Protein AF-0000000079818369 (afdb_homodimer)

Nearest PDB structures (foldseek):
  2dcm-assembly1_A  TM=8.187E-01  e=8.484E-44  Porphyromonas gingivalis W83
  7ayq-assembly1_A  TM=8.055E-01  e=1.486E-42  Homo sapiens
  4q1v-assembly1_B  TM=7.933E-01  e=8.514E-40  Bacteroides ovatus ATCC 8483
  4wjl-assembly1_B  TM=8.319E-01  e=1.911E-37  Homo sapiens
  7c72-assembly1_A  TM=7.152E-01  e=6.222E-27  Mycobacterium tuberculosis

InterPro domains:
  IPR001375 Peptidase S9, prolyl oligopeptidase, catalytic domain [PF00326] (504-702)
  IPR002469 Dipeptidylpeptidase IV, N-terminal domain [PF00930] (115-348)
  IPR029058 Alpha/Beta hydrolase fold [G3DSA:3.40.50.1820] (451-703)
  IPR029058 Alpha/Beta hydrolase fold [SSF53474] (459-702)
  IPR050278 Serine protease S9B/DPPIV [PTHR11731] (86-679)

Structure (mmCIF, N/CA/C/O backbone):
data_AF-0000000079818369-model_v1
#
loop_
_entity.id
_entity.type
_entity.pdbx_description
1 polymer Peptidase
#
loop_
_atom_site.group_PDB
_atom_site.id
_atom_site.type_symbol
_atom_site.label_atom_id
_atom_site.label_alt_id
_atom_site.label_comp_id
_atom_site.label_asym_id
_atom_site.label_entity_id
_atom_site.label_seq_id
_atom_site.pdbx_PDB_ins_code
_atom_site.Cartn_x
_atom_site.Cartn_y
_atom_site.Cartn_z
_atom_site.occupancy
_atom_site.B_iso_or_equiv
_atom_site.auth_seq_id
_atom_site.auth_comp_id
_atom_site.auth_asym_id
_atom_site.auth_atom_id
_atom_site.pdbx_PDB_model_num
ATOM 1 N N . MET A 1 1 ? 35.969 -2.293 -0.268 1 27.97 1 MET A N 1
ATOM 2 C CA . MET A 1 1 ? 34.562 -1.896 -0.339 1 27.97 1 MET A CA 1
ATOM 3 C C . MET A 1 1 ? 33.719 -2.693 0.649 1 27.97 1 MET A C 1
ATOM 5 O O . MET A 1 1 ? 33.656 -3.922 0.575 1 27.97 1 MET A O 1
ATOM 9 N N . SER A 1 2 ? 33.469 -2.221 1.806 1 34.5 2 SER A N 1
ATOM 10 C CA . SER A 1 2 ? 33 -2.852 3.041 1 34.5 2 SER A CA 1
ATOM 11 C C . SER A 1 2 ? 31.578 -3.359 2.908 1 34.5 2 SER A C 1
ATOM 13 O O . SER A 1 2 ? 30.766 -2.764 2.197 1 34.5 2 SER A O 1
ATOM 15 N N . ARG A 1 3 ? 31.438 -4.688 3.205 1 44.16 3 ARG A N 1
ATOM 16 C CA . ARG A 1 3 ? 30.188 -5.422 3.27 1 44.16 3 ARG A CA 1
ATOM 17 C C . ARG A 1 3 ? 29.141 -4.648 4.062 1 44.16 3 ARG A C 1
ATOM 19 O O . ARG A 1 3 ? 29.406 -4.203 5.184 1 44.16 3 ARG A O 1
ATOM 26 N N . GLU A 1 4 ? 28.031 -4.121 3.373 1 43.72 4 GLU A N 1
ATOM 27 C CA . GLU A 1 4 ? 26.969 -3.416 4.09 1 43.72 4 GLU A CA 1
ATOM 28 C C . GLU A 1 4 ? 26.328 -4.305 5.16 1 43.72 4 GLU A C 1
ATOM 30 O O . GLU A 1 4 ? 25.922 -5.43 4.875 1 43.72 4 GLU A O 1
ATOM 35 N N . GLU A 1 5 ? 26.859 -4.383 6.395 1 44.59 5 GLU A N 1
ATOM 36 C CA . GLU A 1 5 ? 26.141 -5.031 7.484 1 44.59 5 GLU A CA 1
ATOM 37 C C . GLU A 1 5 ? 25.016 -4.137 8.016 1 44.59 5 GLU A C 1
ATOM 39 O O . GLU A 1 5 ? 25.203 -2.926 8.172 1 44.59 5 GLU A O 1
ATOM 44 N N . VAL A 1 6 ? 23.844 -4.648 7.871 1 45.59 6 VAL A N 1
ATOM 45 C CA . VAL A 1 6 ? 22.75 -3.91 8.477 1 45.59 6 VAL A CA 1
ATOM 46 C C . VAL A 1 6 ? 22.891 -3.93 10 1 45.59 6 VAL A C 1
ATOM 48 O O . VAL A 1 6 ? 22.812 -4.988 10.625 1 45.59 6 VAL A O 1
ATOM 51 N N . ARG A 1 7 ? 23.656 -3.117 10.539 1 46.31 7 ARG A N 1
ATOM 52 C CA . ARG A 1 7 ? 23.719 -3.023 11.992 1 46.31 7 ARG A CA 1
ATOM 53 C C . ARG A 1 7 ? 22.406 -2.508 12.57 1 46.31 7 ARG A C 1
ATOM 55 O O . ARG A 1 7 ? 21.797 -1.578 12.023 1 46.31 7 ARG A O 1
ATOM 62 N N . PRO A 1 8 ? 21.891 -3.396 13.492 1 45.06 8 PRO A N 1
ATOM 63 C CA . PRO A 1 8 ? 20.75 -2.811 14.188 1 45.06 8 PRO A CA 1
ATOM 64 C C . PRO A 1 8 ? 21.016 -1.378 14.648 1 45.06 8 PRO A C 1
ATOM 66 O O . PRO A 1 8 ? 22.156 -1.007 14.906 1 45.06 8 PRO A O 1
ATOM 69 N N . VAL A 1 9 ? 20.109 -0.58 14.406 1 43.16 9 VAL A N 1
ATOM 70 C CA . VAL A 1 9 ? 20.234 0.724 15.047 1 43.16 9 VAL A CA 1
ATOM 71 C C . VAL A 1 9 ? 20.625 0.541 16.516 1 43.16 9 VAL A C 1
ATOM 73 O O . VAL A 1 9 ? 19.906 -0.108 17.281 1 43.16 9 VAL A O 1
ATOM 76 N N . ASP A 1 10 ? 22.031 0.397 16.734 1 40.59 10 ASP A N 1
ATOM 77 C CA . ASP A 1 10 ? 22.422 0.45 18.141 1 40.59 10 ASP A CA 1
ATOM 78 C C . ASP A 1 10 ? 21.922 1.73 18.797 1 40.59 10 ASP A C 1
ATOM 80 O O . ASP A 1 10 ? 22.453 2.816 18.547 1 40.59 10 ASP A O 1
ATOM 84 N N . LEU A 1 11 ? 20.828 1.702 19.25 1 42.53 11 LEU A N 1
ATOM 85 C CA . LEU A 1 11 ? 20.406 2.83 20.078 1 42.53 11 LEU A CA 1
ATOM 86 C C . LEU A 1 11 ? 21.25 2.914 21.344 1 42.53 11 LEU A C 1
ATOM 88 O O . LEU A 1 11 ? 20.75 2.668 22.438 1 42.53 11 LEU A O 1
ATOM 92 N N . THR A 1 12 ? 22.625 2.678 21.234 1 35.53 12 THR A N 1
ATOM 93 C CA . THR A 1 12 ? 23.422 2.764 22.453 1 35.53 12 THR A CA 1
ATOM 94 C C . THR A 1 12 ? 23.344 4.168 23.047 1 35.53 12 THR A C 1
ATOM 96 O O . THR A 1 12 ? 23.594 4.355 24.25 1 35.53 12 THR A O 1
ATOM 99 N N . ALA A 1 13 ? 24.078 5.219 22.25 1 40.47 13 ALA A N 1
ATOM 100 C CA . ALA A 1 13 ? 24.031 6.469 23.016 1 40.47 13 ALA A CA 1
ATOM 101 C C . ALA A 1 13 ? 22.641 6.691 23.625 1 40.47 13 ALA A C 1
ATOM 103 O O . ALA A 1 13 ? 21.656 6.16 23.125 1 40.47 13 ALA A O 1
ATOM 104 N N . PRO A 1 14 ? 22.469 7.598 24.625 1 49.5 14 PRO A N 1
ATOM 105 C CA . PRO A 1 14 ? 21.219 7.887 25.344 1 49.5 14 PRO A CA 1
ATOM 106 C C . PRO A 1 14 ? 20.016 8 24.406 1 49.5 14 PRO A C 1
ATOM 108 O O . PRO A 1 14 ? 20.156 8.43 23.25 1 49.5 14 PRO A O 1
ATOM 111 N N . ASP A 1 15 ? 18.828 7.176 24.453 1 77.94 15 ASP A N 1
ATOM 112 C CA . ASP A 1 15 ? 17.469 6.797 24.062 1 77.94 15 ASP A CA 1
ATOM 113 C C . ASP A 1 15 ? 16.641 8.023 23.688 1 77.94 15 ASP A C 1
ATOM 115 O O . ASP A 1 15 ? 15.508 8.172 24.141 1 77.94 15 ASP A O 1
ATOM 119 N N . PHE A 1 16 ? 17.484 8.914 22.922 1 90.75 16 PHE A N 1
ATOM 120 C CA . PHE A 1 16 ? 16.766 10.156 22.688 1 90.75 16 PHE A CA 1
ATOM 121 C C . PHE A 1 16 ? 15.539 9.914 21.812 1 90.75 16 PHE A C 1
ATOM 123 O O . PHE A 1 16 ? 14.43 10.344 22.141 1 90.75 16 PHE A O 1
ATOM 130 N N . PRO A 1 17 ? 15.797 9.141 20.609 1 92.19 17 PRO A N 1
ATOM 131 C CA . PRO A 1 17 ? 14.602 8.961 19.797 1 92.19 17 PRO A CA 1
ATOM 132 C C . PRO A 1 17 ? 13.445 8.328 20.562 1 92.19 17 PRO A C 1
ATOM 134 O O . PRO A 1 17 ? 12.289 8.703 20.375 1 92.19 17 PRO A O 1
ATOM 137 N N . ARG A 1 18 ? 13.789 7.457 21.406 1 92.38 18 ARG A N 1
ATOM 138 C CA . ARG A 1 18 ? 12.742 6.793 22.172 1 92.38 18 ARG A CA 1
ATOM 139 C C . ARG A 1 18 ? 12.125 7.746 23.188 1 92.38 18 ARG A C 1
ATOM 141 O O . ARG A 1 18 ? 10.906 7.75 23.375 1 92.38 18 ARG A O 1
ATOM 148 N N . LEU A 1 19 ? 13.016 8.484 23.859 1 93.5 19 LEU A N 1
ATOM 149 C CA . LEU A 1 19 ? 12.523 9.453 24.828 1 93.5 19 LEU A CA 1
ATOM 150 C C . LEU A 1 19 ? 11.68 10.523 24.141 1 93.5 19 LEU A C 1
ATOM 152 O O . LEU A 1 19 ? 10.648 10.938 24.656 1 93.5 19 LEU A O 1
ATOM 156 N N . HIS A 1 20 ? 12.234 10.961 23.047 1 94.25 20 HIS A N 1
ATOM 157 C CA . HIS A 1 20 ? 11.531 11.969 22.266 1 94.25 20 HIS A CA 1
ATOM 158 C C . HIS A 1 20 ? 10.148 11.484 21.859 1 94.25 20 HIS A C 1
ATOM 160 O O . HIS A 1 20 ? 9.164 12.219 21.969 1 94.25 20 HIS A O 1
ATOM 166 N N . ALA A 1 21 ? 10.102 10.258 21.422 1 92.31 21 ALA A N 1
ATOM 167 C CA . ALA A 1 21 ? 8.828 9.68 21 1 92.31 21 ALA A CA 1
ATOM 168 C C . ALA A 1 21 ? 7.891 9.492 22.203 1 92.31 21 ALA A C 1
ATOM 170 O O . ALA A 1 21 ? 6.719 9.875 22.141 1 92.31 21 ALA A O 1
ATOM 171 N N . ARG A 1 22 ? 8.367 8.992 23.25 1 92 22 ARG A N 1
ATOM 172 C CA . ARG A 1 22 ? 7.582 8.695 24.453 1 92 22 ARG A CA 1
ATOM 173 C C . ARG A 1 22 ? 6.961 9.961 25.031 1 92 22 ARG A C 1
ATOM 175 O O . ARG A 1 22 ? 5.836 9.93 25.531 1 92 22 ARG A O 1
ATOM 182 N N . THR A 1 23 ? 7.719 11.016 24.969 1 94.06 23 THR A N 1
ATOM 183 C CA . THR A 1 23 ? 7.301 12.258 25.609 1 94.06 23 THR A CA 1
ATOM 184 C C . THR A 1 23 ? 6.641 13.188 24.594 1 94.06 23 THR A C 1
ATOM 186 O O . THR A 1 23 ? 6.301 14.328 24.922 1 94.06 23 THR A O 1
ATOM 189 N N . GLN A 1 24 ? 6.52 12.742 23.375 1 91.19 24 GLN A N 1
ATOM 190 C CA . GLN A 1 24 ? 6.016 13.57 22.281 1 91.19 24 GLN A CA 1
ATOM 191 C C . GLN A 1 24 ? 6.785 14.883 22.188 1 91.19 24 GLN A C 1
ATOM 193 O O . GLN A 1 24 ? 6.188 15.961 22.219 1 91.19 24 GLN A O 1
ATOM 198 N N . GLY A 1 25 ? 8.109 14.75 22.156 1 92.94 25 GLY A N 1
ATOM 199 C CA . GLY A 1 25 ? 8.977 15.914 22.047 1 92.94 25 GLY A CA 1
ATOM 200 C C . GLY A 1 25 ? 9.094 16.688 23.344 1 92.94 25 GLY A C 1
ATOM 201 O O . GLY A 1 25 ? 9.211 17.906 23.328 1 92.94 25 GLY A O 1
ATOM 202 N N . PHE A 1 26 ? 8.859 16 24.453 1 94.5 26 PHE A N 1
ATOM 203 C CA . PHE A 1 26 ? 8.961 16.562 25.797 1 94.5 26 PHE A CA 1
ATOM 204 C C . PHE A 1 26 ? 7.871 17.594 26.031 1 94.5 26 PHE A C 1
ATOM 206 O O . PHE A 1 26 ? 8.07 18.547 26.781 1 94.5 26 PHE A O 1
ATOM 213 N N . SER A 1 27 ? 6.793 17.438 25.281 1 93.31 27 SER A N 1
ATOM 214 C CA . SER A 1 27 ? 5.672 18.359 25.422 1 93.31 27 SER A CA 1
ATOM 215 C C . SER A 1 27 ? 4.641 17.828 26.406 1 93.31 27 SER A C 1
ATOM 217 O O . SER A 1 27 ? 3.826 18.578 26.938 1 93.31 27 SER A O 1
ATOM 219 N N . LEU A 1 28 ? 4.672 16.453 26.672 1 94.25 28 LEU A N 1
ATOM 220 C CA . LEU A 1 28 ? 3.729 15.891 27.625 1 94.25 28 LEU A CA 1
ATOM 221 C C . LEU A 1 28 ? 3.982 16.438 29.031 1 94.25 28 LEU A C 1
ATOM 223 O O . LEU A 1 28 ? 5.133 16.641 29.422 1 94.25 28 LEU A O 1
ATOM 227 N N . GLY A 1 29 ? 2.918 16.688 29.672 1 96.25 29 GLY A N 1
ATOM 228 C CA . GLY A 1 29 ? 3.039 17.172 31.031 1 96.25 29 GLY A CA 1
ATOM 229 C C . GLY A 1 29 ? 2.969 18.672 31.141 1 96.25 29 GLY A C 1
ATOM 230 O O . GLY A 1 29 ? 2.775 19.219 32.219 1 96.25 29 GLY A O 1
ATOM 231 N N . VAL A 1 30 ? 3.176 19.406 30.062 1 97.06 30 VAL A N 1
ATOM 232 C CA . VAL A 1 30 ? 3.002 20.859 30.047 1 97.06 30 VAL A CA 1
ATOM 233 C C . VAL A 1 30 ? 1.515 21.188 30.109 1 97.06 30 VAL A C 1
ATOM 235 O O . VAL A 1 30 ? 0.71 20.625 29.375 1 97.06 30 VAL A O 1
ATOM 238 N N . PRO A 1 31 ? 1.138 22.141 31.016 1 97.81 31 PRO A N 1
ATOM 239 C CA . PRO A 1 31 ? -0.265 22.562 30.984 1 97.81 31 PRO A CA 1
ATOM 240 C C . PRO A 1 31 ? -0.696 23.078 29.625 1 97.81 31 PRO A C 1
ATOM 242 O O . PRO A 1 31 ? 0.024 23.859 29 1 97.81 31 PRO A O 1
ATOM 245 N N . ARG A 1 32 ? -1.832 22.656 29.219 1 96 32 ARG A N 1
ATOM 246 C CA . ARG A 1 32 ? -2.299 23.031 27.891 1 96 32 ARG A CA 1
ATOM 247 C C . ARG A 1 32 ? -3.816 23.188 27.875 1 96 32 ARG A C 1
ATOM 249 O O . ARG A 1 32 ? -4.492 22.891 28.859 1 96 32 ARG A O 1
ATOM 256 N N . SER A 1 33 ? -4.348 23.641 26.75 1 96.12 33 SER A N 1
ATOM 257 C CA . SER A 1 33 ? -5.781 23.844 26.547 1 96.12 33 SER A CA 1
ATOM 258 C C . SER A 1 33 ? -6.383 24.688 27.672 1 96.12 33 SER A C 1
ATOM 260 O O . SER A 1 33 ? -7.363 24.281 28.297 1 96.12 33 SER A O 1
ATOM 262 N N . LEU A 1 34 ? -5.883 25.828 27.859 1 97.81 34 LEU A N 1
ATOM 263 C CA . LEU A 1 34 ? -6.262 26.672 28.969 1 97.81 34 LEU A CA 1
ATOM 264 C C . LEU A 1 34 ? -7.562 27.406 28.688 1 97.81 34 LEU A C 1
ATOM 266 O O . LEU A 1 34 ? -7.773 27.875 27.562 1 97.81 34 LEU A O 1
ATOM 270 N N . THR A 1 35 ? -8.422 27.469 29.641 1 97.75 35 THR A N 1
ATOM 271 C CA . THR A 1 35 ? -9.594 28.328 29.688 1 97.75 35 THR A CA 1
ATOM 272 C C . THR A 1 35 ? -9.5 29.297 30.875 1 97.75 35 THR A C 1
ATOM 274 O O . THR A 1 35 ? -9.523 28.859 32.031 1 97.75 35 THR A O 1
ATOM 277 N N . VAL A 1 36 ? -9.453 30.609 30.594 1 97.69 36 VAL A N 1
ATOM 278 C CA . VAL A 1 36 ? -9.305 31.609 31.641 1 97.69 36 VAL A CA 1
ATOM 279 C C . VAL A 1 36 ? -10.641 32.312 31.875 1 97.69 36 VAL A C 1
ATOM 281 O O . VAL A 1 36 ? -11.102 33.094 31.047 1 97.69 36 VAL A O 1
ATOM 284 N N . ALA A 1 37 ? -11.266 32.062 33 1 96.69 37 ALA A N 1
ATOM 285 C CA . ALA A 1 37 ? -12.484 32.75 33.438 1 96.69 37 ALA A CA 1
ATOM 286 C C . ALA A 1 37 ? -12.188 33.812 34.469 1 96.69 37 ALA A C 1
ATOM 288 O O . ALA A 1 37 ? -11.023 34.094 34.781 1 96.69 37 ALA A O 1
ATOM 289 N N . ALA A 1 38 ? -13.227 34.406 34.938 1 94 38 ALA A N 1
ATOM 290 C CA . ALA A 1 38 ? -13.062 35.562 35.812 1 94 38 ALA A CA 1
ATOM 291 C C . ALA A 1 38 ? -12.398 35.125 37.125 1 94 38 ALA A C 1
ATOM 293 O O . ALA A 1 38 ? -11.547 35.844 37.656 1 94 38 ALA A O 1
ATOM 294 N N . GLU A 1 39 ? -12.742 33.969 37.625 1 94.19 39 GLU A N 1
ATOM 295 C CA . GLU A 1 39 ? -12.297 33.594 38.969 1 94.19 39 GLU A CA 1
ATOM 296 C C . GLU A 1 39 ? -11.438 32.344 38.938 1 94.19 39 GLU A C 1
ATOM 298 O O . GLU A 1 39 ? -10.844 31.969 39.969 1 94.19 39 GLU A O 1
ATOM 303 N N . ARG A 1 40 ? -11.359 31.766 37.875 1 96.12 40 ARG A N 1
ATOM 304 C CA . ARG A 1 40 ? -10.617 30.5 37.812 1 96.12 40 ARG A CA 1
ATOM 305 C C . ARG A 1 40 ? -10.078 30.234 36.406 1 96.12 40 ARG A C 1
ATOM 307 O O . ARG A 1 40 ? -10.539 30.828 35.438 1 96.12 40 ARG A O 1
ATOM 314 N N . THR A 1 41 ? -9.086 29.406 36.344 1 97.88 41 THR A N 1
ATOM 315 C CA . THR A 1 41 ? -8.492 28.938 35.094 1 97.88 41 THR A CA 1
ATOM 316 C C . THR A 1 41 ? -8.484 27.422 35.062 1 97.88 41 THR A C 1
ATOM 318 O O . THR A 1 41 ? -8.016 26.766 36 1 97.88 41 THR A O 1
ATOM 321 N N . LEU A 1 42 ? -9.039 26.828 33.969 1 98.44 42 LEU A N 1
ATOM 322 C CA . LEU A 1 42 ? -8.977 25.391 33.75 1 98.44 42 LEU A CA 1
ATOM 323 C C . LEU A 1 42 ? -7.914 25.031 32.719 1 98.44 42 LEU A C 1
ATOM 325 O O . LEU A 1 42 ? -7.621 25.844 31.828 1 98.44 42 LEU A O 1
ATOM 329 N N . PHE A 1 43 ? -7.328 23.875 32.875 1 98.25 43 PHE A N 1
ATOM 330 C CA . PHE A 1 43 ? -6.309 23.422 31.938 1 98.25 43 PHE A CA 1
ATOM 331 C C . PHE A 1 43 ? -6.156 21.906 32 1 98.25 43 PHE A C 1
ATOM 333 O O . PHE A 1 43 ? -6.668 21.25 32.906 1 98.25 43 PHE A O 1
ATOM 340 N N . LEU A 1 44 ? -5.57 21.312 30.984 1 97.38 44 LEU A N 1
ATOM 341 C CA . LEU A 1 44 ? -5.238 19.891 30.938 1 97.38 44 LEU A CA 1
ATOM 342 C C . LEU A 1 44 ? -3.77 19.672 31.266 1 97.38 44 LEU A C 1
ATOM 344 O O . LEU A 1 44 ? -2.908 20.453 30.875 1 97.38 44 LEU A O 1
ATOM 348 N N . ARG A 1 45 ? -3.486 18.703 32 1 97.25 45 ARG A N 1
ATOM 349 C CA . ARG A 1 45 ? -2.125 18.312 32.344 1 97.25 45 ARG A CA 1
ATOM 350 C C . ARG A 1 45 ? -2.061 16.844 32.75 1 97.25 45 ARG A C 1
ATOM 352 O O . ARG A 1 45 ? -2.842 16.375 33.562 1 97.25 45 ARG A O 1
ATOM 359 N N . GLY A 1 46 ? -1.288 16.141 32.062 1 95 46 GLY A N 1
ATOM 360 C CA . GLY A 1 46 ? -0.996 14.766 32.406 1 95 46 GLY A CA 1
ATOM 361 C C . GLY A 1 46 ? 0.434 14.547 32.844 1 95 46 GLY A C 1
ATOM 362 O O . GLY A 1 46 ? 1.093 15.492 33.312 1 95 46 GLY A O 1
ATOM 363 N N . GLU A 1 47 ? 0.839 13.242 32.812 1 94.56 47 GLU A N 1
ATOM 364 C CA . GLU A 1 47 ? 2.227 12.906 33.094 1 94.56 47 GLU A CA 1
ATOM 365 C C . GLU A 1 47 ? 3.141 13.211 31.922 1 94.56 47 GLU A C 1
ATOM 367 O O . GLU A 1 47 ? 2.666 13.414 30.812 1 94.56 47 GLU A O 1
ATOM 372 N N . GLY A 1 48 ? 4.398 13.242 32.219 1 95.31 48 GLY A N 1
ATOM 373 C CA . GLY A 1 48 ? 5.363 13.648 31.203 1 95.31 48 GLY A CA 1
ATOM 374 C C . GLY A 1 48 ? 5.738 12.531 30.25 1 95.31 48 GLY A C 1
ATOM 375 O O . GLY A 1 48 ? 6.414 12.758 29.25 1 95.31 48 GLY A O 1
ATOM 376 N N . ASP A 1 49 ? 5.238 11.328 30.5 1 92.5 49 ASP A N 1
ATOM 377 C CA . ASP A 1 49 ? 5.688 10.211 29.672 1 92.5 49 ASP A CA 1
ATOM 378 C C . ASP A 1 49 ? 4.512 9.359 29.219 1 92.5 49 ASP A C 1
ATOM 380 O O . ASP A 1 49 ? 4.695 8.227 28.766 1 92.5 49 ASP A O 1
ATOM 384 N N . ARG A 1 50 ? 3.359 9.836 29.359 1 90.06 50 ARG A N 1
ATOM 385 C CA . ARG A 1 50 ? 2.172 9.156 28.844 1 90.06 50 ARG A CA 1
ATOM 386 C C . ARG A 1 50 ? 1.165 10.148 28.297 1 90.06 50 ARG A C 1
ATOM 388 O O . ARG A 1 50 ? 1.04 11.266 28.797 1 90.06 50 ARG A O 1
ATOM 395 N N . PRO A 1 51 ? 0.415 9.812 27.344 1 89.31 51 PRO A N 1
ATOM 396 C CA . PRO A 1 51 ? -0.423 10.766 26.609 1 89.31 51 PRO A CA 1
ATOM 397 C C . PRO A 1 51 ? -1.725 11.086 27.328 1 89.31 51 PRO A C 1
ATOM 399 O O . PRO A 1 51 ? -2.432 12.023 26.953 1 89.31 51 PRO A O 1
ATOM 402 N N . GLU A 1 52 ? -2.072 10.43 28.406 1 89.5 52 GLU A N 1
ATOM 403 C CA . GLU A 1 52 ? -3.33 10.633 29.109 1 89.5 52 GLU A CA 1
ATOM 404 C C . GLU A 1 52 ? -3.354 11.977 29.828 1 89.5 52 GLU A C 1
ATOM 406 O O . GLU A 1 52 ? -2.449 12.289 30.609 1 89.5 52 GLU A O 1
ATOM 411 N N . GLN A 1 53 ? -4.398 12.75 29.547 1 92.19 53 GLN A N 1
ATOM 412 C CA . GLN A 1 53 ? -4.551 14.07 30.141 1 92.19 53 GLN A CA 1
ATOM 413 C C . GLN A 1 53 ? -5.641 14.07 31.219 1 92.19 53 GLN A C 1
ATOM 415 O O . GLN A 1 53 ? -6.516 13.203 31.203 1 92.19 53 GLN A O 1
ATOM 420 N N . ALA A 1 54 ? -5.496 14.945 32.094 1 95.25 54 ALA A N 1
ATOM 421 C CA . ALA A 1 54 ? -6.473 15.195 33.156 1 95.25 54 ALA A CA 1
ATOM 422 C C . ALA A 1 54 ? -6.871 16.672 33.188 1 95.25 54 ALA A C 1
ATOM 424 O O . ALA A 1 54 ? -6.113 17.531 32.75 1 95.25 54 ALA A O 1
ATOM 425 N N . LEU A 1 55 ? -8.047 16.906 33.688 1 98.06 55 LEU A N 1
ATOM 426 C CA . LEU A 1 55 ? -8.562 18.266 33.812 1 98.06 55 LEU A CA 1
ATOM 427 C C . LEU A 1 55 ? -8.234 18.859 35.156 1 98.06 55 LEU A C 1
ATOM 429 O O . LEU A 1 55 ? -8.5 18.25 36.219 1 98.06 55 LEU A O 1
ATOM 433 N N . TRP A 1 56 ? -7.648 20.031 35.188 1 98 56 TRP A N 1
ATOM 434 C CA . TRP A 1 56 ? -7.23 20.734 36.375 1 98 56 TRP A CA 1
ATOM 435 C C . TRP A 1 56 ? -7.879 22.109 36.469 1 98 56 TRP A C 1
ATOM 437 O O . TRP A 1 56 ? -8.375 22.641 35.469 1 98 56 TRP A O 1
ATOM 447 N N . CYS A 1 57 ? -7.887 22.703 37.656 1 97.69 57 CYS A N 1
ATOM 448 C CA . CYS A 1 57 ? -8.375 24.047 37.906 1 97.69 57 CYS A CA 1
ATOM 449 C C . CYS A 1 57 ? -7.406 24.828 38.781 1 97.69 57 CYS A C 1
ATOM 451 O O . CYS A 1 57 ? -6.84 24.281 39.75 1 97.69 57 CYS A O 1
ATOM 453 N N . LEU A 1 58 ? -7.09 26.016 38.438 1 97.44 58 LEU A N 1
ATOM 454 C CA . LEU A 1 58 ? -6.402 26.984 39.312 1 97.44 58 LEU A CA 1
ATOM 455 C C . LEU A 1 58 ? -7.371 28.062 39.781 1 97.44 58 LEU A C 1
ATOM 457 O O . LEU A 1 58 ? -8.023 28.734 38.969 1 97.44 58 LEU A O 1
ATOM 461 N N . ASP A 1 59 ? -7.469 28.219 41.031 1 93.5 59 ASP A N 1
ATOM 462 C CA . ASP A 1 59 ? -8.242 29.297 41.625 1 93.5 59 ASP A CA 1
ATOM 463 C C . ASP A 1 59 ? -7.586 29.797 42.906 1 93.5 59 ASP A C 1
ATOM 465 O O . ASP A 1 59 ? -6.379 29.641 43.125 1 93.5 59 ASP A O 1
ATOM 469 N N . GLY A 1 60 ? -8.289 30.625 43.719 1 87.88 60 GLY A N 1
ATOM 470 C CA . GLY A 1 60 ? -7.727 31.219 44.906 1 87.88 60 GLY A CA 1
ATOM 471 C C . GLY A 1 60 ? -7.117 30.188 45.844 1 87.88 60 GLY A C 1
ATOM 472 O O . GLY A 1 60 ? -6.262 30.531 46.688 1 87.88 60 GLY A O 1
ATOM 473 N N . ASP A 1 61 ? -7.453 28.938 45.719 1 87.94 61 ASP A N 1
ATOM 474 C CA . ASP A 1 61 ? -6.992 27.875 46.594 1 87.94 61 ASP A CA 1
ATOM 475 C C . ASP A 1 61 ? -5.82 27.125 45.969 1 87.94 61 ASP A C 1
ATOM 477 O O . ASP A 1 61 ? -5.293 26.172 46.562 1 87.94 61 ASP A O 1
ATOM 481 N N . GLY A 1 62 ? -5.492 27.578 44.844 1 93.56 62 GLY A N 1
ATOM 482 C CA . GLY A 1 62 ? -4.395 26.906 44.188 1 93.56 62 GLY A CA 1
ATOM 483 C C . GLY A 1 62 ? -4.859 25.938 43.094 1 93.56 62 GLY A C 1
ATOM 484 O O . GLY A 1 62 ? -5.977 26.047 42.594 1 93.56 62 GLY A O 1
ATOM 485 N N . GLU A 1 63 ? -3.932 25.031 42.656 1 96.62 63 GLU A N 1
ATOM 486 C CA . GLU A 1 63 ? -4.246 24.047 41.625 1 96.62 63 GLU A CA 1
ATOM 487 C C . GLU A 1 63 ? -4.961 22.844 42.219 1 96.62 63 GLU A C 1
ATOM 489 O O . GLU A 1 63 ? -4.547 22.312 43.25 1 96.62 63 GLU A O 1
ATOM 494 N N . ARG A 1 64 ? -5.992 22.422 41.594 1 96.12 64 ARG A N 1
ATOM 495 C CA . ARG A 1 64 ? -6.742 21.234 42.031 1 96.12 64 ARG A CA 1
ATOM 496 C C . ARG A 1 64 ? -7.113 20.359 40.844 1 96.12 64 ARG A C 1
ATOM 498 O O . ARG A 1 64 ? -7.488 20.859 39.781 1 96.12 64 ARG A O 1
ATOM 505 N N . LEU A 1 65 ? -6.988 19.031 41.062 1 96.44 65 LEU A N 1
ATOM 506 C CA . LEU A 1 65 ? -7.422 18.062 40.062 1 96.44 65 LEU A CA 1
ATOM 507 C C . LEU A 1 65 ? -8.938 17.953 40.031 1 96.44 65 LEU A C 1
ATOM 509 O O . LEU A 1 65 ? -9.578 17.766 41.094 1 96.44 65 LEU A O 1
ATOM 513 N N . LEU A 1 66 ? -9.492 18.109 38.844 1 96.94 66 LEU A N 1
ATOM 514 C CA . LEU A 1 66 ? -10.938 18.031 38.719 1 96.94 66 LEU A CA 1
ATOM 515 C C . LEU A 1 66 ? -11.367 16.656 38.219 1 96.94 66 LEU A C 1
ATOM 517 O O . LEU A 1 66 ? -12.297 16.062 38.75 1 96.94 66 LEU A O 1
ATOM 521 N N . ALA A 1 67 ? -10.766 16.188 37.156 1 95.81 67 ALA A N 1
ATOM 522 C CA . ALA A 1 67 ? -11.156 14.938 36.531 1 95.81 67 ALA A CA 1
ATOM 523 C C . ALA A 1 67 ? -9.953 14.227 35.906 1 95.81 67 ALA A C 1
ATOM 525 O O . ALA A 1 67 ? -9.133 14.852 35.25 1 95.81 67 ALA A O 1
ATOM 526 N N . ASP A 1 68 ? -9.875 13.008 36.188 1 92.12 68 ASP A N 1
ATOM 527 C CA . ASP A 1 68 ? -8.836 12.133 35.656 1 92.12 68 ASP A CA 1
ATOM 528 C C . ASP A 1 68 ? -9.445 10.984 34.844 1 92.12 68 ASP A C 1
ATOM 530 O O . ASP A 1 68 ? -10.219 10.188 35.375 1 92.12 68 ASP A O 1
ATOM 534 N N . ALA A 1 69 ? -9.023 10.93 33.594 1 87.25 69 ALA A N 1
ATOM 535 C CA . ALA A 1 69 ? -9.602 9.938 32.688 1 87.25 69 ALA A CA 1
ATOM 536 C C . ALA A 1 69 ? -9.445 8.531 33.25 1 87.25 69 ALA A C 1
ATOM 538 O O . ALA A 1 69 ? -10.328 7.688 33.094 1 87.25 69 ALA A O 1
ATOM 539 N N . SER A 1 70 ? -8.352 8.195 33.844 1 82.56 70 SER A N 1
ATOM 540 C CA . SER A 1 70 ? -8.07 6.855 34.344 1 82.56 70 SER A CA 1
ATOM 541 C C . SER A 1 70 ? -9.023 6.477 35.469 1 82.56 70 SER A C 1
ATOM 543 O O . SER A 1 70 ? -9.297 5.297 35.688 1 82.56 70 SER A O 1
ATOM 545 N N . THR A 1 71 ? -9.484 7.445 36.094 1 84.31 71 THR A N 1
ATOM 546 C CA . THR A 1 71 ? -10.406 7.199 37.188 1 84.31 71 THR A CA 1
ATOM 547 C C . THR A 1 71 ? -11.844 7.113 36.688 1 84.31 71 THR A C 1
ATOM 549 O O . THR A 1 71 ? -12.664 6.406 37.281 1 84.31 71 THR A O 1
ATOM 552 N N . LEU A 1 72 ? -12.086 7.828 35.719 1 86.56 72 LEU A N 1
ATOM 553 C CA . LEU A 1 72 ? -13.453 7.918 35.219 1 86.56 72 LEU A CA 1
ATOM 554 C C . LEU A 1 72 ? -13.789 6.703 34.344 1 86.56 72 LEU A C 1
ATOM 556 O O . LEU A 1 72 ? -14.961 6.344 34.219 1 86.56 72 LEU A O 1
ATOM 560 N N . MET A 1 73 ? -12.82 6.215 33.594 1 76.19 73 MET A N 1
ATOM 561 C CA . MET A 1 73 ? -13.086 5.094 32.688 1 76.19 73 MET A CA 1
ATOM 562 C C . MET A 1 73 ? -12.391 3.828 33.188 1 76.19 73 MET A C 1
ATOM 564 O O . MET A 1 73 ? -11.195 3.848 33.5 1 76.19 73 MET A O 1
ATOM 568 N N . PRO A 1 74 ? -13.242 2.805 33.469 1 59.88 74 PRO A N 1
ATOM 569 C CA . PRO A 1 74 ? -12.602 1.548 33.844 1 59.88 74 PRO A CA 1
ATOM 570 C C . PRO A 1 74 ? -11.555 1.086 32.844 1 59.88 74 PRO A C 1
ATOM 572 O O . PRO A 1 74 ? -11.703 1.334 31.641 1 59.88 74 PRO A O 1
ATOM 575 N N . ALA A 1 75 ? -10.297 0.738 33.312 1 53.47 75 ALA A N 1
ATOM 576 C CA . ALA A 1 75 ? -9.07 0.385 32.594 1 53.47 75 ALA A CA 1
ATOM 577 C C . ALA A 1 75 ? -9.375 -0.484 31.375 1 53.47 75 ALA A C 1
ATOM 579 O O . ALA A 1 75 ? -8.695 -0.378 30.344 1 53.47 75 ALA A O 1
ATOM 580 N N . ASP A 1 76 ? -10.266 -1.418 31.484 1 50.34 76 ASP A N 1
ATOM 581 C CA . ASP A 1 76 ? -10.414 -2.49 30.5 1 50.34 76 ASP A CA 1
ATOM 582 C C . ASP A 1 76 ? -11.273 -2.039 29.312 1 50.34 76 ASP A C 1
ATOM 584 O O . ASP A 1 76 ? -11.484 -2.797 28.359 1 50.34 76 ASP A O 1
ATOM 588 N N . LEU A 1 77 ? -11.758 -0.932 29.375 1 50.56 77 LEU A N 1
ATOM 589 C CA . LEU A 1 77 ? -12.734 -0.694 28.312 1 50.56 77 LEU A CA 1
ATOM 590 C C . LEU A 1 77 ? -12.07 -0.112 27.078 1 50.56 77 LEU A C 1
ATOM 592 O O . LEU A 1 77 ? -11.289 0.84 27.172 1 50.56 77 LEU A O 1
ATOM 596 N N . ALA A 1 78 ? -12.18 -0.904 26.141 1 52.59 78 ALA A N 1
ATOM 597 C CA . ALA A 1 78 ? -11.781 -0.534 24.781 1 52.59 78 ALA A CA 1
ATOM 598 C C . ALA A 1 78 ? -12.367 0.816 24.391 1 52.59 78 ALA A C 1
ATOM 600 O O . ALA A 1 78 ? -13.555 1.069 24.594 1 52.59 78 ALA A O 1
ATOM 601 N N . GLU A 1 79 ? -11.469 1.94 24.078 1 62.5 79 GLU A N 1
ATOM 602 C CA . GLU A 1 79 ? -11.938 3.252 23.641 1 62.5 79 GLU A CA 1
ATOM 603 C C . GLU A 1 79 ? -12.844 3.137 22.406 1 62.5 79 GLU A C 1
ATOM 605 O O . GLU A 1 79 ? -12.531 2.402 21.469 1 62.5 79 GLU A O 1
ATOM 610 N N . ASP A 1 80 ? -14.148 3.373 22.469 1 69.25 80 ASP A N 1
ATOM 611 C CA . ASP A 1 80 ? -15.078 3.508 21.359 1 69.25 80 ASP A CA 1
ATOM 612 C C . ASP A 1 80 ? -15.141 4.949 20.859 1 69.25 80 ASP A C 1
ATOM 614 O O . ASP A 1 80 ? -16.125 5.656 21.109 1 69.25 80 ASP A O 1
ATOM 618 N N . ILE A 1 81 ? -14.125 5.438 20.266 1 78.94 81 ILE A N 1
ATOM 619 C CA . ILE A 1 81 ? -14.109 6.793 19.734 1 78.94 81 ILE A CA 1
ATOM 620 C C . ILE A 1 81 ? -14.742 6.797 18.344 1 78.94 81 ILE A C 1
ATOM 622 O O . ILE A 1 81 ? -14.273 6.102 17.438 1 78.94 81 ILE A O 1
ATOM 626 N N . PRO A 1 82 ? -15.844 7.492 18.266 1 81.62 82 PRO A N 1
ATOM 627 C CA . PRO A 1 82 ? -16.469 7.523 16.938 1 81.62 82 PRO A CA 1
ATOM 628 C C . PRO A 1 82 ? -15.531 8.07 15.859 1 81.62 82 PRO A C 1
ATOM 630 O O . PRO A 1 82 ? -14.602 8.812 16.172 1 81.62 82 PRO A O 1
ATOM 633 N N . ALA A 1 83 ? -15.828 7.707 14.609 1 79.88 83 ALA A N 1
ATOM 634 C CA . ALA A 1 83 ? -15.008 8.094 13.461 1 79.88 83 ALA A CA 1
ATOM 635 C C . ALA A 1 83 ? -14.945 9.609 13.32 1 79.88 83 ALA A C 1
ATOM 637 O O . ALA A 1 83 ? -13.898 10.164 12.977 1 79.88 83 ALA A O 1
ATOM 638 N N . GLU A 1 84 ? -16.047 10.289 13.664 1 83.12 84 GLU A N 1
ATOM 639 C CA . GLU A 1 84 ? -16.094 11.742 13.555 1 83.12 84 GLU A CA 1
ATOM 640 C C . GLU A 1 84 ? -15.148 12.414 14.539 1 83.12 84 GLU A C 1
ATOM 642 O O . GLU A 1 84 ? -14.484 13.398 14.203 1 83.12 84 GLU A O 1
ATOM 647 N N . GLU A 1 85 ? -15.109 11.82 15.641 1 84.25 85 GLU A N 1
ATOM 648 C CA . GLU A 1 85 ? -14.234 12.375 16.656 1 84.25 85 GLU A CA 1
ATOM 649 C C . GLU A 1 85 ? -12.766 12.117 16.328 1 84.25 85 GLU A C 1
ATOM 651 O O . GLU A 1 85 ? -11.914 12.984 16.547 1 84.25 85 GLU A O 1
ATOM 656 N N . LEU A 1 86 ? -12.492 10.984 15.82 1 80.44 86 LEU A N 1
ATOM 657 C CA . LEU A 1 86 ? -11.133 10.68 15.391 1 80.44 86 LEU A CA 1
ATOM 658 C C . LEU A 1 86 ? -10.68 11.648 14.297 1 80.44 86 LEU A C 1
ATOM 660 O O . LEU A 1 86 ? -9.555 12.148 14.328 1 80.44 86 LEU A O 1
ATOM 664 N N . ALA A 1 87 ? -11.547 11.891 13.422 1 78.75 87 ALA A N 1
ATOM 665 C CA . ALA A 1 87 ? -11.25 12.836 12.352 1 78.75 87 ALA A CA 1
ATOM 666 C C . ALA A 1 87 ? -11 14.242 12.906 1 78.75 87 ALA A C 1
ATOM 668 O O . ALA A 1 87 ? -10.07 14.922 12.484 1 78.75 87 ALA A O 1
ATOM 669 N N . ARG A 1 88 ? -11.844 14.625 13.781 1 83.12 88 ARG A N 1
ATOM 670 C CA . ARG A 1 88 ? -11.703 15.938 14.414 1 83.12 88 ARG A CA 1
ATOM 671 C C . ARG A 1 88 ? -10.359 16.062 15.125 1 83.12 88 ARG A C 1
ATOM 673 O O . ARG A 1 88 ? -9.664 17.062 14.984 1 83.12 88 ARG A O 1
ATOM 680 N N . ARG A 1 89 ? -9.961 14.992 15.828 1 79.12 89 ARG A N 1
ATOM 681 C CA . ARG A 1 89 ? -8.688 14.969 16.547 1 79.12 89 ARG A CA 1
ATOM 682 C C . ARG A 1 89 ? -7.512 15.062 15.578 1 79.12 89 ARG A C 1
ATOM 684 O O . ARG A 1 89 ? -6.539 15.773 15.844 1 79.12 89 ARG A O 1
ATOM 691 N N . GLU A 1 90 ? -7.672 14.406 14.531 1 78.19 90 GLU A N 1
ATOM 692 C CA . GLU A 1 90 ? -6.613 14.414 13.523 1 78.19 90 GLU A CA 1
ATOM 693 C C . GLU A 1 90 ? -6.43 15.812 12.938 1 78.19 90 GLU A C 1
ATOM 695 O O . GLU A 1 90 ? -5.301 16.297 12.797 1 78.19 90 GLU A O 1
ATOM 700 N N . ARG A 1 91 ? -7.543 16.469 12.672 1 78.44 91 ARG A N 1
ATOM 701 C CA . ARG A 1 91 ? -7.488 17.812 12.109 1 78.44 91 ARG A CA 1
ATOM 702 C C . ARG A 1 91 ? -6.949 18.812 13.125 1 78.44 91 ARG A C 1
ATOM 704 O O . ARG A 1 91 ? -6.285 19.781 12.758 1 78.44 91 ARG A O 1
ATOM 711 N N . ALA A 1 92 ? -7.199 18.422 14.336 1 79.31 92 ALA A N 1
ATOM 712 C CA . ALA A 1 92 ? -6.742 19.297 15.414 1 79.31 92 ALA A CA 1
ATOM 713 C C . ALA A 1 92 ? -5.316 18.938 15.836 1 79.31 92 ALA A C 1
ATOM 715 O O . ALA A 1 92 ? -4.77 19.547 16.766 1 79.31 92 ALA A O 1
ATOM 716 N N . ARG A 1 93 ? -4.703 17.922 15.195 1 75.25 93 ARG A N 1
ATOM 717 C CA . ARG A 1 93 ? -3.365 17.438 15.516 1 75.25 93 ARG A CA 1
ATOM 718 C C . ARG A 1 93 ? -3.27 17.031 16.984 1 75.25 93 ARG A C 1
ATOM 720 O O . ARG A 1 93 ? -2.287 17.328 17.656 1 75.25 93 ARG A O 1
ATOM 727 N N . GLU A 1 94 ? -4.379 16.438 17.438 1 77.62 94 GLU A N 1
ATOM 728 C CA . GLU A 1 94 ? -4.438 15.93 18.812 1 77.62 94 GLU A CA 1
ATOM 729 C C . GLU A 1 94 ? -3.904 14.5 18.891 1 77.62 94 GLU A C 1
ATOM 731 O O . GLU A 1 94 ? -4.461 13.586 18.281 1 77.62 94 GLU A O 1
ATOM 736 N N . ARG A 1 95 ? -2.824 14.344 19.734 1 76.31 95 ARG A N 1
ATOM 737 C CA . ARG A 1 95 ? -2.191 13.039 19.828 1 76.31 95 ARG A CA 1
ATOM 738 C C . ARG A 1 95 ? -2.348 12.461 21.234 1 76.31 95 ARG A C 1
ATOM 740 O O . ARG A 1 95 ? -1.918 11.336 21.5 1 76.31 95 ARG A O 1
ATOM 747 N N . GLY A 1 96 ? -3.006 13.219 22.062 1 79.81 96 GLY A N 1
ATOM 748 C CA . GLY A 1 96 ? -3.191 12.766 23.438 1 79.81 96 GLY A CA 1
ATOM 749 C C . GLY A 1 96 ? -4.312 11.758 23.578 1 79.81 96 GLY A C 1
ATOM 750 O O . GLY A 1 96 ? -4.957 11.391 22.594 1 79.81 96 GLY A O 1
ATOM 751 N N . SER A 1 97 ? -4.383 11.227 24.859 1 85.44 97 SER A N 1
ATOM 752 C CA . SER A 1 97 ? -5.465 10.32 25.219 1 85.44 97 SER A CA 1
ATOM 753 C C . SER A 1 97 ? -6.137 10.766 26.516 1 85.44 97 SER A C 1
ATOM 755 O O . SER A 1 97 ? -5.68 11.711 27.172 1 85.44 97 SER A O 1
ATOM 757 N N . GLY A 1 98 ? -7.273 10.211 26.766 1 89.25 98 GLY A N 1
ATOM 758 C CA . GLY A 1 98 ? -8.07 10.664 27.891 1 89.25 98 GLY A CA 1
ATOM 759 C C . GLY A 1 98 ? -8.898 11.898 27.578 1 89.25 98 GLY A C 1
ATOM 760 O O . GLY A 1 98 ? -9.648 11.914 26.594 1 89.25 98 GLY A O 1
ATOM 761 N N . ILE A 1 99 ? -8.742 12.883 28.5 1 93.38 99 ILE A N 1
ATOM 762 C CA . ILE A 1 99 ? -9.445 14.141 28.266 1 93.38 99 ILE A CA 1
ATOM 763 C C . ILE A 1 99 ? -8.602 15.039 27.359 1 93.38 99 ILE A C 1
ATOM 765 O O . ILE A 1 99 ? -7.668 15.695 27.828 1 93.38 99 ILE A O 1
ATOM 769 N N . VAL A 1 100 ? -8.992 15.062 26.172 1 91.5 100 VAL A N 1
ATOM 770 C CA . VAL A 1 100 ? -8.102 15.742 25.234 1 91.5 100 VAL A CA 1
ATOM 771 C C . VAL A 1 100 ? -8.703 17.094 24.828 1 91.5 100 VAL A C 1
ATOM 773 O O . VAL A 1 100 ? -8.039 17.906 24.188 1 91.5 100 VAL A O 1
ATOM 776 N N . ALA A 1 101 ? -9.906 17.312 25.141 1 94.31 101 ALA A N 1
ATOM 777 C CA . ALA A 1 101 ? -10.602 18.578 24.922 1 94.31 101 ALA A CA 1
ATOM 778 C C . ALA A 1 101 ? -11.742 18.75 25.922 1 94.31 101 ALA A C 1
ATOM 780 O O . ALA A 1 101 ? -12.289 17.781 26.422 1 94.31 101 ALA A O 1
ATOM 781 N N . TYR A 1 102 ? -12.086 19.953 26.219 1 97.38 102 TYR A N 1
ATOM 782 C CA . TYR A 1 102 ? -13.211 20.312 27.062 1 97.38 102 TYR A CA 1
ATOM 783 C C . TYR A 1 102 ? -13.742 21.703 26.719 1 97.38 102 TYR A C 1
ATOM 785 O O . TYR A 1 102 ? -13.07 22.484 26.031 1 97.38 102 TYR A O 1
ATOM 793 N N . ALA A 1 103 ? -14.969 22 27.156 1 98.12 103 ALA A N 1
ATOM 794 C CA . ALA A 1 103 ? -15.586 23.312 27.031 1 98.12 103 ALA A CA 1
ATOM 795 C C . ALA A 1 103 ? -16.25 23.734 28.344 1 98.12 103 ALA A C 1
ATOM 797 O O . ALA A 1 103 ? -16.641 22.891 29.156 1 98.12 103 ALA A O 1
ATOM 798 N N . THR A 1 104 ? -16.344 25.031 28.547 1 98.38 104 THR A N 1
ATOM 799 C CA . THR A 1 104 ? -16.922 25.547 29.766 1 98.38 104 THR A CA 1
ATOM 800 C C . THR A 1 104 ? -18.016 26.562 29.453 1 98.38 104 THR A C 1
ATOM 802 O O . THR A 1 104 ? -18.109 27.047 28.328 1 98.38 104 THR A O 1
ATOM 805 N N . ASP A 1 105 ? -18.859 26.766 30.516 1 98.12 105 ASP A N 1
ATOM 806 C CA . ASP A 1 105 ? -19.703 27.953 30.469 1 98.12 105 ASP A CA 1
ATOM 807 C C . ASP A 1 105 ? -18.891 29.219 30.688 1 98.12 105 ASP A C 1
ATOM 809 O O . ASP A 1 105 ? -17.672 29.141 30.875 1 98.12 105 ASP A O 1
ATOM 813 N N . THR A 1 106 ? -19.547 30.359 30.625 1 96.25 106 THR A N 1
ATOM 814 C CA . THR A 1 106 ? -18.875 31.656 30.641 1 96.25 106 THR A CA 1
ATOM 815 C C . THR A 1 106 ? -17.984 31.797 31.875 1 96.25 106 THR A C 1
ATOM 817 O O . THR A 1 106 ? -16.859 32.281 31.781 1 96.25 106 THR A O 1
ATOM 820 N N . ASP A 1 107 ? -18.422 31.344 33 1 96.38 107 ASP A N 1
ATOM 821 C CA . ASP A 1 107 ? -17.719 31.547 34.281 1 96.38 107 ASP A CA 1
ATOM 822 C C . ASP A 1 107 ? -16.906 30.328 34.656 1 96.38 107 ASP A C 1
ATOM 824 O O . ASP A 1 107 ? -16.266 30.297 35.719 1 96.38 107 ASP A O 1
ATOM 828 N N . ALA A 1 108 ? -16.984 29.281 33.875 1 97.88 108 ALA A N 1
ATOM 829 C CA . ALA A 1 108 ? -16.312 28 34.125 1 97.88 108 ALA A CA 1
ATOM 830 C C . ALA A 1 108 ? -16.828 27.344 35.375 1 97.88 108 ALA A C 1
ATOM 832 O O . ALA A 1 108 ? -16.047 26.797 36.156 1 97.88 108 ALA A O 1
ATOM 833 N N . ASP A 1 109 ? -18.078 27.438 35.531 1 97.31 109 ASP A N 1
ATOM 834 C CA . ASP A 1 109 ? -18.703 26.719 36.625 1 97.31 109 ASP A CA 1
ATOM 835 C C . ASP A 1 109 ? -18.875 25.234 36.312 1 97.31 109 ASP A C 1
ATOM 837 O O . ASP A 1 109 ? -18.891 24.391 37.188 1 97.31 109 ASP A O 1
ATOM 841 N N . ILE A 1 110 ? -19.047 25 35.062 1 97.81 110 ILE A N 1
ATOM 842 C CA . ILE A 1 110 ? -19.141 23.625 34.562 1 97.81 110 ILE A CA 1
ATOM 843 C C . ILE A 1 110 ? -18.141 23.406 33.438 1 97.81 110 ILE A C 1
ATOM 845 O O . ILE A 1 110 ? -17.906 24.312 32.625 1 97.81 110 ILE A O 1
ATOM 849 N N . ALA A 1 111 ? -17.516 22.297 33.438 1 98.38 111 ALA A N 1
ATOM 850 C CA . ALA A 1 111 ? -16.688 21.828 32.312 1 98.38 111 ALA A CA 1
ATOM 851 C C . ALA A 1 111 ? -17.266 20.547 31.719 1 98.38 111 ALA A C 1
ATOM 853 O O . ALA A 1 111 ? -17.656 19.625 32.438 1 98.38 111 ALA A O 1
ATOM 854 N N . VAL A 1 112 ? -17.391 20.516 30.391 1 98.19 112 VAL A N 1
ATOM 855 C CA . VAL A 1 112 ? -17.953 19.359 29.703 1 98.19 112 VAL A CA 1
ATOM 856 C C . VAL A 1 112 ? -16.953 18.797 28.703 1 98.19 112 VAL A C 1
ATOM 858 O O . VAL A 1 112 ? -16.188 19.547 28.094 1 98.19 112 VAL A O 1
ATOM 861 N N . PHE A 1 113 ? -16.875 17.5 28.594 1 96.44 113 PHE A N 1
ATOM 862 C CA . PHE A 1 113 ? -15.969 16.859 27.656 1 96.44 113 PHE A CA 1
ATOM 863 C C . PHE A 1 113 ? -16.484 15.469 27.281 1 96.44 113 PHE A C 1
ATOM 865 O O . PHE A 1 113 ? -17.344 14.906 27.969 1 96.44 113 PHE A O 1
ATOM 872 N N . ALA A 1 114 ? -16.047 15.016 26.109 1 93.56 114 ALA A N 1
ATOM 873 C CA . ALA A 1 114 ? -16.281 13.641 25.672 1 93.56 114 ALA A CA 1
ATOM 874 C C . ALA A 1 114 ? -15.133 12.727 26.109 1 93.56 114 ALA A C 1
ATOM 876 O O . ALA A 1 114 ? -13.961 13.086 25.984 1 93.56 114 ALA A O 1
ATOM 877 N N . LEU A 1 115 ? -15.43 11.648 26.703 1 91.69 115 LEU A N 1
ATOM 878 C CA . LEU A 1 115 ? -14.461 10.617 27.078 1 91.69 115 LEU A CA 1
ATOM 879 C C . LEU A 1 115 ? -14.906 9.25 26.578 1 91.69 115 LEU A C 1
ATOM 881 O O . LEU A 1 115 ? -15.859 8.664 27.125 1 91.69 115 LEU A O 1
ATOM 885 N N . SER A 1 116 ? -14.195 8.742 25.547 1 87.06 116 SER A N 1
ATOM 886 C CA . SER A 1 116 ? -14.547 7.473 24.922 1 87.06 116 SER A CA 1
ATOM 887 C C . SER A 1 116 ? -16 7.473 24.453 1 87.06 116 SER A C 1
ATOM 889 O O . SER A 1 116 ? -16.734 6.516 24.703 1 87.06 116 SER A O 1
ATOM 891 N N . GLY A 1 117 ? -16.422 8.602 24.016 1 89.25 117 GLY A N 1
ATOM 892 C CA . GLY A 1 117 ? -17.75 8.727 23.438 1 89.25 117 GLY A CA 1
ATOM 893 C C . GLY A 1 117 ? -18.812 9.109 24.469 1 89.25 117 GLY A C 1
ATOM 894 O O . GLY A 1 117 ? -19.938 9.445 24.094 1 89.25 117 GLY A O 1
ATOM 895 N N . LYS A 1 118 ? -18.438 9.078 25.672 1 92.44 118 LYS A N 1
ATOM 896 C CA . LYS A 1 118 ? -19.391 9.422 26.734 1 92.44 118 LYS A CA 1
ATOM 897 C C . LYS A 1 118 ? -19.375 10.914 27.031 1 92.44 118 LYS A C 1
ATOM 899 O O . LYS A 1 118 ? -18.328 11.555 26.984 1 92.44 118 LYS A O 1
ATOM 904 N N . LEU A 1 119 ? -20.516 11.445 27.391 1 95.5 119 LEU A N 1
ATOM 905 C CA . LEU A 1 119 ? -20.641 12.852 27.75 1 95.5 119 LEU A CA 1
ATOM 906 C C . LEU A 1 119 ? -20.406 13.047 29.25 1 95.5 119 LEU A C 1
ATOM 908 O O . LEU A 1 119 ? -21.156 12.516 30.062 1 95.5 119 LEU A O 1
ATOM 912 N N . MET A 1 120 ? -19.406 13.75 29.547 1 96.12 120 MET A N 1
ATOM 913 C CA . MET A 1 120 ? -19.047 14.016 30.938 1 96.12 120 MET A CA 1
ATOM 914 C C . MET A 1 120 ? -19.266 15.484 31.297 1 96.12 120 MET A C 1
ATOM 916 O O . MET A 1 120 ? -18.969 16.359 30.484 1 96.12 120 MET A O 1
ATOM 920 N N . ALA A 1 121 ? -19.812 15.719 32.438 1 97.25 121 ALA A N 1
ATOM 921 C CA . ALA A 1 121 ? -19.969 17.062 33 1 97.25 121 ALA A CA 1
ATOM 922 C C . ALA A 1 121 ? -19.344 17.188 34.375 1 97.25 121 ALA A C 1
ATOM 924 O O . ALA A 1 121 ? -19.594 16.344 35.25 1 97.25 121 ALA A O 1
ATOM 925 N N . CYS A 1 122 ? -18.531 18.094 34.531 1 97.44 122 CYS A N 1
ATOM 926 C CA . CYS A 1 122 ? -17.828 18.328 35.781 1 97.44 122 CYS A CA 1
ATOM 927 C C . CYS A 1 122 ? -18.266 19.625 36.438 1 97.44 122 CYS A C 1
ATOM 929 O O . CYS A 1 122 ? -18.156 20.703 35.844 1 97.44 122 CYS A O 1
ATOM 931 N N . ASP A 1 123 ? -18.75 19.484 37.625 1 96.88 123 ASP A N 1
ATOM 932 C CA . ASP A 1 123 ? -18.969 20.672 38.438 1 96.88 123 ASP A CA 1
ATOM 933 C C . ASP A 1 123 ? -17.641 21.172 39.031 1 96.88 123 ASP A C 1
ATOM 935 O O . ASP A 1 123 ? -17.047 20.516 39.906 1 96.88 123 ASP A O 1
ATOM 939 N N . VAL A 1 124 ? -17.25 22.391 38.688 1 97.19 124 VAL A N 1
ATOM 940 C CA . VAL A 1 124 ? -15.891 22.844 38.969 1 97.19 124 VAL A CA 1
ATOM 941 C C . VAL A 1 124 ? -15.75 23.156 40.438 1 97.19 124 VAL A C 1
ATOM 943 O O . VAL A 1 124 ? -14.711 22.891 41.062 1 97.19 124 VAL A O 1
ATOM 946 N N . ALA A 1 125 ? -16.719 23.719 41.031 1 93.88 125 ALA A N 1
ATOM 947 C CA . ALA A 1 125 ? -16.656 24.078 42.438 1 93.88 125 ALA A CA 1
ATOM 948 C C . ALA A 1 125 ? -16.484 22.844 43.312 1 93.88 125 ALA A C 1
ATOM 950 O O . ALA A 1 125 ? -15.625 22.844 44.219 1 93.88 125 ALA A O 1
ATOM 951 N N . SER A 1 126 ? -17.234 21.797 43.062 1 93.38 126 SER A N 1
ATOM 952 C CA . SER A 1 126 ? -17.203 20.594 43.875 1 93.38 126 SER A CA 1
ATOM 953 C C . SER A 1 126 ? -16.172 19.594 43.375 1 93.38 126 SER A C 1
ATOM 955 O O . SER A 1 126 ? -15.695 18.75 44.125 1 93.38 126 SER A O 1
ATOM 957 N N . GLY A 1 127 ? -15.938 19.703 42.156 1 92.56 127 GLY A N 1
ATOM 958 C CA . GLY A 1 127 ? -15.047 18.734 41.531 1 92.56 127 GLY A CA 1
ATOM 959 C C . GLY A 1 127 ? -15.734 17.438 41.156 1 92.56 127 GLY A C 1
ATOM 960 O O . GLY A 1 127 ? -15.086 16.484 40.719 1 92.56 127 GLY A O 1
ATOM 961 N N . LEU A 1 128 ? -17 17.375 41.281 1 94.31 128 LEU A N 1
ATOM 962 C CA . LEU A 1 128 ? -17.766 16.172 40.938 1 94.31 128 LEU A CA 1
ATOM 963 C C . LEU A 1 128 ? -17.984 16.078 39.438 1 94.31 128 LEU A C 1
ATOM 965 O O . LEU A 1 128 ? -18.453 17.031 38.812 1 94.31 128 LEU A O 1
ATOM 969 N N . THR A 1 129 ? -17.516 15.016 38.875 1 95.62 129 THR A N 1
ATOM 970 C CA . THR A 1 129 ? -17.703 14.734 37.469 1 95.62 129 THR A CA 1
ATOM 971 C C . THR A 1 129 ? -18.719 13.602 37.25 1 95.62 129 THR A C 1
ATOM 973 O O . THR A 1 129 ? -18.562 12.523 37.844 1 95.62 129 THR A O 1
ATOM 976 N N . GLU A 1 130 ? -19.688 13.797 36.438 1 94.06 130 GLU A N 1
ATOM 977 C CA . GLU A 1 130 ? -20.734 12.805 36.188 1 94.06 130 GLU A CA 1
ATOM 978 C C . GLU A 1 130 ? -20.922 12.539 34.719 1 94.06 130 GLU A C 1
ATOM 980 O O . GLU A 1 130 ? -20.766 13.453 33.906 1 94.06 130 GLU A O 1
ATOM 985 N N . GLN A 1 131 ? -21.234 11.328 34.438 1 93.88 131 GLN A N 1
ATOM 986 C CA . GLN A 1 131 ? -21.641 10.977 33.062 1 93.88 131 GLN A CA 1
ATOM 987 C C . GLN A 1 131 ? -23.109 11.281 32.844 1 93.88 131 GLN A C 1
ATOM 989 O O . GLN A 1 131 ? -23.969 10.883 33.656 1 93.88 131 GLN A O 1
ATOM 994 N N . LEU A 1 132 ? -23.359 12.016 31.812 1 95.69 132 LEU A N 1
ATOM 995 C CA . LEU A 1 132 ? -24.75 12.297 31.469 1 95.69 132 LEU A CA 1
ATOM 996 C C . LEU A 1 132 ? -25.312 11.219 30.531 1 95.69 132 LEU A C 1
ATOM 998 O O . LEU A 1 132 ? -24.578 10.703 29.672 1 95.69 132 LEU A O 1
ATOM 1002 N N . ALA A 1 133 ? -26.578 10.945 30.656 1 93.31 133 ALA A N 1
ATOM 1003 C CA . ALA A 1 133 ? -27.219 9.898 29.859 1 93.31 133 ALA A CA 1
ATOM 1004 C C . ALA A 1 133 ? -27.562 10.414 28.469 1 93.31 133 ALA A C 1
ATOM 1006 O O . ALA A 1 133 ? -28.453 11.258 28.312 1 93.31 133 ALA A O 1
ATOM 1007 N N . VAL A 1 134 ? -26.828 9.945 27.562 1 92.81 134 VAL A N 1
ATOM 1008 C CA . VAL A 1 134 ? -27.125 10.211 26.156 1 92.81 134 VAL A CA 1
ATOM 1009 C C . VAL A 1 134 ? -27.172 8.898 25.375 1 92.81 134 VAL A C 1
ATOM 1011 O O . VAL A 1 134 ? -26.812 7.844 25.906 1 92.81 134 VAL A O 1
ATOM 1014 N N . ASP A 1 135 ? -27.641 8.844 24.109 1 88.75 135 ASP A N 1
ATOM 1015 C CA . ASP A 1 135 ? -27.969 7.617 23.375 1 88.75 135 ASP A CA 1
ATOM 1016 C C . ASP A 1 135 ? -26.75 7.07 22.641 1 88.75 135 ASP A C 1
ATOM 1018 O O . ASP A 1 135 ? -26.656 5.863 22.391 1 88.75 135 ASP A O 1
ATOM 1022 N N . GLY A 1 136 ? -25.891 7.891 22.25 1 87.62 136 GLY A N 1
ATOM 1023 C CA . GLY A 1 136 ? -24.75 7.453 21.469 1 87.62 136 GLY A CA 1
ATOM 1024 C C . GLY A 1 136 ? -23.484 8.242 21.766 1 87.62 136 GLY A C 1
ATOM 1025 O O . GLY A 1 136 ? -23.469 9.086 22.656 1 87.62 136 GLY A O 1
ATOM 1026 N N . PRO A 1 137 ? -22.406 7.863 21 1 91.75 137 PRO A N 1
ATOM 1027 C CA . PRO A 1 137 ? -21.141 8.57 21.219 1 91.75 137 PRO A CA 1
ATOM 1028 C C . PRO A 1 137 ? -21.219 10.047 20.812 1 91.75 137 PRO A C 1
ATOM 1030 O O . PRO A 1 137 ? -21.734 10.375 19.75 1 91.75 137 PRO A O 1
ATOM 1033 N N . VAL A 1 138 ? -20.641 10.898 21.641 1 94.19 138 VAL A N 1
ATOM 1034 C CA . VAL A 1 138 ? -20.812 12.344 21.469 1 94.19 138 VAL A CA 1
ATOM 1035 C C . VAL A 1 138 ? -19.562 12.945 20.844 1 94.19 138 VAL A C 1
ATOM 1037 O O . VAL A 1 138 ? -18.453 12.461 21.078 1 94.19 138 VAL A O 1
ATOM 1040 N N . VAL A 1 139 ? -19.797 13.992 20.109 1 94.69 139 VAL A N 1
ATOM 1041 C CA . VAL A 1 139 ? -18.734 14.773 19.484 1 94.69 139 VAL A CA 1
ATOM 1042 C C . VAL A 1 139 ? -18.875 16.25 19.859 1 94.69 139 VAL A C 1
ATOM 1044 O O . VAL A 1 139 ? -19.969 16.812 19.781 1 94.69 139 VAL A O 1
ATOM 1047 N N . ASP A 1 140 ? -17.844 16.875 20.312 1 95.56 140 ASP A N 1
ATOM 1048 C CA . ASP A 1 140 ? -17.656 18.297 20.562 1 95.56 140 ASP A CA 1
ATOM 1049 C C . ASP A 1 140 ? -18.75 18.844 21.469 1 95.56 140 ASP A C 1
ATOM 1051 O O . ASP A 1 140 ? -19.438 19.812 21.125 1 95.56 140 ASP A O 1
ATOM 1055 N N . PRO A 1 141 ? -18.953 18.328 22.641 1 97.56 141 PRO A N 1
ATOM 1056 C CA . PRO A 1 141 ? -19.922 18.891 23.562 1 97.56 141 PRO A CA 1
ATOM 1057 C C . PRO A 1 141 ? -19.531 20.297 24.047 1 97.56 141 PRO A C 1
ATOM 1059 O O . PRO A 1 141 ? -18.359 20.516 24.391 1 97.56 141 PRO A O 1
ATOM 1062 N N . ARG A 1 142 ? -20.531 21.219 24.141 1 98.12 142 ARG A N 1
ATOM 1063 C CA . ARG A 1 142 ? -20.297 22.594 24.594 1 98.12 142 ARG A CA 1
ATOM 1064 C C . ARG A 1 142 ? -21.469 23.109 25.422 1 98.12 142 ARG A C 1
ATOM 1066 O O . ARG A 1 142 ? -22.625 23.047 24.969 1 98.12 142 ARG A O 1
ATOM 1073 N N . PRO A 1 143 ? -21.219 23.609 26.578 1 98.44 143 PRO A N 1
ATOM 1074 C CA . PRO A 1 143 ? -22.312 24.172 27.391 1 98.44 143 PRO A CA 1
ATOM 1075 C C . PRO A 1 143 ? -22.75 25.547 26.875 1 98.44 143 PRO A C 1
ATOM 1077 O O . PRO A 1 143 ? -21.984 26.25 26.234 1 98.44 143 PRO A O 1
ATOM 1080 N N . SER A 1 144 ? -24.031 25.828 27.25 1 98.38 144 SER A N 1
ATOM 1081 C CA . SER A 1 144 ? -24.5 27.188 27.047 1 98.38 144 SER A CA 1
ATOM 1082 C C . SER A 1 144 ? -23.766 28.172 27.953 1 98.38 144 SER A C 1
ATOM 1084 O O . SER A 1 144 ? -23.156 27.766 28.938 1 98.38 144 SER A O 1
ATOM 1086 N N . PRO A 1 145 ? -23.812 29.438 27.562 1 97.75 145 PRO A N 1
ATOM 1087 C CA . PRO A 1 145 ? -23.078 30.438 28.344 1 97.75 145 PRO A CA 1
ATOM 1088 C C . PRO A 1 145 ? -23.438 30.422 29.828 1 97.75 145 PRO A C 1
ATOM 1090 O O . PRO A 1 145 ? -22.594 30.719 30.672 1 97.75 145 PRO A O 1
ATOM 1093 N N . ASP A 1 146 ? -24.672 30.062 30.172 1 96.88 146 ASP A N 1
ATOM 1094 C CA . ASP A 1 146 ? -25.125 30.047 31.562 1 96.88 146 ASP A CA 1
ATOM 1095 C C . ASP A 1 146 ? -24.906 28.672 32.188 1 96.88 146 ASP A C 1
ATOM 1097 O O . ASP A 1 146 ? -25.25 28.469 33.344 1 96.88 146 ASP A O 1
ATOM 1101 N N . GLY A 1 147 ? -24.5 27.703 31.422 1 97.25 147 GLY A N 1
ATOM 1102 C CA . GLY A 1 147 ? -24.125 26.391 31.938 1 97.25 147 GLY A CA 1
ATOM 1103 C C . GLY A 1 147 ? -25.312 25.469 32.156 1 97.25 147 GLY A C 1
ATOM 1104 O O . GLY A 1 147 ? -25.172 24.375 32.688 1 97.25 147 GLY A O 1
ATOM 1105 N N . ARG A 1 148 ? -26.438 25.859 31.625 1 96.56 148 ARG A N 1
ATOM 1106 C CA . ARG A 1 148 ? -27.641 25.094 31.938 1 96.56 148 ARG A CA 1
ATOM 1107 C C . ARG A 1 148 ? -27.891 24.016 30.891 1 96.56 148 ARG A C 1
ATOM 1109 O O . ARG A 1 148 ? -28.531 23.016 31.172 1 96.56 148 ARG A O 1
ATOM 1116 N N . MET A 1 149 ? -27.484 24.312 29.703 1 97.62 149 MET A N 1
ATOM 1117 C CA . MET A 1 149 ? -27.672 23.391 28.594 1 97.62 149 MET A CA 1
ATOM 1118 C C . MET A 1 149 ? -26.328 22.969 28 1 97.62 149 MET A C 1
ATOM 1120 O O . MET A 1 149 ? -25.359 23.719 28.062 1 97.62 149 MET A O 1
ATOM 1124 N N . ILE A 1 150 ? -26.281 21.75 27.422 1 98.31 150 ILE A N 1
ATOM 1125 C CA . ILE A 1 150 ? -25.125 21.25 26.703 1 98.31 150 ILE A CA 1
ATOM 1126 C C . ILE A 1 150 ? -25.531 20.812 25.297 1 98.31 150 ILE A C 1
ATOM 1128 O O . ILE A 1 150 ? -26.391 19.938 25.141 1 98.31 150 ILE A O 1
ATOM 1132 N N . ALA A 1 151 ? -24.938 21.422 24.297 1 98.56 151 ALA A N 1
ATOM 1133 C CA . ALA A 1 151 ? -25.125 20.969 22.922 1 98.56 151 ALA A CA 1
ATOM 1134 C C . ALA A 1 151 ? -24 20.031 22.484 1 98.56 151 ALA A C 1
ATOM 1136 O O . ALA A 1 151 ? -22.859 20.156 22.969 1 98.56 151 ALA A O 1
ATOM 1137 N N . TYR A 1 152 ? -24.281 19.078 21.672 1 97.94 152 TYR A N 1
ATOM 1138 C CA . TYR A 1 152 ? -23.312 18.125 21.156 1 97.94 152 TYR A CA 1
ATOM 1139 C C . TYR A 1 152 ? -23.812 17.484 19.875 1 97.94 152 TYR A C 1
ATOM 1141 O O . TYR A 1 152 ? -24.969 17.672 19.469 1 97.94 152 TYR A O 1
ATOM 1149 N N . VAL A 1 153 ? -22.922 16.812 19.172 1 97.44 153 VAL A N 1
ATOM 1150 C CA . VAL A 1 153 ? -23.281 16.109 17.953 1 97.44 153 VAL A CA 1
ATOM 1151 C C . VAL A 1 153 ? -23.234 14.594 18.188 1 97.44 153 VAL A C 1
ATOM 1153 O O . VAL A 1 153 ? -22.344 14.102 18.891 1 97.44 153 VAL A O 1
ATOM 1156 N N . GLU A 1 154 ? -24.172 13.93 17.719 1 95.44 154 GLU A N 1
ATOM 1157 C CA . GLU A 1 154 ? -24.281 12.477 17.75 1 95.44 154 GLU A CA 1
ATOM 1158 C C . GLU A 1 154 ? -24.844 11.938 16.438 1 95.44 154 GLU A C 1
ATOM 1160 O O . GLU A 1 154 ? -25.922 12.336 16 1 95.44 154 GLU A O 1
ATOM 1165 N N . HIS A 1 155 ? -24.078 11.062 15.75 1 93.06 155 HIS A N 1
ATOM 1166 C CA . HIS A 1 155 ? -24.5 10.477 14.477 1 93.06 155 HIS A CA 1
ATOM 1167 C C . HIS A 1 155 ? -24.906 11.555 13.484 1 93.06 155 HIS A C 1
ATOM 1169 O O . HIS A 1 155 ? -26 11.5 12.914 1 93.06 155 HIS A O 1
ATOM 1175 N N . GLU A 1 156 ? -24.156 12.578 13.422 1 94.56 156 GLU A N 1
ATOM 1176 C CA . GLU A 1 156 ? -24.266 13.633 12.422 1 94.56 156 GLU A CA 1
ATOM 1177 C C . GLU A 1 156 ? -25.469 14.523 12.688 1 94.56 156 GLU A C 1
ATOM 1179 O O . GLU A 1 156 ? -25.938 15.234 11.789 1 94.56 156 GLU A O 1
ATOM 1184 N N . ALA A 1 157 ? -25.969 14.461 13.906 1 97.62 157 ALA A N 1
ATOM 1185 C CA . ALA A 1 157 ? -27.109 15.289 14.305 1 97.62 157 ALA A CA 1
ATOM 1186 C C . ALA A 1 157 ? -26.75 16.141 15.516 1 97.62 157 ALA A C 1
ATOM 1188 O O . ALA A 1 157 ? -25.969 15.734 16.375 1 97.62 157 ALA A O 1
ATOM 1189 N N . LEU A 1 158 ? -27.391 17.281 15.555 1 98.44 158 LEU A N 1
ATOM 1190 C CA . LEU A 1 158 ? -27.172 18.219 16.656 1 98.44 158 LEU A CA 1
ATOM 1191 C C . LEU A 1 158 ? -28.203 18 17.766 1 98.44 158 LEU A C 1
ATOM 1193 O O . LEU A 1 158 ? -29.406 17.953 17.484 1 98.44 158 LEU A O 1
ATOM 1197 N N . TRP A 1 159 ? -27.719 17.828 18.969 1 98.25 159 TRP A N 1
ATOM 1198 C CA . TRP A 1 159 ? -28.562 17.547 20.125 1 98.25 159 TRP A CA 1
ATOM 1199 C C . TRP A 1 159 ? -28.297 18.562 21.234 1 98.25 159 TRP A C 1
ATOM 1201 O O . TRP A 1 159 ? -27.297 19.281 21.219 1 98.25 159 TRP A O 1
ATOM 1211 N N . VAL A 1 160 ? -29.25 18.609 22.203 1 98 160 VAL A N 1
ATOM 1212 C CA . VAL A 1 160 ? -29.062 19.406 23.406 1 98 160 VAL A CA 1
ATOM 1213 C C . VAL A 1 160 ? -29.609 18.641 24.609 1 98 160 VAL A C 1
ATOM 1215 O O . VAL A 1 160 ? -30.562 17.875 24.484 1 98 160 VAL A O 1
ATOM 1218 N N . VAL A 1 161 ? -28.938 18.844 25.734 1 97.56 161 VAL A N 1
ATOM 1219 C CA . VAL A 1 161 ? -29.391 18.234 26.984 1 97.56 161 VAL A CA 1
ATOM 1220 C C . VAL A 1 161 ? -29.141 19.203 28.141 1 97.56 161 VAL A C 1
ATOM 1222 O O . VAL A 1 161 ? -28.312 20.109 28.031 1 97.56 161 VAL A O 1
ATOM 1225 N N . ARG A 1 162 ? -29.906 18.984 29.188 1 96.5 162 ARG A N 1
ATOM 1226 C CA . ARG A 1 162 ? -29.672 19.781 30.375 1 96.5 162 ARG A CA 1
ATOM 1227 C C . ARG A 1 162 ? -28.406 19.328 31.094 1 96.5 162 ARG A C 1
ATOM 1229 O O . ARG A 1 162 ? -28.156 18.125 31.203 1 96.5 162 ARG A O 1
ATOM 1236 N N . ALA A 1 163 ? -27.719 20.281 31.641 1 95.25 163 ALA A N 1
ATOM 1237 C CA . ALA A 1 163 ? -26.438 20 32.281 1 95.25 163 ALA A CA 1
ATOM 1238 C C . ALA A 1 163 ? -26.641 19.203 33.562 1 95.25 163 ALA A C 1
ATOM 1240 O O . ALA A 1 163 ? -25.734 18.5 34.031 1 95.25 163 ALA A O 1
ATOM 1241 N N . ASP A 1 164 ? -27.812 19.266 34.125 1 91.12 164 ASP A N 1
ATOM 1242 C CA . ASP A 1 164 ? -28.062 18.562 35.406 1 91.12 164 ASP A CA 1
ATOM 1243 C C . ASP A 1 164 ? -28.578 17.156 35.125 1 91.12 164 ASP A C 1
ATOM 1245 O O . ASP A 1 164 ? -28.844 16.406 36.094 1 91.12 164 ASP A O 1
ATOM 1249 N N . GLY A 1 165 ? -28.797 16.797 33.875 1 87.06 165 GLY A N 1
ATOM 1250 C CA . GLY A 1 165 ? -29.156 15.445 33.5 1 87.06 165 GLY A CA 1
ATOM 1251 C C . GLY A 1 165 ? -30.609 15.117 33.75 1 87.06 165 GLY A C 1
ATOM 1252 O O . GLY A 1 165 ? -31 13.945 33.75 1 87.06 165 GLY A O 1
ATOM 1253 N N . THR A 1 166 ? -31.391 16.031 33.969 1 85.12 166 THR A N 1
ATOM 1254 C CA . THR A 1 166 ? -32.75 15.789 34.406 1 85.12 166 THR A CA 1
ATOM 1255 C C . THR A 1 166 ? -33.656 15.477 33.219 1 85.12 166 THR A C 1
ATOM 1257 O O . THR A 1 166 ? -34.719 14.875 33.406 1 85.12 166 THR A O 1
ATOM 1260 N N . ASN A 1 167 ? -33.312 15.891 32.094 1 83.81 167 ASN A N 1
ATOM 1261 C CA . ASN A 1 167 ? -34.156 15.648 30.922 1 83.81 167 ASN A CA 1
ATOM 1262 C C . ASN A 1 167 ? -33.438 14.789 29.891 1 83.81 167 ASN A C 1
ATOM 1264 O O . ASN A 1 167 ? -32.219 14.719 29.875 1 83.81 167 ASN A O 1
ATOM 1268 N N . ALA A 1 168 ? -34.375 14.195 29.109 1 88.38 168 ALA A N 1
ATOM 1269 C CA . ALA A 1 168 ? -33.844 13.469 27.953 1 88.38 168 ALA A CA 1
ATOM 1270 C C . ALA A 1 168 ? -33.281 14.43 26.922 1 88.38 168 ALA A C 1
ATOM 1272 O O . ALA A 1 168 ? -33.75 15.562 26.781 1 88.38 168 ALA A O 1
ATOM 1273 N N . PRO A 1 169 ? -32.219 13.961 26.25 1 95.81 169 PRO A N 1
ATOM 1274 C CA . PRO A 1 169 ? -31.688 14.781 25.156 1 95.81 169 PRO A CA 1
ATOM 1275 C C . PRO A 1 169 ? -32.719 15.133 24.109 1 95.81 169 PRO A C 1
ATOM 1277 O O . PRO A 1 169 ? -33.594 14.312 23.812 1 95.81 169 PRO A O 1
ATOM 1280 N N . ARG A 1 170 ? -32.594 16.25 23.578 1 96.38 170 ARG A N 1
ATOM 1281 C CA . ARG A 1 170 ? -33.5 16.719 22.531 1 96.38 170 ARG A CA 1
ATOM 1282 C C . ARG A 1 170 ? -32.781 16.891 21.203 1 96.38 170 ARG A C 1
ATOM 1284 O O . ARG A 1 170 ? -31.703 17.5 21.156 1 96.38 170 ARG A O 1
ATOM 1291 N N . LEU A 1 171 ? -33.406 16.391 20.125 1 97.31 171 LEU A N 1
ATOM 1292 C CA . LEU A 1 171 ? -32.875 16.562 18.781 1 97.31 171 LEU A CA 1
ATOM 1293 C C . LEU A 1 171 ? -33.125 17.984 18.281 1 97.31 171 LEU A C 1
ATOM 1295 O O . LEU A 1 171 ? -34.281 18.469 18.328 1 97.31 171 LEU A O 1
ATOM 1299 N N . LEU A 1 172 ? -32.094 18.641 17.859 1 98.25 172 LEU A N 1
ATOM 1300 C CA . LEU A 1 172 ? -32.25 20 17.344 1 98.25 172 LEU A CA 1
ATOM 1301 C C . LEU A 1 172 ? -32.281 20 15.82 1 98.25 172 LEU A C 1
ATOM 1303 O O . LEU A 1 172 ? -33.094 20.688 15.211 1 98.25 172 LEU A O 1
ATOM 1307 N N . ALA A 1 173 ? -31.406 19.25 15.164 1 98.06 173 ALA A N 1
ATOM 1308 C CA . ALA A 1 173 ? -31.328 19.234 13.711 1 98.06 173 ALA A CA 1
ATOM 1309 C C . ALA A 1 173 ? -30.734 17.938 13.203 1 98.06 173 ALA A C 1
ATOM 1311 O O . ALA A 1 173 ? -29.734 17.453 13.734 1 98.06 173 ALA A O 1
ATOM 1312 N N . ARG A 1 174 ? -31.328 17.391 12.18 1 97.12 174 ARG A N 1
ATOM 1313 C CA . ARG A 1 174 ? -30.891 16.172 11.5 1 97.12 174 ARG A CA 1
ATOM 1314 C C . ARG A 1 174 ? -31.312 16.188 10.031 1 97.12 174 ARG A C 1
ATOM 1316 O O . ARG A 1 174 ? -32.344 16.766 9.68 1 97.12 174 ARG A O 1
ATOM 1323 N N . ASP A 1 175 ? -30.469 15.688 9.18 1 96.31 175 ASP A N 1
ATOM 1324 C CA . ASP A 1 175 ? -30.812 15.484 7.781 1 96.31 175 ASP A CA 1
ATOM 1325 C C . ASP A 1 175 ? -31.078 14.008 7.484 1 96.31 175 ASP A C 1
ATOM 1327 O O . ASP A 1 175 ? -30.578 13.133 8.188 1 96.31 175 ASP A O 1
ATOM 1331 N N . ALA A 1 176 ? -31.859 13.711 6.414 1 94 176 ALA A N 1
ATOM 1332 C CA . ALA A 1 176 ? -32.125 12.336 6.004 1 94 176 ALA A CA 1
ATOM 1333 C C . ALA A 1 176 ? -30.938 11.734 5.262 1 94 176 ALA A C 1
ATOM 1335 O O . ALA A 1 176 ? -30.719 10.516 5.309 1 94 176 ALA A O 1
ATOM 1336 N N . SER A 1 177 ? -30.234 12.57 4.648 1 94.62 177 SER A N 1
ATOM 1337 C CA . SER A 1 177 ? -29.094 12.102 3.857 1 94.62 177 SER A CA 1
ATOM 1338 C C . SER A 1 177 ? -27.906 11.766 4.746 1 94.62 177 SER A C 1
ATOM 1340 O O . SER A 1 177 ? -27.547 12.547 5.625 1 94.62 177 SER A O 1
ATOM 1342 N N . PRO A 1 178 ? -27.297 10.625 4.469 1 92.31 178 PRO A N 1
ATOM 1343 C CA . PRO A 1 178 ? -26.094 10.266 5.234 1 92.31 178 PRO A CA 1
ATOM 1344 C C . PRO A 1 178 ? -24.891 11.125 4.867 1 92.31 178 PRO A C 1
ATOM 1346 O O . PRO A 1 178 ? -23.859 11.07 5.547 1 92.31 178 PRO A O 1
ATOM 1349 N N . ASP A 1 179 ? -24.969 11.961 3.891 1 95.44 179 ASP A N 1
ATOM 1350 C CA . ASP A 1 179 ? -23.859 12.812 3.457 1 95.44 179 ASP A CA 1
ATOM 1351 C C . ASP A 1 179 ? -23.953 14.188 4.105 1 95.44 179 ASP A C 1
ATOM 1353 O O . ASP A 1 179 ? -23.094 15.047 3.854 1 95.44 179 ASP A O 1
ATOM 1357 N N . VAL A 1 180 ? -24.969 14.344 4.957 1 97.88 180 VAL A N 1
ATOM 1358 C CA . VAL A 1 180 ? -25.172 15.664 5.547 1 97.88 180 VAL A CA 1
ATOM 1359 C C . VAL A 1 180 ? -25.016 15.586 7.062 1 97.88 180 VAL A C 1
ATOM 1361 O O . VAL A 1 180 ? -25.547 14.68 7.703 1 97.88 180 VAL A O 1
ATOM 1364 N N . SER A 1 181 ? -24.266 16.453 7.613 1 97.38 181 SER A N 1
ATOM 1365 C CA . SER A 1 181 ? -24.094 16.547 9.062 1 97.38 181 SER A CA 1
ATOM 1366 C C . SER A 1 181 ? -24.516 17.922 9.578 1 97.38 181 SER A C 1
ATOM 1368 O O . SER A 1 181 ? -24.5 18.891 8.828 1 97.38 181 SER A O 1
ATOM 1370 N N . TRP A 1 182 ? -24.953 17.953 10.797 1 98.25 182 TRP A N 1
ATOM 1371 C CA . TRP A 1 182 ? -25.234 19.203 11.508 1 98.25 182 TRP A CA 1
ATOM 1372 C C . TRP A 1 182 ? -24.266 19.375 12.68 1 98.25 182 TRP A C 1
ATOM 1374 O O . TRP A 1 182 ? -24.062 18.453 13.469 1 98.25 182 TRP A O 1
ATOM 1384 N N . GLY A 1 183 ? -23.688 20.547 12.75 1 97.94 183 GLY A N 1
ATOM 1385 C CA . GLY A 1 183 ? -22.891 20.891 13.922 1 97.94 183 GLY A CA 1
ATOM 1386 C C . GLY A 1 183 ? -21.438 20.453 13.812 1 97.94 183 GLY A C 1
ATOM 1387 O O . GLY A 1 183 ? -20.703 20.469 14.805 1 97.94 183 GLY A O 1
ATOM 1388 N N . LEU A 1 184 ? -21.062 20.031 12.68 1 96.75 184 LEU A N 1
ATOM 1389 C CA . LEU A 1 184 ? -19.672 19.641 12.453 1 96.75 184 LEU A CA 1
ATOM 1390 C C . LEU A 1 184 ? -19.031 20.484 11.359 1 96.75 184 LEU A C 1
ATOM 1392 O O . LEU A 1 184 ? -19.734 21.078 10.547 1 96.75 184 LEU A O 1
ATOM 1396 N N . ALA A 1 185 ? -17.672 20.562 11.43 1 97 185 ALA A N 1
ATOM 1397 C CA . ALA A 1 185 ? -16.922 21.25 10.383 1 97 185 ALA A CA 1
ATOM 1398 C C . ALA A 1 185 ? -16.594 20.312 9.227 1 97 185 ALA A C 1
ATOM 1400 O O . ALA A 1 185 ? -16.391 19.109 9.438 1 97 185 ALA A O 1
ATOM 1401 N N . GLU A 1 186 ? -16.594 20.797 7.996 1 96.62 186 GLU A N 1
ATOM 1402 C CA . GLU A 1 186 ? -16.125 20.016 6.852 1 96.62 186 GLU A CA 1
ATOM 1403 C C . GLU A 1 186 ? -14.602 19.938 6.816 1 96.62 186 GLU A C 1
ATOM 1405 O O . GLU A 1 186 ? -13.922 20.625 7.582 1 96.62 186 GLU A O 1
ATOM 1410 N N . PHE A 1 187 ? -14.07 19.219 5.914 1 95.25 187 PHE A N 1
ATOM 1411 C CA . PHE A 1 187 ? -12.656 18.844 5.867 1 95.25 187 PHE A CA 1
ATOM 1412 C C . PHE A 1 187 ? -11.781 20.094 5.789 1 95.25 187 PHE A C 1
ATOM 1414 O O . PHE A 1 187 ? -10.891 20.281 6.625 1 95.25 187 PHE A O 1
ATOM 1421 N N . VAL A 1 188 ? -11.977 20.984 4.883 1 96.88 188 VAL A N 1
ATOM 1422 C CA . VAL A 1 188 ? -11.055 22.094 4.668 1 96.88 188 VAL A CA 1
ATOM 1423 C C . VAL A 1 188 ? -11.195 23.109 5.797 1 96.88 188 VAL A C 1
ATOM 1425 O O . VAL A 1 188 ? -10.25 23.828 6.121 1 96.88 188 VAL A O 1
ATOM 1428 N N . ALA A 1 189 ? -12.414 23.188 6.418 1 97.5 189 ALA A N 1
ATOM 1429 C CA . ALA A 1 189 ? -12.57 24.078 7.562 1 97.5 189 ALA A CA 1
ATOM 1430 C C . ALA A 1 189 ? -11.656 23.656 8.711 1 97.5 189 ALA A C 1
ATOM 1432 O O . ALA A 1 189 ? -10.953 24.5 9.281 1 97.5 189 ALA A O 1
ATOM 1433 N N . GLY A 1 190 ? -11.68 22.391 8.922 1 94.44 190 GLY A N 1
ATOM 1434 C CA . GLY A 1 190 ? -10.852 21.859 10 1 94.44 190 GLY A CA 1
ATOM 1435 C C . GLY A 1 190 ? -9.383 21.797 9.648 1 94.44 190 GLY A C 1
ATOM 1436 O O . GLY A 1 190 ? -8.523 22.172 10.445 1 94.44 190 GLY A O 1
ATOM 1437 N N . GLU A 1 191 ? -9.086 21.438 8.453 1 92.5 191 GLU A N 1
ATOM 1438 C CA . GLU A 1 191 ? -7.715 21.156 8.031 1 92.5 191 GLU A CA 1
ATOM 1439 C C . GLU A 1 191 ? -6.961 22.438 7.707 1 92.5 191 GLU A C 1
ATOM 1441 O O . GLU A 1 191 ? -5.766 22.562 7.992 1 92.5 191 GLU A O 1
ATOM 1446 N N . GLU A 1 192 ? -7.73 23.422 7.191 1 95.44 192 GLU A N 1
ATOM 1447 C CA . GLU A 1 192 ? -6.996 24.531 6.59 1 95.44 192 GLU A CA 1
ATOM 1448 C C . GLU A 1 192 ? -7.406 25.875 7.207 1 95.44 192 GLU A C 1
ATOM 1450 O O . GLU A 1 192 ? -6.582 26.781 7.332 1 95.44 192 GLU A O 1
ATOM 1455 N N . MET A 1 193 ? -8.656 26.047 7.605 1 96.69 193 MET A N 1
ATOM 1456 C CA . MET A 1 193 ? -9.164 27.359 8 1 96.69 193 MET A CA 1
ATOM 1457 C C . MET A 1 193 ? -9 27.578 9.5 1 96.69 193 MET A C 1
ATOM 1459 O O . MET A 1 193 ? -9.234 28.672 10 1 96.69 193 MET A O 1
ATOM 1463 N N . GLY A 1 194 ? -8.688 26.531 10.156 1 93.56 194 GLY A N 1
ATOM 1464 C CA . GLY A 1 194 ? -8.586 26.625 11.602 1 93.56 194 GLY A CA 1
ATOM 1465 C C . GLY A 1 194 ? -9.93 26.547 12.305 1 93.56 194 GLY A C 1
ATOM 1466 O O . GLY A 1 194 ? -10.023 26.812 13.5 1 93.56 194 GLY A O 1
ATOM 1467 N N . ARG A 1 195 ? -10.938 26.219 11.602 1 95.88 195 ARG A N 1
ATOM 1468 C CA . ARG A 1 195 ? -12.266 26.094 12.195 1 95.88 195 ARG A CA 1
ATOM 1469 C C . ARG A 1 195 ? -12.641 24.641 12.406 1 95.88 195 ARG A C 1
ATOM 1471 O O . ARG A 1 195 ? -13.133 23.969 11.492 1 95.88 195 ARG A O 1
ATOM 1478 N N . THR A 1 196 ? -12.586 24.172 13.594 1 93.88 196 THR A N 1
ATOM 1479 C CA . THR A 1 196 ? -12.898 22.781 13.891 1 93.88 196 THR A CA 1
ATOM 1480 C C . THR A 1 196 ? -14.312 22.656 14.438 1 93.88 196 THR A C 1
ATOM 1482 O O . THR A 1 196 ? -14.805 21.531 14.648 1 93.88 196 THR A O 1
ATOM 1485 N N . ARG A 1 197 ? -14.992 23.797 14.609 1 94.19 197 ARG A N 1
ATOM 1486 C CA . ARG A 1 197 ? -16.344 23.766 15.172 1 94.19 197 ARG A CA 1
ATOM 1487 C C . ARG A 1 197 ? -17.391 23.906 14.078 1 94.19 197 ARG A C 1
ATOM 1489 O O . ARG A 1 197 ? -17.094 24.422 12.992 1 94.19 197 ARG A O 1
ATOM 1496 N N . GLY A 1 198 ? -18.641 23.469 14.516 1 97.56 198 GLY A N 1
ATOM 1497 C CA . GLY A 1 198 ? -19.734 23.562 13.562 1 97.56 198 GLY A CA 1
ATOM 1498 C C . GLY A 1 198 ? -21 24.156 14.164 1 97.56 198 GLY A C 1
ATOM 1499 O O . GLY A 1 198 ? -22.047 24.188 13.516 1 97.56 198 GLY A O 1
ATOM 1500 N N . PHE A 1 199 ? -20.938 24.609 15.445 1 98.56 199 PHE A N 1
ATOM 1501 C CA . PHE A 1 199 ? -22.062 25.328 16.031 1 98.56 199 PHE A CA 1
ATOM 1502 C C . PHE A 1 199 ? -21.578 26.297 17.094 1 98.56 199 PHE A C 1
ATOM 1504 O O . PHE A 1 199 ? -20.484 26.141 17.641 1 98.56 199 PHE A O 1
ATOM 1511 N N . TRP A 1 200 ? -22.375 27.375 17.391 1 98.56 200 TRP A N 1
ATOM 1512 C CA . TRP A 1 200 ? -22.047 28.484 18.281 1 98.56 200 TRP A CA 1
ATOM 1513 C C . TRP A 1 200 ? -23.266 28.906 19.094 1 98.56 200 TRP A C 1
ATOM 1515 O O . TRP A 1 200 ? -24.297 29.281 18.531 1 98.56 200 TRP A O 1
ATOM 1525 N N . TRP A 1 201 ? -23.125 28.922 20.406 1 98.56 201 TRP A N 1
ATOM 1526 C CA . TRP A 1 201 ? -24.203 29.328 21.297 1 98.56 201 TRP A CA 1
ATOM 1527 C C . TRP A 1 201 ? -24.469 30.828 21.188 1 98.56 201 TRP A C 1
ATOM 1529 O O . TRP A 1 201 ? -23.516 31.625 21.109 1 98.56 201 TRP A O 1
ATOM 1539 N N . ALA A 1 202 ? -25.719 31.156 21.219 1 98.31 202 ALA A N 1
ATOM 1540 C CA . ALA A 1 202 ? -26.078 32.562 21.469 1 98.31 202 ALA A CA 1
ATOM 1541 C C . ALA A 1 202 ? -25.688 32.969 22.875 1 98.31 202 ALA A C 1
ATOM 1543 O O . ALA A 1 202 ? -25.734 32.156 23.812 1 98.31 202 ALA A O 1
ATOM 1544 N N . PRO A 1 203 ? -25.359 34.25 23.062 1 97 203 PRO A N 1
ATOM 1545 C CA . PRO A 1 203 ? -24.969 34.719 24.391 1 97 203 PRO A CA 1
ATOM 1546 C C . PRO A 1 203 ? -26.062 34.5 25.438 1 97 203 PRO A C 1
ATOM 1548 O O . PRO A 1 203 ? -25.75 34.344 26.625 1 97 203 PRO A O 1
ATOM 1551 N N . ASP A 1 204 ? -27.344 34.438 25.031 1 96.44 204 ASP A N 1
ATOM 1552 C CA . ASP A 1 204 ? -28.438 34.25 26 1 96.44 204 ASP A CA 1
ATOM 1553 C C . ASP A 1 204 ? -28.734 32.781 26.234 1 96.44 204 ASP A C 1
ATOM 1555 O O . ASP A 1 204 ? -29.578 32.438 27.062 1 96.44 204 ASP A O 1
ATOM 1559 N N . GLY A 1 205 ? -28.109 31.922 25.5 1 97.31 205 GLY A N 1
ATOM 1560 C CA . GLY A 1 205 ? -28.203 30.484 25.719 1 97.31 205 GLY A CA 1
ATOM 1561 C C . GLY A 1 205 ? -29.5 29.891 25.188 1 97.31 205 GLY A C 1
ATOM 1562 O O . GLY A 1 205 ? -29.828 28.734 25.469 1 97.31 205 GLY A O 1
ATOM 1563 N N . ARG A 1 206 ? -30.188 30.578 24.312 1 96.5 206 ARG A N 1
ATOM 1564 C CA . ARG A 1 206 ? -31.516 30.125 23.906 1 96.5 206 ARG A CA 1
ATOM 1565 C C . ARG A 1 206 ? -31.5 29.594 22.484 1 96.5 206 ARG A C 1
ATOM 1567 O O . ARG A 1 206 ? -32.469 28.984 22.031 1 96.5 206 ARG A O 1
ATOM 1574 N N . SER A 1 207 ? -30.453 29.844 21.797 1 97.94 207 SER A N 1
ATOM 1575 C CA . SER A 1 207 ? -30.328 29.359 20.438 1 97.94 207 SER A CA 1
ATOM 1576 C C . SER A 1 207 ? -28.859 29.125 20.062 1 97.94 207 SER A C 1
ATOM 1578 O O . SER A 1 207 ? -27.969 29.453 20.844 1 97.94 207 SER A O 1
ATOM 1580 N N . LEU A 1 208 ? -28.688 28.5 18.938 1 98.62 208 LEU A N 1
ATOM 1581 C CA . LEU A 1 208 ? -27.375 28.234 18.344 1 98.62 208 LEU A CA 1
ATOM 1582 C C . LEU A 1 208 ? -27.375 28.609 16.859 1 98.62 208 LEU A C 1
ATOM 1584 O O . LEU A 1 208 ? -28.406 28.547 16.203 1 98.62 208 LEU A O 1
ATOM 1588 N N . ILE A 1 209 ? -26.266 29.078 16.375 1 98.88 209 ILE A N 1
ATOM 1589 C CA . ILE A 1 209 ? -26 29 14.938 1 98.88 209 ILE A CA 1
ATOM 1590 C C . ILE A 1 209 ? -25.297 27.672 14.625 1 98.88 209 ILE A C 1
ATOM 1592 O O . ILE A 1 209 ? -24.312 27.312 15.273 1 98.88 209 ILE A O 1
ATOM 1596 N N . ALA A 1 210 ? -25.828 26.906 13.711 1 98.88 210 ALA A N 1
ATOM 1597 C CA . ALA A 1 210 ? -25.281 25.594 13.398 1 98.88 210 ALA A CA 1
ATOM 1598 C C . ALA A 1 210 ? -25.031 25.453 11.898 1 98.88 210 ALA A C 1
ATOM 1600 O O . ALA A 1 210 ? -25.812 25.922 11.078 1 98.88 210 ALA A O 1
ATOM 1601 N N . ALA A 1 211 ? -23.953 24.828 11.586 1 98.75 211 ALA A N 1
ATOM 1602 C CA . ALA A 1 211 ? -23.609 24.531 10.195 1 98.75 211 ALA A CA 1
ATOM 1603 C C . ALA A 1 211 ? -24.266 23.25 9.719 1 98.75 211 ALA A C 1
ATOM 1605 O O . ALA A 1 211 ? -24.266 22.25 10.438 1 98.75 211 ALA A O 1
ATOM 1606 N N . ARG A 1 212 ? -24.859 23.328 8.625 1 98.75 212 ARG A N 1
ATOM 1607 C CA . ARG A 1 212 ? -25.266 22.188 7.82 1 98.75 212 ARG A CA 1
ATOM 1608 C C . ARG A 1 212 ? -24.234 21.891 6.723 1 98.75 212 ARG A C 1
ATOM 1610 O O . ARG A 1 212 ? -24.062 22.703 5.809 1 98.75 212 ARG A O 1
ATOM 1617 N N . VAL A 1 213 ? -23.594 20.75 6.82 1 98.5 213 VAL A N 1
ATOM 1618 C CA . VAL A 1 213 ? -22.531 20.422 5.883 1 98.5 213 VAL A CA 1
ATOM 1619 C C . VAL A 1 213 ? -22.953 19.281 4.977 1 98.5 213 VAL A C 1
ATOM 1621 O O . VAL A 1 213 ? -23.156 18.156 5.438 1 98.5 213 VAL A O 1
ATOM 1624 N N . ASP A 1 214 ? -23.125 19.547 3.742 1 98.56 214 ASP A N 1
ATOM 1625 C CA . ASP A 1 214 ? -23.453 18.547 2.725 1 98.56 214 ASP A CA 1
ATOM 1626 C C . ASP A 1 214 ? -22.203 18.141 1.929 1 98.56 214 ASP A C 1
ATOM 1628 O O . ASP A 1 214 ? -21.719 18.922 1.104 1 98.56 214 ASP A O 1
ATOM 1632 N N . THR A 1 215 ? -21.766 16.922 2.096 1 97.75 215 THR A N 1
ATOM 1633 C CA . THR A 1 215 ? -20.531 16.484 1.442 1 97.75 215 THR A CA 1
ATOM 1634 C C . THR A 1 215 ? -20.859 15.711 0.16 1 97.75 215 THR A C 1
ATOM 1636 O O . THR A 1 215 ? -19.953 15.195 -0.504 1 97.75 215 THR A O 1
ATOM 1639 N N . ALA A 1 216 ? -22.031 15.625 -0.267 1 97.44 216 ALA A N 1
ATOM 1640 C CA . ALA A 1 216 ? -22.453 14.867 -1.449 1 97.44 216 ALA A CA 1
ATOM 1641 C C . ALA A 1 216 ? -21.688 15.344 -2.689 1 97.44 216 ALA A C 1
ATOM 1643 O O . ALA A 1 216 ? -21.328 14.531 -3.543 1 97.44 216 ALA A O 1
ATOM 1644 N N . PRO A 1 217 ? -21.406 16.672 -2.805 1 97.69 217 PRO A N 1
ATOM 1645 C CA . PRO A 1 217 ? -20.703 17.109 -4.004 1 97.69 217 PRO A CA 1
ATOM 1646 C C . PRO A 1 217 ? -19.219 16.703 -4 1 97.69 217 PRO A C 1
ATOM 1648 O O . PRO A 1 217 ? -18.578 16.719 -5.047 1 97.69 217 PRO A O 1
ATOM 1651 N N . VAL A 1 218 ? -18.688 16.469 -2.875 1 98.12 218 VAL A N 1
ATOM 1652 C CA . VAL A 1 218 ? -17.266 16.156 -2.748 1 98.12 218 VAL A CA 1
ATOM 1653 C C . VAL A 1 218 ? -17 14.742 -3.277 1 98.12 218 VAL A C 1
ATOM 1655 O O . VAL A 1 218 ? -17.766 13.82 -3.016 1 98.12 218 VAL A O 1
ATOM 1658 N N . GLN A 1 219 ? -15.945 14.562 -4.039 1 96.88 219 GLN A N 1
ATOM 1659 C CA . GLN A 1 219 ? -15.617 13.25 -4.59 1 96.88 219 GLN A CA 1
ATOM 1660 C C . GLN A 1 219 ? -15.266 12.258 -3.486 1 96.88 219 GLN A C 1
ATOM 1662 O O . GLN A 1 219 ? -14.891 12.656 -2.383 1 96.88 219 GLN A O 1
ATOM 1667 N N . GLN A 1 220 ? -15.422 11.016 -3.867 1 95.94 220 GLN A N 1
ATOM 1668 C CA . GLN A 1 220 ? -15.188 9.93 -2.924 1 95.94 220 GLN A CA 1
ATOM 1669 C C . GLN A 1 220 ? -13.867 9.219 -3.215 1 95.94 220 GLN A C 1
ATOM 1671 O O . GLN A 1 220 ? -13.523 9 -4.375 1 95.94 220 GLN A O 1
ATOM 1676 N N . TRP A 1 221 ? -13.078 9.008 -2.221 1 96.69 221 TRP A N 1
ATOM 1677 C CA . TRP A 1 221 ? -11.867 8.195 -2.258 1 96.69 221 TRP A CA 1
ATOM 1678 C C . TRP A 1 221 ? -11.961 7.043 -1.265 1 96.69 221 TRP A C 1
ATOM 1680 O O . TRP A 1 221 ? -12.859 7.008 -0.42 1 96.69 221 TRP A O 1
ATOM 1690 N N . TRP A 1 222 ? -11.086 6.051 -1.369 1 95.19 222 TRP A N 1
ATOM 1691 C CA . TRP A 1 222 ? -11.031 4.895 -0.478 1 95.19 222 TRP A CA 1
ATOM 1692 C C . TRP A 1 222 ? -9.641 4.734 0.121 1 95.19 222 TRP A C 1
ATOM 1694 O O . TRP A 1 222 ? -8.633 4.891 -0.576 1 95.19 222 TRP A O 1
ATOM 1704 N N . ILE A 1 223 ? -9.594 4.48 1.38 1 93 223 ILE A N 1
ATOM 1705 C CA . ILE A 1 223 ? -8.367 4.121 2.086 1 93 223 ILE A CA 1
ATOM 1706 C C . ILE A 1 223 ? -8.477 2.695 2.617 1 93 223 ILE A C 1
ATOM 1708 O O . ILE A 1 223 ? -9.367 2.391 3.414 1 93 223 ILE A O 1
ATOM 1712 N N . ALA A 1 224 ? -7.629 1.878 2.029 1 88.31 224 ALA A N 1
ATOM 1713 C CA . ALA A 1 224 ? -7.547 0.505 2.521 1 88.31 224 ALA A CA 1
ATOM 1714 C C . ALA A 1 224 ? -6.23 0.26 3.25 1 88.31 224 ALA A C 1
ATOM 1716 O O . ALA A 1 224 ? -5.27 1.018 3.082 1 88.31 224 ALA A O 1
ATOM 1717 N N . GLY A 1 225 ? -6.238 -0.65 4.215 1 87.75 225 GLY A N 1
ATOM 1718 C CA . GLY A 1 225 ? -5.016 -1.156 4.828 1 87.75 225 GLY A CA 1
ATOM 1719 C C . GLY A 1 225 ? -4.609 -2.518 4.301 1 87.75 225 GLY A C 1
ATOM 1720 O O . GLY A 1 225 ? -5.016 -3.547 4.84 1 87.75 225 GLY A O 1
ATOM 1721 N N . PRO A 1 226 ? -3.807 -2.504 3.24 1 91.44 226 PRO A N 1
ATOM 1722 C CA . PRO A 1 226 ? -3.465 -3.793 2.637 1 91.44 226 PRO A CA 1
ATOM 1723 C C . PRO A 1 226 ? -2.799 -4.75 3.625 1 91.44 226 PRO A C 1
ATOM 1725 O O . PRO A 1 226 ? -2.727 -5.953 3.369 1 91.44 226 PRO A O 1
ATOM 1728 N N . VAL A 1 227 ? -2.35 -4.234 4.723 1 93.94 227 VAL A N 1
ATOM 1729 C CA . VAL A 1 227 ? -1.727 -5.062 5.746 1 93.94 227 VAL A CA 1
ATOM 1730 C C . VAL A 1 227 ? -2.777 -5.957 6.398 1 93.94 227 VAL A C 1
ATOM 1732 O O . VAL A 1 227 ? -2.461 -7.047 6.883 1 93.94 227 VAL A O 1
ATOM 1735 N N . ASP A 1 228 ? -4.004 -5.473 6.395 1 94.25 228 ASP A N 1
ATOM 1736 C CA . ASP A 1 228 ? -5.164 -6.207 6.898 1 94.25 228 ASP A CA 1
ATOM 1737 C C . ASP A 1 228 ? -6.211 -6.395 5.805 1 94.25 228 ASP A C 1
ATOM 1739 O O . ASP A 1 228 ? -7.223 -5.688 5.777 1 94.25 228 ASP A O 1
ATOM 1743 N N . PRO A 1 229 ? -6.047 -7.398 5.008 1 94 229 PRO A N 1
ATOM 1744 C CA . PRO A 1 229 ? -6.918 -7.523 3.836 1 94 229 PRO A CA 1
ATOM 1745 C C . PRO A 1 229 ? -8.367 -7.82 4.203 1 94 229 PRO A C 1
ATOM 1747 O O . PRO A 1 229 ? -9.258 -7.688 3.365 1 94 229 PRO A O 1
ATOM 1750 N N . ASP A 1 230 ? -8.656 -8.258 5.434 1 94.81 230 ASP A N 1
ATOM 1751 C CA . ASP A 1 230 ? -10.016 -8.562 5.859 1 94.81 230 ASP A CA 1
ATOM 1752 C C . ASP A 1 230 ? -10.727 -7.309 6.371 1 94.81 230 ASP A C 1
ATOM 1754 O O . ASP A 1 230 ? -11.945 -7.316 6.57 1 94.81 230 ASP A O 1
ATOM 1758 N N . ALA A 1 231 ? -9.977 -6.215 6.52 1 93.19 231 ALA A N 1
ATOM 1759 C CA . ALA A 1 231 ? -10.578 -4.969 6.969 1 93.19 231 ALA A CA 1
ATOM 1760 C C . ALA A 1 231 ? -11.25 -4.234 5.812 1 93.19 231 ALA A C 1
ATOM 1762 O O . ALA A 1 231 ? -10.633 -4.02 4.766 1 93.19 231 ALA A O 1
ATOM 1763 N N . ARG A 1 232 ? -12.469 -3.865 6.023 1 92.44 232 ARG A N 1
ATOM 1764 C CA . ARG A 1 232 ? -13.188 -3.115 5 1 92.44 232 ARG A CA 1
ATOM 1765 C C . ARG A 1 232 ? -12.547 -1.752 4.766 1 92.44 232 ARG A C 1
ATOM 1767 O O . ARG A 1 232 ? -12.234 -1.037 5.719 1 92.44 232 ARG A O 1
ATOM 1774 N N . PRO A 1 233 ? -12.352 -1.386 3.482 1 93.69 233 PRO A N 1
ATOM 1775 C CA . PRO A 1 233 ? -11.812 -0.056 3.195 1 93.69 233 PRO A CA 1
ATOM 1776 C C . PRO A 1 233 ? -12.727 1.07 3.676 1 93.69 233 PRO A C 1
ATOM 1778 O O . PRO A 1 233 ? -13.945 0.916 3.688 1 93.69 233 PRO A O 1
ATOM 1781 N N . VAL A 1 234 ? -12.102 2.174 4.027 1 91.44 234 VAL A N 1
ATOM 1782 C CA . VAL A 1 234 ? -12.836 3.332 4.52 1 91.44 234 VAL A CA 1
ATOM 1783 C C . VAL A 1 234 ? -13.086 4.312 3.375 1 91.44 234 VAL A C 1
ATOM 1785 O O . VAL A 1 234 ? -12.156 4.699 2.67 1 91.44 234 VAL A O 1
ATOM 1788 N N . ARG A 1 235 ? -14.352 4.629 3.195 1 92.62 235 ARG A N 1
ATOM 1789 C CA . ARG A 1 235 ? -14.719 5.66 2.229 1 92.62 235 ARG A CA 1
ATOM 1790 C C . ARG A 1 235 ? -14.555 7.055 2.824 1 92.62 235 ARG A C 1
ATOM 1792 O O . ARG A 1 235 ? -15.039 7.328 3.924 1 92.62 235 ARG A O 1
ATOM 1799 N N . ILE A 1 236 ? -13.898 7.938 2.104 1 92.5 236 ILE A N 1
ATOM 1800 C CA . ILE A 1 236 ? -13.734 9.297 2.596 1 92.5 236 ILE A CA 1
ATOM 1801 C C . ILE A 1 236 ? -14.141 10.297 1.512 1 92.5 236 ILE A C 1
ATOM 1803 O O . ILE A 1 236 ? -14.094 9.977 0.322 1 92.5 236 ILE A O 1
ATOM 1807 N N . ARG A 1 237 ? -14.656 11.438 1.969 1 95.44 237 ARG A N 1
ATOM 1808 C CA . ARG A 1 237 ? -14.875 12.578 1.089 1 95.44 237 ARG A CA 1
ATOM 1809 C C . ARG A 1 237 ? -13.672 13.516 1.101 1 95.44 237 ARG A C 1
ATOM 1811 O O . ARG A 1 237 ? -13.305 14.055 2.148 1 95.44 237 ARG A O 1
ATOM 1818 N N . TYR A 1 238 ? -13.039 13.664 -0.025 1 97 238 TYR A N 1
ATOM 1819 C CA . TYR A 1 238 ? -11.82 14.469 -0.073 1 97 238 TYR A CA 1
ATOM 1820 C C . TYR A 1 238 ? -11.922 15.547 -1.142 1 97 238 TYR A C 1
ATOM 1822 O O . TYR A 1 238 ? -12.047 15.25 -2.33 1 97 238 TYR A O 1
ATOM 1830 N N . PRO A 1 239 ? -11.875 16.797 -0.746 1 98.12 239 PRO A N 1
ATOM 1831 C CA . PRO A 1 239 ? -11.953 17.922 -1.694 1 98.12 239 PRO A CA 1
ATOM 1832 C C . PRO A 1 239 ? -10.609 18.234 -2.336 1 98.12 239 PRO A C 1
ATOM 1834 O O . PRO A 1 239 ? -9.977 19.234 -1.981 1 98.12 239 PRO A O 1
ATOM 1837 N N . ALA A 1 240 ? -10.227 17.484 -3.357 1 98.06 240 ALA A N 1
ATOM 1838 C CA . ALA A 1 240 ? -8.969 17.719 -4.066 1 98.06 240 ALA A CA 1
ATOM 1839 C C . ALA A 1 240 ? -9.047 19 -4.906 1 98.06 240 ALA A C 1
ATOM 1841 O O . ALA A 1 240 ? -10.133 19.406 -5.328 1 98.06 240 ALA A O 1
ATOM 1842 N N . ALA A 1 241 ? -7.879 19.609 -5.137 1 98.31 241 ALA A N 1
ATOM 1843 C CA . ALA A 1 241 ? -7.82 20.859 -5.891 1 98.31 241 ALA A CA 1
ATOM 1844 C C . ALA A 1 241 ? -8.57 20.734 -7.211 1 98.31 241 ALA A C 1
ATOM 1846 O O . ALA A 1 241 ? -8.461 19.719 -7.906 1 98.31 241 ALA A O 1
ATOM 1847 N N . GLY A 1 242 ? -9.312 21.703 -7.52 1 97.75 242 GLY A N 1
ATOM 1848 C CA . GLY A 1 242 ? -10.039 21.734 -8.773 1 97.75 242 GLY A CA 1
ATOM 1849 C C . GLY A 1 242 ? -11.375 21.031 -8.711 1 97.75 242 GLY A C 1
ATOM 1850 O O . GLY A 1 242 ? -12.164 21.094 -9.656 1 97.75 242 GLY A O 1
ATOM 1851 N N . THR A 1 243 ? -11.719 20.328 -7.625 1 97.94 243 THR A N 1
ATOM 1852 C CA . THR A 1 243 ? -12.969 19.578 -7.477 1 97.94 243 THR A CA 1
ATOM 1853 C C . THR A 1 243 ? -13.906 20.297 -6.516 1 97.94 243 THR A C 1
ATOM 1855 O O . THR A 1 243 ? -13.516 21.266 -5.863 1 97.94 243 THR A O 1
ATOM 1858 N N . PRO A 1 244 ? -15.18 19.891 -6.395 1 97.81 244 PRO A N 1
ATOM 1859 C CA . PRO A 1 244 ? -16.156 20.578 -5.539 1 97.81 244 PRO A CA 1
ATOM 1860 C C . PRO A 1 244 ? -15.844 20.422 -4.055 1 97.81 244 PRO A C 1
ATOM 1862 O O . PRO A 1 244 ? -15.336 19.375 -3.633 1 97.81 244 PRO A O 1
ATOM 1865 N N . ASN A 1 245 ? -16.156 21.484 -3.305 1 98.12 245 ASN A N 1
ATOM 1866 C CA . ASN A 1 245 ? -16.156 21.453 -1.847 1 98.12 245 ASN A CA 1
ATOM 1867 C C . ASN A 1 245 ? -17.516 21.031 -1.292 1 98.12 245 ASN A C 1
ATOM 1869 O O . ASN A 1 245 ? -18.484 20.906 -2.041 1 98.12 245 ASN A O 1
ATOM 1873 N N . ALA A 1 246 ? -17.531 20.781 -0.019 1 98.25 246 ALA A N 1
ATOM 1874 C CA . ALA A 1 246 ? -18.812 20.609 0.666 1 98.25 246 ALA A CA 1
ATOM 1875 C C . ALA A 1 246 ? -19.672 21.859 0.559 1 98.25 246 ALA A C 1
ATOM 1877 O O . ALA A 1 246 ? -19.141 22.984 0.52 1 98.25 246 ALA A O 1
ATOM 1878 N N . ASP A 1 247 ? -20.969 21.641 0.476 1 98.38 247 ASP A N 1
ATOM 1879 C CA . ASP A 1 247 ? -21.906 22.75 0.557 1 98.38 247 ASP A CA 1
ATOM 1880 C C . ASP A 1 247 ? -22.281 23.062 2.008 1 98.38 247 ASP A C 1
ATOM 1882 O O . ASP A 1 247 ? -22.953 22.266 2.664 1 98.38 247 ASP A O 1
ATOM 1886 N N . VAL A 1 248 ? -21.828 24.25 2.518 1 98.69 248 VAL A N 1
ATOM 1887 C CA . VAL A 1 248 ? -22.031 24.609 3.918 1 98.69 248 VAL A CA 1
ATOM 1888 C C . VAL A 1 248 ? -23.078 25.719 4.023 1 98.69 248 VAL A C 1
ATOM 1890 O O . VAL A 1 248 ? -22.953 26.766 3.395 1 98.69 248 VAL A O 1
ATOM 1893 N N . THR A 1 249 ? -24.109 25.438 4.738 1 98.69 249 THR A N 1
ATOM 1894 C CA . THR A 1 249 ? -25.094 26.438 5.102 1 98.69 249 THR A CA 1
ATOM 1895 C C . THR A 1 249 ? -25.172 26.609 6.617 1 98.69 249 THR A C 1
ATOM 1897 O O . THR A 1 249 ? -24.672 25.766 7.363 1 98.69 249 THR A O 1
ATOM 1900 N N . LEU A 1 250 ? -25.688 27.734 7.035 1 98.81 250 LEU A N 1
ATOM 1901 C CA . LEU A 1 250 ? -25.859 28.031 8.453 1 98.81 250 LEU A CA 1
ATOM 1902 C C . LEU A 1 250 ? -27.312 28.344 8.781 1 98.81 250 LEU A C 1
ATOM 1904 O O . LEU A 1 250 ? -28.016 28.953 7.969 1 98.81 250 LEU A O 1
ATOM 1908 N N . SER A 1 251 ? -27.734 27.953 9.969 1 98.88 251 SER A N 1
ATOM 1909 C CA . SER A 1 251 ? -29.062 28.281 10.477 1 98.88 251 SER A CA 1
ATOM 1910 C C . SER A 1 251 ? -29.016 28.641 11.953 1 98.88 251 SER A C 1
ATOM 1912 O O . SER A 1 251 ? -28.203 28.094 12.711 1 98.88 251 SER A O 1
ATOM 1914 N N . VAL A 1 252 ? -29.844 29.562 12.289 1 98.75 252 VAL A N 1
ATOM 1915 C CA . VAL A 1 252 ? -30.141 29.75 13.703 1 98.75 252 VAL A CA 1
ATOM 1916 C C . VAL A 1 252 ? -31.156 28.703 14.156 1 98.75 252 VAL A C 1
ATOM 1918 O O . VAL A 1 252 ? -32.219 28.547 13.555 1 98.75 252 VAL A O 1
ATOM 1921 N N . VAL A 1 253 ? -30.781 27.969 15.18 1 98.69 253 VAL A N 1
ATOM 1922 C CA . VAL A 1 253 ? -31.625 26.906 15.703 1 98.69 253 VAL A CA 1
ATOM 1923 C C . VAL A 1 253 ? -31.953 27.172 17.172 1 98.69 253 VAL A C 1
ATOM 1925 O O . VAL A 1 253 ? -31.047 27.312 18 1 98.69 253 VAL A O 1
ATOM 1928 N N . ASP A 1 254 ? -33.188 27.203 17.484 1 98 254 ASP A N 1
ATOM 1929 C CA . ASP A 1 254 ? -33.531 27.391 18.891 1 98 254 ASP A CA 1
ATOM 1930 C C . ASP A 1 254 ? -33.625 26.047 19.625 1 98 254 ASP A C 1
ATOM 1932 O O . ASP A 1 254 ? -33.438 25 19.016 1 98 254 ASP A O 1
ATOM 1936 N N . LEU A 1 255 ? -33.875 26.062 20.891 1 97.5 255 LEU A N 1
ATOM 1937 C CA . LEU A 1 255 ? -33.781 24.859 21.703 1 97.5 255 LEU A CA 1
ATOM 1938 C C . LEU A 1 255 ? -35 23.969 21.469 1 97.5 255 LEU A C 1
ATOM 1940 O O . LEU A 1 255 ? -35.031 22.812 21.906 1 97.5 255 LEU A O 1
ATOM 1944 N N . GLY A 1 256 ? -35.938 24.422 20.656 1 95.75 256 GLY A N 1
ATOM 1945 C CA . GLY A 1 256 ? -37.062 23.609 20.25 1 95.75 256 GLY A CA 1
ATOM 1946 C C . GLY A 1 256 ? -36.844 22.953 18.891 1 95.75 256 GLY A C 1
ATOM 1947 O O . GLY A 1 256 ? -37.656 22.125 18.469 1 95.75 256 GLY A O 1
ATOM 1948 N N . GLY A 1 257 ? -35.875 23.359 18.25 1 96.31 257 GLY A N 1
ATOM 1949 C CA . GLY A 1 257 ? -35.562 22.766 16.953 1 96.31 257 GLY A CA 1
ATOM 1950 C C . GLY A 1 257 ? -36.031 23.609 15.789 1 96.31 257 GLY A C 1
ATOM 1951 O O . GLY A 1 257 ? -35.906 23.203 14.633 1 96.31 257 GLY A O 1
ATOM 1952 N N . ASN A 1 258 ? -36.594 24.719 16.109 1 97.31 258 ASN A N 1
ATOM 1953 C CA . ASN A 1 258 ? -37 25.625 15.031 1 97.31 258 ASN A CA 1
ATOM 1954 C C . ASN A 1 258 ? -35.781 26.281 14.375 1 97.31 258 ASN A C 1
ATOM 1956 O O . ASN A 1 258 ? -34.844 26.672 15.07 1 97.31 258 ASN A O 1
ATOM 1960 N N . ARG A 1 259 ? -35.906 26.391 13.047 1 97.31 259 ARG A N 1
ATOM 1961 C CA . ARG A 1 259 ? -34.719 26.828 12.305 1 97.31 259 ARG A CA 1
ATOM 1962 C C . ARG A 1 259 ? -35 28.078 11.484 1 97.31 259 ARG A C 1
ATOM 1964 O O . ARG A 1 259 ? -36.094 28.219 10.93 1 97.31 259 ARG A O 1
ATOM 1971 N N . THR A 1 260 ? -34.062 28.969 11.438 1 98.38 260 THR A N 1
ATOM 1972 C CA . THR A 1 260 ? -34 30.125 10.539 1 98.38 260 THR A CA 1
ATOM 1973 C C . THR A 1 260 ? -32.688 30.125 9.734 1 98.38 260 THR A C 1
ATOM 1975 O O . THR A 1 260 ? -31.625 30.344 10.289 1 98.38 260 THR A O 1
ATOM 1978 N N . ASP A 1 261 ? -32.875 29.969 8.398 1 98.5 261 ASP A N 1
ATOM 1979 C CA . ASP A 1 261 ? -31.688 29.875 7.539 1 98.5 261 ASP A CA 1
ATOM 1980 C C . ASP A 1 261 ? -31 31.234 7.379 1 98.5 261 ASP A C 1
ATOM 1982 O O . ASP A 1 261 ? -31.688 32.25 7.242 1 98.5 261 ASP A O 1
ATOM 1986 N N . ILE A 1 262 ? -29.703 31.266 7.461 1 98.81 262 ILE A N 1
ATOM 1987 C CA . ILE A 1 262 ? -28.938 32.5 7.25 1 98.81 262 ILE A CA 1
ATOM 1988 C C . ILE A 1 262 ? -28.609 32.656 5.766 1 98.81 262 ILE A C 1
ATOM 1990 O O . ILE A 1 262 ? -28.094 31.719 5.137 1 98.81 262 ILE A O 1
ATOM 1994 N N . ASP A 1 263 ? -28.906 33.812 5.254 1 98.12 263 ASP A N 1
ATOM 1995 C CA . ASP A 1 263 ? -28.734 34.062 3.824 1 98.12 263 ASP A CA 1
ATOM 1996 C C . ASP A 1 263 ? -27.469 34.844 3.547 1 98.12 263 ASP A C 1
ATOM 1998 O O . ASP A 1 263 ? -27.219 35.875 4.195 1 98.12 263 ASP A O 1
ATOM 2002 N N . TRP A 1 264 ? -26.578 34.438 2.674 1 98.38 264 TRP A N 1
ATOM 2003 C CA . TRP A 1 264 ? -25.453 35.156 2.115 1 98.38 264 TRP A CA 1
ATOM 2004 C C . TRP A 1 264 ? -25.094 34.625 0.731 1 98.38 264 TRP A C 1
ATOM 2006 O O . TRP A 1 264 ? -25.672 33.656 0.26 1 98.38 264 TRP A O 1
ATOM 2016 N N . ASP A 1 265 ? -24.281 35.312 -0.058 1 97.94 265 ASP A N 1
ATOM 2017 C CA . ASP A 1 265 ? -23.859 34.906 -1.395 1 97.94 265 ASP A CA 1
ATOM 2018 C C . ASP A 1 265 ? -22.859 33.75 -1.328 1 97.94 265 ASP A C 1
ATOM 2020 O O . ASP A 1 265 ? -21.656 33.969 -1.436 1 97.94 265 ASP A O 1
ATOM 2024 N N . ARG A 1 266 ? -23.375 32.531 -1.281 1 97.88 266 ARG A N 1
ATOM 2025 C CA . ARG A 1 266 ? -22.547 31.359 -1.1 1 97.88 266 ARG A CA 1
ATOM 2026 C C . ARG A 1 266 ? -21.797 31.031 -2.381 1 97.88 266 ARG A C 1
ATOM 2028 O O . ARG A 1 266 ? -20.828 30.25 -2.357 1 97.88 266 ARG A O 1
ATOM 2035 N N . GLU A 1 267 ? -22.188 31.484 -3.498 1 97.12 267 GLU A N 1
ATOM 2036 C CA . GLU A 1 267 ? -21.453 31.281 -4.742 1 97.12 267 GLU A CA 1
ATOM 2037 C C . GLU A 1 267 ? -20.156 32.094 -4.754 1 97.12 267 GLU A C 1
ATOM 2039 O O . GLU A 1 267 ? -19.094 31.562 -5.098 1 97.12 267 GLU A O 1
ATOM 2044 N N . ALA A 1 268 ? -20.297 33.344 -4.348 1 97.81 268 ALA A N 1
ATOM 2045 C CA . ALA A 1 268 ? -19.125 34.219 -4.336 1 97.81 268 ALA A CA 1
ATOM 2046 C C . ALA A 1 268 ? -18.234 33.938 -3.135 1 97.81 268 ALA A C 1
ATOM 2048 O O . ALA A 1 268 ? -17.016 34.094 -3.209 1 97.81 268 ALA A O 1
ATOM 2049 N N . LEU A 1 269 ? -18.891 33.594 -2.029 1 98.62 269 LEU A N 1
ATOM 2050 C CA . LEU A 1 269 ? -18.172 33.375 -0.775 1 98.62 269 LEU A CA 1
ATOM 2051 C C . LEU A 1 269 ? -18.516 32.031 -0.163 1 98.62 269 LEU A C 1
ATOM 2053 O O . LEU A 1 269 ? -19.125 31.969 0.905 1 98.62 269 LEU A O 1
ATOM 2057 N N . PRO A 1 270 ? -17.969 31 -0.75 1 98.31 270 PRO A N 1
ATOM 2058 C CA . PRO A 1 270 ? -18.406 29.656 -0.358 1 98.31 270 PRO A CA 1
ATOM 2059 C C . PRO A 1 270 ? -17.781 29.188 0.956 1 98.31 270 PRO A C 1
ATOM 2061 O O . PRO A 1 270 ? -18.281 28.266 1.593 1 98.31 270 PRO A O 1
ATOM 2064 N N . TYR A 1 271 ? -16.656 29.734 1.39 1 98.75 271 TYR A N 1
ATOM 2065 C CA . TYR A 1 271 ? -15.977 29.266 2.596 1 98.75 271 TYR A CA 1
ATOM 2066 C C . TYR A 1 271 ? -16.516 29.984 3.832 1 98.75 271 TYR A C 1
ATOM 2068 O O . TYR A 1 271 ? -16.5 31.203 3.916 1 98.75 271 TYR A O 1
ATOM 2076 N N . VAL A 1 272 ? -17 29.188 4.797 1 98.81 272 VAL A N 1
ATOM 2077 C CA . VAL A 1 272 ? -17.344 29.719 6.117 1 98.81 272 VAL A CA 1
ATOM 2078 C C . VAL A 1 272 ? -16.141 29.609 7.047 1 98.81 272 VAL A C 1
ATOM 2080 O O . VAL A 1 272 ? -15.812 28.531 7.531 1 98.81 272 VAL A O 1
ATOM 2083 N N . ALA A 1 273 ? -15.57 30.75 7.332 1 98.31 273 ALA A N 1
ATOM 2084 C CA . ALA A 1 273 ? -14.336 30.766 8.102 1 98.31 273 ALA A CA 1
ATOM 2085 C C . ALA A 1 273 ? -14.617 30.75 9.602 1 98.31 273 ALA A C 1
ATOM 2087 O O . ALA A 1 273 ? -13.883 30.125 10.375 1 98.31 273 ALA A O 1
ATOM 2088 N N . ASP A 1 274 ? -15.656 31.516 10 1 97.88 274 ASP A N 1
ATOM 2089 C CA . ASP A 1 274 ? -15.945 31.578 11.43 1 97.88 274 ASP A CA 1
ATOM 2090 C C . ASP A 1 274 ? -17.297 32.25 11.688 1 97.88 274 ASP A C 1
ATOM 2092 O O . ASP A 1 274 ? -17.891 32.812 10.773 1 97.88 274 ASP A O 1
ATOM 2096 N N . VAL A 1 275 ? -17.812 32.031 12.867 1 98.44 275 VAL A N 1
ATOM 2097 C CA . VAL A 1 275 ? -18.953 32.719 13.438 1 98.44 275 VAL A CA 1
ATOM 2098 C C . VAL A 1 275 ? -18.594 33.312 14.797 1 98.44 275 VAL A C 1
ATOM 2100 O O . VAL A 1 275 ? -18 32.594 15.633 1 98.44 275 VAL A O 1
ATOM 2103 N N . VAL A 1 276 ? -18.859 34.594 14.945 1 97.5 276 VAL A N 1
ATOM 2104 C CA . VAL A 1 276 ? -18.578 35.25 16.219 1 97.5 276 VAL A CA 1
ATOM 2105 C C . VAL A 1 276 ? -19.891 35.781 16.812 1 97.5 276 VAL A C 1
ATOM 2107 O O . VAL A 1 276 ? -20.547 36.625 16.219 1 97.5 276 VAL A O 1
ATOM 2110 N N . TRP A 1 277 ? -20.281 35.25 17.922 1 97.19 277 TRP A N 1
ATOM 2111 C CA . TRP A 1 277 ? -21.5 35.656 18.594 1 97.19 277 TRP A CA 1
ATOM 2112 C C . TRP A 1 277 ? -21.219 36.031 20.047 1 97.19 277 TRP A C 1
ATOM 2114 O O . TRP A 1 277 ?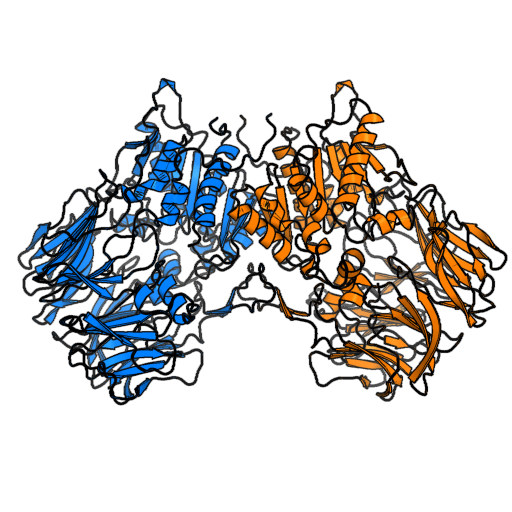 -21.078 35.156 20.906 1 97.19 277 TRP A O 1
ATOM 2124 N N . THR A 1 278 ? -21.125 37.344 20.344 1 93.75 278 THR A N 1
ATOM 2125 C CA . THR A 1 278 ? -20.844 37.844 21.672 1 93.75 278 THR A CA 1
ATOM 2126 C C . THR A 1 278 ? -22 38.75 22.156 1 93.75 278 THR A C 1
ATOM 2128 O O . THR A 1 278 ? -22.844 39.156 21.375 1 93.75 278 THR A O 1
ATOM 2131 N N . PRO A 1 279 ? -22 39.031 23.453 1 94 279 PRO A N 1
ATOM 2132 C CA . PRO A 1 279 ? -23.047 39.906 23.984 1 94 279 PRO A CA 1
ATOM 2133 C C . PRO A 1 279 ? -22.953 41.344 23.438 1 94 279 PRO A C 1
ATOM 2135 O O . PRO A 1 279 ? -23.875 42.125 23.594 1 94 279 PRO A O 1
ATOM 2138 N N . ALA A 1 280 ? -21.938 41.625 22.781 1 94 280 ALA A N 1
ATOM 2139 C CA . ALA A 1 280 ? -21.672 43 22.344 1 94 280 ALA A CA 1
ATOM 2140 C C . ALA A 1 280 ? -22.484 43.344 21.109 1 94 280 ALA A C 1
ATOM 2142 O O . ALA A 1 280 ? -22.578 44.531 20.719 1 94 280 ALA A O 1
ATOM 2143 N N . GLY A 1 281 ? -23.109 42.406 20.469 1 93.81 281 GLY A N 1
ATOM 2144 C CA . GLY A 1 281 ? -23.891 42.688 19.281 1 93.81 281 GLY A CA 1
ATOM 2145 C C . GLY A 1 281 ? -24.406 41.438 18.578 1 93.81 281 GLY A C 1
ATOM 2146 O O . GLY A 1 281 ? -24.266 40.344 19.094 1 93.81 281 GLY A O 1
ATOM 2147 N N . PRO A 1 282 ? -25.047 41.688 17.422 1 96.38 282 PRO A N 1
ATOM 2148 C CA . PRO A 1 282 ? -25.484 40.562 16.609 1 96.38 282 PRO A CA 1
ATOM 2149 C C . PRO A 1 282 ? -24.344 39.688 16.141 1 96.38 282 PRO A C 1
ATOM 2151 O O . PRO A 1 282 ? -23.188 40.125 16.078 1 96.38 282 PRO A O 1
ATOM 2154 N N . PRO A 1 283 ? -24.672 38.438 15.844 1 97.94 283 PRO A N 1
ATOM 2155 C CA . PRO A 1 283 ? -23.594 37.562 15.383 1 97.94 283 PRO A CA 1
ATOM 2156 C C . PRO A 1 283 ? -22.953 38.031 14.086 1 97.94 283 PRO A C 1
ATOM 2158 O O . PRO A 1 283 ? -23.625 38.625 13.234 1 97.94 283 PRO A O 1
ATOM 2161 N N . LEU A 1 284 ? -21.672 37.781 13.984 1 98.5 284 LEU A N 1
ATOM 2162 C CA . LEU A 1 284 ? -20.891 38.031 12.773 1 98.5 284 LEU A CA 1
ATOM 2163 C C . LEU A 1 284 ? -20.609 36.719 12.031 1 98.5 284 LEU A C 1
ATOM 2165 O O . LEU A 1 284 ? -20.312 35.688 12.656 1 98.5 284 LEU A O 1
ATOM 2169 N N . LEU A 1 285 ? -20.781 36.75 10.773 1 98.69 285 LEU A N 1
ATOM 2170 C CA . LEU A 1 285 ? -20.391 35.656 9.875 1 98.69 285 LEU A CA 1
ATOM 2171 C C . LEU A 1 285 ? -19.188 36.062 9.031 1 98.69 285 LEU A C 1
ATOM 2173 O O . LEU A 1 285 ? -19.203 37.094 8.359 1 98.69 285 LEU A O 1
ATOM 2177 N N . VAL A 1 286 ? -18.109 35.281 9.102 1 98.69 286 VAL A N 1
ATOM 2178 C CA . VAL A 1 286 ? -16.906 35.531 8.32 1 98.69 286 VAL A CA 1
ATOM 2179 C C . VAL A 1 286 ? -16.844 34.531 7.152 1 98.69 286 VAL A C 1
ATOM 2181 O O . VAL A 1 286 ? -16.781 33.312 7.363 1 98.69 286 VAL A O 1
ATOM 2184 N N . VAL A 1 287 ? -16.891 35.031 5.938 1 98.81 287 VAL A N 1
ATOM 2185 C CA . VAL A 1 287 ? -16.906 34.156 4.754 1 98.81 287 VAL A CA 1
ATOM 2186 C C . VAL A 1 287 ? -15.797 34.594 3.797 1 98.81 287 VAL A C 1
ATOM 2188 O O . VAL A 1 287 ? -15.312 35.719 3.855 1 98.81 287 VAL A O 1
ATOM 2191 N N . GLN A 1 288 ? -15.344 33.656 3.002 1 98.75 288 GLN A N 1
ATOM 2192 C CA . GLN A 1 288 ? -14.195 33.875 2.121 1 98.75 288 GLN A CA 1
ATOM 2193 C C . GLN A 1 288 ? -14.453 33.312 0.735 1 98.75 288 GLN A C 1
ATOM 2195 O O . GLN A 1 288 ? -15.133 32.281 0.6 1 98.75 288 GLN A O 1
ATOM 2200 N N . SER A 1 289 ? -13.914 34 -0.242 1 98.62 289 SER A N 1
ATOM 2201 C CA . SER A 1 289 ? -14 33.5 -1.609 1 98.62 289 SER A CA 1
ATOM 2202 C C . SER A 1 289 ? -13.125 32.25 -1.808 1 98.62 289 SER A C 1
ATOM 2204 O O . SER A 1 289 ? -12.195 32.031 -1.037 1 98.62 289 SER A O 1
ATOM 2206 N N . ARG A 1 290 ? -13.391 31.531 -2.783 1 98.06 290 ARG A N 1
ATOM 2207 C CA . ARG A 1 290 ? -12.664 30.281 -3.02 1 98.06 290 ARG A CA 1
ATOM 2208 C C . ARG A 1 290 ? -11.188 30.547 -3.283 1 98.06 290 ARG A C 1
ATOM 2210 O O . ARG A 1 290 ? -10.328 29.797 -2.828 1 98.06 290 ARG A O 1
ATOM 2217 N N . ASP A 1 291 ? -10.875 31.641 -4.066 1 97.38 291 ASP A N 1
ATOM 2218 C CA . ASP A 1 291 ? -9.492 31.969 -4.387 1 97.38 291 ASP A CA 1
ATOM 2219 C C . ASP A 1 291 ? -8.805 32.656 -3.209 1 97.38 291 ASP A C 1
ATOM 2221 O O . ASP A 1 291 ? -7.621 33 -3.279 1 97.38 291 ASP A O 1
ATOM 2225 N N . GLN A 1 292 ? -9.57 33 -2.096 1 98.06 292 GLN A N 1
ATOM 2226 C CA . GLN A 1 292 ? -9.102 33.531 -0.816 1 98.06 292 GLN A CA 1
ATOM 2227 C C . GLN A 1 292 ? -8.602 34.969 -0.961 1 98.06 292 GLN A C 1
ATOM 2229 O O . GLN A 1 292 ? -7.766 35.406 -0.177 1 98.06 292 GLN A O 1
ATOM 2234 N N . ARG A 1 293 ? -9.086 35.688 -1.998 1 97.75 293 ARG A N 1
ATOM 2235 C CA . ARG A 1 293 ? -8.688 37.094 -2.213 1 97.75 293 ARG A CA 1
ATOM 2236 C C . ARG A 1 293 ? -9.695 38.031 -1.602 1 97.75 293 ARG A C 1
ATOM 2238 O O . ARG A 1 293 ? -9.477 39.25 -1.577 1 97.75 293 ARG A O 1
ATOM 2245 N N . ARG A 1 294 ? -10.773 37.469 -1.163 1 98.19 294 ARG A N 1
ATOM 2246 C CA . ARG A 1 294 ? -11.859 38.25 -0.595 1 98.19 294 ARG A CA 1
ATOM 2247 C C . ARG A 1 294 ? -12.359 37.625 0.707 1 98.19 294 ARG A C 1
ATOM 2249 O O . ARG A 1 294 ? -12.594 36.438 0.779 1 98.19 294 ARG A O 1
ATOM 2256 N N . VAL A 1 295 ? -12.422 38.438 1.769 1 98.44 295 VAL A N 1
ATOM 2257 C CA . VAL A 1 295 ? -13.031 38.062 3.037 1 98.44 295 VAL A CA 1
ATOM 2258 C C . VAL A 1 295 ? -14.078 39.094 3.455 1 98.44 295 VAL A C 1
ATOM 2260 O O . VAL A 1 295 ? -13.789 40.281 3.498 1 98.44 295 VAL A O 1
ATOM 2263 N N . ALA A 1 296 ? -15.273 38.594 3.709 1 98.62 296 ALA A N 1
ATOM 2264 C CA . ALA A 1 296 ? -16.344 39.5 4.156 1 98.62 296 ALA A CA 1
ATOM 2265 C C . ALA A 1 296 ? -16.766 39.156 5.582 1 98.62 296 ALA A C 1
ATOM 2267 O O . ALA A 1 296 ? -16.828 38 5.965 1 98.62 296 ALA A O 1
ATOM 2268 N N . VAL A 1 297 ? -17 40.25 6.352 1 98.56 297 VAL A N 1
ATOM 2269 C CA . VAL A 1 297 ? -17.641 40.125 7.66 1 98.56 297 VAL A CA 1
ATOM 2270 C C . VAL A 1 297 ? -19.078 40.594 7.566 1 98.56 297 VAL A C 1
ATOM 2272 O O . VAL A 1 297 ? -19.344 41.781 7.277 1 98.56 297 VAL A O 1
ATOM 2275 N N . LEU A 1 298 ? -19.984 39.688 7.836 1 98.75 298 LEU A N 1
ATOM 2276 C CA . LEU A 1 298 ? -21.406 39.969 7.727 1 98.75 298 LEU A CA 1
ATOM 2277 C C . LEU A 1 298 ? -22.062 40.031 9.102 1 98.75 298 LEU A C 1
ATOM 2279 O O . LEU A 1 298 ? -21.719 39.25 9.992 1 98.75 298 LEU A O 1
ATOM 2283 N N . ARG A 1 299 ? -22.891 40.969 9.25 1 98.31 299 ARG A N 1
ATOM 2284 C CA . ARG A 1 299 ? -23.781 40.969 10.414 1 98.31 299 ARG A CA 1
ATOM 2285 C C . ARG A 1 299 ? -25.031 40.156 10.156 1 98.31 299 ARG A C 1
ATOM 2287 O O . ARG A 1 299 ? -25.688 40.312 9.125 1 98.31 299 ARG A O 1
ATOM 2294 N N . VAL A 1 300 ? -25.391 39.344 11.07 1 98.69 300 VAL A N 1
ATOM 2295 C CA . VAL A 1 300 ? -26.531 38.438 10.906 1 98.69 300 VAL A CA 1
ATOM 2296 C C . VAL A 1 300 ? -27.688 38.906 11.789 1 98.69 300 VAL A C 1
ATOM 2298 O O . VAL A 1 300 ? -27.484 39.188 12.977 1 98.69 300 VAL A O 1
ATOM 2301 N N . ASP A 1 301 ? -28.859 39 11.234 1 98.31 301 ASP A N 1
ATOM 2302 C CA . ASP A 1 301 ? -30.078 39.094 12.023 1 98.31 301 ASP A CA 1
ATOM 2303 C C . ASP A 1 301 ? -30.609 37.719 12.438 1 98.31 301 ASP A C 1
ATOM 2305 O O . ASP A 1 301 ? -31.156 37 11.609 1 98.31 301 ASP A O 1
ATOM 2309 N N . PRO A 1 302 ? -30.484 37.375 13.672 1 97.44 302 PRO A N 1
ATOM 2310 C CA . PRO A 1 302 ? -30.828 36.031 14.07 1 97.44 302 PRO A CA 1
ATOM 2311 C C . PRO A 1 302 ? -32.312 35.719 13.938 1 97.44 302 PRO A C 1
ATOM 2313 O O . PRO A 1 302 ? -32.719 34.562 13.898 1 97.44 302 PRO A O 1
ATOM 2316 N N . ALA A 1 303 ? -33.156 36.719 13.867 1 96.69 303 ALA A N 1
ATOM 2317 C CA . ALA A 1 303 ? -34.594 36.531 13.781 1 96.69 303 ALA A CA 1
ATOM 2318 C C . ALA A 1 303 ? -35 36.188 12.352 1 96.69 303 ALA A C 1
ATOM 2320 O O . ALA A 1 303 ? -35.906 35.375 12.133 1 96.69 303 ALA A O 1
ATOM 2321 N N . THR A 1 304 ? -34.312 36.781 11.406 1 98 304 THR A N 1
ATOM 2322 C CA . THR A 1 304 ? -34.75 36.625 10.031 1 98 304 THR A CA 1
ATOM 2323 C C . THR A 1 304 ? -33.75 35.812 9.211 1 98 304 THR A C 1
ATOM 2325 O O . THR A 1 304 ? -34.094 35.312 8.141 1 98 304 THR A O 1
ATOM 2328 N N . GLY A 1 305 ? -32.562 35.844 9.664 1 98.25 305 GLY A N 1
ATOM 2329 C CA . GLY A 1 305 ? -31.516 35.188 8.914 1 98.25 305 GLY A CA 1
ATOM 2330 C C . GLY A 1 305 ? -30.859 36.094 7.887 1 98.25 305 GLY A C 1
ATOM 2331 O O . GLY A 1 305 ? -29.875 35.719 7.254 1 98.25 305 GLY A O 1
ATOM 2332 N N . ALA A 1 306 ? -31.344 37.312 7.766 1 98.5 306 ALA A N 1
ATOM 2333 C CA . ALA A 1 306 ? -30.766 38.25 6.809 1 98.5 306 ALA A CA 1
ATOM 2334 C C . ALA A 1 306 ? -29.375 38.719 7.246 1 98.5 306 ALA A C 1
ATOM 2336 O O . ALA A 1 306 ? -29.078 38.75 8.438 1 98.5 306 ALA A O 1
ATOM 2337 N N . THR A 1 307 ? -28.547 39.031 6.238 1 98.62 307 THR A N 1
ATOM 2338 C CA . THR A 1 307 ? -27.188 39.5 6.539 1 98.62 307 THR A CA 1
ATOM 2339 C C . THR A 1 307 ? -26.922 40.844 5.855 1 98.62 307 THR A C 1
ATOM 2341 O O . THR A 1 307 ? -27.516 41.156 4.828 1 98.62 307 THR A O 1
ATOM 2344 N N . ASP A 1 308 ? -26.125 41.625 6.438 1 97 308 ASP A N 1
ATOM 2345 C CA . ASP A 1 308 ? -25.594 42.844 5.816 1 97 308 ASP A CA 1
ATOM 2346 C C . ASP A 1 308 ? -24.062 42.906 5.941 1 97 308 ASP A C 1
ATOM 2348 O O . ASP A 1 308 ? -23.5 42.469 6.945 1 97 308 ASP A O 1
ATOM 2352 N N . VAL A 1 309 ? -23.406 43.5 4.941 1 97.56 309 VAL A N 1
ATOM 2353 C CA . VAL A 1 309 ? -21.953 43.531 4.875 1 97.56 309 VAL A CA 1
ATOM 2354 C C . VAL A 1 309 ? -21.422 44.625 5.793 1 97.56 309 VAL A C 1
ATOM 2356 O O . VAL A 1 309 ? -21.734 45.812 5.617 1 97.56 309 VAL A O 1
ATOM 2359 N N . LEU A 1 310 ? -20.672 44.25 6.762 1 96.88 310 LEU A N 1
ATOM 2360 C CA . LEU A 1 310 ? -19.969 45.219 7.594 1 96.88 310 LEU A CA 1
ATOM 2361 C C . LEU A 1 310 ? -18.641 45.625 6.965 1 96.88 310 LEU A C 1
ATOM 2363 O O . LEU A 1 310 ? -18.281 46.812 6.973 1 96.88 310 LEU A O 1
ATOM 2367 N N . VAL A 1 311 ? -17.891 44.688 6.59 1 96.88 311 VAL A N 1
ATOM 2368 C CA . VAL A 1 311 ? -16.594 44.875 5.926 1 96.88 311 VAL A CA 1
ATOM 2369 C C . VAL A 1 311 ? -16.484 43.906 4.754 1 96.88 311 VAL A C 1
ATOM 2371 O O . VAL A 1 311 ? -17.016 42.781 4.801 1 96.88 311 VAL A O 1
ATOM 2374 N N . ASP A 1 312 ? -15.844 44.25 3.705 1 97 312 ASP A N 1
ATOM 2375 C CA . ASP A 1 312 ? -15.539 43.5 2.504 1 97 312 ASP A CA 1
ATOM 2376 C C . ASP A 1 312 ? -14.109 43.719 2.043 1 97 312 ASP A C 1
ATOM 2378 O O . ASP A 1 312 ? -13.859 44.562 1.175 1 97 312 ASP A O 1
ATOM 2382 N N . ASP A 1 313 ? -13.18 42.906 2.602 1 96.44 313 ASP A N 1
ATOM 2383 C CA . ASP A 1 313 ? -11.758 43.094 2.338 1 96.44 313 ASP A CA 1
ATOM 2384 C C . ASP A 1 313 ? -11.336 42.312 1.083 1 96.44 313 ASP A C 1
ATOM 2386 O O . ASP A 1 313 ? -11.797 41.219 0.841 1 96.44 313 ASP A O 1
ATOM 2390 N N . VAL A 1 314 ? -10.516 42.906 0.296 1 96.44 314 VAL A N 1
ATOM 2391 C CA . VAL A 1 314 ? -9.922 42.281 -0.885 1 96.44 314 VAL A CA 1
ATOM 2392 C C . VAL A 1 314 ? -8.406 42.469 -0.85 1 96.44 314 VAL A C 1
ATOM 2394 O O . VAL A 1 314 ? -7.902 43.531 -0.441 1 96.44 314 VAL A O 1
ATOM 2397 N N . ALA A 1 315 ? -7.738 41.438 -1.177 1 94.75 315 ALA A N 1
ATOM 2398 C CA . ALA A 1 315 ? -6.281 41.5 -1.244 1 94.75 315 ALA A CA 1
ATOM 2399 C C . ALA A 1 315 ? -5.738 40.594 -2.35 1 94.75 315 ALA A C 1
ATOM 2401 O O . ALA A 1 315 ? -6.402 39.656 -2.766 1 94.75 315 ALA A O 1
ATOM 2402 N N . ASP A 1 316 ? -4.586 41 -2.834 1 92.69 316 ASP A N 1
ATOM 2403 C CA . ASP A 1 316 ? -3.775 40.219 -3.746 1 92.69 316 ASP A CA 1
ATOM 2404 C C . ASP A 1 316 ? -2.416 39.875 -3.129 1 92.69 316 ASP A C 1
ATOM 2406 O O . ASP A 1 316 ? -1.725 40.781 -2.629 1 92.69 316 ASP A O 1
ATOM 2410 N N . PRO A 1 317 ? -1.936 38.656 -3.018 1 95.06 317 PRO A N 1
ATOM 2411 C CA . PRO A 1 317 ? -2.514 37.531 -3.736 1 95.06 317 PRO A CA 1
ATOM 2412 C C . PRO A 1 317 ? -3.594 36.812 -2.93 1 95.06 317 PRO A C 1
ATOM 2414 O O . PRO A 1 317 ? -4.398 36.062 -3.494 1 95.06 317 PRO A O 1
ATOM 2417 N N . TRP A 1 318 ? -3.617 36.938 -1.6 1 96.69 318 TRP A N 1
ATOM 2418 C CA . TRP A 1 318 ? -4.656 36.312 -0.787 1 96.69 318 TRP A CA 1
ATOM 2419 C C . TRP A 1 318 ? -4.797 37 0.557 1 96.69 318 TRP A C 1
ATOM 2421 O O . TRP A 1 318 ? -4.016 37.906 0.876 1 96.69 318 TRP A O 1
ATOM 2431 N N . ILE A 1 319 ? -5.844 36.688 1.27 1 96.69 319 ILE A N 1
ATOM 2432 C CA . ILE A 1 319 ? -6.047 37.156 2.639 1 96.69 319 ILE A CA 1
ATOM 2433 C C . ILE A 1 319 ? -5.91 35.969 3.605 1 96.69 319 ILE A C 1
ATOM 2435 O O . ILE A 1 319 ? -6.602 34.969 3.463 1 96.69 319 ILE A O 1
ATOM 2439 N N . GLU A 1 320 ? -4.996 36.125 4.516 1 94.88 320 GLU A N 1
ATOM 2440 C CA . GLU A 1 320 ? -4.805 35.125 5.559 1 94.88 320 GLU A CA 1
ATOM 2441 C C . GLU A 1 320 ? -5.918 35.188 6.602 1 94.88 320 GLU A C 1
ATOM 2443 O O . GLU A 1 320 ? -6.297 36.281 7.043 1 94.88 320 GLU A O 1
ATOM 2448 N N . LEU A 1 321 ? -6.504 34.031 6.949 1 97.25 321 LEU A N 1
ATOM 2449 C CA . LEU A 1 321 ? -7.406 33.969 8.094 1 97.25 321 LEU A CA 1
ATOM 2450 C C . LEU A 1 321 ? -6.621 33.938 9.406 1 97.25 321 LEU A C 1
ATOM 2452 O O . LEU A 1 321 ? -5.844 33 9.648 1 97.25 321 LEU A O 1
ATOM 2456 N N . VAL A 1 322 ? -6.793 34.938 10.18 1 97.06 322 VAL A N 1
ATOM 2457 C CA . VAL A 1 322 ? -6.031 35.094 11.414 1 97.06 322 VAL A CA 1
ATOM 2458 C C . VAL A 1 322 ? -6.887 34.656 12.602 1 97.06 322 VAL A C 1
ATOM 2460 O O . VAL A 1 322 ? -7.992 35.156 12.805 1 97.06 322 VAL A O 1
ATOM 2463 N N . PRO A 1 323 ? -6.375 33.719 13.43 1 96.5 323 PRO A N 1
ATOM 2464 C CA . PRO A 1 323 ? -7.141 33.281 14.602 1 96.5 323 PRO A CA 1
ATOM 2465 C C . PRO A 1 323 ? -7.574 34.438 15.492 1 96.5 323 PRO A C 1
ATOM 2467 O O . PRO A 1 323 ? -6.777 35.344 15.773 1 96.5 323 PRO A O 1
ATOM 2470 N N . GLY A 1 324 ? -8.789 34.438 15.891 1 97.25 324 GLY A N 1
ATOM 2471 C CA . GLY A 1 324 ? -9.328 35.438 16.766 1 97.25 324 GLY A CA 1
ATOM 2472 C C . GLY A 1 324 ? -9.891 36.656 16.016 1 97.25 324 GLY A C 1
ATOM 2473 O O . GLY A 1 324 ? -10.539 37.5 16.609 1 97.25 324 GLY A O 1
ATOM 2474 N N . SER A 1 325 ? -9.539 36.812 14.844 1 97.5 325 SER A N 1
ATOM 2475 C CA . SER A 1 325 ? -10.055 37.906 14.008 1 97.5 325 SER A CA 1
ATOM 2476 C C . SER A 1 325 ? -11.25 37.438 13.18 1 97.5 325 SER A C 1
ATOM 2478 O O . SER A 1 325 ? -11.188 36.375 12.531 1 97.5 325 SER A O 1
ATOM 2480 N N . PRO A 1 326 ? -12.375 38.156 13.07 1 97.69 326 PRO A N 1
ATOM 2481 C CA . PRO A 1 326 ? -12.664 39.375 13.812 1 97.69 326 PRO A CA 1
ATOM 2482 C C . PRO A 1 326 ? -13.211 39.125 15.211 1 97.69 326 PRO A C 1
ATOM 2484 O O . PRO A 1 326 ? -13.531 37.969 15.539 1 97.69 326 PRO A O 1
ATOM 2487 N N . THR A 1 327 ? -13.227 40.062 16 1 97.31 327 THR A N 1
ATOM 2488 C CA . THR A 1 327 ? -13.922 40.094 17.281 1 97.31 327 THR A CA 1
ATOM 2489 C C . THR A 1 327 ? -14.523 41.469 17.562 1 97.31 327 THR A C 1
ATOM 2491 O O . THR A 1 327 ? -14.539 42.312 16.688 1 97.31 327 THR A O 1
ATOM 2494 N N . ARG A 1 328 ? -15.188 41.625 18.719 1 96.75 328 ARG A N 1
ATOM 2495 C CA . ARG A 1 328 ? -15.773 42.906 19.125 1 96.75 328 ARG A CA 1
ATOM 2496 C C . ARG A 1 328 ? -15.234 43.344 20.469 1 96.75 328 ARG A C 1
ATOM 2498 O O . ARG A 1 328 ? -15 42.531 21.359 1 96.75 328 ARG A O 1
ATOM 2505 N N . THR A 1 329 ? -15.086 44.656 20.516 1 96.5 329 THR A N 1
ATOM 2506 C CA . THR A 1 329 ? -14.914 45.25 21.844 1 96.5 329 THR A CA 1
ATOM 2507 C C . THR A 1 329 ? -16.219 45.188 22.625 1 96.5 329 THR A C 1
ATOM 2509 O O . THR A 1 329 ? -17.297 44.969 22.047 1 96.5 329 THR A O 1
ATOM 2512 N N . PRO A 1 330 ? -16.094 45.312 23.969 1 95.06 330 PRO A N 1
ATOM 2513 C CA . PRO A 1 330 ? -17.328 45.281 24.781 1 95.06 330 PRO A CA 1
ATOM 2514 C C . PRO A 1 330 ? -18.312 46.375 24.359 1 95.06 330 PRO A C 1
ATOM 2516 O O . PRO A 1 330 ? -19.531 46.188 24.453 1 95.06 330 PRO A O 1
ATOM 2519 N N . ASP A 1 331 ? -17.875 47.469 23.844 1 94.88 331 ASP A N 1
ATOM 2520 C CA . ASP A 1 331 ? -18.75 48.531 23.438 1 94.88 331 ASP A CA 1
ATOM 2521 C C . ASP A 1 331 ? -19.234 48.344 22 1 94.88 331 ASP A C 1
ATOM 2523 O O . ASP A 1 331 ? -19.938 49.219 21.453 1 94.88 331 ASP A O 1
ATOM 2527 N N . GLY A 1 332 ? -18.812 47.25 21.328 1 94.81 332 GLY A N 1
ATOM 2528 C CA . GLY A 1 332 ? -19.453 46.844 20.094 1 94.81 332 GLY A CA 1
ATOM 2529 C C . GLY A 1 332 ? -18.625 47.125 18.859 1 94.81 332 GLY A C 1
ATOM 2530 O O . GLY A 1 332 ? -19 46.75 17.75 1 94.81 332 GLY A O 1
ATOM 2531 N N . ARG A 1 333 ? -17.469 47.781 18.938 1 96.31 333 ARG A N 1
ATOM 2532 C CA . ARG A 1 333 ? -16.625 48.094 17.781 1 96.31 333 ARG A CA 1
ATOM 2533 C C . ARG A 1 333 ? -15.992 46.844 17.219 1 96.31 333 ARG A C 1
ATOM 2535 O O . ARG A 1 333 ? -15.562 45.969 17.969 1 96.31 333 ARG A O 1
ATOM 2542 N N . LEU A 1 334 ? -15.953 46.812 15.914 1 97.44 334 LEU A N 1
ATOM 2543 C CA . LEU A 1 334 ? -15.344 45.656 15.219 1 97.44 334 LEU A CA 1
ATOM 2544 C C . LEU A 1 334 ? -13.82 45.719 15.312 1 97.44 334 LEU A C 1
ATOM 2546 O O . LEU A 1 334 ? -13.227 46.781 15.102 1 97.44 334 LEU A O 1
ATOM 2550 N N . VAL A 1 335 ? -13.172 44.688 15.727 1 97.94 335 VAL A N 1
ATOM 2551 C CA . VAL A 1 335 ? -11.719 44.531 15.703 1 97.94 335 VAL A CA 1
ATOM 2552 C C . VAL A 1 335 ? -11.344 43.438 14.695 1 97.94 335 VAL A C 1
ATOM 2554 O O . VAL A 1 335 ? -11.852 42.312 14.766 1 97.94 335 VAL A O 1
ATOM 2557 N N . ARG A 1 336 ? -10.539 43.75 13.758 1 97.62 336 ARG A N 1
ATOM 2558 C CA . ARG A 1 336 ? -10.078 42.75 12.82 1 97.62 336 ARG A CA 1
ATOM 2559 C C . ARG A 1 336 ? -8.625 42.969 12.422 1 97.62 336 ARG A C 1
ATOM 2561 O O . ARG A 1 336 ? -8.07 44.062 12.688 1 97.62 336 ARG A O 1
ATOM 2568 N N . VAL A 1 337 ? -7.988 41.969 11.914 1 97.25 337 VAL A N 1
ATOM 2569 C CA . VAL A 1 337 ? -6.633 42.062 11.391 1 97.25 337 VAL A CA 1
ATOM 2570 C C . VAL A 1 337 ? -6.68 42.375 9.891 1 97.25 337 VAL A C 1
ATOM 2572 O O . VAL A 1 337 ? -7.457 41.781 9.148 1 97.25 337 VAL A O 1
ATOM 2575 N N . VAL A 1 338 ? -5.895 43.312 9.461 1 95.94 338 VAL A N 1
ATOM 2576 C CA . VAL A 1 338 ? -5.863 43.719 8.062 1 95.94 338 VAL A CA 1
ATOM 2577 C C . VAL A 1 338 ? -4.426 43.656 7.543 1 95.94 338 VAL A C 1
ATOM 2579 O O . VAL A 1 338 ? -3.479 43.812 8.32 1 95.94 338 VAL A O 1
ATOM 2582 N N . GLN A 1 339 ? -4.301 43.406 6.297 1 95.06 339 GLN A N 1
ATOM 2583 C CA . GLN A 1 339 ? -3.012 43.406 5.609 1 95.06 339 GLN A CA 1
ATOM 2584 C C . GLN A 1 339 ? -2.721 44.781 5.016 1 95.06 339 GLN A C 1
ATOM 2586 O O . GLN A 1 339 ? -3.389 45.219 4.074 1 95.06 339 GLN A O 1
ATOM 2591 N N . VAL A 1 340 ? -1.731 45.438 5.594 1 92.75 340 VAL A N 1
ATOM 2592 C CA . VAL A 1 340 ? -1.376 46.781 5.168 1 92.75 340 VAL A CA 1
ATOM 2593 C C . VAL A 1 340 ? 0.108 47.031 5.43 1 92.75 340 VAL A C 1
ATOM 2595 O O . VAL A 1 340 ? 0.665 46.531 6.406 1 92.75 340 VAL A O 1
ATOM 2598 N N . ASP A 1 341 ? 0.842 47.719 4.551 1 89.75 341 ASP A N 1
ATOM 2599 C CA . ASP A 1 341 ? 2.244 48.094 4.711 1 89.75 341 ASP A CA 1
ATOM 2600 C C . ASP A 1 341 ? 3.131 46.875 4.863 1 89.75 341 ASP A C 1
ATOM 2602 O O . ASP A 1 341 ? 3.998 46.812 5.738 1 89.75 341 ASP A O 1
ATOM 2606 N N . ASP A 1 342 ? 2.822 45.844 4.184 1 93.25 342 ASP A N 1
ATOM 2607 C CA . ASP A 1 342 ? 3.588 44.594 4.125 1 93.25 342 ASP A CA 1
ATOM 2608 C C . ASP A 1 342 ? 3.592 43.906 5.48 1 93.25 342 ASP A C 1
ATOM 2610 O O . ASP A 1 342 ? 4.57 43.25 5.84 1 93.25 342 ASP A O 1
ATOM 2614 N N . THR A 1 343 ? 2.598 44.188 6.301 1 93.5 343 THR A N 1
ATOM 2615 C CA . THR A 1 343 ? 2.418 43.5 7.574 1 93.5 343 THR A CA 1
ATOM 2616 C C . THR A 1 343 ? 0.935 43.344 7.902 1 93.5 343 THR A C 1
ATOM 2618 O O . THR A 1 343 ? 0.076 43.719 7.113 1 93.5 343 THR A O 1
ATOM 2621 N N . ARG A 1 344 ? 0.647 42.719 9.016 1 95.75 344 ARG A N 1
ATOM 2622 C CA . ARG A 1 344 ? -0.712 42.594 9.531 1 95.75 344 ARG A CA 1
ATOM 2623 C C . ARG A 1 344 ? -0.916 43.5 10.758 1 95.75 344 ARG A C 1
ATOM 2625 O O . ARG A 1 344 ? -0.155 43.406 11.719 1 95.75 344 ARG A O 1
ATOM 2632 N N . ARG A 1 345 ? -1.897 44.312 10.688 1 95.75 345 ARG A N 1
ATOM 2633 C CA . ARG A 1 345 ? -2.201 45.25 11.758 1 95.75 345 ARG A CA 1
ATOM 2634 C C . ARG A 1 345 ? -3.654 45.125 12.203 1 95.75 345 ARG A C 1
ATOM 2636 O O . ARG A 1 345 ? -4.418 44.344 11.633 1 95.75 345 ARG A O 1
ATOM 2643 N N . ILE A 1 346 ? -3.986 45.875 13.227 1 97.38 346 ILE A N 1
ATOM 2644 C CA . ILE A 1 346 ? -5.34 45.844 13.773 1 97.38 346 ILE A CA 1
ATOM 2645 C C . ILE A 1 346 ? -6.164 46.969 13.188 1 97.38 346 ILE A C 1
ATOM 2647 O O . ILE A 1 346 ? -5.711 48.125 13.156 1 97.38 346 ILE A O 1
ATOM 2651 N N . ALA A 1 347 ? -7.273 46.719 12.68 1 97.25 347 ALA A N 1
ATOM 2652 C CA . ALA A 1 347 ? -8.289 47.688 12.328 1 97.25 347 ALA A CA 1
ATOM 2653 C C . ALA A 1 347 ? -9.398 47.719 13.375 1 97.25 347 ALA A C 1
ATOM 2655 O O . ALA A 1 347 ? -10.008 46.688 13.688 1 97.25 347 ALA A O 1
ATOM 2656 N N . LEU A 1 348 ? -9.625 48.844 13.93 1 97.38 348 LEU A N 1
ATOM 2657 C CA . LEU A 1 348 ? -10.68 49.062 14.914 1 97.38 348 LEU A CA 1
ATOM 2658 C C . LEU A 1 348 ? -11.797 49.938 14.336 1 97.38 348 LEU A C 1
ATOM 2660 O O . LEU A 1 348 ? -11.555 51.031 13.852 1 97.38 348 LEU A O 1
ATOM 2664 N N . GLY A 1 349 ? -13 49.312 14.359 1 95.5 349 GLY A N 1
ATOM 2665 C CA . GLY A 1 349 ? -14.141 50.031 13.797 1 95.5 349 GLY A CA 1
ATOM 2666 C C . GLY A 1 349 ? -14.414 49.656 12.352 1 95.5 349 GLY A C 1
ATOM 2667 O O . GLY A 1 349 ? -13.844 48.688 11.836 1 95.5 349 GLY A O 1
ATOM 2668 N N . THR A 1 350 ? -15.414 50.375 11.734 1 94.06 350 THR A N 1
ATOM 2669 C CA . THR A 1 350 ? -15.781 50.156 10.344 1 94.06 350 THR A CA 1
ATOM 2670 C C . THR A 1 350 ? -15.984 51.469 9.609 1 94.06 350 THR A C 1
ATOM 2672 O O . THR A 1 350 ? -16.141 52.531 10.242 1 94.06 350 THR A O 1
ATOM 2675 N N . GLY A 1 351 ? -15.883 51.406 8.32 1 91.5 351 GLY A N 1
ATOM 2676 C CA . GLY A 1 351 ? -16.188 52.562 7.488 1 91.5 351 GLY A CA 1
ATOM 2677 C C . GLY A 1 351 ? -15.344 53.781 7.816 1 91.5 351 GLY A C 1
ATOM 2678 O O . GLY A 1 351 ? -14.117 53.688 7.891 1 91.5 351 GLY A O 1
ATOM 2679 N N . ALA A 1 352 ? -16.047 54.906 8.039 1 90.19 352 ALA A N 1
ATOM 2680 C CA . ALA A 1 352 ? -15.383 56.188 8.266 1 90.19 352 ALA A CA 1
ATOM 2681 C C . ALA A 1 352 ? -14.734 56.219 9.648 1 90.19 352 ALA A C 1
ATOM 2683 O O . ALA A 1 352 ? -13.789 57 9.867 1 90.19 352 ALA A O 1
ATOM 2684 N N . ASP A 1 353 ? -15.109 55.375 10.492 1 91.75 353 ASP A N 1
ATOM 2685 C CA . ASP A 1 353 ? -14.617 55.406 11.867 1 91.75 353 ASP A CA 1
ATOM 2686 C C . ASP A 1 353 ? -13.484 54.406 12.047 1 91.75 353 ASP A C 1
ATOM 2688 O O . ASP A 1 353 ? -12.977 54.219 13.164 1 91.75 353 ASP A O 1
ATOM 2692 N N . GLU A 1 354 ? -13.125 53.75 11.016 1 94.94 354 GLU A N 1
ATOM 2693 C CA . GLU A 1 354 ? -12.086 52.75 11.133 1 94.94 354 GLU A CA 1
ATOM 2694 C C . GLU A 1 354 ? -10.719 53.375 11.398 1 94.94 354 GLU A C 1
ATOM 2696 O O . GLU A 1 354 ? -10.344 54.344 10.742 1 94.94 354 GLU A O 1
ATOM 2701 N N . ARG A 1 355 ? -9.969 52.812 12.352 1 95.12 355 ARG A N 1
ATOM 2702 C CA . ARG A 1 355 ? -8.617 53.25 12.711 1 95.12 355 ARG A CA 1
ATOM 2703 C C . ARG A 1 355 ? -7.648 52.062 12.695 1 95.12 355 ARG A C 1
ATOM 2705 O O . ARG A 1 355 ? -7.977 51 13.188 1 95.12 355 ARG A O 1
ATOM 2712 N N . LEU A 1 356 ? -6.52 52.375 12.172 1 94.75 356 LEU A N 1
ATOM 2713 C CA . LEU A 1 356 ? -5.469 51.375 12.18 1 94.75 356 LEU A CA 1
ATOM 2714 C C . LEU A 1 356 ? -4.613 51.469 13.43 1 94.75 356 LEU A C 1
ATOM 2716 O O . LEU A 1 356 ? -4.18 52.562 13.797 1 94.75 356 LEU A O 1
ATOM 2720 N N . LEU A 1 357 ? -4.449 50.312 14.078 1 94.5 357 LEU A N 1
ATOM 2721 C CA . LEU A 1 357 ? -3.637 50.25 15.289 1 94.5 357 LEU A CA 1
ATOM 2722 C C . LEU A 1 357 ? -2.432 49.344 15.086 1 94.5 357 LEU A C 1
ATOM 2724 O O . LEU A 1 357 ? -2.436 48.5 14.188 1 94.5 357 LEU A O 1
ATOM 2728 N N . GLY A 1 358 ? -1.445 49.562 15.953 1 84.62 358 GLY A N 1
ATOM 2729 C CA . GLY A 1 358 ? -0.329 48.625 16 1 84.62 358 GLY A CA 1
ATOM 2730 C C . GLY A 1 358 ? 0.945 49.188 15.406 1 84.62 358 GLY A C 1
ATOM 2731 O O . GLY A 1 358 ? 0.912 50.219 14.703 1 84.62 358 GLY A O 1
ATOM 2732 N N . ASP A 1 359 ? 1.994 48.562 15.703 1 84.94 359 ASP A N 1
ATOM 2733 C CA . ASP A 1 359 ? 3.35 48.906 15.289 1 84.94 359 ASP A CA 1
ATOM 2734 C C . ASP A 1 359 ? 3.734 48.156 14 1 84.94 359 ASP A C 1
ATOM 2736 O O . ASP A 1 359 ? 3.41 47 13.828 1 84.94 359 ASP A O 1
ATOM 2740 N N . ARG A 1 360 ? 4.418 48.844 13.141 1 87 360 ARG A N 1
ATOM 2741 C CA . ARG A 1 360 ? 4.836 48.281 11.867 1 87 360 ARG A CA 1
ATOM 2742 C C . ARG A 1 360 ? 5.906 47.188 12.07 1 87 360 ARG A C 1
ATOM 2744 O O . ARG A 1 360 ? 6.152 46.375 11.188 1 87 360 ARG A O 1
ATOM 2751 N N . GLY A 1 361 ? 6.461 47.188 13.203 1 89.56 361 GLY A N 1
ATOM 2752 C CA . GLY A 1 361 ? 7.488 46.219 13.5 1 89.56 361 GLY A CA 1
ATOM 2753 C C . GLY A 1 361 ? 6.922 44.875 13.961 1 89.56 361 GLY A C 1
ATOM 2754 O O . GLY A 1 361 ? 7.66 43.906 14.117 1 89.56 361 GLY A O 1
ATOM 2755 N N . LEU A 1 362 ? 5.625 44.812 14.148 1 93.81 362 LEU A N 1
ATOM 2756 C CA . LEU A 1 362 ? 4.938 43.594 14.57 1 93.81 362 LEU A CA 1
ATOM 2757 C C . LEU A 1 362 ? 3.949 43.125 13.5 1 93.81 362 LEU A C 1
ATOM 2759 O O . LEU A 1 362 ? 3.293 43.969 12.859 1 93.81 362 LEU A O 1
ATOM 2763 N N . THR A 1 363 ? 3.996 41.906 13.227 1 95.38 363 THR A N 1
ATOM 2764 C CA . THR A 1 363 ? 2.992 41.281 12.375 1 95.38 363 THR A CA 1
ATOM 2765 C C . THR A 1 363 ? 2.014 40.469 13.203 1 95.38 363 THR A C 1
ATOM 2767 O O . THR A 1 363 ? 2.359 39.375 13.688 1 95.38 363 THR A O 1
ATOM 2770 N N . VAL A 1 364 ? 0.766 40.875 13.32 1 96.94 364 VAL A N 1
ATOM 2771 C CA . VAL A 1 364 ? -0.224 40.25 14.18 1 96.94 364 VAL A CA 1
ATOM 2772 C C . VAL A 1 364 ? -0.47 38.812 13.695 1 96.94 364 VAL A C 1
ATOM 2774 O O . VAL A 1 364 ? -0.709 38.594 12.508 1 96.94 364 VAL A O 1
ATOM 2777 N N . ALA A 1 365 ? -0.342 37.906 14.641 1 96.56 365 ALA A N 1
ATOM 2778 C CA . ALA A 1 365 ? -0.517 36.5 14.336 1 96.56 365 ALA A CA 1
ATOM 2779 C C . ALA A 1 365 ? -1.857 36 14.852 1 96.56 365 ALA A C 1
ATOM 2781 O O . ALA A 1 365 ? -2.402 35.031 14.328 1 96.56 365 ALA A O 1
ATOM 2782 N N . SER A 1 366 ? -2.4 36.594 15.906 1 97.81 366 SER A N 1
ATOM 2783 C CA . SER A 1 366 ? -3.717 36.25 16.438 1 97.81 366 SER A CA 1
ATOM 2784 C C . SER A 1 366 ? -4.242 37.375 17.328 1 97.81 366 SER A C 1
ATOM 2786 O O . SER A 1 366 ? -3.469 38.219 17.812 1 97.81 366 SER A O 1
ATOM 2788 N N . ILE A 1 367 ? -5.504 37.469 17.469 1 98.19 367 ILE A N 1
ATOM 2789 C CA . ILE A 1 367 ? -6.129 38.281 18.5 1 98.19 367 ILE A CA 1
ATOM 2790 C C . ILE A 1 367 ? -6.504 37.406 19.703 1 98.19 367 ILE A C 1
ATOM 2792 O O . ILE A 1 367 ? -7.285 36.469 19.578 1 98.19 367 ILE A O 1
ATOM 2796 N N . VAL A 1 368 ? -5.977 37.781 20.828 1 98.38 368 VAL A N 1
ATOM 2797 C CA . VAL A 1 368 ? -6.207 37.031 22.047 1 98.38 368 VAL A CA 1
ATOM 2798 C C . VAL A 1 368 ? -7.5 37.5 22.719 1 98.38 368 VAL A C 1
ATOM 2800 O O . VAL A 1 368 ? -8.344 36.688 23.094 1 98.38 368 VAL A O 1
ATOM 2803 N N . CYS A 1 369 ? -7.664 38.75 22.922 1 97.38 369 CYS A N 1
ATOM 2804 C CA . CYS A 1 369 ? -8.852 39.375 23.5 1 97.38 369 CYS A CA 1
ATOM 2805 C C . CYS A 1 369 ? -8.883 40.875 23.219 1 97.38 369 CYS A C 1
ATOM 2807 O O . CYS A 1 369 ? -7.887 41.438 22.766 1 97.38 369 CYS A O 1
ATOM 2809 N N . ALA A 1 370 ? -10.055 41.469 23.453 1 97.56 370 ALA A N 1
ATOM 2810 C CA . ALA A 1 370 ? -10.227 42.906 23.234 1 97.56 370 ALA A CA 1
ATOM 2811 C C . ALA A 1 370 ? -11.008 43.562 24.375 1 97.56 370 ALA A C 1
ATOM 2813 O O . ALA A 1 370 ? -11.969 42.969 24.875 1 97.56 370 ALA A O 1
ATOM 2814 N N . SER A 1 371 ? -10.523 44.719 24.812 1 97.12 371 SER A N 1
ATOM 2815 C CA . SER A 1 371 ? -11.242 45.625 25.703 1 97.12 371 SER A CA 1
ATOM 2816 C C . SER A 1 371 ? -11.617 46.906 24.984 1 97.12 371 SER A C 1
ATOM 2818 O O . SER A 1 371 ? -11.352 47.062 23.781 1 97.12 371 SER A O 1
ATOM 2820 N N . ASP A 1 372 ? -12.289 47.781 25.734 1 95.69 372 ASP A N 1
ATOM 2821 C CA . ASP A 1 372 ? -12.656 49.062 25.125 1 95.69 372 ASP A CA 1
ATOM 2822 C C . ASP A 1 372 ? -11.422 49.906 24.828 1 95.69 372 ASP A C 1
ATOM 2824 O O . ASP A 1 372 ? -11.438 50.75 23.922 1 95.69 372 ASP A O 1
ATOM 2828 N N . ASP A 1 373 ? -10.305 49.594 25.484 1 95.81 373 ASP A N 1
ATOM 2829 C CA . ASP A 1 373 ? -9.18 50.5 25.406 1 95.81 373 ASP A CA 1
ATOM 2830 C C . ASP A 1 373 ? -7.965 49.844 24.75 1 95.81 373 ASP A C 1
ATOM 2832 O O . ASP A 1 373 ? -7.004 50.531 24.391 1 95.81 373 ASP A O 1
ATOM 2836 N N . ALA A 1 374 ? -8.078 48.531 24.594 1 97.06 374 ALA A N 1
ATOM 2837 C CA . ALA A 1 374 ? -6.891 47.875 24.047 1 97.06 374 ALA A CA 1
ATOM 2838 C C . ALA A 1 374 ? -7.25 46.531 23.438 1 97.06 374 ALA A C 1
ATOM 2840 O O . ALA A 1 374 ? -8.289 45.938 23.75 1 97.06 374 ALA A O 1
ATOM 2841 N N . VAL A 1 375 ? -6.387 46.062 22.531 1 98 375 VAL A N 1
ATOM 2842 C CA . VAL A 1 375 ? -6.453 44.719 21.938 1 98 375 VAL A CA 1
ATOM 2843 C C . VAL A 1 375 ? -5.184 43.938 22.281 1 98 375 VAL A C 1
ATOM 2845 O O . VAL A 1 375 ? -4.07 44.438 22.078 1 98 375 VAL A O 1
ATOM 2848 N N . THR A 1 376 ? -5.301 42.781 22.891 1 98.19 376 THR A N 1
ATOM 2849 C CA . THR A 1 376 ? -4.176 41.875 23.141 1 98.19 376 THR A CA 1
ATOM 2850 C C . THR A 1 376 ? -3.965 40.906 21.984 1 98.19 376 THR A C 1
ATOM 2852 O O . THR A 1 376 ? -4.902 40.25 21.547 1 98.19 376 THR A O 1
ATOM 2855 N N . VAL A 1 377 ? -2.736 40.875 21.484 1 98.25 377 VAL A N 1
ATOM 2856 C CA . VAL A 1 377 ? -2.443 40.062 20.297 1 98.25 377 VAL A CA 1
ATOM 2857 C C . VAL A 1 377 ? -1.181 39.25 20.516 1 98.25 377 VAL A C 1
ATOM 2859 O O . VAL A 1 377 ? -0.4 39.531 21.438 1 98.25 377 VAL A O 1
ATOM 2862 N N . THR A 1 378 ? -1.038 38.156 19.812 1 98 378 THR A N 1
ATOM 2863 C CA . THR A 1 378 ? 0.281 37.594 19.531 1 98 378 THR A CA 1
ATOM 2864 C C . THR A 1 378 ? 0.811 38.156 18.203 1 98 378 THR A C 1
ATOM 2866 O O . THR A 1 378 ? 0.036 38.406 17.281 1 98 378 THR A O 1
ATOM 2869 N N . ALA A 1 379 ? 2.104 38.312 18.109 1 97.38 379 ALA A N 1
ATOM 2870 C CA . ALA A 1 379 ? 2.674 38.938 16.906 1 97.38 379 ALA A CA 1
ATOM 2871 C C . ALA A 1 379 ? 4.102 38.438 16.672 1 97.38 379 ALA A C 1
ATOM 2873 O O . ALA A 1 379 ? 4.859 38.25 17.625 1 97.38 379 ALA A O 1
ATOM 2874 N N . HIS A 1 380 ? 4.379 38.281 15.43 1 95.31 380 HIS A N 1
ATOM 2875 C CA . HIS A 1 380 ? 5.766 38.031 15.039 1 95.31 380 HIS A CA 1
ATOM 2876 C C . HIS A 1 380 ? 6.57 39.344 15.047 1 95.31 380 HIS A C 1
ATOM 2878 O O . HIS A 1 380 ? 6.059 40.375 14.672 1 95.31 380 HIS A O 1
ATOM 2884 N N . VAL A 1 381 ? 7.762 39.219 15.492 1 93.69 381 VAL A N 1
ATOM 2885 C CA . VAL A 1 381 ? 8.664 40.375 15.477 1 93.69 381 VAL A CA 1
ATOM 2886 C C . VAL A 1 381 ? 9.398 40.438 14.141 1 93.69 381 VAL A C 1
ATOM 2888 O O . VAL A 1 381 ? 10.141 39.5 13.789 1 93.69 381 VAL A O 1
ATOM 2891 N N . ARG A 1 382 ? 9.25 41.469 13.367 1 91.31 382 ARG A N 1
ATOM 2892 C CA . ARG A 1 382 ? 9.789 41.562 12.016 1 91.31 382 ARG A CA 1
ATOM 2893 C C . ARG A 1 382 ? 11.312 41.531 12.031 1 91.31 382 ARG A C 1
ATOM 2895 O O . ARG A 1 382 ? 11.938 40.938 11.156 1 91.31 382 ARG A O 1
ATOM 2902 N N . ALA A 1 383 ? 11.914 42.188 13.031 1 91.5 383 ALA A N 1
ATOM 2903 C CA . ALA A 1 383 ? 13.367 42.281 13.109 1 91.5 383 ALA A CA 1
ATOM 2904 C C . ALA A 1 383 ? 13.977 40.938 13.508 1 91.5 383 ALA A C 1
ATOM 2906 O O . ALA A 1 383 ? 15.109 40.656 13.125 1 91.5 383 ALA A O 1
ATOM 2907 N N . THR A 1 384 ? 13.258 40.156 14.266 1 94.81 384 THR A N 1
ATOM 2908 C CA . THR A 1 384 ? 13.641 38.812 14.703 1 94.81 384 THR A CA 1
ATOM 2909 C C . THR A 1 384 ? 12.523 37.812 14.422 1 94.81 384 THR A C 1
ATOM 2911 O O . THR A 1 384 ? 11.875 37.344 15.344 1 94.81 384 THR A O 1
ATOM 2914 N N . PRO A 1 385 ? 12.398 37.469 13.18 1 93.75 385 PRO A N 1
ATOM 2915 C CA . PRO A 1 385 ? 11.227 36.719 12.766 1 93.75 385 PRO A CA 1
ATOM 2916 C C . PRO A 1 385 ? 11.117 35.375 13.484 1 93.75 385 PRO A C 1
ATOM 2918 O O . PRO A 1 385 ? 10.086 34.688 13.406 1 93.75 385 PRO A O 1
ATOM 2921 N N . TRP A 1 386 ? 12.141 34.906 14.227 1 96.44 386 TRP A N 1
ATOM 2922 C CA . TRP A 1 386 ? 12.102 33.656 14.992 1 96.44 386 TRP A CA 1
ATOM 2923 C C . TRP A 1 386 ? 11.477 33.875 16.359 1 96.44 386 TRP A C 1
ATOM 2925 O O . TRP A 1 386 ? 11.328 32.938 17.141 1 96.44 386 TRP A O 1
ATOM 2935 N N . CYS A 1 387 ? 11.031 35.125 16.672 1 96.81 387 CYS A N 1
ATOM 2936 C CA . CYS A 1 387 ? 10.383 35.469 17.938 1 96.81 387 CYS A CA 1
ATOM 2937 C C . CYS A 1 387 ? 8.898 35.75 17.734 1 96.81 387 CYS A C 1
ATOM 2939 O O . CYS A 1 387 ? 8.492 36.188 16.656 1 96.81 387 CYS A O 1
ATOM 2941 N N . THR A 1 388 ? 8.109 35.438 18.688 1 97.69 388 THR A N 1
ATOM 2942 C CA . THR A 1 388 ? 6.699 35.781 18.797 1 97.69 388 THR A CA 1
ATOM 2943 C C . THR A 1 388 ? 6.395 36.375 20.172 1 97.69 388 THR A C 1
ATOM 2945 O O . THR A 1 388 ? 6.75 35.781 21.203 1 97.69 388 THR A O 1
ATOM 2948 N N . VAL A 1 389 ? 5.68 37.469 20.172 1 98 389 VAL A N 1
ATOM 2949 C CA . VAL A 1 389 ? 5.426 38.125 21.453 1 98 389 VAL A CA 1
ATOM 2950 C C . VAL A 1 389 ? 3.922 38.219 21.703 1 98 389 VAL A C 1
ATOM 2952 O O . VAL A 1 389 ? 3.121 38.031 20.781 1 98 389 VAL A O 1
ATOM 2955 N N . VAL A 1 390 ? 3.566 38.375 22.984 1 98.38 390 VAL A N 1
ATOM 2956 C CA . VAL A 1 390 ? 2.242 38.812 23.406 1 98.38 390 VAL A CA 1
ATOM 2957 C C . VAL A 1 390 ? 2.27 40.312 23.719 1 98.38 390 VAL A C 1
ATOM 2959 O O . VAL A 1 390 ? 3.123 40.781 24.469 1 98.38 390 VAL A O 1
ATOM 2962 N N . ALA A 1 391 ? 1.357 41.031 23.078 1 97.81 391 ALA A N 1
ATOM 2963 C CA . ALA A 1 391 ? 1.352 42.469 23.266 1 97.81 391 ALA A CA 1
ATOM 2964 C C . ALA A 1 391 ? -0.073 43 23.406 1 97.81 391 ALA A C 1
ATOM 2966 O O . ALA A 1 391 ? -1.023 42.406 22.922 1 97.81 391 ALA A O 1
ATOM 2967 N N . THR A 1 392 ? -0.169 44.125 24.109 1 97.06 392 THR A N 1
ATOM 2968 C CA . THR A 1 392 ? -1.394 44.906 24.094 1 97.06 392 THR A CA 1
ATOM 2969 C C . THR A 1 392 ? -1.219 46.156 23.234 1 97.06 392 THR A C 1
ATOM 2971 O O . THR A 1 392 ? -0.203 46.844 23.328 1 97.06 392 THR A O 1
ATOM 2974 N N . VAL A 1 393 ? -2.172 46.344 22.422 1 97.62 393 VAL A N 1
ATOM 2975 C CA . VAL A 1 393 ? -2.213 47.531 21.578 1 97.62 393 VAL A CA 1
ATOM 2976 C C . VAL A 1 393 ? -3.363 48.438 22 1 97.62 393 VAL A C 1
ATOM 2978 O O . VAL A 1 393 ? -4.535 48.125 21.812 1 97.62 393 VAL A O 1
ATOM 2981 N N . GLY A 1 394 ? -2.982 49.594 22.453 1 96.19 394 GLY A N 1
ATOM 2982 C CA . GLY A 1 394 ? -3.982 50.531 22.938 1 96.19 394 GLY A CA 1
ATOM 2983 C C . GLY A 1 394 ? -4.641 51.312 21.828 1 96.19 394 GLY A C 1
ATOM 2984 O O . GLY A 1 394 ? -4.031 51.562 20.781 1 96.19 394 GLY A O 1
ATOM 2985 N N . THR A 1 395 ? -5.879 51.75 22.094 1 94.56 395 THR A N 1
ATOM 2986 C CA . THR A 1 395 ? -6.578 52.594 21.141 1 94.56 395 THR A CA 1
ATOM 2987 C C . THR A 1 395 ? -5.895 53.969 21.047 1 94.56 395 THR A C 1
ATOM 2989 O O . THR A 1 395 ? -6.125 54.719 20.109 1 94.56 395 THR A O 1
ATOM 2992 N N . ASP A 1 396 ? -5.051 54.25 21.938 1 92 396 ASP A N 1
ATOM 2993 C CA . ASP A 1 396 ? -4.293 55.5 21.922 1 92 396 ASP A CA 1
ATOM 2994 C C . ASP A 1 396 ? -3.014 55.375 21.109 1 92 396 ASP A C 1
ATOM 2996 O O . ASP A 1 396 ? -2.244 56.312 20.969 1 92 396 ASP A O 1
ATOM 3000 N N . GLY A 1 397 ? -2.811 54.156 20.641 1 87.94 397 GLY A N 1
ATOM 3001 C CA . GLY A 1 397 ? -1.663 53.938 19.781 1 87.94 397 GLY A CA 1
ATOM 3002 C C . GLY A 1 397 ? -0.484 53.312 20.5 1 87.94 397 GLY A C 1
ATOM 3003 O O . GLY A 1 397 ? 0.498 52.906 19.859 1 87.94 397 GLY A O 1
ATOM 3004 N N . THR A 1 398 ? -0.594 53.156 21.781 1 93.12 398 THR A N 1
ATOM 3005 C CA . THR A 1 398 ? 0.504 52.562 22.562 1 93.12 398 THR A CA 1
ATOM 3006 C C . THR A 1 398 ? 0.548 51.062 22.406 1 93.12 398 THR A C 1
ATOM 3008 O O . THR A 1 398 ? -0.494 50.406 22.391 1 93.12 398 THR A O 1
ATOM 3011 N N . THR A 1 399 ? 1.701 50.531 22.219 1 95.69 399 THR A N 1
ATOM 3012 C CA . THR A 1 399 ? 1.914 49.094 22.203 1 95.69 399 THR A CA 1
ATOM 3013 C C . THR A 1 399 ? 2.779 48.656 23.375 1 95.69 399 THR A C 1
ATOM 3015 O O . THR A 1 399 ? 3.873 49.188 23.578 1 95.69 399 THR A O 1
ATOM 3018 N N . THR A 1 400 ? 2.355 47.719 24.188 1 96.06 400 THR A N 1
ATOM 3019 C CA . THR A 1 400 ? 3.094 47.188 25.328 1 96.06 400 THR A CA 1
ATOM 3020 C C . THR A 1 400 ? 3.33 45.688 25.172 1 96.06 400 THR A C 1
ATOM 3022 O O . THR A 1 400 ? 2.381 44.938 25.031 1 96.06 400 THR A O 1
ATOM 3025 N N . ILE A 1 401 ? 4.566 45.312 25.188 1 97.06 401 ILE A N 1
ATOM 3026 C CA . ILE A 1 401 ? 4.914 43.875 25.125 1 97.06 401 ILE A CA 1
ATOM 3027 C C . ILE A 1 401 ? 4.77 43.25 26.516 1 97.06 401 ILE A C 1
ATOM 3029 O O . ILE A 1 401 ? 5.355 43.75 27.484 1 97.06 401 ILE A O 1
ATOM 3033 N N . LEU A 1 402 ? 4.027 42.188 26.594 1 97 402 LEU A N 1
ATOM 3034 C CA . LEU A 1 402 ? 3.713 41.531 27.875 1 97 402 LEU A CA 1
ATOM 3035 C C . LEU A 1 402 ? 4.598 40.312 28.109 1 97 402 LEU A C 1
ATOM 3037 O O . LEU A 1 402 ? 4.754 39.875 29.234 1 97 402 LEU A O 1
ATOM 3041 N N . SER A 1 403 ? 5.105 39.75 27.047 1 97.31 403 SER A N 1
ATOM 3042 C CA . SER A 1 403 ? 5.953 38.594 27.141 1 97.31 403 SER A CA 1
ATOM 3043 C C . SER A 1 403 ? 7.426 38.938 26.984 1 97.31 403 SER A C 1
ATOM 3045 O O . SER A 1 403 ? 7.766 40.094 26.781 1 97.31 403 SER A O 1
ATOM 3047 N N . ASP A 1 404 ? 8.312 37.875 27.156 1 95.25 404 ASP A N 1
ATOM 3048 C CA . ASP A 1 404 ? 9.727 38.094 26.844 1 95.25 404 ASP A CA 1
ATOM 3049 C C . ASP A 1 404 ? 9.93 38.281 25.344 1 95.25 404 ASP A C 1
ATOM 3051 O O . ASP A 1 404 ? 9.586 37.406 24.562 1 95.25 404 ASP A O 1
ATOM 3055 N N . PRO A 1 405 ? 10.469 39.375 24.969 1 94.69 405 PRO A N 1
ATOM 3056 C CA . PRO A 1 405 ? 10.578 39.656 23.531 1 94.69 405 PRO A CA 1
ATOM 3057 C C . PRO A 1 405 ? 11.594 38.781 22.828 1 94.69 405 PRO A C 1
ATOM 3059 O O . PRO A 1 405 ? 11.625 38.719 21.594 1 94.69 405 PRO A O 1
ATOM 3062 N N . ASP A 1 406 ? 12.438 38.094 23.578 1 94.81 406 ASP A N 1
ATOM 3063 C CA . ASP A 1 406 ? 13.5 37.281 22.969 1 94.81 406 ASP A CA 1
ATOM 3064 C C . ASP A 1 406 ? 13.102 35.812 22.875 1 94.81 406 ASP A C 1
ATOM 3066 O O . ASP A 1 406 ? 13.945 34.969 22.594 1 94.81 406 ASP A O 1
ATOM 3070 N N . GLY A 1 407 ? 11.859 35.5 22.984 1 97.44 407 GLY A N 1
ATOM 3071 C CA . GLY A 1 407 ? 11.375 34.125 22.938 1 97.44 407 GLY A CA 1
ATOM 3072 C C . GLY A 1 407 ? 10.164 33.969 22.062 1 97.44 407 GLY A C 1
ATOM 3073 O O . GLY A 1 407 ? 9.914 34.781 21.156 1 97.44 407 GLY A O 1
ATOM 3074 N N . VAL A 1 408 ? 9.586 32.844 22.172 1 98 408 VAL A N 1
ATOM 3075 C CA . VAL A 1 408 ? 8.336 32.531 21.5 1 98 408 VAL A CA 1
ATOM 3076 C C . VAL A 1 408 ? 7.207 32.406 22.516 1 98 408 VAL A C 1
ATOM 3078 O O . VAL A 1 408 ? 7.27 31.594 23.438 1 98 408 VAL A O 1
ATOM 3081 N N . ALA A 1 409 ? 6.23 33.25 22.328 1 98.25 409 ALA A N 1
ATOM 3082 C CA . ALA A 1 409 ? 5.152 33.281 23.312 1 98.25 409 ALA A CA 1
ATOM 3083 C C . ALA A 1 409 ? 3.797 33.031 22.656 1 98.25 409 ALA A C 1
ATOM 3085 O O . ALA A 1 409 ? 3.643 33.25 21.453 1 98.25 409 ALA A O 1
ATOM 3086 N N . GLY A 1 410 ? 2.871 32.5 23.375 1 97.69 410 GLY A N 1
ATOM 3087 C CA . GLY A 1 410 ? 1.444 32.406 23.109 1 97.69 410 GLY A CA 1
ATOM 3088 C C . GLY A 1 410 ? 0.586 32.844 24.281 1 97.69 410 GLY A C 1
ATOM 3089 O O . GLY A 1 410 ? 1.089 33 25.391 1 97.69 410 GLY A O 1
ATOM 3090 N N . ALA A 1 411 ? -0.667 33.062 23.984 1 98.19 411 ALA A N 1
ATOM 3091 C CA . ALA A 1 411 ? -1.518 33.5 25.078 1 98.19 411 ALA A CA 1
ATOM 3092 C C . ALA A 1 411 ? -2.98 33.156 24.812 1 98.19 411 ALA A C 1
ATOM 3094 O O . ALA A 1 411 ? -3.379 32.969 23.672 1 98.19 411 ALA A O 1
ATOM 3095 N N . THR A 1 412 ? -3.699 33.031 25.875 1 97.81 412 THR A N 1
ATOM 3096 C CA . THR A 1 412 ? -5.156 32.969 25.891 1 97.81 412 THR A CA 1
ATOM 3097 C C . THR A 1 412 ? -5.711 33.656 27.141 1 97.81 412 THR A C 1
ATOM 3099 O O . THR A 1 412 ? -4.984 33.875 28.109 1 97.81 412 THR A O 1
ATOM 3102 N N . GLY A 1 413 ? -6.953 34.219 26.969 1 97 413 GLY A N 1
ATOM 3103 C CA . GLY A 1 413 ? -7.578 34.75 28.172 1 97 413 GLY A CA 1
ATOM 3104 C C . GLY A 1 413 ? -8.477 35.938 27.859 1 97 413 GLY A C 1
ATOM 3105 O O . GLY A 1 413 ? -9.062 36.031 26.781 1 97 413 GLY A O 1
ATOM 3106 N N . ARG A 1 414 ? -8.672 36.75 28.906 1 95.38 414 ARG A N 1
ATOM 3107 C CA . ARG A 1 414 ? -9.508 37.938 28.875 1 95.38 414 ARG A CA 1
ATOM 3108 C C . ARG A 1 414 ? -8.688 39.188 29.188 1 95.38 414 ARG A C 1
ATOM 3110 O O . ARG A 1 414 ? -7.559 39.094 29.656 1 95.38 414 ARG A O 1
ATOM 3117 N N . PRO A 1 415 ? -9.281 40.312 28.922 1 93.5 415 PRO A N 1
ATOM 3118 C CA . PRO A 1 415 ? -8.523 41.531 29.078 1 93.5 415 PRO A CA 1
ATOM 3119 C C . PRO A 1 415 ? -7.949 41.719 30.484 1 93.5 415 PRO A C 1
ATOM 3121 O O . PRO A 1 415 ? -6.891 42.312 30.656 1 93.5 415 PRO A O 1
ATOM 3124 N N . ASP A 1 416 ? -8.578 41.188 31.453 1 93.81 416 ASP A N 1
ATOM 3125 C CA . ASP A 1 416 ? -8.148 41.406 32.844 1 93.81 416 ASP A CA 1
ATOM 3126 C C . ASP A 1 416 ? -7.34 40.219 33.344 1 93.81 416 ASP A C 1
ATOM 3128 O O . ASP A 1 416 ? -6.77 40.312 34.438 1 93.81 416 ASP A O 1
ATOM 3132 N N . ARG A 1 417 ? -7.289 39.156 32.656 1 95.94 417 ARG A N 1
ATOM 3133 C CA . ARG A 1 417 ? -6.582 37.938 33.062 1 95.94 417 ARG A CA 1
ATOM 3134 C C . ARG A 1 417 ? -6.027 37.188 31.859 1 95.94 417 ARG A C 1
ATOM 3136 O O . ARG A 1 417 ? -6.781 36.812 30.953 1 95.94 417 ARG A O 1
ATOM 3143 N N . LEU A 1 418 ? -4.719 36.969 31.891 1 97.12 418 LEU A N 1
ATOM 3144 C CA . LEU A 1 418 ? -4.082 36.312 30.734 1 97.12 418 LEU A CA 1
ATOM 3145 C C . LEU A 1 418 ? -3.262 35.094 31.172 1 97.12 418 LEU A C 1
ATOM 3147 O O . LEU A 1 418 ? -2.605 35.125 32.219 1 97.12 418 LEU A O 1
ATOM 3151 N N . ALA A 1 419 ? -3.346 34.062 30.438 1 98.25 419 ALA A N 1
ATOM 3152 C CA . ALA A 1 419 ? -2.373 33 30.484 1 98.25 419 ALA A CA 1
ATOM 3153 C C . ALA A 1 419 ? -1.353 33.125 29.359 1 98.25 419 ALA A C 1
ATOM 3155 O O . ALA A 1 419 ? -1.72 33.344 28.203 1 98.25 419 ALA A O 1
ATOM 3156 N N . ILE A 1 420 ? -0.099 33.031 29.656 1 98.25 420 ILE A N 1
ATOM 3157 C CA . ILE A 1 420 ? 0.971 33.188 28.672 1 98.25 420 ILE A CA 1
ATOM 3158 C C . ILE A 1 420 ? 1.856 31.953 28.688 1 98.25 420 ILE A C 1
ATOM 3160 O O . ILE A 1 420 ? 2.25 31.469 29.75 1 98.25 420 ILE A O 1
ATOM 3164 N N . VAL A 1 421 ? 2.059 31.406 27.547 1 97.88 421 VAL A N 1
ATOM 3165 C CA . VAL A 1 421 ? 3.027 30.328 27.328 1 97.88 421 VAL A CA 1
ATOM 3166 C C . VAL A 1 421 ? 4.32 30.922 26.766 1 97.88 421 VAL A C 1
ATOM 3168 O O . VAL A 1 421 ? 4.285 31.719 25.828 1 97.88 421 VAL A O 1
ATOM 3171 N N . GLN A 1 422 ? 5.426 30.547 27.344 1 96.69 422 GLN A N 1
ATOM 3172 C CA . GLN A 1 422 ? 6.703 31.141 26.969 1 96.69 422 GLN A CA 1
ATOM 3173 C C . GLN A 1 422 ? 7.773 30.078 26.75 1 96.69 422 GLN A C 1
ATOM 3175 O O . GLN A 1 422 ? 7.867 29.125 27.531 1 96.69 422 GLN A O 1
ATOM 3180 N N . ARG A 1 423 ? 8.539 30.25 25.688 1 97.62 423 ARG A N 1
ATOM 3181 C CA . ARG A 1 423 ? 9.695 29.406 25.375 1 97.62 423 ARG A CA 1
ATOM 3182 C C . ARG A 1 423 ? 10.906 30.266 25.016 1 97.62 423 ARG A C 1
ATOM 3184 O O . ARG A 1 423 ? 10.758 31.406 24.594 1 97.62 423 ARG A O 1
ATOM 3191 N N . HIS A 1 424 ? 12.07 29.703 25.234 1 96.94 424 HIS A N 1
ATOM 3192 C CA . HIS A 1 424 ? 13.312 30.391 24.922 1 96.94 424 HIS A CA 1
ATOM 3193 C C . HIS A 1 424 ? 14.305 29.469 24.234 1 96.94 424 HIS A C 1
ATOM 3195 O O . HIS A 1 424 ? 14.227 28.25 24.375 1 96.94 424 HIS A O 1
ATOM 3201 N N . LEU A 1 425 ? 15.148 30.078 23.484 1 96.25 425 LEU A N 1
ATOM 3202 C CA . LEU A 1 425 ? 16.156 29.312 22.766 1 96.25 425 LEU A CA 1
ATOM 3203 C C . LEU A 1 425 ? 17.156 28.672 23.734 1 96.25 425 LEU A C 1
ATOM 3205 O O . LEU A 1 425 ? 17.688 27.594 23.453 1 96.25 425 LEU A O 1
ATOM 3209 N N . SER A 1 426 ? 17.344 29.281 24.875 1 91.94 426 SER A N 1
ATOM 3210 C CA . SER A 1 426 ? 18.391 28.891 25.812 1 91.94 426 SER A CA 1
ATOM 3211 C C . SER A 1 426 ? 17.984 27.625 26.594 1 91.94 426 SER A C 1
ATOM 3213 O O . SER A 1 426 ? 18.828 27 27.219 1 91.94 426 SER A O 1
ATOM 3215 N N . ASP A 1 427 ? 16.75 27.281 26.5 1 89.69 427 ASP A N 1
ATOM 3216 C CA . ASP A 1 427 ? 16.344 26.047 27.172 1 89.69 427 ASP A CA 1
ATOM 3217 C C . ASP A 1 427 ? 15.227 25.344 26.406 1 89.69 427 ASP A C 1
ATOM 3219 O O . ASP A 1 427 ? 14.773 25.828 25.375 1 89.69 427 ASP A O 1
ATOM 3223 N N . THR A 1 428 ? 14.961 24.109 26.922 1 92.44 428 THR A N 1
ATOM 3224 C CA . THR A 1 428 ? 14.008 23.266 26.188 1 92.44 428 THR A CA 1
ATOM 3225 C C . THR A 1 428 ? 12.672 23.203 26.922 1 92.44 428 THR A C 1
ATOM 3227 O O . THR A 1 428 ? 11.773 22.453 26.531 1 92.44 428 THR A O 1
ATOM 3230 N N . THR A 1 429 ? 12.461 23.984 27.922 1 92.56 429 THR A N 1
ATOM 3231 C CA . THR A 1 429 ? 11.258 23.922 28.75 1 92.56 429 THR A CA 1
ATOM 3232 C C . THR A 1 429 ? 10.219 24.922 28.266 1 92.56 429 THR A C 1
ATOM 3234 O O . THR A 1 429 ? 10.562 25.938 27.641 1 92.56 429 THR A O 1
ATOM 3237 N N . THR A 1 430 ? 9.008 24.641 28.5 1 96.44 430 THR A N 1
ATOM 3238 C CA . THR A 1 430 ? 7.879 25.531 28.281 1 96.44 430 THR A CA 1
ATOM 3239 C C . THR A 1 430 ? 7.277 25.984 29.609 1 96.44 430 THR A C 1
ATOM 3241 O O . THR A 1 430 ? 6.941 25.156 30.453 1 96.44 430 THR A O 1
ATOM 3244 N N . THR A 1 431 ? 7.18 27.25 29.781 1 96.62 431 THR A N 1
ATOM 3245 C CA . THR A 1 431 ? 6.566 27.781 31 1 96.62 431 THR A CA 1
ATOM 3246 C C . THR A 1 431 ? 5.18 28.344 30.703 1 96.62 431 THR A C 1
ATOM 3248 O O . THR A 1 431 ? 4.973 29 29.672 1 96.62 431 THR A O 1
ATOM 3251 N N . VAL A 1 432 ? 4.277 28.078 31.578 1 98.19 432 VAL A N 1
ATOM 3252 C CA . VAL A 1 432 ? 2.922 28.609 31.5 1 98.19 432 VAL A CA 1
ATOM 3253 C C . VAL A 1 432 ? 2.6 29.422 32.75 1 98.19 432 VAL A C 1
ATOM 3255 O O . VAL A 1 432 ? 2.746 28.922 33.875 1 98.19 432 VAL A O 1
ATOM 3258 N N . THR A 1 433 ? 2.205 30.625 32.562 1 97.5 433 THR A N 1
ATOM 3259 C CA . THR A 1 433 ? 1.825 31.469 33.688 1 97.5 433 THR A CA 1
ATOM 3260 C C . THR A 1 433 ? 0.401 32 33.531 1 97.5 433 THR A C 1
ATOM 3262 O O . THR A 1 433 ? -0.057 32.219 32.406 1 97.5 433 THR A O 1
ATOM 3265 N N . VAL A 1 434 ? -0.315 32.156 34.594 1 97.38 434 VAL A N 1
ATOM 3266 C CA . VAL A 1 434 ? -1.607 32.844 34.656 1 97.38 434 VAL A CA 1
ATOM 3267 C C . VAL A 1 434 ? -1.508 34.062 35.531 1 97.38 434 VAL A C 1
ATOM 3269 O O . VAL A 1 434 ? -1.289 33.969 36.75 1 97.38 434 VAL A O 1
ATOM 3272 N N . ASP A 1 435 ? -1.604 35.156 34.938 1 94 435 ASP A N 1
ATOM 3273 C CA . ASP A 1 435 ? -1.43 36.438 35.625 1 94 435 ASP A CA 1
ATOM 3274 C C . ASP A 1 435 ? -0.102 36.469 36.375 1 94 435 ASP A C 1
ATOM 3276 O O . ASP A 1 435 ? -0.059 36.844 37.562 1 94 435 ASP A O 1
ATOM 3280 N N . GLY A 1 436 ? 0.838 35.938 35.719 1 91.25 436 GLY A N 1
ATOM 3281 C CA . GLY A 1 436 ? 2.18 35.969 36.281 1 91.25 436 GLY A CA 1
ATOM 3282 C C . GLY A 1 436 ? 2.482 34.781 37.188 1 91.25 436 GLY A C 1
ATOM 3283 O O . GLY A 1 436 ? 3.639 34.531 37.531 1 91.25 436 GLY A O 1
ATOM 3284 N N . THR A 1 437 ? 1.521 34.031 37.594 1 93.12 437 THR A N 1
ATOM 3285 C CA . THR A 1 437 ? 1.717 32.844 38.438 1 93.12 437 THR A CA 1
ATOM 3286 C C . THR A 1 437 ? 2.031 31.609 37.594 1 93.12 437 THR A C 1
ATOM 3288 O O . THR A 1 437 ? 1.22 31.203 36.75 1 93.12 437 THR A O 1
ATOM 3291 N N . PRO A 1 438 ? 3.088 31.031 37.844 1 95.69 438 PRO A N 1
ATOM 3292 C CA . PRO A 1 438 ? 3.432 29.859 37.062 1 95.69 438 PRO A CA 1
ATOM 3293 C C . PRO A 1 438 ? 2.574 28.641 37.406 1 95.69 438 PRO A C 1
ATOM 3295 O O . PRO A 1 438 ? 2.275 28.406 38.562 1 95.69 438 PRO A O 1
ATOM 3298 N N . LEU A 1 439 ? 2.131 27.906 36.406 1 97.75 439 LEU A N 1
ATOM 3299 C CA . LEU A 1 439 ? 1.499 26.594 36.594 1 97.75 439 LEU A CA 1
ATOM 3300 C C . LEU A 1 439 ? 2.547 25.5 36.719 1 97.75 439 LEU A C 1
ATOM 3302 O O . LEU A 1 439 ? 3.596 25.562 36.062 1 97.75 439 LEU A O 1
ATOM 3306 N N . ALA A 1 440 ? 2.24 24.516 37.531 1 97.06 440 ALA A N 1
ATOM 3307 C CA . ALA A 1 440 ? 3.135 23.359 37.625 1 97.06 440 ALA A CA 1
ATOM 3308 C C . ALA A 1 440 ? 3.184 22.578 36.312 1 97.06 440 ALA A C 1
ATOM 3310 O O . ALA A 1 440 ? 2.162 22.406 35.656 1 97.06 440 ALA A O 1
ATOM 3311 N N . SER A 1 441 ? 4.375 22.125 35.969 1 97.44 441 SER A N 1
ATOM 3312 C CA . SER A 1 441 ? 4.578 21.266 34.781 1 97.44 441 SER A CA 1
ATOM 3313 C C . SER A 1 441 ? 5.141 19.906 35.188 1 97.44 441 SER A C 1
ATOM 3315 O O . SER A 1 441 ? 5.992 19.812 36.094 1 97.44 441 SER A O 1
ATOM 3317 N N . ASN A 1 442 ? 4.621 18.828 34.531 1 97.12 442 ASN A N 1
ATOM 3318 C CA . ASN A 1 442 ? 5.156 17.484 34.75 1 97.12 442 ASN A CA 1
ATOM 3319 C C . ASN A 1 442 ? 6.059 17.062 33.594 1 97.12 442 ASN A C 1
ATOM 3321 O O . ASN A 1 442 ? 6.422 15.883 33.469 1 97.12 442 ASN A O 1
ATOM 3325 N N . ALA A 1 443 ? 6.328 18 32.719 1 96.75 443 ALA A N 1
ATOM 3326 C CA . ALA A 1 443 ? 7.105 17.672 31.531 1 96.75 443 ALA A CA 1
ATOM 3327 C C . ALA A 1 443 ? 8.5 17.172 31.891 1 96.75 443 ALA A C 1
ATOM 3329 O O . ALA A 1 443 ? 9.125 17.688 32.812 1 96.75 443 ALA A O 1
ATOM 3330 N N . GLN A 1 444 ? 8.938 16.172 31.203 1 94.69 444 GLN A N 1
ATOM 3331 C CA . GLN A 1 444 ? 10.312 15.695 31.359 1 94.69 444 GLN A CA 1
ATOM 3332 C C . GLN A 1 444 ? 11.297 16.656 30.688 1 94.69 444 GLN A C 1
ATOM 3334 O O . GLN A 1 444 ? 10.969 17.297 29.688 1 94.69 444 GLN A O 1
ATOM 3339 N N . VAL A 1 445 ? 12.398 16.688 31.266 1 91.81 445 VAL A N 1
ATOM 3340 C CA . VAL A 1 445 ? 13.445 17.547 30.719 1 91.81 445 VAL A CA 1
ATOM 3341 C C . VAL A 1 445 ? 14.258 16.781 29.672 1 91.81 445 VAL A C 1
ATOM 3343 O O . VAL A 1 445 ? 14.664 15.633 29.922 1 91.81 445 VAL A O 1
ATOM 3346 N N . ALA A 1 446 ? 14.391 17.422 28.578 1 93.44 446 ALA A N 1
ATOM 3347 C CA . ALA A 1 446 ? 15.188 16.781 27.531 1 93.44 446 ALA A CA 1
ATOM 3348 C C . ALA A 1 446 ? 16.641 16.625 27.969 1 93.44 446 ALA A C 1
ATOM 3350 O O . ALA A 1 446 ? 17.188 17.484 28.656 1 93.44 446 ALA A O 1
ATOM 3351 N N . PRO A 1 447 ? 17.281 15.523 27.562 1 91.69 447 PRO A N 1
ATOM 3352 C CA . PRO A 1 447 ? 18.703 15.391 27.844 1 91.69 447 PRO A CA 1
ATOM 3353 C C . PRO A 1 447 ? 19.562 16.406 27.094 1 91.69 447 PRO A C 1
ATOM 3355 O O . PRO A 1 447 ? 19.188 16.844 26 1 91.69 447 PRO A O 1
ATOM 3358 N N . GLU A 1 448 ? 20.672 16.734 27.734 1 90.56 448 GLU A N 1
ATOM 3359 C CA . GLU A 1 448 ? 21.609 17.625 27.047 1 90.56 448 GLU A CA 1
ATOM 3360 C C . GLU A 1 448 ? 22.328 16.891 25.922 1 90.56 448 GLU A C 1
ATOM 3362 O O . GLU A 1 448 ? 22.875 15.797 26.141 1 90.56 448 GLU A O 1
ATOM 3367 N N . LEU A 1 449 ? 22.203 17.484 24.766 1 92.75 449 LEU A N 1
ATOM 3368 C CA . LEU A 1 449 ? 22.938 16.938 23.625 1 92.75 449 LEU A CA 1
ATOM 3369 C C . LEU A 1 449 ? 24.203 17.734 23.359 1 92.75 449 LEU A C 1
ATOM 3371 O O . LEU A 1 449 ? 24.234 18.953 23.578 1 92.75 449 LEU A O 1
ATOM 3375 N N . PRO A 1 450 ? 25.297 17.094 23 1 94.62 450 PRO A N 1
ATOM 3376 C CA . PRO A 1 450 ? 26.578 17.766 22.766 1 94.62 450 PRO A CA 1
ATOM 3377 C C . PRO A 1 450 ? 26.594 18.547 21.453 1 94.62 450 PRO A C 1
ATOM 3379 O O . PRO A 1 450 ? 27.281 18.172 20.516 1 94.62 450 PRO A O 1
ATOM 3382 N N . VAL A 1 451 ? 25.859 19.703 21.453 1 96.12 451 VAL A N 1
ATOM 3383 C CA . VAL A 1 451 ? 25.656 20.453 20.219 1 96.12 451 VAL A CA 1
ATOM 3384 C C . VAL A 1 451 ? 25.875 21.938 20.484 1 96.12 451 VAL A C 1
ATOM 3386 O O . VAL A 1 451 ? 25.594 22.438 21.578 1 96.12 451 VAL A O 1
ATOM 3389 N N . THR A 1 452 ? 26.469 22.547 19.547 1 95.88 452 THR A N 1
ATOM 3390 C CA . THR A 1 452 ? 26.547 24 19.484 1 95.88 452 THR A CA 1
ATOM 3391 C C . THR A 1 452 ? 25.484 24.562 18.547 1 95.88 452 THR A C 1
ATOM 3393 O O . THR A 1 452 ? 25.359 24.109 17.406 1 95.88 452 THR A O 1
ATOM 3396 N N . VAL A 1 453 ? 24.703 25.5 19.016 1 95.5 453 VAL A N 1
ATOM 3397 C CA . VAL A 1 453 ? 23.672 26.172 18.219 1 95.5 453 VAL A CA 1
ATOM 3398 C C . VAL A 1 453 ? 24.156 27.562 17.812 1 95.5 453 VAL A C 1
ATOM 3400 O O . VAL A 1 453 ? 24.5 28.391 18.672 1 95.5 453 VAL A O 1
ATOM 3403 N N . VAL A 1 454 ? 24.219 27.797 16.547 1 95.88 454 VAL A N 1
ATOM 3404 C CA . VAL A 1 454 ? 24.672 29.094 16.016 1 95.88 454 VAL A CA 1
ATOM 3405 C C . VAL A 1 454 ? 23.484 29.828 15.391 1 95.88 454 VAL A C 1
ATOM 3407 O O . VAL A 1 454 ? 22.844 29.312 14.477 1 95.88 454 VAL A O 1
ATOM 3410 N N . GLY A 1 455 ? 23.266 31.094 15.789 1 92.31 455 GLY A N 1
ATOM 3411 C CA . GLY A 1 455 ? 22.125 31.875 15.336 1 92.31 455 GLY A CA 1
ATOM 3412 C C . GLY A 1 455 ? 20.984 31.906 16.328 1 92.31 455 GLY A C 1
ATOM 3413 O O . GLY A 1 455 ? 21.172 31.641 17.516 1 92.31 455 GLY A O 1
ATOM 3414 N N . PRO A 1 456 ? 19.828 32.312 15.719 1 92.88 456 PRO A N 1
ATOM 3415 C CA . PRO A 1 456 ? 19.422 32.5 14.328 1 92.88 456 PRO A CA 1
ATOM 3416 C C . PRO A 1 456 ? 20.016 33.75 13.688 1 92.88 456 PRO A C 1
ATOM 3418 O O . PRO A 1 456 ? 20.391 34.688 14.391 1 92.88 456 PRO A O 1
ATOM 3421 N N . VAL A 1 457 ? 20.203 33.562 12.367 1 92.31 457 VAL A N 1
ATOM 3422 C CA . VAL A 1 457 ? 20.672 34.688 11.562 1 92.31 457 VAL A CA 1
ATOM 3423 C C . VAL A 1 457 ? 19.734 34.938 10.383 1 92.31 457 VAL A C 1
ATOM 3425 O O . VAL A 1 457 ? 18.891 34.094 10.086 1 92.31 457 VAL A O 1
ATOM 3428 N N . GLY A 1 458 ? 19.891 36.125 9.828 1 91.31 458 GLY A N 1
ATOM 3429 C CA . GLY A 1 458 ? 19.062 36.469 8.688 1 91.31 458 GLY A CA 1
ATOM 3430 C C . GLY A 1 458 ? 17.891 37.344 9.055 1 91.31 458 GLY A C 1
ATOM 3431 O O . GLY A 1 458 ? 17.969 38.156 9.984 1 91.31 458 GLY A O 1
ATOM 3432 N N . GLY A 1 459 ? 16.797 37.281 8.125 1 84.5 459 GLY A N 1
ATOM 3433 C CA . GLY A 1 459 ? 15.656 38.188 8.266 1 84.5 459 GLY A CA 1
ATOM 3434 C C . GLY A 1 459 ? 15.562 39.219 7.156 1 84.5 459 GLY A C 1
ATOM 3435 O O . GLY A 1 459 ? 16.516 39.375 6.383 1 84.5 459 GLY A O 1
ATOM 3436 N N . GLY A 1 460 ? 14.398 39.781 7.078 1 86.69 460 GLY A N 1
ATOM 3437 C CA . GLY A 1 460 ? 14.172 40.656 5.957 1 86.69 460 GLY A CA 1
ATOM 3438 C C . GLY A 1 460 ? 14.094 39.938 4.621 1 86.69 460 GLY A C 1
ATOM 3439 O O . GLY A 1 460 ? 13.234 39.094 4.43 1 86.69 460 GLY A O 1
ATOM 3440 N N . ASP A 1 461 ? 15.141 40.125 3.834 1 87.62 461 ASP A N 1
ATOM 3441 C CA . ASP A 1 461 ? 15.102 39.562 2.496 1 87.62 461 ASP A CA 1
ATOM 3442 C C . ASP A 1 461 ? 16 38.312 2.41 1 87.62 461 ASP A C 1
ATOM 3444 O O . ASP A 1 461 ? 16.266 37.812 1.317 1 87.62 461 ASP A O 1
ATOM 3448 N N . THR A 1 462 ? 16.406 37.906 3.584 1 92.75 462 THR A N 1
ATOM 3449 C CA . THR A 1 462 ? 17.219 36.688 3.65 1 92.75 462 THR A CA 1
ATOM 3450 C C . THR A 1 462 ? 16.547 35.625 4.523 1 92.75 462 THR A C 1
ATOM 3452 O O . THR A 1 462 ? 15.922 35.969 5.535 1 92.75 462 THR A O 1
ATOM 3455 N N . PRO A 1 463 ? 16.719 34.406 4.141 1 94.44 463 PRO A N 1
ATOM 3456 C CA . PRO A 1 463 ? 16.078 33.375 4.945 1 94.44 463 PRO A CA 1
ATOM 3457 C C . PRO A 1 463 ? 16.594 33.312 6.379 1 94.44 463 PRO A C 1
ATOM 3459 O O . PRO A 1 463 ? 17.812 33.344 6.598 1 94.44 463 PRO A O 1
ATOM 3462 N N . ALA A 1 464 ? 15.664 33.312 7.328 1 95.5 464 ALA A N 1
ATOM 3463 C CA . ALA A 1 464 ? 16.062 33 8.703 1 95.5 464 ALA A CA 1
ATOM 3464 C C . ALA A 1 464 ? 16.609 31.594 8.82 1 95.5 464 ALA A C 1
ATOM 3466 O O . ALA A 1 464 ? 16.031 30.641 8.281 1 95.5 464 ALA A O 1
ATOM 3467 N N . SER A 1 465 ? 17.797 31.453 9.484 1 96.75 465 SER A N 1
ATOM 3468 C CA . SER A 1 465 ? 18.438 30.141 9.555 1 96.75 465 SER A CA 1
ATOM 3469 C C . SER A 1 465 ? 19.078 29.922 10.914 1 96.75 465 SER A C 1
ATOM 3471 O O . SER A 1 465 ? 19.453 30.875 11.602 1 96.75 465 SER A O 1
ATOM 3473 N N . LEU A 1 466 ? 19.125 28.734 11.258 1 97.12 466 LEU A N 1
ATOM 3474 C CA . LEU A 1 466 ? 19.828 28.234 12.445 1 97.12 466 LEU A CA 1
ATOM 3475 C C . LEU A 1 466 ? 20.734 27.062 12.086 1 97.12 466 LEU A C 1
ATOM 3477 O O . LEU A 1 466 ? 20.359 26.188 11.32 1 97.12 466 LEU A O 1
ATOM 3481 N N . LEU A 1 467 ? 22.047 27.125 12.516 1 98.25 467 LEU A N 1
ATOM 3482 C CA . LEU A 1 467 ? 23.031 26.094 12.234 1 98.25 467 LEU A CA 1
ATOM 3483 C C . LEU A 1 467 ? 23.422 25.359 13.508 1 98.25 467 LEU A C 1
ATOM 3485 O O . LEU A 1 467 ? 23.734 25.984 14.523 1 98.25 467 LEU A O 1
ATOM 3489 N N . LEU A 1 468 ? 23.344 24.047 13.508 1 98.19 468 LEU A N 1
ATOM 3490 C CA . LEU A 1 468 ? 23.734 23.203 14.633 1 98.19 468 LEU A CA 1
ATOM 3491 C C . LEU A 1 468 ? 24.875 22.266 14.227 1 98.19 468 LEU A C 1
ATOM 3493 O O . LEU A 1 468 ? 24.875 21.734 13.117 1 98.19 468 LEU A O 1
ATOM 3497 N N . HIS A 1 469 ? 25.859 22.078 15.086 1 98 469 HIS A N 1
ATOM 3498 C CA . HIS A 1 469 ? 26.938 21.141 14.844 1 98 469 HIS A CA 1
ATOM 3499 C C . HIS A 1 469 ? 27.469 20.562 16.156 1 98 469 HIS A C 1
ATOM 3501 O O . HIS A 1 469 ? 27.203 21.094 17.234 1 98 469 HIS A O 1
ATOM 3507 N N . PRO A 1 470 ? 28.219 19.469 16.078 1 96.88 470 PRO A N 1
ATOM 3508 C CA . PRO A 1 470 ? 28.766 18.891 17.312 1 96.88 470 PRO A CA 1
ATOM 3509 C C . PRO A 1 470 ? 29.625 19.891 18.094 1 96.88 470 PRO A C 1
ATOM 3511 O O . PRO A 1 470 ? 30.453 20.594 17.516 1 96.88 470 PRO A O 1
ATOM 3514 N N . SER A 1 471 ? 29.438 19.938 19.391 1 95.25 471 SER A N 1
ATOM 3515 C CA . SER A 1 471 ? 30.125 20.906 20.234 1 95.25 471 SER A CA 1
ATOM 3516 C C . SER A 1 471 ? 31.625 20.672 20.234 1 95.25 471 SER A C 1
ATOM 3518 O O . SER A 1 471 ? 32.406 21.609 20.453 1 95.25 471 SER A O 1
ATOM 3520 N N . GLY A 1 472 ? 32.062 19.547 19.953 1 93.38 472 GLY A N 1
ATOM 3521 C CA . GLY A 1 472 ? 33.5 19.219 19.984 1 93.38 472 GLY A CA 1
ATOM 3522 C C . GLY A 1 472 ? 34.188 19.453 18.656 1 93.38 472 GLY A C 1
ATOM 3523 O O . GLY A 1 472 ? 35.406 19.281 18.562 1 93.38 472 GLY A O 1
ATOM 3524 N N . TRP A 1 473 ? 33.469 19.984 17.672 1 95.56 473 TRP A N 1
ATOM 3525 C CA . TRP A 1 473 ? 34.031 20.172 16.344 1 95.56 473 TRP A CA 1
ATOM 3526 C C . TRP A 1 473 ? 35.062 21.297 16.359 1 95.56 473 TRP A C 1
ATOM 3528 O O . TRP A 1 473 ? 34.844 22.344 16.984 1 95.56 473 TRP A O 1
ATOM 3538 N N . THR A 1 474 ? 36.25 21.062 15.703 1 94.62 474 THR A N 1
ATOM 3539 C CA . THR A 1 474 ? 37.281 22.047 15.406 1 94.62 474 THR A CA 1
ATOM 3540 C C . THR A 1 474 ? 37.656 22 13.93 1 94.62 474 THR A C 1
ATOM 3542 O O . THR A 1 474 ? 37.406 21 13.25 1 94.62 474 THR A O 1
ATOM 3545 N N . PRO A 1 475 ? 38.125 23.078 13.461 1 93.44 475 PRO A N 1
ATOM 3546 C CA . PRO A 1 475 ? 38.562 23.078 12.055 1 93.44 475 PRO A CA 1
ATOM 3547 C C . PRO A 1 475 ? 39.469 21.922 11.719 1 93.44 475 PRO A C 1
ATOM 3549 O O . PRO A 1 475 ? 39.531 21.469 10.57 1 93.44 475 PRO A O 1
ATOM 3552 N N . ALA A 1 476 ? 40.156 21.312 12.625 1 94.62 476 ALA A N 1
ATOM 3553 C CA . ALA A 1 476 ? 41.094 20.203 12.414 1 94.62 476 ALA A CA 1
ATOM 3554 C C . ALA A 1 476 ? 40.344 18.906 12.086 1 94.62 476 ALA A C 1
ATOM 3556 O O . ALA A 1 476 ? 40.906 17.984 11.484 1 94.62 476 ALA A O 1
ATOM 3557 N N . ASP A 1 477 ? 39.062 18.891 12.422 1 94.06 477 ASP A N 1
ATOM 3558 C CA . ASP A 1 477 ? 38.25 17.703 12.188 1 94.06 477 ASP A CA 1
ATOM 3559 C C . ASP A 1 477 ? 37.812 17.641 10.727 1 94.06 477 ASP A C 1
ATOM 3561 O O . ASP A 1 477 ? 37.312 16.594 10.273 1 94.06 477 ASP A O 1
ATOM 3565 N N . GLY A 1 478 ? 38.031 18.75 10.023 1 95.56 478 GLY A N 1
ATOM 3566 C CA . GLY A 1 478 ? 37.531 18.797 8.656 1 95.56 478 GLY A CA 1
ATOM 3567 C C . GLY A 1 478 ? 36.062 19.125 8.555 1 95.56 478 GLY A C 1
ATOM 3568 O O . GLY A 1 478 ? 35.375 19.219 9.578 1 95.56 478 GLY A O 1
ATOM 3569 N N . PRO A 1 479 ? 35.625 19.281 7.375 1 97.31 479 PRO A N 1
ATOM 3570 C CA . PRO A 1 479 ? 34.25 19.672 7.188 1 97.31 479 PRO A CA 1
ATOM 3571 C C . PRO A 1 479 ? 33.25 18.562 7.539 1 97.31 479 PRO A C 1
ATOM 3573 O O . PRO A 1 479 ? 33.594 17.375 7.391 1 97.31 479 PRO A O 1
ATOM 3576 N N . LEU A 1 480 ? 32.156 18.922 7.984 1 98 480 LEU A N 1
ATOM 3577 C CA . LEU A 1 480 ? 31.094 17.984 8.336 1 98 480 LEU A CA 1
ATOM 3578 C C . LEU A 1 480 ? 30.109 17.828 7.188 1 98 480 LEU A C 1
ATOM 3580 O O . LEU A 1 480 ? 29.812 18.797 6.477 1 98 480 LEU A O 1
ATOM 3584 N N . PRO A 1 481 ? 29.609 16.531 6.973 1 98.19 481 PRO A N 1
ATOM 3585 C CA . PRO A 1 481 ? 28.438 16.438 6.098 1 98.19 481 PRO A CA 1
ATOM 3586 C C . PRO A 1 481 ? 27.281 17.328 6.57 1 98.19 481 PRO A C 1
ATOM 3588 O O . PRO A 1 481 ? 27.109 17.516 7.777 1 98.19 481 PRO A O 1
ATOM 3591 N N . VAL A 1 482 ? 26.5 17.859 5.613 1 98.75 482 VAL A N 1
ATOM 3592 C CA . VAL A 1 482 ? 25.438 18.797 5.949 1 98.75 482 VAL A CA 1
ATOM 3593 C C . VAL A 1 482 ? 24.078 18.094 5.867 1 98.75 482 VAL A C 1
ATOM 3595 O O . VAL A 1 482 ? 23.844 17.297 4.961 1 98.75 482 VAL A O 1
ATOM 3598 N N . LEU A 1 483 ? 23.281 18.281 6.805 1 98.81 483 LEU A N 1
ATOM 3599 C CA . LEU A 1 483 ? 21.875 17.906 6.73 1 98.81 483 LEU A CA 1
ATOM 3600 C C . LEU A 1 483 ? 20.984 19.141 6.754 1 98.81 483 LEU A C 1
ATOM 3602 O O . LEU A 1 483 ? 20.969 19.875 7.738 1 98.81 483 LEU A O 1
ATOM 3606 N N . VAL A 1 484 ? 20.344 19.422 5.645 1 98.62 484 VAL A N 1
ATOM 3607 C CA . VAL A 1 484 ? 19.297 20.422 5.617 1 98.62 484 VAL A CA 1
ATOM 3608 C C . VAL A 1 484 ? 18 19.828 6.168 1 98.62 484 VAL A C 1
ATOM 3610 O O . VAL A 1 484 ? 17.422 18.922 5.566 1 98.62 484 VAL A O 1
ATOM 3613 N N . ASP A 1 485 ? 17.594 20.297 7.336 1 97.56 485 ASP A N 1
ATOM 3614 C CA . ASP A 1 485 ? 16.344 19.859 7.977 1 97.56 485 ASP A CA 1
ATOM 3615 C C . ASP A 1 485 ? 15.203 20.828 7.668 1 97.56 485 ASP A C 1
ATOM 3617 O O . ASP A 1 485 ? 14.969 21.781 8.414 1 97.56 485 ASP A O 1
ATOM 3621 N N . SER A 1 486 ? 14.312 20.406 6.703 1 89.62 486 SER A N 1
ATOM 3622 C CA . SER A 1 486 ? 13.422 21.375 6.09 1 89.62 486 SER A CA 1
ATOM 3623 C C . SER A 1 486 ? 11.961 21.094 6.445 1 89.62 486 SER A C 1
ATOM 3625 O O . SER A 1 486 ? 11.578 19.938 6.633 1 89.62 486 SER A O 1
ATOM 3627 N N . TYR A 1 487 ? 11.188 22.031 6.656 1 85.94 487 TYR A N 1
ATOM 3628 C CA . TYR A 1 487 ? 9.781 22.125 6.277 1 85.94 487 TYR A CA 1
ATOM 3629 C C . TYR A 1 487 ? 9.602 23.062 5.09 1 85.94 487 TYR A C 1
ATOM 3631 O O . TYR A 1 487 ? 9.305 22.609 3.979 1 85.94 487 TYR A O 1
ATOM 3639 N N . GLY A 1 488 ? 10 24.297 5.215 1 71.19 488 GLY A N 1
ATOM 3640 C CA . GLY A 1 488 ? 10.258 25.234 4.145 1 71.19 488 GLY A CA 1
ATOM 3641 C C . GLY A 1 488 ? 8.992 25.703 3.439 1 71.19 488 GLY A C 1
ATOM 3642 O O . GLY A 1 488 ? 9.055 26.359 2.402 1 71.19 488 GLY A O 1
ATOM 3643 N N . GLY A 1 489 ? 7.809 25.297 3.965 1 82.5 489 GLY A N 1
ATOM 3644 C CA . GLY A 1 489 ? 6.582 25.656 3.271 1 82.5 489 GLY A CA 1
ATOM 3645 C C . GLY A 1 489 ? 5.758 26.688 4.02 1 82.5 489 GLY A C 1
ATOM 3646 O O . GLY A 1 489 ? 6.23 27.297 4.984 1 82.5 489 GLY A O 1
ATOM 3647 N N . PRO A 1 490 ? 4.664 27 3.414 1 91.69 490 PRO A N 1
ATOM 3648 C CA . PRO A 1 490 ? 3.779 27.984 4.023 1 91.69 490 PRO A CA 1
ATOM 3649 C C . PRO A 1 490 ? 3.141 27.5 5.32 1 91.69 490 PRO A C 1
ATOM 3651 O O . PRO A 1 490 ? 3.135 26.297 5.586 1 91.69 490 PRO A O 1
ATOM 3654 N N . HIS A 1 491 ? 2.824 28.312 6.207 1 87.62 491 HIS A N 1
ATOM 3655 C CA . HIS A 1 491 ? 2.02 28.125 7.406 1 87.62 491 HIS A CA 1
ATOM 3656 C C . HIS A 1 491 ? 2.871 27.609 8.57 1 87.62 491 HIS A C 1
ATOM 3658 O O . HIS A 1 491 ? 2.365 27.422 9.68 1 87.62 491 HIS A O 1
ATOM 3664 N N . ALA A 1 492 ? 4.172 27.391 8.297 1 88.94 492 ALA A N 1
ATOM 3665 C CA . ALA A 1 492 ? 4.973 26.891 9.406 1 88.94 492 ALA A CA 1
ATOM 3666 C C . ALA A 1 492 ? 6.344 27.562 9.445 1 88.94 492 ALA A C 1
ATOM 3668 O O . ALA A 1 492 ? 6.934 27.828 8.398 1 88.94 492 ALA A O 1
ATOM 3669 N N . ARG A 1 493 ? 6.793 27.875 10.641 1 92.62 493 ARG A N 1
ATOM 3670 C CA . ARG A 1 493 ? 8.156 28.312 10.93 1 92.62 493 ARG A CA 1
ATOM 3671 C C . ARG A 1 493 ? 8.938 27.234 11.68 1 92.62 493 ARG A C 1
ATOM 3673 O O . ARG A 1 493 ? 8.406 26.625 12.602 1 92.62 493 ARG A O 1
ATOM 3680 N N . ARG A 1 494 ? 10.102 27.031 11.234 1 95.06 494 ARG A N 1
ATOM 3681 C CA . ARG A 1 494 ? 10.945 26.047 11.906 1 95.06 494 ARG A CA 1
ATOM 3682 C C . ARG A 1 494 ? 12.062 26.719 12.688 1 95.06 494 ARG A C 1
ATOM 3684 O O . ARG A 1 494 ? 12.562 26.172 13.672 1 95.06 494 ARG A O 1
ATOM 3691 N N . VAL A 1 495 ? 12.43 27.891 12.258 1 96.75 495 VAL A N 1
ATOM 3692 C CA . VAL A 1 495 ? 13.422 28.656 13 1 96.75 495 VAL A CA 1
ATOM 3693 C C . VAL A 1 495 ? 12.742 29.438 14.117 1 96.75 495 VAL A C 1
ATOM 3695 O O . VAL A 1 495 ? 12.195 30.516 13.875 1 96.75 495 VAL A O 1
ATOM 3698 N N . LEU A 1 496 ? 12.852 28.922 15.328 1 96.69 496 LEU A N 1
ATOM 3699 C CA . LEU A 1 496 ? 12.172 29.516 16.469 1 96.69 496 LEU A CA 1
ATOM 3700 C C . LEU A 1 496 ? 13.148 29.781 17.609 1 96.69 496 LEU A C 1
ATOM 3702 O O . LEU A 1 496 ? 14.086 29.016 17.828 1 96.69 496 LEU A O 1
ATOM 3706 N N . ALA A 1 497 ? 12.922 30.875 18.328 1 97.31 497 ALA A N 1
ATOM 3707 C CA . ALA A 1 497 ? 13.664 31.141 19.562 1 97.31 497 ALA A CA 1
ATOM 3708 C C . ALA A 1 497 ? 13.148 30.281 20.703 1 97.31 497 ALA A C 1
ATOM 3710 O O . ALA A 1 497 ? 12.781 30.797 21.766 1 97.31 497 ALA A O 1
ATOM 3711 N N . ALA A 1 498 ? 13.133 29.031 20.469 1 96.69 498 ALA A N 1
ATOM 3712 C CA . ALA A 1 498 ? 12.695 27.984 21.391 1 96.69 498 ALA A CA 1
ATOM 3713 C C . ALA A 1 498 ? 13.562 26.75 21.266 1 96.69 498 ALA A C 1
ATOM 3715 O O . ALA A 1 498 ? 13.562 26.078 20.234 1 96.69 498 ALA A O 1
ATOM 3716 N N . GLY A 1 499 ? 14.25 26.453 22.312 1 95.19 499 GLY A N 1
ATOM 3717 C CA . GLY A 1 499 ? 15.203 25.344 22.281 1 95.19 499 GLY A CA 1
ATOM 3718 C C . GLY A 1 499 ? 14.555 24 22.016 1 95.19 499 GLY A C 1
ATOM 3719 O O . GLY A 1 499 ? 15.141 23.156 21.344 1 95.19 499 GLY A O 1
ATOM 3720 N N . GLY A 1 500 ? 13.312 23.812 22.547 1 94.38 500 GLY A N 1
ATOM 3721 C CA . GLY A 1 500 ? 12.609 22.547 22.375 1 94.38 500 GLY A CA 1
ATOM 3722 C C . GLY A 1 500 ? 12.297 22.234 20.922 1 94.38 500 GLY A C 1
ATOM 3723 O O . GLY A 1 500 ? 12.18 21.062 20.562 1 94.38 500 GLY A O 1
ATOM 3724 N N . ALA A 1 501 ? 12.195 23.234 20.094 1 94.75 501 ALA A N 1
ATOM 3725 C CA . ALA A 1 501 ? 11.844 23.078 18.688 1 94.75 501 ALA A CA 1
ATOM 3726 C C . ALA A 1 501 ? 13.016 22.5 17.891 1 94.75 501 ALA A C 1
ATOM 3728 O O . ALA A 1 501 ? 12.828 22.031 16.766 1 94.75 501 ALA A O 1
ATOM 3729 N N . HIS A 1 502 ? 14.227 22.469 18.453 1 96.38 502 HIS A N 1
ATOM 3730 C CA . HIS A 1 502 ? 15.406 22.078 17.688 1 96.38 502 HIS A CA 1
ATOM 3731 C C . HIS A 1 502 ? 16.031 20.797 18.266 1 96.38 502 HIS A C 1
ATOM 3733 O O . HIS A 1 502 ? 17.203 20.516 18.016 1 96.38 502 HIS A O 1
ATOM 3739 N N . LEU A 1 503 ? 15.273 20.016 19.016 1 95.75 503 LEU A N 1
ATOM 3740 C CA . LEU A 1 503 ? 15.812 18.812 19.641 1 95.75 503 LEU A CA 1
ATOM 3741 C C . LEU A 1 503 ? 16.156 17.781 18.578 1 95.75 503 LEU A C 1
ATOM 3743 O O . LEU A 1 503 ? 17.219 17.156 18.625 1 95.75 503 LEU A O 1
ATOM 3747 N N . THR A 1 504 ? 15.32 17.578 17.594 1 95.5 504 THR A N 1
ATOM 3748 C CA . THR A 1 504 ? 15.578 16.594 16.562 1 95.5 504 THR A CA 1
ATOM 3749 C C . THR A 1 504 ? 16.781 16.984 15.719 1 95.5 504 THR A C 1
ATOM 3751 O O . THR A 1 504 ? 17.719 16.188 15.547 1 95.5 504 THR A O 1
ATOM 3754 N N . PRO A 1 505 ? 16.812 18.203 15.219 1 97.06 505 PRO A N 1
ATOM 3755 C CA . PRO A 1 505 ? 18.031 18.594 14.5 1 97.06 505 PRO A CA 1
ATOM 3756 C C . PRO A 1 505 ? 19.266 18.516 15.383 1 97.06 505 PRO A C 1
ATOM 3758 O O . PRO A 1 505 ? 20.359 18.203 14.891 1 97.06 505 PRO A O 1
ATOM 3761 N N . SER A 1 506 ? 19.141 18.812 16.672 1 96.38 506 SER A N 1
ATOM 3762 C CA . SER A 1 506 ? 20.266 18.688 17.594 1 96.38 506 SER A CA 1
ATOM 3763 C C . SER A 1 506 ? 20.75 17.234 17.672 1 96.38 506 SER A C 1
ATOM 3765 O O . SER A 1 506 ? 21.953 17 17.734 1 96.38 506 SER A O 1
ATOM 3767 N N . TRP A 1 507 ? 19.828 16.344 17.656 1 96.5 507 TRP A N 1
ATOM 3768 C CA . TRP A 1 507 ? 20.203 14.93 17.703 1 96.5 507 TRP A CA 1
ATOM 3769 C C . TRP A 1 507 ? 20.969 14.523 16.453 1 96.5 507 TRP A C 1
ATOM 3771 O O . TRP A 1 507 ? 21.969 13.789 16.531 1 96.5 507 TRP A O 1
ATOM 3781 N N . PHE A 1 508 ? 20.547 14.961 15.305 1 97.12 508 PHE A N 1
ATOM 3782 C CA . PHE A 1 508 ? 21.297 14.688 14.078 1 97.12 508 PHE A CA 1
ATOM 3783 C C . PHE A 1 508 ? 22.672 15.32 14.125 1 97.12 508 PHE A C 1
ATOM 3785 O O . PHE A 1 508 ? 23.656 14.734 13.656 1 97.12 508 PHE A O 1
ATOM 3792 N N . ALA A 1 509 ? 22.766 16.547 14.664 1 97.56 509 ALA A N 1
ATOM 3793 C CA . ALA A 1 509 ? 24.047 17.203 14.805 1 97.56 509 ALA A CA 1
ATOM 3794 C C . ALA A 1 509 ? 24.969 16.422 15.727 1 97.56 509 ALA A C 1
ATOM 3796 O O . ALA A 1 509 ? 26.156 16.25 15.43 1 97.56 509 ALA A O 1
ATOM 3797 N N . ALA A 1 510 ? 24.406 15.945 16.797 1 95.62 510 ALA A N 1
ATOM 3798 C CA . ALA A 1 510 ? 25.172 15.148 17.75 1 95.62 510 ALA A CA 1
ATOM 3799 C C . ALA A 1 510 ? 25.688 13.875 17.094 1 95.62 510 ALA A C 1
ATOM 3801 O O . ALA A 1 510 ? 26.672 13.289 17.562 1 95.62 510 ALA A O 1
ATOM 3802 N N . ASN A 1 511 ? 25.031 13.492 16.047 1 94.5 511 ASN A N 1
ATOM 3803 C CA . ASN A 1 511 ? 25.422 12.273 15.336 1 94.5 511 ASN A CA 1
ATOM 3804 C C . ASN A 1 511 ? 26.297 12.586 14.125 1 94.5 511 ASN A C 1
ATOM 3806 O O . ASN A 1 511 ? 26.359 11.797 13.172 1 94.5 511 ASN A O 1
ATOM 3810 N N . GLY A 1 512 ? 26.828 13.766 14.055 1 95.31 512 GLY A N 1
ATOM 3811 C CA . GLY A 1 512 ? 27.953 13.992 13.156 1 95.31 512 GLY A CA 1
ATOM 3812 C C . GLY A 1 512 ? 27.609 14.891 11.977 1 95.31 512 GLY A C 1
ATOM 3813 O O . GLY A 1 512 ? 28.406 15.047 11.055 1 95.31 512 GLY A O 1
ATOM 3814 N N . PHE A 1 513 ? 26.5 15.562 12.031 1 97.94 513 PHE A N 1
ATOM 3815 C CA . PHE A 1 513 ? 26.109 16.438 10.93 1 97.94 513 PHE A CA 1
ATOM 3816 C C . PHE A 1 513 ? 26.219 17.891 11.336 1 97.94 513 PHE A C 1
ATOM 3818 O O . PHE A 1 513 ? 26.078 18.234 12.508 1 97.94 513 PHE A O 1
ATOM 3825 N N . ALA A 1 514 ? 26.531 18.75 10.398 1 98.62 514 ALA A N 1
ATOM 3826 C CA . ALA A 1 514 ? 26.109 20.141 10.477 1 98.62 514 ALA A CA 1
ATOM 3827 C C . ALA A 1 514 ? 24.672 20.297 9.984 1 98.62 514 ALA A C 1
ATOM 3829 O O . ALA A 1 514 ? 24.375 20.078 8.812 1 98.62 514 ALA A O 1
ATOM 3830 N N . VAL A 1 515 ? 23.797 20.656 10.867 1 98.81 515 VAL A N 1
ATOM 3831 C CA . VAL A 1 515 ? 22.375 20.688 10.523 1 98.81 515 VAL A CA 1
ATOM 3832 C C . VAL A 1 515 ? 21.922 22.125 10.305 1 98.81 515 VAL A C 1
ATOM 3834 O O . VAL A 1 515 ? 22.125 22.984 11.172 1 98.81 515 VAL A O 1
ATOM 3837 N N . LEU A 1 516 ? 21.391 22.422 9.148 1 98.56 516 LEU A N 1
ATOM 3838 C CA . LEU A 1 516 ? 20.875 23.734 8.805 1 98.56 516 LEU A CA 1
ATOM 3839 C C . LEU A 1 516 ? 19.344 23.734 8.781 1 98.56 516 LEU A C 1
ATOM 3841 O O . LEU A 1 516 ? 18.734 22.953 8.047 1 98.56 516 LEU A O 1
ATOM 3845 N N . VAL A 1 517 ? 18.719 24.531 9.633 1 98.06 517 VAL A N 1
ATOM 3846 C CA . VAL A 1 517 ? 17.281 24.781 9.648 1 98.06 517 VAL A CA 1
ATOM 3847 C C . VAL A 1 517 ? 16.984 26.156 9.07 1 98.06 517 VAL A C 1
ATOM 3849 O O . VAL A 1 517 ? 17.547 27.156 9.523 1 98.06 517 VAL A O 1
ATOM 3852 N N . THR A 1 518 ? 16.062 26.172 8.039 1 96.81 518 THR A N 1
ATOM 3853 C CA . THR A 1 518 ? 15.867 27.422 7.324 1 96.81 518 THR A CA 1
ATOM 3854 C C . THR A 1 518 ? 14.391 27.641 7.016 1 96.81 518 THR A C 1
ATOM 3856 O O . THR A 1 518 ? 13.695 26.703 6.598 1 96.81 518 THR A O 1
ATOM 3859 N N . ASP A 1 519 ? 13.938 28.859 7.266 1 95.94 519 ASP A N 1
ATOM 3860 C CA . ASP A 1 519 ? 12.641 29.297 6.773 1 95.94 519 ASP A CA 1
ATOM 3861 C C . ASP A 1 519 ? 12.789 30.109 5.492 1 95.94 519 ASP A C 1
ATOM 3863 O O . ASP A 1 519 ? 13.172 31.281 5.535 1 95.94 519 ASP A O 1
ATOM 3867 N N . GLY A 1 520 ? 12.445 29.5 4.41 1 93.38 520 GLY A N 1
ATOM 3868 C CA . GLY A 1 520 ? 12.555 30.141 3.109 1 93.38 520 GLY A CA 1
ATOM 3869 C C . GLY A 1 520 ? 11.305 30.922 2.73 1 93.38 520 GLY A C 1
ATOM 3870 O O . GLY A 1 520 ? 10.391 31.078 3.539 1 93.38 520 GLY A O 1
ATOM 3871 N N . PRO A 1 521 ? 11.406 31.516 1.512 1 95 521 PRO A N 1
ATOM 3872 C CA . PRO A 1 521 ? 10.211 32.219 1.017 1 95 521 PRO A CA 1
ATOM 3873 C C . PRO A 1 521 ? 8.945 31.375 1.154 1 95 521 PRO A C 1
ATOM 3875 O O . PRO A 1 521 ? 8.961 30.172 0.91 1 95 521 PRO A O 1
ATOM 3878 N N . GLY A 1 522 ? 7.863 32.062 1.593 1 94.12 522 GLY A N 1
ATOM 3879 C CA . GLY A 1 522 ? 6.605 31.359 1.84 1 94.12 522 GLY A CA 1
ATOM 3880 C C . GLY A 1 522 ? 6.309 31.172 3.316 1 94.12 522 GLY A C 1
ATOM 3881 O O . GLY A 1 522 ? 5.148 31.078 3.713 1 94.12 522 GLY A O 1
ATOM 3882 N N . ALA A 1 523 ? 7.367 31.078 4.102 1 92.38 523 ALA A N 1
ATOM 3883 C CA . ALA A 1 523 ? 7.184 30.938 5.543 1 92.38 523 ALA A CA 1
ATOM 3884 C C . ALA A 1 523 ? 6.664 32.25 6.156 1 92.38 523 ALA A C 1
ATOM 3886 O O . ALA A 1 523 ? 7.047 33.344 5.73 1 92.38 523 ALA A O 1
ATOM 3887 N N . PRO A 1 524 ? 5.887 32.156 7.18 1 90.31 524 PRO A N 1
ATOM 3888 C CA . PRO A 1 524 ? 5.379 33.375 7.82 1 90.31 524 PRO A CA 1
ATOM 3889 C C . PRO A 1 524 ? 6.418 34.031 8.719 1 90.31 524 PRO A C 1
ATOM 3891 O O . PRO A 1 524 ? 7.387 33.406 9.141 1 90.31 524 PRO A O 1
ATOM 3894 N N . GLY A 1 525 ? 6.148 35.375 8.984 1 85.81 525 GLY A N 1
ATOM 3895 C CA . GLY A 1 525 ? 6.902 36.031 10.031 1 85.81 525 GLY A CA 1
ATOM 3896 C C . GLY A 1 525 ? 7.805 37.156 9.516 1 85.81 525 GLY A C 1
ATOM 3897 O O . GLY A 1 525 ? 8 38.156 10.188 1 85.81 525 GLY A O 1
ATOM 3898 N N . GLN A 1 526 ? 8.359 36.969 8.312 1 90.38 526 GLN A N 1
ATOM 3899 C CA . GLN A 1 526 ? 9.328 37.969 7.848 1 90.38 526 GLN A CA 1
ATOM 3900 C C . GLN A 1 526 ? 8.633 39.156 7.207 1 90.38 526 GLN A C 1
ATOM 3902 O O . GLN A 1 526 ? 8.914 40.312 7.559 1 90.38 526 GLN A O 1
ATOM 3907 N N . SER A 1 527 ? 7.805 38.906 6.215 1 92.25 527 SER A N 1
ATOM 3908 C CA . SER A 1 527 ? 6.961 39.906 5.586 1 92.25 527 SER A CA 1
ATOM 3909 C C . SER A 1 527 ? 5.859 39.281 4.75 1 92.25 527 SER A C 1
ATOM 3911 O O . SER A 1 527 ? 5.879 38.062 4.504 1 92.25 527 SER A O 1
ATOM 3913 N N . LEU A 1 528 ? 4.867 40.125 4.422 1 93.88 528 LEU A N 1
ATOM 3914 C CA . LEU A 1 528 ? 3.816 39.594 3.555 1 93.88 528 LEU A CA 1
ATOM 3915 C C . LEU A 1 528 ? 4.359 39.281 2.16 1 93.88 528 LEU A C 1
ATOM 3917 O O . LEU A 1 528 ? 3.939 38.344 1.519 1 93.88 528 LEU A O 1
ATOM 3921 N N . ALA A 1 529 ? 5.293 40.125 1.757 1 94.44 529 ALA A N 1
ATOM 3922 C CA . ALA A 1 529 ? 5.93 39.875 0.466 1 94.44 529 ALA A CA 1
ATOM 3923 C C . ALA A 1 529 ? 6.699 38.562 0.479 1 94.44 529 ALA A C 1
ATOM 3925 O O . ALA A 1 529 ? 6.715 37.844 -0.516 1 94.44 529 ALA A O 1
ATOM 3926 N N . TRP A 1 530 ? 7.383 38.25 1.564 1 93.81 530 TRP A N 1
ATOM 3927 C CA . TRP A 1 530 ? 8.109 37 1.745 1 93.81 530 TRP A CA 1
ATOM 3928 C C . TRP A 1 530 ? 7.156 35.812 1.674 1 93.81 530 TRP A C 1
ATOM 3930 O O . TRP A 1 530 ? 7.449 34.812 1.01 1 93.81 530 TRP A O 1
ATOM 3940 N N . GLU A 1 531 ? 6.02 35.938 2.307 1 94.69 531 GLU A N 1
ATOM 3941 C CA . GLU A 1 531 ? 5.004 34.906 2.285 1 94.69 531 GLU A CA 1
ATOM 3942 C C . GLU A 1 531 ? 4.43 34.719 0.882 1 94.69 531 GLU A C 1
ATOM 3944 O O . GLU A 1 531 ? 4.199 33.594 0.444 1 94.69 531 GLU A O 1
ATOM 3949 N N . ALA A 1 532 ? 4.258 35.781 0.134 1 95.75 532 ALA A N 1
ATOM 3950 C CA . ALA A 1 532 ? 3.57 35.781 -1.154 1 95.75 532 ALA A CA 1
ATOM 3951 C C . ALA A 1 532 ? 4.504 35.344 -2.275 1 95.75 532 ALA A C 1
ATOM 3953 O O . ALA A 1 532 ? 4.059 35.062 -3.395 1 95.75 532 ALA A O 1
ATOM 3954 N N . ALA A 1 533 ? 5.777 35.156 -1.958 1 96.31 533 ALA A N 1
ATOM 3955 C CA . ALA A 1 533 ? 6.793 34.844 -2.965 1 96.31 533 ALA A CA 1
ATOM 3956 C C . ALA A 1 533 ? 6.543 33.5 -3.613 1 96.31 533 ALA A C 1
ATOM 3958 O O . ALA A 1 533 ? 7.098 33.188 -4.672 1 96.31 533 ALA A O 1
ATOM 3959 N N . ILE A 1 534 ? 5.68 32.719 -3.059 1 97.12 534 ILE A N 1
ATOM 3960 C CA . ILE A 1 534 ? 5.469 31.359 -3.549 1 97.12 534 ILE A CA 1
ATOM 3961 C C . ILE A 1 534 ? 4.191 31.297 -4.387 1 97.12 534 ILE A C 1
ATOM 3963 O O . ILE A 1 534 ? 3.795 30.234 -4.855 1 97.12 534 ILE A O 1
ATOM 3967 N N . HIS A 1 535 ? 3.484 32.5 -4.559 1 97.44 535 HIS A N 1
ATOM 3968 C CA . HIS A 1 535 ? 2.25 32.531 -5.332 1 97.44 535 HIS A CA 1
ATOM 3969 C C . HIS A 1 535 ? 2.473 32.031 -6.758 1 97.44 535 HIS A C 1
ATOM 3971 O O . HIS A 1 535 ? 3.35 32.531 -7.465 1 97.44 535 HIS A O 1
ATOM 3977 N N . HIS A 1 536 ? 1.776 30.969 -7.133 1 97.69 536 HIS A N 1
ATOM 3978 C CA . HIS A 1 536 ? 1.773 30.312 -8.43 1 97.69 536 HIS A CA 1
ATOM 3979 C C . HIS A 1 536 ? 3.062 29.531 -8.656 1 97.69 536 HIS A C 1
ATOM 3981 O O . HIS A 1 536 ? 3.346 29.094 -9.773 1 97.69 536 HIS A O 1
ATOM 3987 N N . ASP A 1 537 ? 3.869 29.375 -7.637 1 97.88 537 ASP A N 1
ATOM 3988 C CA . ASP A 1 537 ? 5.105 28.594 -7.734 1 97.88 537 ASP A CA 1
ATOM 3989 C C . ASP A 1 537 ? 5.52 28.047 -6.371 1 97.88 537 ASP A C 1
ATOM 3991 O O . ASP A 1 537 ? 6.254 28.703 -5.633 1 97.88 537 ASP A O 1
ATOM 3995 N N . LEU A 1 538 ? 5.207 26.828 -6.133 1 97.88 538 LEU A N 1
ATOM 3996 C CA . LEU A 1 538 ? 5.516 26.219 -4.844 1 97.88 538 LEU A CA 1
ATOM 3997 C C . LEU A 1 538 ? 6.875 25.531 -4.883 1 97.88 538 LEU A C 1
ATOM 3999 O O . LEU A 1 538 ? 7.367 25.062 -3.852 1 97.88 538 LEU A O 1
ATOM 4003 N N . ALA A 1 539 ? 7.535 25.516 -6.027 1 97.94 539 ALA A N 1
ATOM 4004 C CA . ALA A 1 539 ? 8.758 24.734 -6.18 1 97.94 539 ALA A CA 1
ATOM 4005 C C . ALA A 1 539 ? 9.992 25.625 -6.098 1 97.94 539 ALA A C 1
ATOM 4007 O O . ALA A 1 539 ? 10.836 25.438 -5.215 1 97.94 539 ALA A O 1
ATOM 4008 N N . THR A 1 540 ? 10.094 26.625 -6.852 1 97.75 540 THR A N 1
ATOM 4009 C CA . THR A 1 540 ? 11.344 27.328 -7.125 1 97.75 540 THR A CA 1
ATOM 4010 C C . THR A 1 540 ? 11.758 28.172 -5.926 1 97.75 540 THR A C 1
ATOM 4012 O O . THR A 1 540 ? 12.883 28.047 -5.43 1 97.75 540 THR A O 1
ATOM 4015 N N . PRO A 1 541 ? 10.859 29.016 -5.402 1 97.06 541 PRO A N 1
ATOM 4016 C CA . PRO A 1 541 ? 11.328 29.906 -4.34 1 97.06 541 PRO A CA 1
ATOM 4017 C C . PRO A 1 541 ? 11.711 29.156 -3.066 1 97.06 541 PRO A C 1
ATOM 4019 O O . PRO A 1 541 ? 12.773 29.406 -2.492 1 97.06 541 PRO A O 1
ATOM 4022 N N . PRO A 1 542 ? 10.891 28.234 -2.613 1 96.69 542 PRO A N 1
ATOM 4023 C CA . PRO A 1 542 ? 11.305 27.516 -1.406 1 96.69 542 PRO A CA 1
ATOM 4024 C C . PRO A 1 542 ? 12.617 26.766 -1.587 1 96.69 542 PRO A C 1
ATOM 4026 O O . PRO A 1 542 ? 13.453 26.75 -0.679 1 96.69 542 PRO A O 1
ATOM 4029 N N . LEU A 1 543 ? 12.812 26.125 -2.738 1 97.75 543 LEU A N 1
ATOM 4030 C CA . LEU A 1 543 ? 14.039 25.391 -3.006 1 97.75 543 LEU A CA 1
ATOM 4031 C C . LEU A 1 543 ? 15.242 26.328 -3.041 1 97.75 543 LEU A C 1
ATOM 4033 O O . LEU A 1 543 ? 16.266 26.047 -2.416 1 97.75 543 LEU A O 1
ATOM 4037 N N . GLN A 1 544 ? 15.094 27.406 -3.744 1 97.25 544 GLN A N 1
ATOM 4038 C CA . GLN A 1 544 ? 16.172 28.391 -3.842 1 97.25 544 GLN A CA 1
ATOM 4039 C C . GLN A 1 544 ? 16.516 28.969 -2.475 1 97.25 544 GLN A C 1
ATOM 4041 O O . GLN A 1 544 ? 17.672 29.266 -2.193 1 97.25 544 GLN A O 1
ATOM 4046 N N . GLY A 1 545 ? 15.484 29.172 -1.656 1 96.38 545 GLY A N 1
ATOM 4047 C CA . GLY A 1 545 ? 15.719 29.641 -0.303 1 96.38 545 GLY A CA 1
ATOM 4048 C C . GLY A 1 545 ? 16.641 28.734 0.497 1 96.38 545 GLY A C 1
ATOM 4049 O O . GLY A 1 545 ? 17.5 29.219 1.227 1 96.38 545 GLY A O 1
ATOM 4050 N N . GLN A 1 546 ? 16.484 27.438 0.361 1 97.25 546 GLN A N 1
ATOM 4051 C CA . GLN A 1 546 ? 17.344 26.484 1.045 1 97.25 546 GLN A CA 1
ATOM 4052 C C . GLN A 1 546 ? 18.781 26.547 0.511 1 97.25 546 GLN A C 1
ATOM 4054 O O . GLN A 1 546 ? 19.734 26.469 1.281 1 97.25 546 GLN A O 1
ATOM 4059 N N . ILE A 1 547 ? 18.875 26.672 -0.755 1 98.06 547 ILE A N 1
ATOM 4060 C CA . ILE A 1 547 ? 20.188 26.703 -1.407 1 98.06 547 ILE A CA 1
ATOM 4061 C C . ILE A 1 547 ? 20.938 27.969 -0.996 1 98.06 547 ILE A C 1
ATOM 4063 O O . ILE A 1 547 ? 22.109 27.906 -0.638 1 98.06 547 ILE A O 1
ATOM 4067 N N . ASP A 1 548 ? 20.234 29.109 -1.006 1 97.19 548 ASP A N 1
ATOM 4068 C CA . ASP A 1 548 ? 20.844 30.359 -0.604 1 97.19 548 ASP A CA 1
ATOM 4069 C C . ASP A 1 548 ? 21.328 30.312 0.841 1 97.19 548 ASP A C 1
ATOM 4071 O O . ASP A 1 548 ? 22.422 30.781 1.152 1 97.19 548 ASP A O 1
ATOM 4075 N N . ALA A 1 549 ? 20.5 29.75 1.672 1 97.12 549 ALA A N 1
ATOM 4076 C CA . ALA A 1 549 ? 20.875 29.625 3.082 1 97.12 549 ALA A CA 1
ATOM 4077 C C . ALA A 1 549 ? 22.094 28.734 3.26 1 97.12 549 ALA A C 1
ATOM 4079 O O . ALA A 1 549 ? 22.953 29 4.094 1 97.12 549 ALA A O 1
ATOM 4080 N N . LEU A 1 550 ? 22.125 27.641 2.533 1 98.12 550 LEU A N 1
ATOM 4081 C CA . LEU A 1 550 ? 23.25 26.703 2.588 1 98.12 550 LEU A CA 1
ATOM 4082 C C . LEU A 1 550 ? 24.547 27.391 2.195 1 98.12 550 LEU A C 1
ATOM 4084 O O . LEU A 1 550 ? 25.562 27.281 2.9 1 98.12 550 LEU A O 1
ATOM 4088 N N . HIS A 1 551 ? 24.547 28.172 1.155 1 97.88 551 HIS A N 1
ATOM 4089 C CA . HIS A 1 551 ? 25.75 28.859 0.678 1 97.88 551 HIS A CA 1
ATOM 4090 C C . HIS A 1 551 ? 26.156 29.969 1.638 1 97.88 551 HIS A C 1
ATOM 4092 O O . HIS A 1 551 ? 27.344 30.156 1.899 1 97.88 551 HIS A O 1
ATOM 4098 N N . ARG A 1 552 ? 25.203 30.656 2.129 1 97.38 552 ARG A N 1
ATOM 4099 C CA . ARG A 1 552 ? 25.5 31.703 3.107 1 97.38 552 ARG A CA 1
ATOM 4100 C C . ARG A 1 552 ? 26.156 31.109 4.352 1 97.38 552 ARG A C 1
ATOM 4102 O O . ARG A 1 552 ? 27.125 31.656 4.871 1 97.38 552 ARG A O 1
ATOM 4109 N N . ALA A 1 553 ? 25.578 30 4.828 1 97.81 553 ALA A N 1
ATOM 4110 C CA . ALA A 1 553 ? 26.141 29.328 5.996 1 97.81 553 ALA A CA 1
ATOM 4111 C C . ALA A 1 553 ? 27.578 28.906 5.742 1 97.81 553 ALA A C 1
ATOM 4113 O O . ALA A 1 553 ? 28.438 29.031 6.625 1 97.81 553 ALA A O 1
ATOM 4114 N N . ALA A 1 554 ? 27.828 28.438 4.594 1 98 554 ALA A N 1
ATOM 4115 C CA . ALA A 1 554 ? 29.188 28.016 4.234 1 98 554 ALA A CA 1
ATOM 4116 C C . ALA A 1 554 ? 30.141 29.203 4.211 1 98 554 ALA A C 1
ATOM 4118 O O . ALA A 1 554 ? 31.297 29.094 4.617 1 98 554 ALA A O 1
ATOM 4119 N N . GLU A 1 555 ? 29.656 30.328 3.73 1 97.31 555 GLU A N 1
ATOM 4120 C CA . GLU A 1 555 ? 30.469 31.531 3.676 1 97.31 555 GLU A CA 1
ATOM 4121 C C . GLU A 1 555 ? 30.75 32.094 5.074 1 97.31 555 GLU A C 1
ATOM 4123 O O . GLU A 1 555 ? 31.859 32.531 5.355 1 97.31 555 GLU A O 1
ATOM 4128 N N . ASP A 1 556 ? 29.812 31.984 5.906 1 96.38 556 ASP A N 1
ATOM 4129 C CA . ASP A 1 556 ? 29.906 32.531 7.258 1 96.38 556 ASP A CA 1
ATOM 4130 C C . ASP A 1 556 ? 30.781 31.656 8.148 1 96.38 556 ASP A C 1
ATOM 4132 O O . ASP A 1 556 ? 31.312 32.125 9.148 1 96.38 556 ASP A O 1
ATOM 4136 N N . HIS A 1 557 ? 30.875 30.328 7.742 1 96.38 557 HIS A N 1
ATOM 4137 C CA . HIS A 1 557 ? 31.609 29.375 8.555 1 96.38 557 HIS A CA 1
ATOM 4138 C C . HIS A 1 557 ? 32.562 28.547 7.703 1 96.38 557 HIS A C 1
ATOM 4140 O O . HIS A 1 557 ? 32.375 27.328 7.566 1 96.38 557 HIS A O 1
ATOM 4146 N N . PRO A 1 558 ? 33.594 29.203 7.277 1 95.19 558 PRO A N 1
ATOM 4147 C CA . PRO A 1 558 ? 34.531 28.516 6.375 1 95.19 558 PRO A CA 1
ATOM 4148 C C . PRO A 1 558 ? 35.125 27.234 6.988 1 95.19 558 PRO A C 1
ATOM 4150 O O . PRO A 1 558 ? 35.562 27.25 8.133 1 95.19 558 PRO A O 1
ATOM 4153 N N . GLY A 1 559 ? 35 26.172 6.242 1 95.75 559 GLY A N 1
ATOM 4154 C CA . GLY A 1 559 ? 35.594 24.922 6.637 1 95.75 559 GLY A CA 1
ATOM 4155 C C . GLY A 1 559 ? 34.688 24.016 7.434 1 95.75 559 GLY A C 1
ATOM 4156 O O . GLY A 1 559 ? 35 22.859 7.672 1 95.75 559 GLY A O 1
ATOM 4157 N N . LEU A 1 560 ? 33.562 24.5 7.777 1 97.56 560 LEU A N 1
ATOM 4158 C CA . LEU A 1 560 ? 32.656 23.719 8.625 1 97.56 560 LEU A CA 1
ATOM 4159 C C . LEU A 1 560 ? 31.797 22.781 7.789 1 97.56 560 LEU A C 1
ATOM 4161 O O . LEU A 1 560 ? 31.547 21.641 8.188 1 97.56 560 LEU A O 1
ATOM 4165 N N . LEU A 1 561 ? 31.344 23.25 6.684 1 98.62 561 LEU A N 1
ATOM 4166 C CA . LEU A 1 561 ? 30.344 22.516 5.902 1 98.62 561 LEU A CA 1
ATOM 4167 C C . LEU A 1 561 ? 31 21.828 4.711 1 98.62 561 LEU A C 1
ATOM 4169 O O . LEU A 1 561 ? 31.734 22.453 3.943 1 98.62 561 LEU A O 1
ATOM 4173 N N . ASP A 1 562 ? 30.781 20.516 4.516 1 98.25 562 ASP A N 1
ATOM 4174 C CA . ASP A 1 562 ? 31.156 19.781 3.316 1 98.25 562 ASP A CA 1
ATOM 4175 C C . ASP A 1 562 ? 30.062 19.875 2.252 1 98.25 562 ASP A C 1
ATOM 4177 O O . ASP A 1 562 ? 29.109 19.109 2.275 1 98.25 562 ASP A O 1
ATOM 4181 N N . LEU A 1 563 ? 30.266 20.719 1.31 1 98.31 563 LEU A N 1
ATOM 4182 C CA . LEU A 1 563 ? 29.219 20.984 0.317 1 98.31 563 LEU A CA 1
ATOM 4183 C C . LEU A 1 563 ? 29.156 19.859 -0.711 1 98.31 563 LEU A C 1
ATOM 4185 O O . LEU A 1 563 ? 28.25 19.844 -1.549 1 98.31 563 LEU A O 1
ATOM 4189 N N . ASP A 1 564 ? 29.984 18.844 -0.594 1 97.25 564 ASP A N 1
ATOM 4190 C CA . ASP A 1 564 ? 29.938 17.672 -1.467 1 97.25 564 ASP A CA 1
ATOM 4191 C C . ASP A 1 564 ? 29.141 16.547 -0.813 1 97.25 564 ASP A C 1
ATOM 4193 O O . ASP A 1 564 ? 28.906 15.508 -1.438 1 97.25 564 ASP A O 1
ATOM 4197 N N . ARG A 1 565 ? 28.766 16.703 0.377 1 98.06 565 ARG A N 1
ATOM 4198 C CA . ARG A 1 565 ? 27.938 15.75 1.109 1 98.06 565 ARG A CA 1
ATOM 4199 C C . ARG A 1 565 ? 26.781 16.453 1.805 1 98.06 565 ARG A C 1
ATOM 4201 O O . ARG A 1 565 ? 26.766 16.578 3.029 1 98.06 565 ARG A O 1
ATOM 4208 N N . VAL A 1 566 ? 25.766 16.75 1.04 1 98.75 566 VAL A N 1
ATOM 4209 C CA . VAL A 1 566 ? 24.609 17.5 1.525 1 98.75 566 VAL A CA 1
ATOM 4210 C C . VAL A 1 566 ? 23.359 16.641 1.412 1 98.75 566 VAL A C 1
ATOM 4212 O O . VAL A 1 566 ? 22.969 16.234 0.313 1 98.75 566 VAL A O 1
ATOM 4215 N N . GLY A 1 567 ? 22.828 16.281 2.523 1 98.69 567 GLY A N 1
ATOM 4216 C CA . GLY A 1 567 ? 21.516 15.648 2.57 1 98.69 567 GLY A CA 1
ATOM 4217 C C . GLY A 1 567 ? 20.391 16.609 2.916 1 98.69 567 GLY A C 1
ATOM 4218 O O . GLY A 1 567 ? 20.641 17.703 3.449 1 98.69 567 GLY A O 1
ATOM 4219 N N . ILE A 1 568 ? 19.203 16.25 2.588 1 98.69 568 ILE A N 1
ATOM 4220 C CA . ILE A 1 568 ? 18.016 17.016 2.961 1 98.69 568 ILE A CA 1
ATOM 4221 C C . ILE A 1 568 ? 16.906 16.078 3.43 1 98.69 568 ILE A C 1
ATOM 4223 O O . ILE A 1 568 ? 16.719 15 2.855 1 98.69 568 ILE A O 1
ATOM 4227 N N . ARG A 1 569 ? 16.219 16.438 4.488 1 98.44 569 ARG A N 1
ATOM 4228 C CA . ARG A 1 569 ? 15.086 15.656 4.984 1 98.44 569 ARG A CA 1
ATOM 4229 C C . ARG A 1 569 ? 13.906 16.547 5.34 1 98.44 569 ARG A C 1
ATOM 4231 O O . ARG A 1 569 ? 14.094 17.734 5.668 1 98.44 569 ARG A O 1
ATOM 4238 N N . GLY A 1 570 ? 12.766 15.969 5.281 1 97.19 570 GLY A N 1
ATOM 4239 C CA . GLY A 1 570 ? 11.578 16.688 5.707 1 97.19 570 GLY A CA 1
ATOM 4240 C C . GLY A 1 570 ? 10.32 15.844 5.652 1 97.19 570 GLY A C 1
ATOM 4241 O O . GLY A 1 570 ? 10.359 14.68 5.25 1 97.19 570 GLY A O 1
ATOM 4242 N N . TRP A 1 571 ? 9.203 16.391 6.129 1 96.06 571 TRP A N 1
ATOM 4243 C CA . TRP A 1 571 ? 7.902 15.734 6.199 1 96.06 571 TRP A CA 1
ATOM 4244 C C . TRP A 1 571 ? 6.812 16.641 5.629 1 96.06 571 TRP A C 1
ATOM 4246 O O . TRP A 1 571 ? 6.895 17.859 5.742 1 96.06 571 TRP A O 1
ATOM 4256 N N . SER A 1 572 ? 5.773 16.094 4.973 1 96.19 572 SER A N 1
ATOM 4257 C CA . SER A 1 572 ? 4.703 16.859 4.355 1 96.19 572 SER A CA 1
ATOM 4258 C C . SER A 1 572 ? 5.246 17.797 3.285 1 96.19 572 SER A C 1
ATOM 4260 O O . SER A 1 572 ? 5.957 17.375 2.375 1 96.19 572 SER A O 1
ATOM 4262 N N . PHE A 1 573 ? 5.074 19.125 3.457 1 97.19 573 PHE A N 1
ATOM 4263 C CA . PHE A 1 573 ? 5.703 20.031 2.512 1 97.19 573 PHE A CA 1
ATOM 4264 C C . PHE A 1 573 ? 7.219 19.875 2.523 1 97.19 573 PHE A C 1
ATOM 4266 O O . PHE A 1 573 ? 7.867 19.984 1.483 1 97.19 573 PHE A O 1
ATOM 4273 N N . GLY A 1 574 ? 7.785 19.625 3.693 1 96.94 574 GLY A N 1
ATOM 4274 C CA . GLY A 1 574 ? 9.211 19.359 3.779 1 96.94 574 GLY A CA 1
ATOM 4275 C C . GLY A 1 574 ? 9.633 18.125 3.014 1 96.94 574 GLY A C 1
ATOM 4276 O O . GLY A 1 574 ? 10.734 18.078 2.453 1 96.94 574 GLY A O 1
ATOM 4277 N N . GLY A 1 575 ? 8.75 17.094 3.066 1 97.94 575 GLY A N 1
ATOM 4278 C CA . GLY A 1 575 ? 8.992 15.93 2.238 1 97.94 575 GLY A CA 1
ATOM 4279 C C . GLY A 1 575 ? 8.977 16.234 0.753 1 97.94 575 GLY A C 1
ATOM 4280 O O . GLY A 1 575 ? 9.82 15.734 0.003 1 97.94 575 GLY A O 1
ATOM 4281 N N . TYR A 1 576 ? 8.008 17.047 0.349 1 98.44 576 TYR A N 1
ATOM 4282 C CA . TYR A 1 576 ? 7.945 17.547 -1.021 1 98.44 576 TYR A CA 1
ATOM 4283 C C . TYR A 1 576 ? 9.234 18.266 -1.396 1 98.44 576 TYR A C 1
ATOM 4285 O O . TYR A 1 576 ? 9.828 17.984 -2.436 1 98.44 576 TYR A O 1
ATOM 4293 N N . LEU A 1 577 ? 9.68 19.094 -0.534 1 98 577 LEU A N 1
ATOM 4294 C CA . LEU A 1 577 ? 10.875 19.906 -0.777 1 98 577 LEU A CA 1
ATOM 4295 C C . LEU A 1 577 ? 12.117 19.016 -0.856 1 98 577 LEU A C 1
ATOM 4297 O O . LEU A 1 577 ? 13 19.25 -1.682 1 98 577 LEU A O 1
ATOM 4301 N N . ALA A 1 578 ? 12.195 18 -0.035 1 98.56 578 ALA A N 1
ATOM 4302 C CA . ALA A 1 578 ? 13.336 17.094 -0.037 1 98.56 578 ALA A CA 1
ATOM 4303 C C . ALA A 1 578 ? 13.414 16.328 -1.354 1 98.56 578 ALA A C 1
ATOM 4305 O O . ALA A 1 578 ? 14.477 16.266 -1.984 1 98.56 578 ALA A O 1
ATOM 4306 N N . ALA A 1 579 ? 12.312 15.758 -1.762 1 98.81 579 ALA A N 1
ATOM 4307 C CA . ALA A 1 579 ? 12.289 15.055 -3.039 1 98.81 579 ALA A CA 1
ATOM 4308 C C . ALA A 1 579 ? 12.586 16 -4.199 1 98.81 579 ALA A C 1
ATOM 4310 O O . ALA A 1 579 ? 13.383 15.68 -5.086 1 98.81 579 ALA A O 1
ATOM 4311 N N . LEU A 1 580 ? 11.961 17.172 -4.16 1 98.62 580 LEU A N 1
ATOM 4312 C CA . LEU A 1 580 ? 12.18 18.203 -5.164 1 98.62 580 LEU A CA 1
ATOM 4313 C C . LEU A 1 580 ? 13.656 18.547 -5.277 1 98.62 580 LEU A C 1
ATOM 4315 O O . LEU A 1 580 ? 14.188 18.688 -6.383 1 98.62 580 LEU A O 1
ATOM 4319 N N . ALA A 1 581 ? 14.312 18.625 -4.168 1 98.56 581 ALA A N 1
ATOM 4320 C CA . ALA A 1 581 ? 15.711 19.047 -4.102 1 98.56 581 ALA A CA 1
ATOM 4321 C C . ALA A 1 581 ? 16.609 18.078 -4.852 1 98.56 581 ALA A C 1
ATOM 4323 O O . ALA A 1 581 ? 17.406 18.484 -5.703 1 98.56 581 ALA A O 1
ATOM 4324 N N . VAL A 1 582 ? 16.5 16.781 -4.629 1 98.25 582 VAL A N 1
ATOM 4325 C CA . VAL A 1 582 ? 17.391 15.82 -5.262 1 98.25 582 VAL A CA 1
ATOM 4326 C C . VAL A 1 582 ? 16.984 15.617 -6.719 1 98.25 582 VAL A C 1
ATOM 4328 O O . VAL A 1 582 ? 17.812 15.234 -7.551 1 98.25 582 VAL A O 1
ATOM 4331 N N . LEU A 1 583 ? 15.75 15.867 -7.047 1 98.62 583 LEU A N 1
ATOM 4332 C CA . LEU A 1 583 ? 15.273 15.68 -8.414 1 98.62 583 LEU A CA 1
ATOM 4333 C C . LEU A 1 583 ? 15.719 16.828 -9.305 1 98.62 583 LEU A C 1
ATOM 4335 O O . LEU A 1 583 ? 16.109 16.609 -10.461 1 98.62 583 LEU A O 1
ATOM 4339 N N . ARG A 1 584 ? 15.703 18.062 -8.75 1 98.62 584 ARG A N 1
ATOM 4340 C CA . ARG A 1 584 ? 15.906 19.219 -9.617 1 98.62 584 ARG A CA 1
ATOM 4341 C C . ARG A 1 584 ? 17.281 19.844 -9.383 1 98.62 584 ARG A C 1
ATOM 4343 O O . ARG A 1 584 ? 17.781 20.578 -10.234 1 98.62 584 ARG A O 1
ATOM 4350 N N . ARG A 1 585 ? 17.891 19.625 -8.211 1 98.62 585 ARG A N 1
ATOM 4351 C CA . ARG A 1 585 ? 19.203 20.172 -7.914 1 98.62 585 ARG A CA 1
ATOM 4352 C C . ARG A 1 585 ? 20.125 19.109 -7.32 1 98.62 585 ARG A C 1
ATOM 4354 O O . ARG A 1 585 ? 20.688 19.312 -6.242 1 98.62 585 ARG A O 1
ATOM 4361 N N . PRO A 1 586 ? 20.312 18.047 -8.07 1 98.19 586 PRO A N 1
ATOM 4362 C CA . PRO A 1 586 ? 21.203 17 -7.59 1 98.19 586 PRO A CA 1
ATOM 4363 C C . PRO A 1 586 ? 22.656 17.469 -7.5 1 98.19 586 PRO A C 1
ATOM 4365 O O . PRO A 1 586 ? 23.5 16.766 -6.918 1 98.19 586 PRO A O 1
ATOM 4368 N N . ASP A 1 587 ? 22.969 18.594 -8.055 1 98.12 587 ASP A N 1
ATOM 4369 C CA . ASP A 1 587 ? 24.297 19.188 -7.961 1 98.12 587 ASP A CA 1
ATOM 4370 C C . ASP A 1 587 ? 24.547 19.75 -6.562 1 98.12 587 ASP A C 1
ATOM 4372 O O . ASP A 1 587 ? 25.703 19.859 -6.129 1 98.12 587 ASP A O 1
ATOM 4376 N N . VAL A 1 588 ? 23.469 20.078 -5.871 1 98.69 588 VAL A N 1
ATOM 4377 C CA . VAL A 1 588 ? 23.578 20.688 -4.547 1 98.69 588 VAL A CA 1
ATOM 4378 C C . VAL A 1 588 ? 23.266 19.641 -3.475 1 98.69 588 VAL A C 1
ATOM 4380 O O . VAL A 1 588 ? 23.953 19.578 -2.451 1 98.69 588 VAL A O 1
ATOM 4383 N N . PHE A 1 589 ? 22.234 18.891 -3.715 1 98.69 589 PHE A N 1
ATOM 4384 C CA . PHE A 1 589 ? 21.766 17.922 -2.738 1 98.69 589 PHE A CA 1
ATOM 4385 C C . PHE A 1 589 ? 22.125 16.5 -3.178 1 98.69 589 PHE A C 1
ATOM 4387 O O . PHE A 1 589 ? 21.812 16.094 -4.305 1 98.69 589 PHE A O 1
ATOM 4394 N N . HIS A 1 590 ? 22.656 15.703 -2.252 1 98.56 590 HIS A N 1
ATOM 4395 C CA . HIS A 1 590 ? 23.281 14.445 -2.639 1 98.56 590 HIS A CA 1
ATOM 4396 C C . HIS A 1 590 ? 22.484 13.25 -2.119 1 98.56 590 HIS A C 1
ATOM 4398 O O . HIS A 1 590 ? 22.766 12.109 -2.48 1 98.56 590 HIS A O 1
ATOM 4404 N N . THR A 1 591 ? 21.547 13.43 -1.268 1 98.38 591 THR A N 1
ATOM 4405 C CA . THR A 1 591 ? 20.641 12.414 -0.764 1 98.38 591 THR A CA 1
ATOM 4406 C C . THR A 1 591 ? 19.406 13.062 -0.126 1 98.38 591 THR A C 1
ATOM 4408 O O . THR A 1 591 ? 19.453 14.227 0.281 1 98.38 591 THR A O 1
ATOM 4411 N N . ALA A 1 592 ? 18.25 12.375 -0.129 1 98.75 592 ALA A N 1
ATOM 4412 C CA . ALA A 1 592 ? 17.031 12.969 0.438 1 98.75 592 ALA A CA 1
ATOM 4413 C C . ALA A 1 592 ? 16.203 11.93 1.168 1 98.75 592 ALA A C 1
ATOM 4415 O O . ALA A 1 592 ? 16.078 10.789 0.706 1 98.75 592 ALA A O 1
ATOM 4416 N N . VAL A 1 593 ? 15.703 12.281 2.314 1 98.69 593 VAL A N 1
ATOM 4417 C CA . VAL A 1 593 ? 14.633 11.586 3.016 1 98.69 593 VAL A CA 1
ATOM 4418 C C . VAL A 1 593 ? 13.328 12.367 2.873 1 98.69 593 VAL A C 1
ATOM 4420 O O . VAL A 1 593 ? 13.211 13.492 3.375 1 98.69 593 VAL A O 1
ATOM 4423 N N . SER A 1 594 ? 12.391 11.781 2.238 1 98.69 594 SER A N 1
ATOM 4424 C CA . SER A 1 594 ? 11.125 12.43 1.907 1 98.69 594 SER A CA 1
ATOM 4425 C C . SER A 1 594 ? 9.953 11.75 2.6 1 98.69 594 SER A C 1
ATOM 4427 O O . SER A 1 594 ? 9.523 10.672 2.182 1 98.69 594 SER A O 1
ATOM 4429 N N . GLY A 1 595 ? 9.398 12.414 3.668 1 97.94 595 GLY A N 1
ATOM 4430 C CA . GLY A 1 595 ? 8.273 11.867 4.406 1 97.94 595 GLY A CA 1
ATOM 4431 C C . GLY A 1 595 ? 6.938 12.453 3.988 1 97.94 595 GLY A C 1
ATOM 4432 O O . GLY A 1 595 ? 6.773 13.68 3.967 1 97.94 595 GLY A O 1
ATOM 4433 N N . ALA A 1 596 ? 5.996 11.656 3.594 1 97.5 596 ALA A N 1
ATOM 4434 C CA . ALA A 1 596 ? 4.621 11.992 3.238 1 97.5 596 ALA A CA 1
ATOM 4435 C C . ALA A 1 596 ? 4.574 13.195 2.301 1 97.5 596 ALA A C 1
ATOM 4437 O O . ALA A 1 596 ? 3.846 14.164 2.553 1 97.5 596 ALA A O 1
ATOM 4438 N N . PRO A 1 597 ? 5.297 13.156 1.233 1 98.12 597 PRO A N 1
ATOM 4439 C CA . PRO A 1 597 ? 5.383 14.305 0.322 1 98.12 597 PRO A CA 1
ATOM 4440 C C . PRO A 1 597 ? 4.113 14.484 -0.51 1 98.12 597 PRO A C 1
ATOM 4442 O O . PRO A 1 597 ? 3.475 13.508 -0.894 1 98.12 597 PRO A O 1
ATOM 4445 N N . VAL A 1 598 ? 3.781 15.719 -0.801 1 98.38 598 VAL A N 1
ATOM 4446 C CA . VAL A 1 598 ? 2.838 16.016 -1.875 1 98.38 598 VAL A CA 1
ATOM 4447 C C . VAL A 1 598 ? 3.568 16.031 -3.215 1 98.38 598 VAL A C 1
ATOM 4449 O O . VAL A 1 598 ? 4.305 16.969 -3.514 1 98.38 598 VAL A O 1
ATOM 4452 N N . THR A 1 599 ? 3.357 15.008 -4.02 1 98.69 599 THR A N 1
ATOM 4453 C CA . THR A 1 599 ? 4.125 14.891 -5.254 1 98.69 599 THR A CA 1
ATOM 4454 C C . THR A 1 599 ? 3.289 15.336 -6.453 1 98.69 599 THR A C 1
ATOM 4456 O O . THR A 1 599 ? 3.83 15.594 -7.531 1 98.69 599 THR A O 1
ATOM 4459 N N . ASP A 1 600 ? 2 15.375 -6.293 1 98.56 600 ASP A N 1
ATOM 4460 C CA . ASP A 1 600 ? 1.012 15.859 -7.254 1 98.56 600 ASP A CA 1
ATOM 4461 C C . ASP A 1 600 ? 0.01 16.797 -6.59 1 98.56 600 ASP A C 1
ATOM 4463 O O . ASP A 1 600 ? -0.878 16.359 -5.859 1 98.56 600 ASP A O 1
ATOM 4467 N N . TRP A 1 601 ? 0.104 18.047 -6.969 1 98.56 601 TRP A N 1
ATOM 4468 C CA . TRP A 1 601 ? -0.656 19.062 -6.254 1 98.56 601 TRP A CA 1
ATOM 4469 C C . TRP A 1 601 ? -2.135 19 -6.613 1 98.56 601 TRP A C 1
ATOM 4471 O O . TRP A 1 601 ? -2.977 19.578 -5.926 1 98.56 601 TRP A O 1
ATOM 4481 N N . THR A 1 602 ? -2.523 18.25 -7.645 1 98.31 602 THR A N 1
ATOM 4482 C CA . THR A 1 602 ? -3.934 18.062 -7.969 1 98.31 602 THR A CA 1
ATOM 4483 C C . THR A 1 602 ? -4.59 17.094 -6.984 1 98.31 602 THR A C 1
ATOM 4485 O O . THR A 1 602 ? -5.816 16.984 -6.938 1 98.31 602 THR A O 1
ATOM 4488 N N . LEU A 1 603 ? -3.771 16.438 -6.152 1 98 603 LEU A N 1
ATOM 4489 C CA . LEU A 1 603 ? -4.285 15.461 -5.211 1 98 603 LEU A CA 1
ATOM 4490 C C . LEU A 1 603 ? -4.438 16.062 -3.818 1 98 603 LEU A C 1
ATOM 4492 O O . LEU A 1 603 ? -4.988 15.43 -2.916 1 98 603 LEU A O 1
ATOM 4496 N N . TYR A 1 604 ? -3.984 17.266 -3.549 1 98.12 604 TYR A N 1
ATOM 4497 C CA . TYR A 1 604 ? -4.117 17.891 -2.238 1 98.12 604 TYR A CA 1
ATOM 4498 C C . TYR A 1 604 ? -5.367 18.766 -2.176 1 98.12 604 TYR A C 1
ATOM 4500 O O . TYR A 1 604 ? -6.016 19.016 -3.197 1 98.12 604 TYR A O 1
ATOM 4508 N N . ASP A 1 605 ? -5.766 19.188 -1.055 1 97.75 605 ASP A N 1
ATOM 4509 C CA . ASP A 1 605 ? -7.109 19.734 -0.865 1 97.75 605 ASP A CA 1
ATOM 4510 C C . ASP A 1 605 ? -7.242 21.109 -1.517 1 97.75 605 ASP A C 1
ATOM 4512 O O . ASP A 1 605 ? -6.238 21.75 -1.821 1 97.75 605 ASP A O 1
ATOM 4516 N N . THR A 1 606 ? -8.414 21.578 -1.69 1 98.25 606 THR A N 1
ATOM 4517 C CA . THR A 1 606 ? -8.789 22.781 -2.412 1 98.25 606 THR A CA 1
ATOM 4518 C C . THR A 1 606 ? -8.266 24.031 -1.696 1 98.25 606 THR A C 1
ATOM 4520 O O . THR A 1 606 ? -7.496 24.812 -2.27 1 98.25 606 THR A O 1
ATOM 4523 N N . HIS A 1 607 ? -8.547 24.25 -0.41 1 98.25 607 HIS A N 1
ATOM 4524 C CA . HIS A 1 607 ? -8.266 25.5 0.288 1 98.25 607 HIS A CA 1
ATOM 4525 C C . HIS A 1 607 ? -6.77 25.797 0.317 1 98.25 607 HIS A C 1
ATOM 4527 O O . HIS A 1 607 ? -6.352 26.938 0.112 1 98.25 607 HIS A O 1
ATOM 4533 N N . TYR A 1 608 ? -6.004 24.781 0.505 1 97.56 608 TYR A N 1
ATOM 4534 C CA . TYR A 1 608 ? -4.555 24.938 0.536 1 97.56 608 TYR A CA 1
ATOM 4535 C C . TYR A 1 608 ? -4.004 25.203 -0.862 1 97.56 608 TYR A C 1
ATOM 4537 O O . TYR A 1 608 ? -3.396 26.25 -1.113 1 97.56 608 TYR A O 1
ATOM 4545 N N . THR A 1 609 ? -4.223 24.312 -1.773 1 98.31 609 THR A N 1
ATOM 4546 C CA . THR A 1 609 ? -3.525 24.281 -3.055 1 98.31 609 THR A CA 1
ATOM 4547 C C . THR A 1 609 ? -3.951 25.438 -3.941 1 98.31 609 THR A C 1
ATOM 4549 O O . THR A 1 609 ? -3.111 26.078 -4.578 1 98.31 609 THR A O 1
ATOM 4552 N N . GLU A 1 610 ? -5.254 25.734 -3.941 1 98.25 610 GLU A N 1
ATOM 4553 C CA . GLU A 1 610 ? -5.781 26.734 -4.875 1 98.25 610 GLU A CA 1
ATOM 4554 C C . GLU A 1 610 ? -5.34 28.141 -4.496 1 98.25 610 GLU A C 1
ATOM 4556 O O . GLU A 1 610 ? -5.273 29.031 -5.352 1 98.25 610 GLU A O 1
ATOM 4561 N N . ARG A 1 611 ? -5.02 28.297 -3.221 1 97.19 611 ARG A N 1
ATOM 4562 C CA . ARG A 1 611 ? -4.453 29.562 -2.793 1 97.19 611 ARG A CA 1
ATOM 4563 C C . ARG A 1 611 ? -3.15 29.859 -3.523 1 97.19 611 ARG A C 1
ATOM 4565 O O . ARG A 1 611 ? -2.922 30.984 -3.971 1 97.19 611 ARG A O 1
ATOM 4572 N N . TYR A 1 612 ? -2.373 28.859 -3.711 1 97.81 612 TYR A N 1
ATOM 4573 C CA . TYR A 1 612 ? -1.016 29.078 -4.195 1 97.81 612 TYR A CA 1
ATOM 4574 C C . TYR A 1 612 ? -0.921 28.812 -5.695 1 97.81 612 TYR A C 1
ATOM 4576 O O . TYR A 1 612 ? -0.099 29.406 -6.387 1 97.81 612 TYR A O 1
ATOM 4584 N N . LEU A 1 613 ? -1.764 27.922 -6.176 1 98.25 613 LEU A N 1
ATOM 4585 C CA . LEU A 1 613 ? -1.537 27.484 -7.551 1 98.25 613 LEU A CA 1
ATOM 4586 C C . LEU A 1 613 ? -2.715 27.859 -8.438 1 98.25 613 LEU A C 1
ATOM 4588 O O . LEU A 1 613 ? -2.666 27.672 -9.656 1 98.25 613 LEU A O 1
ATOM 4592 N N . GLY A 1 614 ? -3.734 28.406 -7.848 1 97.38 614 GLY A N 1
ATOM 4593 C CA . GLY A 1 614 ? -4.91 28.812 -8.602 1 97.38 614 GLY A CA 1
ATOM 4594 C C . GLY A 1 614 ? -6.016 27.766 -8.586 1 97.38 614 GLY A C 1
ATOM 4595 O O . GLY A 1 614 ? -5.766 26.594 -8.312 1 97.38 614 GLY A O 1
ATOM 4596 N N . VAL A 1 615 ? -7.199 28.234 -8.914 1 96 615 VAL A N 1
ATOM 4597 C CA . VAL A 1 615 ? -8.383 27.375 -8.859 1 96 615 VAL A CA 1
ATOM 4598 C C . VAL A 1 615 ? -8.375 26.406 -10.039 1 96 615 VAL A C 1
ATOM 4600 O O . VAL A 1 615 ? -8.891 25.297 -9.938 1 96 615 VAL A O 1
ATOM 4603 N N . ASP A 1 616 ? -7.723 26.781 -11.141 1 95.94 616 ASP A N 1
ATOM 4604 C CA . ASP A 1 616 ? -7.641 25.906 -12.312 1 95.94 616 ASP A CA 1
ATOM 4605 C C . ASP A 1 616 ? -6.547 24.859 -12.133 1 95.94 616 ASP A C 1
ATOM 4607 O O . ASP A 1 616 ? -5.379 25.109 -12.43 1 95.94 616 ASP A O 1
ATOM 4611 N N . ALA A 1 617 ? -6.961 23.672 -11.828 1 94.19 617 ALA A N 1
ATOM 4612 C CA . ALA A 1 617 ? -6.023 22.594 -11.484 1 94.19 617 ALA A CA 1
ATOM 4613 C C . ALA A 1 617 ? -5.359 22.031 -12.742 1 94.19 617 ALA A C 1
ATOM 4615 O O . ALA A 1 617 ? -4.457 21.203 -12.648 1 94.19 617 ALA A O 1
ATOM 4616 N N . THR A 1 618 ? -5.73 22.406 -13.898 1 91.5 618 THR A N 1
ATOM 4617 C CA . THR A 1 618 ? -5.105 21.969 -15.141 1 91.5 618 THR A CA 1
ATOM 4618 C C . THR A 1 618 ? -4.051 22.969 -15.594 1 91.5 618 THR A C 1
ATOM 4620 O O . THR A 1 618 ? -3.408 22.781 -16.625 1 91.5 618 THR A O 1
ATOM 4623 N N . GLY A 1 619 ? -3.838 23.953 -14.797 1 93.19 619 GLY A N 1
ATOM 4624 C CA . GLY A 1 619 ? -2.949 25.031 -15.188 1 93.19 619 GLY A CA 1
ATOM 4625 C C . GLY A 1 619 ? -1.48 24.688 -15.031 1 93.19 619 GLY A C 1
ATOM 4626 O O . GLY A 1 619 ? -1.136 23.719 -14.359 1 93.19 619 GLY A O 1
ATOM 4627 N N . GLN A 1 620 ? -0.675 25.516 -15.594 1 96.5 620 GLN A N 1
ATOM 4628 C CA . GLN A 1 620 ? 0.772 25.328 -15.648 1 96.5 620 GLN A CA 1
ATOM 4629 C C . GLN A 1 620 ? 1.383 25.344 -14.25 1 96.5 620 GLN A C 1
ATOM 4631 O O . GLN A 1 620 ? 2.307 24.578 -13.969 1 96.5 620 GLN A O 1
ATOM 4636 N N . PRO A 1 621 ? 0.868 26.156 -13.305 1 97.88 621 PRO A N 1
ATOM 4637 C CA . PRO A 1 621 ? 1.459 26.172 -11.961 1 97.88 621 PRO A CA 1
ATOM 4638 C C . PRO A 1 621 ? 1.422 24.797 -11.297 1 97.88 621 PRO A C 1
ATOM 4640 O O . PRO A 1 621 ? 2.342 24.438 -10.562 1 97.88 621 PRO A O 1
ATOM 4643 N N . TYR A 1 622 ? 0.344 24.078 -11.586 1 98.38 622 TYR A N 1
ATOM 4644 C CA . TYR A 1 622 ? 0.237 22.734 -11.023 1 98.38 622 TYR A CA 1
ATOM 4645 C C . TYR A 1 622 ? 1.298 21.812 -11.609 1 98.38 622 TYR A C 1
ATOM 4647 O O . TYR A 1 622 ? 1.976 21.094 -10.875 1 98.38 622 TYR A O 1
ATOM 4655 N N . ALA A 1 623 ? 1.489 21.844 -12.898 1 97.62 623 ALA A N 1
ATOM 4656 C CA . ALA A 1 623 ? 2.486 21.016 -13.578 1 97.62 623 ALA A CA 1
ATOM 4657 C C . ALA A 1 623 ? 3.898 21.391 -13.133 1 97.62 623 ALA A C 1
ATOM 4659 O O . ALA A 1 623 ? 4.727 20.5 -12.883 1 97.62 623 ALA A O 1
ATOM 4660 N N . ASP A 1 624 ? 4.109 22.672 -12.992 1 97.94 624 ASP A N 1
ATOM 4661 C CA . ASP A 1 624 ? 5.441 23.156 -12.656 1 97.94 624 ASP A CA 1
ATOM 4662 C C . ASP A 1 624 ? 5.809 22.812 -11.219 1 97.94 624 ASP A C 1
ATOM 4664 O O . ASP A 1 624 ? 6.988 22.641 -10.898 1 97.94 624 ASP A O 1
ATOM 4668 N N . SER A 1 625 ? 4.812 22.688 -10.383 1 98.44 625 SER A N 1
ATOM 4669 C CA . SER A 1 625 ? 5.09 22.5 -8.961 1 98.44 625 SER A CA 1
ATOM 4670 C C . SER A 1 625 ? 5.039 21.016 -8.594 1 98.44 625 SER A C 1
ATOM 4672 O O . SER A 1 625 ? 5.539 20.625 -7.535 1 98.44 625 SER A O 1
ATOM 4674 N N . SER A 1 626 ? 4.402 20.219 -9.391 1 98.62 626 SER A N 1
ATOM 4675 C CA . SER A 1 626 ? 4.375 18.781 -9.141 1 98.62 626 SER A CA 1
ATOM 4676 C C . SER A 1 626 ? 5.68 18.125 -9.578 1 98.62 626 SER A C 1
ATOM 4678 O O . SER A 1 626 ? 6.426 18.688 -10.383 1 98.62 626 SER A O 1
ATOM 4680 N N . ILE A 1 627 ? 5.914 16.828 -9.031 1 98.75 627 ILE A N 1
ATOM 4681 C CA . ILE A 1 627 ? 7.285 16.375 -9.242 1 98.75 627 ILE A CA 1
ATOM 4682 C C . ILE A 1 627 ? 7.277 14.953 -9.797 1 98.75 627 ILE A C 1
ATOM 4684 O O . ILE A 1 627 ? 8.336 14.344 -9.961 1 98.75 627 ILE A O 1
ATOM 4688 N N . ILE A 1 628 ? 6.145 14.391 -10.133 1 98.56 628 ILE A N 1
ATOM 4689 C CA . ILE A 1 628 ? 6.086 13.031 -10.672 1 98.56 628 ILE A CA 1
ATOM 4690 C C . ILE A 1 628 ? 6.824 12.977 -12.008 1 98.56 628 ILE A C 1
ATOM 4692 O O . ILE A 1 628 ? 7.59 12.039 -12.258 1 98.56 628 ILE A O 1
ATOM 4696 N N . ASP A 1 629 ? 6.695 14.008 -12.836 1 97.88 629 ASP A N 1
ATOM 4697 C CA . ASP A 1 629 ? 7.289 14.039 -14.164 1 97.88 629 ASP A CA 1
ATOM 4698 C C . ASP A 1 629 ? 8.805 14.219 -14.086 1 97.88 629 ASP A C 1
ATOM 4700 O O . ASP A 1 629 ? 9.508 14.016 -15.078 1 97.88 629 ASP A O 1
ATOM 4704 N N . ASP A 1 630 ? 9.328 14.539 -12.914 1 98.44 630 ASP A N 1
ATOM 4705 C CA . ASP A 1 630 ? 10.758 14.727 -12.711 1 98.44 630 ASP A CA 1
ATOM 4706 C C . ASP A 1 630 ? 11.461 13.383 -12.484 1 98.44 630 ASP A C 1
ATOM 4708 O O . ASP A 1 630 ? 12.688 13.32 -12.461 1 98.44 630 ASP A O 1
ATOM 4712 N N . ALA A 1 631 ? 10.773 12.312 -12.398 1 98.06 631 ALA A N 1
ATOM 4713 C CA . ALA A 1 631 ? 11.266 11.008 -11.961 1 98.06 631 ALA A CA 1
ATOM 4714 C C . ALA A 1 631 ? 12.484 10.578 -12.773 1 98.06 631 ALA A C 1
ATOM 4716 O O . ALA A 1 631 ? 13.492 10.141 -12.211 1 98.06 631 ALA A O 1
ATOM 4717 N N . PRO A 1 632 ? 12.5 10.695 -14.117 1 96.94 632 PRO A N 1
ATOM 4718 C CA . PRO A 1 632 ? 13.648 10.227 -14.898 1 96.94 632 PRO A CA 1
ATOM 4719 C C . PRO A 1 632 ? 14.938 10.969 -14.562 1 96.94 632 PRO A C 1
ATOM 4721 O O . PRO A 1 632 ? 16.031 10.492 -14.867 1 96.94 632 PRO A O 1
ATOM 4724 N N . ALA A 1 633 ? 14.812 12.078 -13.867 1 97.31 633 ALA A N 1
ATOM 4725 C CA . ALA A 1 633 ? 15.977 12.93 -13.594 1 97.31 633 ALA A CA 1
ATOM 4726 C C . ALA A 1 633 ? 16.688 12.484 -12.32 1 97.31 633 ALA A C 1
ATOM 4728 O O . ALA A 1 633 ? 17.781 12.961 -12.023 1 97.31 633 ALA A O 1
ATOM 4729 N N . LEU A 1 634 ? 16.125 11.539 -11.578 1 97.88 634 LEU A N 1
ATOM 4730 C CA . LEU A 1 634 ? 16.703 11.156 -10.297 1 97.88 634 LEU A CA 1
ATOM 4731 C C . LEU A 1 634 ? 18.062 10.492 -10.492 1 97.88 634 LEU A C 1
ATOM 4733 O O . LEU A 1 634 ? 18.172 9.492 -11.211 1 97.88 634 LEU A O 1
ATOM 4737 N N . THR A 1 635 ? 19.109 11.055 -9.875 1 96.88 635 THR A N 1
ATOM 4738 C CA . THR A 1 635 ? 20.438 10.477 -9.953 1 96.88 635 THR A CA 1
ATOM 4739 C C . THR A 1 635 ? 21.047 10.328 -8.562 1 96.88 635 THR A C 1
ATOM 4741 O O . THR A 1 635 ? 22.203 9.922 -8.422 1 96.88 635 THR A O 1
ATOM 4744 N N . ARG A 1 636 ? 20.297 10.727 -7.52 1 97.25 636 ARG A N 1
ATOM 4745 C CA . ARG A 1 636 ? 20.734 10.695 -6.129 1 97.25 636 ARG A CA 1
ATOM 4746 C C . ARG A 1 636 ? 19.844 9.773 -5.301 1 97.25 636 ARG A C 1
ATOM 4748 O O . ARG A 1 636 ? 18.688 9.531 -5.656 1 97.25 636 ARG A O 1
ATOM 4755 N N . PRO A 1 637 ? 20.422 9.211 -4.168 1 97.19 637 PRO A N 1
ATOM 4756 C CA . PRO A 1 637 ? 19.594 8.375 -3.299 1 97.19 637 PRO A CA 1
ATOM 4757 C C . PRO A 1 637 ? 18.359 9.109 -2.764 1 97.19 637 PRO A C 1
ATOM 4759 O O . PRO A 1 637 ? 18.453 10.281 -2.391 1 97.19 637 PRO A O 1
ATOM 4762 N N . LEU A 1 638 ? 17.234 8.445 -2.809 1 98.56 638 LEU A N 1
ATOM 4763 C CA . LEU A 1 638 ? 15.969 8.984 -2.344 1 98.56 638 LEU A CA 1
ATOM 4764 C C . LEU A 1 638 ? 15.203 7.941 -1.533 1 98.56 638 LEU A C 1
ATOM 4766 O O . LEU A 1 638 ? 14.938 6.836 -2.02 1 98.56 638 LEU A O 1
ATOM 4770 N N . LEU A 1 639 ? 14.945 8.219 -0.277 1 98.56 639 LEU A N 1
ATOM 4771 C CA . LEU A 1 639 ? 14.086 7.41 0.577 1 98.56 639 LEU A CA 1
ATOM 4772 C C . LEU A 1 639 ? 12.703 8.047 0.726 1 98.56 639 LEU A C 1
ATOM 4774 O O . LEU A 1 639 ? 12.586 9.172 1.221 1 98.56 639 LEU A O 1
ATOM 4778 N N . LEU A 1 640 ? 11.688 7.375 0.266 1 98.69 640 LEU A N 1
ATOM 4779 C CA . LEU A 1 640 ? 10.297 7.789 0.442 1 98.69 640 LEU A CA 1
ATOM 4780 C C . LEU A 1 640 ? 9.664 7.066 1.626 1 98.69 640 LEU A C 1
ATOM 4782 O O . LEU A 1 640 ? 9.75 5.84 1.731 1 98.69 640 LEU A O 1
ATOM 4786 N N . ILE A 1 641 ? 9.062 7.82 2.557 1 98.25 641 ILE A N 1
ATOM 4787 C CA . ILE A 1 641 ? 8.352 7.27 3.709 1 98.25 641 ILE A CA 1
ATOM 4788 C C . ILE A 1 641 ? 6.902 7.746 3.701 1 98.25 641 ILE A C 1
ATOM 4790 O O . ILE A 1 641 ? 6.637 8.945 3.559 1 98.25 641 ILE A O 1
ATOM 4794 N N . HIS A 1 642 ? 5.938 6.844 3.875 1 97.62 642 HIS A N 1
ATOM 4795 C CA . HIS A 1 642 ? 4.551 7.293 3.783 1 97.62 642 HIS A CA 1
ATOM 4796 C C . HIS A 1 642 ? 3.613 6.336 4.508 1 97.62 642 HIS A C 1
ATOM 4798 O O . HIS A 1 642 ? 3.766 5.113 4.414 1 97.62 642 HIS A O 1
ATOM 4804 N N . GLY A 1 643 ? 2.68 6.871 5.277 1 96 643 GLY A N 1
ATOM 4805 C CA . GLY A 1 643 ? 1.614 6.07 5.855 1 96 643 GLY A CA 1
ATOM 4806 C C . GLY A 1 643 ? 0.567 5.648 4.844 1 96 643 GLY A C 1
ATOM 4807 O O . GLY A 1 643 ? 0.035 6.484 4.109 1 96 643 GLY A O 1
ATOM 4808 N N . LEU A 1 644 ? 0.197 4.402 4.879 1 94.81 644 LEU A N 1
ATOM 4809 C CA . LEU A 1 644 ? -0.744 3.902 3.883 1 94.81 644 LEU A CA 1
ATOM 4810 C C . LEU A 1 644 ? -2.178 4.25 4.266 1 94.81 644 LEU A C 1
ATOM 4812 O O . LEU A 1 644 ? -3.088 4.148 3.441 1 94.81 644 LEU A O 1
ATOM 4816 N N . ALA A 1 645 ? -2.383 4.715 5.484 1 92.38 645 ALA A N 1
ATOM 4817 C CA . ALA A 1 645 ? -3.713 5.109 5.941 1 92.38 645 ALA A CA 1
ATOM 4818 C C . ALA A 1 645 ? -3.836 6.629 6.02 1 92.38 645 ALA A C 1
ATOM 4820 O O . ALA A 1 645 ? -4.773 7.152 6.629 1 92.38 645 ALA A O 1
ATOM 4821 N N . ASP A 1 646 ? -2.91 7.367 5.457 1 93.69 646 ASP A N 1
ATOM 4822 C CA . ASP A 1 646 ? -2.885 8.828 5.488 1 93.69 646 ASP A CA 1
ATOM 4823 C C . ASP A 1 646 ? -4.117 9.414 4.801 1 93.69 646 ASP A C 1
ATOM 4825 O O . ASP A 1 646 ? -4.336 9.188 3.609 1 93.69 646 ASP A O 1
ATOM 4829 N N . ASP A 1 647 ? -4.914 10.125 5.535 1 92 647 ASP A N 1
ATOM 4830 C CA . ASP A 1 647 ? -6.141 10.695 4.984 1 92 647 ASP A CA 1
ATOM 4831 C C . ASP A 1 647 ? -5.977 12.188 4.715 1 92 647 ASP A C 1
ATOM 4833 O O . ASP A 1 647 ? -6.953 12.883 4.414 1 92 647 ASP A O 1
ATOM 4837 N N . ASN A 1 648 ? -4.758 12.695 4.996 1 93.81 648 ASN A N 1
ATOM 4838 C CA . ASN A 1 648 ? -4.422 14.078 4.672 1 93.81 648 ASN A CA 1
ATOM 4839 C C . ASN A 1 648 ? -3.645 14.172 3.361 1 93.81 648 ASN A C 1
ATOM 4841 O O . ASN A 1 648 ? -4.164 14.664 2.359 1 93.81 648 ASN A O 1
ATOM 4845 N N . VAL A 1 649 ? -2.471 13.703 3.406 1 96.75 649 VAL A N 1
ATOM 4846 C CA . VAL A 1 649 ? -1.707 13.43 2.193 1 96.75 649 VAL A CA 1
ATOM 4847 C C . VAL A 1 649 ? -1.797 11.945 1.848 1 96.75 649 VAL A C 1
ATOM 4849 O O . VAL A 1 649 ? -1.064 11.133 2.406 1 96.75 649 VAL A O 1
ATOM 4852 N N . VAL A 1 650 ? -2.641 11.703 0.931 1 96.62 650 VAL A N 1
ATOM 4853 C CA . VAL A 1 650 ? -2.949 10.297 0.691 1 96.62 650 VAL A CA 1
ATOM 4854 C C . VAL A 1 650 ? -1.729 9.594 0.098 1 96.62 650 VAL A C 1
ATOM 4856 O O . VAL A 1 650 ? -0.864 10.234 -0.5 1 96.62 650 VAL A O 1
ATOM 4859 N N . ALA A 1 651 ? -1.667 8.289 0.225 1 97 651 ALA A N 1
ATOM 4860 C CA . ALA A 1 651 ? -0.514 7.48 -0.153 1 97 651 ALA A CA 1
ATOM 4861 C C . ALA A 1 651 ? -0.267 7.543 -1.657 1 97 651 ALA A C 1
ATOM 4863 O O . ALA A 1 651 ? 0.824 7.211 -2.129 1 97 651 ALA A O 1
ATOM 4864 N N . ALA A 1 652 ? -1.252 7.938 -2.461 1 97.88 652 ALA A N 1
ATOM 4865 C CA . ALA A 1 652 ? -1.131 8.039 -3.914 1 97.88 652 ALA A CA 1
ATOM 4866 C C . ALA A 1 652 ? 0.043 8.938 -4.305 1 97.88 652 ALA A C 1
ATOM 4868 O O . ALA A 1 652 ? 0.702 8.695 -5.32 1 97.88 652 ALA A O 1
ATOM 4869 N N . HIS A 1 653 ? 0.336 9.922 -3.48 1 98.44 653 HIS A N 1
ATOM 4870 C CA . HIS A 1 653 ? 1.455 10.82 -3.756 1 98.44 653 HIS A CA 1
ATOM 4871 C C . HIS A 1 653 ? 2.766 10.047 -3.861 1 98.44 653 HIS A C 1
ATOM 4873 O O . HIS A 1 653 ? 3.432 10.086 -4.898 1 98.44 653 HIS A O 1
ATOM 4879 N N . THR A 1 654 ? 3.082 9.305 -2.912 1 98.44 654 THR A N 1
ATOM 4880 C CA . THR A 1 654 ? 4.316 8.531 -2.855 1 98.44 654 THR A CA 1
ATOM 4881 C C . THR A 1 654 ? 4.297 7.398 -3.879 1 98.44 654 THR A C 1
ATOM 4883 O O . THR A 1 654 ? 5.285 7.168 -4.578 1 98.44 654 THR A O 1
ATOM 4886 N N . LEU A 1 655 ? 3.199 6.758 -4 1 97.94 655 LEU A N 1
ATOM 4887 C CA . LEU A 1 655 ? 3.131 5.574 -4.848 1 97.94 655 LEU A CA 1
ATOM 4888 C C . LEU A 1 655 ? 3.197 5.957 -6.324 1 97.94 655 LEU A C 1
ATOM 4890 O O . LEU A 1 655 ? 3.77 5.223 -7.133 1 97.94 655 LEU A O 1
ATOM 4894 N N . ARG A 1 656 ? 2.623 7.082 -6.715 1 98.25 656 ARG A N 1
ATOM 4895 C CA . ARG A 1 656 ? 2.715 7.535 -8.102 1 98.25 656 ARG A CA 1
ATOM 4896 C C . ARG A 1 656 ? 4.141 7.949 -8.445 1 98.25 656 ARG A C 1
ATOM 4898 O O . ARG A 1 656 ? 4.617 7.684 -9.547 1 98.25 656 ARG A O 1
ATOM 4905 N N . LEU A 1 657 ? 4.805 8.625 -7.488 1 98.75 657 LEU A N 1
ATOM 4906 C CA . LEU A 1 657 ? 6.203 8.961 -7.73 1 98.75 657 LEU A CA 1
ATOM 4907 C C . LEU A 1 657 ? 7.055 7.695 -7.816 1 98.75 657 LEU A C 1
ATOM 4909 O O . LEU A 1 657 ? 7.895 7.566 -8.711 1 98.75 657 LEU A O 1
ATOM 4913 N N . SER A 1 658 ? 6.875 6.77 -6.949 1 98.25 658 SER A N 1
ATOM 4914 C CA . SER A 1 658 ? 7.605 5.508 -6.965 1 98.25 658 SER A CA 1
ATOM 4915 C C . SER A 1 658 ? 7.395 4.762 -8.281 1 98.25 658 SER A C 1
ATOM 4917 O O . SER A 1 658 ? 8.344 4.223 -8.852 1 98.25 658 SER A O 1
ATOM 4919 N N . ARG A 1 659 ? 6.168 4.703 -8.727 1 96.81 659 ARG A N 1
ATOM 4920 C CA . ARG A 1 659 ? 5.863 4.059 -10 1 96.81 659 ARG A CA 1
ATOM 4921 C C . ARG A 1 659 ? 6.609 4.73 -11.148 1 96.81 659 ARG A C 1
ATOM 4923 O O . ARG A 1 659 ? 7.18 4.055 -12.008 1 96.81 659 ARG A O 1
ATOM 4930 N N . ALA A 1 660 ? 6.57 6.055 -11.164 1 97.69 660 ALA A N 1
ATOM 4931 C CA . ALA A 1 660 ? 7.262 6.801 -12.211 1 97.69 660 ALA A CA 1
ATOM 4932 C C . ALA A 1 660 ? 8.766 6.535 -12.172 1 97.69 660 ALA A C 1
ATOM 4934 O O . ALA A 1 660 ? 9.406 6.398 -13.219 1 97.69 660 ALA A O 1
ATOM 4935 N N . LEU A 1 661 ? 9.352 6.512 -10.977 1 97.81 661 LEU A N 1
ATOM 4936 C CA . LEU A 1 661 ? 10.766 6.223 -10.805 1 97.81 661 LEU A CA 1
ATOM 4937 C C . LEU A 1 661 ? 11.102 4.828 -11.32 1 97.81 661 LEU A C 1
ATOM 4939 O O . LEU A 1 661 ? 12.102 4.641 -12.016 1 97.81 661 LEU A O 1
ATOM 4943 N N . LEU A 1 662 ? 10.25 3.865 -11 1 95.81 662 LEU A N 1
ATOM 4944 C CA . LEU A 1 662 ? 10.438 2.492 -11.461 1 95.81 662 LEU A CA 1
ATOM 4945 C C . LEU A 1 662 ? 10.352 2.414 -12.984 1 95.81 662 LEU A C 1
ATOM 4947 O O . LEU A 1 662 ? 11.188 1.769 -13.625 1 95.81 662 LEU A O 1
ATOM 4951 N N . GLU A 1 663 ? 9.383 3.055 -13.531 1 94.5 663 GLU A N 1
ATOM 4952 C CA . GLU A 1 663 ? 9.211 3.066 -14.984 1 94.5 663 GLU A CA 1
ATOM 4953 C C . GLU A 1 663 ? 10.422 3.674 -15.68 1 94.5 663 GLU A C 1
ATOM 4955 O O . GLU A 1 663 ? 10.773 3.271 -16.797 1 94.5 663 GLU A O 1
ATOM 4960 N N . ALA A 1 664 ? 11.062 4.598 -14.977 1 95.56 664 ALA A N 1
ATOM 4961 C CA . ALA A 1 664 ? 12.227 5.277 -15.531 1 95.56 664 ALA A CA 1
ATOM 4962 C C . ALA A 1 664 ? 13.516 4.516 -15.203 1 95.56 664 ALA A C 1
ATOM 4964 O O . ALA A 1 664 ? 14.602 4.914 -15.625 1 95.56 664 ALA A O 1
ATOM 4965 N N . GLY A 1 665 ? 13.414 3.432 -14.469 1 94 665 GLY A N 1
ATOM 4966 C CA . GLY A 1 665 ? 14.57 2.633 -14.109 1 94 665 GLY A CA 1
ATOM 4967 C C . GLY A 1 665 ? 15.461 3.311 -13.086 1 94 665 GLY A C 1
ATOM 4968 O O . GLY A 1 665 ? 16.688 3.131 -13.102 1 94 665 GLY A O 1
ATOM 4969 N N . ARG A 1 666 ? 14.844 4.168 -12.219 1 96.06 666 ARG A N 1
ATOM 4970 C CA . ARG A 1 666 ? 15.617 4.918 -11.234 1 96.06 666 ARG A CA 1
ATOM 4971 C C . ARG A 1 666 ? 15.547 4.254 -9.859 1 96.06 666 ARG A C 1
ATOM 4973 O O . ARG A 1 666 ? 14.484 4.191 -9.25 1 96.06 666 ARG A O 1
ATOM 4980 N N . PRO A 1 667 ? 16.734 3.795 -9.344 1 94.94 667 PRO A N 1
ATOM 4981 C CA . PRO A 1 667 ? 16.719 3.199 -8.008 1 94.94 667 PRO A CA 1
ATOM 4982 C C . PRO A 1 667 ? 16.25 4.172 -6.934 1 94.94 667 PRO A C 1
ATOM 4984 O O . PRO A 1 667 ? 16.578 5.359 -6.977 1 94.94 667 PRO A O 1
ATOM 4987 N N . HIS A 1 668 ? 15.398 3.736 -6.043 1 97 668 HIS A N 1
ATOM 4988 C CA . HIS A 1 668 ? 14.867 4.473 -4.898 1 97 668 HIS A CA 1
ATOM 4989 C C . HIS A 1 668 ? 14.352 3.52 -3.826 1 97 668 HIS A C 1
ATOM 4991 O O . HIS A 1 668 ? 14.219 2.316 -4.066 1 97 668 HIS A O 1
ATOM 4997 N N . GLU A 1 669 ? 14.203 3.98 -2.654 1 96.69 669 GLU A N 1
ATOM 4998 C CA . GLU A 1 669 ? 13.703 3.189 -1.536 1 96.69 669 GLU A CA 1
ATOM 4999 C C . GLU A 1 669 ? 12.359 3.723 -1.041 1 96.69 669 GLU A C 1
ATOM 5001 O O . GLU A 1 669 ? 12.141 4.934 -1.003 1 96.69 669 GLU A O 1
ATOM 5006 N N . VAL A 1 670 ? 11.484 2.805 -0.731 1 97.88 670 VAL A N 1
ATOM 5007 C CA . VAL A 1 670 ? 10.203 3.17 -0.123 1 97.88 670 VAL A CA 1
ATOM 5008 C C . VAL A 1 670 ? 10.055 2.467 1.225 1 97.88 670 VAL A C 1
ATOM 5010 O O . VAL A 1 670 ? 10.406 1.292 1.361 1 97.88 670 VAL A O 1
ATOM 5013 N N . LEU A 1 671 ? 9.664 3.154 2.207 1 97.5 671 LEU A N 1
ATOM 5014 C CA . LEU A 1 671 ? 9.281 2.604 3.502 1 97.5 671 LEU A CA 1
ATOM 5015 C C . LEU A 1 671 ? 7.809 2.879 3.789 1 97.5 671 LEU A C 1
ATOM 5017 O O . LEU A 1 671 ? 7.457 3.953 4.285 1 97.5 671 LEU A O 1
ATOM 5021 N N . PRO A 1 672 ? 6.926 1.894 3.438 1 96.12 672 PRO A N 1
ATOM 5022 C CA . PRO A 1 672 ? 5.504 2.055 3.752 1 96.12 672 PRO A CA 1
ATOM 5023 C C . PRO A 1 672 ? 5.203 1.854 5.238 1 96.12 672 PRO A C 1
ATOM 5025 O O . PRO A 1 672 ? 5.758 0.948 5.863 1 96.12 672 PRO A O 1
ATOM 5028 N N . LEU A 1 673 ? 4.426 2.715 5.762 1 96.31 673 LEU A N 1
ATOM 5029 C CA . LEU A 1 673 ? 3.977 2.582 7.141 1 96.31 673 LEU A CA 1
ATOM 5030 C C . LEU A 1 673 ? 2.549 2.051 7.203 1 96.31 673 LEU A C 1
ATOM 5032 O O . LEU A 1 673 ? 1.605 2.754 6.832 1 96.31 673 LEU A O 1
ATOM 5036 N N . SER A 1 674 ? 2.42 0.87 7.75 1 93.06 674 SER A N 1
ATOM 5037 C CA . SER A 1 674 ? 1.124 0.201 7.789 1 93.06 674 SER A CA 1
ATOM 5038 C C . SER A 1 674 ? 0.283 0.694 8.961 1 93.06 674 SER A C 1
ATOM 5040 O O . SER A 1 674 ? 0.754 0.723 10.102 1 93.06 674 SER A O 1
ATOM 5042 N N . GLY A 1 675 ? -0.933 1.055 8.656 1 88.5 675 GLY A N 1
ATOM 5043 C CA . GLY A 1 675 ? -1.852 1.496 9.688 1 88.5 675 GLY A CA 1
ATOM 5044 C C . GLY A 1 675 ? -1.561 2.898 10.188 1 88.5 675 GLY A C 1
ATOM 5045 O O . GLY A 1 675 ? -2.123 3.336 11.195 1 88.5 675 GLY A O 1
ATOM 5046 N N . VAL A 1 676 ? -0.697 3.533 9.508 1 88.56 676 VAL A N 1
ATOM 5047 C CA . VAL A 1 676 ? -0.269 4.859 9.945 1 88.56 676 VAL A CA 1
ATOM 5048 C C . VAL A 1 676 ? -0.908 5.926 9.055 1 88.56 676 VAL A C 1
ATOM 5050 O O . VAL A 1 676 ? -0.973 5.766 7.832 1 88.56 676 VAL A O 1
ATOM 5053 N N . THR A 1 677 ? -1.446 6.949 9.68 1 88.75 677 THR A N 1
ATOM 5054 C CA . THR A 1 677 ? -1.979 8.094 8.945 1 88.75 677 THR A CA 1
ATOM 5055 C C . THR A 1 677 ? -0.867 9.078 8.594 1 88.75 677 THR A C 1
ATOM 5057 O O . THR A 1 677 ? 0.186 8.672 8.094 1 88.75 677 THR A O 1
ATOM 5060 N N . HIS A 1 678 ? -1.041 10.328 8.836 1 87.12 678 HIS A N 1
ATOM 5061 C CA . HIS A 1 678 ? -0.032 11.312 8.461 1 87.12 678 HIS A CA 1
ATOM 5062 C C . HIS A 1 678 ? 1.136 11.305 9.438 1 87.12 678 HIS A C 1
ATOM 5064 O O . HIS A 1 678 ? 2.242 11.727 9.102 1 87.12 678 HIS A O 1
ATOM 5070 N N . PHE A 1 679 ? 0.878 10.812 10.695 1 80.62 679 PHE A N 1
ATOM 5071 C CA . PHE A 1 679 ? 1.912 10.617 11.703 1 80.62 679 PHE A CA 1
ATOM 5072 C C . PHE A 1 679 ? 1.669 9.336 12.492 1 80.62 679 PHE A C 1
ATOM 5074 O O . PHE A 1 679 ? 0.568 8.781 12.461 1 80.62 679 PHE A O 1
ATOM 5081 N N . THR A 1 680 ? 2.684 8.844 13.109 1 78.25 680 THR A N 1
ATOM 5082 C CA . THR A 1 680 ? 2.504 7.664 13.945 1 78.25 680 THR A CA 1
ATOM 5083 C C . THR A 1 680 ? 2.621 8.016 15.422 1 78.25 680 THR A C 1
ATOM 5085 O O . THR A 1 680 ? 3.604 8.633 15.844 1 78.25 680 THR A O 1
ATOM 5088 N N . PRO A 1 681 ? 1.679 7.605 16.172 1 77.31 681 PRO A N 1
ATOM 5089 C CA . PRO A 1 681 ? 1.773 7.809 17.625 1 77.31 681 PRO A CA 1
ATOM 5090 C C . PRO A 1 681 ? 2.51 6.672 18.328 1 77.31 681 PRO A C 1
ATOM 5092 O O . PRO A 1 681 ? 2.834 6.785 19.516 1 77.31 681 PRO A O 1
ATOM 5095 N N . ASN A 1 682 ? 2.809 5.645 17.578 1 84.88 682 ASN A N 1
ATOM 5096 C CA . ASN A 1 682 ? 3.492 4.512 18.188 1 84.88 682 ASN A CA 1
ATOM 5097 C C . ASN A 1 682 ? 4.941 4.844 18.531 1 84.88 682 ASN A C 1
ATOM 5099 O O . ASN A 1 682 ? 5.723 5.215 17.656 1 84.88 682 ASN A O 1
ATOM 5103 N N . GLU A 1 683 ? 5.262 4.664 19.797 1 88.75 683 GLU A N 1
ATOM 5104 C CA . GLU A 1 683 ? 6.566 5.059 20.328 1 88.75 683 GLU A CA 1
ATOM 5105 C C . GLU A 1 683 ? 7.699 4.363 19.562 1 88.75 683 GLU A C 1
ATOM 5107 O O . GLU A 1 683 ? 8.633 5.016 19.094 1 88.75 683 GLU A O 1
ATOM 5112 N N . ALA A 1 684 ? 7.566 3.096 19.453 1 89.5 684 ALA A N 1
ATOM 5113 C CA . ALA A 1 684 ? 8.633 2.312 18.844 1 89.5 684 ALA A CA 1
ATOM 5114 C C . ALA A 1 684 ? 8.805 2.68 17.359 1 89.5 684 ALA A C 1
ATOM 5116 O O . ALA A 1 684 ? 9.922 2.865 16.891 1 89.5 684 ALA A O 1
ATOM 5117 N N . VAL A 1 685 ? 7.719 2.797 16.672 1 89.94 685 VAL A N 1
ATOM 5118 C CA . VAL A 1 685 ? 7.758 3.113 15.25 1 89.94 685 VAL A CA 1
ATOM 5119 C C . VAL A 1 685 ? 8.32 4.516 15.047 1 89.94 685 VAL A C 1
ATOM 5121 O O . VAL A 1 685 ? 9.172 4.73 14.18 1 89.94 685 VAL A O 1
ATOM 5124 N N . ASN A 1 686 ? 7.871 5.418 15.805 1 92.25 686 ASN A N 1
ATOM 5125 C CA . ASN A 1 686 ? 8.352 6.789 15.703 1 92.25 686 ASN A CA 1
ATOM 5126 C C . ASN A 1 686 ? 9.852 6.879 15.945 1 92.25 686 ASN A C 1
ATOM 5128 O O . ASN A 1 686 ? 10.578 7.5 15.164 1 92.25 686 ASN A O 1
ATOM 5132 N N . ALA A 1 687 ? 10.344 6.262 17.031 1 93.62 687 ALA A N 1
ATOM 5133 C CA . ALA A 1 687 ? 11.766 6.262 17.375 1 93.62 687 ALA A CA 1
ATOM 5134 C C . ALA A 1 687 ? 12.594 5.598 16.281 1 93.62 687 ALA A C 1
ATOM 5136 O O . ALA A 1 687 ? 13.633 6.125 15.875 1 93.62 687 ALA A O 1
ATOM 5137 N N . ASN A 1 688 ? 12.117 4.496 15.852 1 93.62 688 ASN A N 1
ATOM 5138 C CA . ASN A 1 688 ? 12.852 3.744 14.844 1 93.62 688 ASN A CA 1
ATOM 5139 C C . ASN A 1 688 ? 12.883 4.48 13.508 1 93.62 688 ASN A C 1
ATOM 5141 O O . ASN A 1 688 ? 13.859 4.391 12.766 1 93.62 688 ASN A O 1
ATOM 5145 N N . LEU A 1 689 ? 11.812 5.172 13.203 1 94.38 689 LEU A N 1
ATOM 5146 C CA . LEU A 1 689 ? 11.781 5.969 11.984 1 94.38 689 LEU A CA 1
ATOM 5147 C C . LEU A 1 689 ? 12.898 7.008 11.977 1 94.38 689 LEU A C 1
ATOM 5149 O O . LEU A 1 689 ? 13.57 7.199 10.961 1 94.38 689 LEU A O 1
ATOM 5153 N N . THR A 1 690 ? 13.055 7.637 13.086 1 94.31 690 THR A N 1
ATOM 5154 C CA . THR A 1 690 ? 14.117 8.633 13.211 1 94.31 690 THR A CA 1
ATOM 5155 C C . THR A 1 690 ? 15.484 7.988 13.062 1 94.31 690 THR A C 1
ATOM 5157 O O . THR A 1 690 ? 16.344 8.5 12.336 1 94.31 690 THR A O 1
ATOM 5160 N N . ALA A 1 691 ? 15.664 6.863 13.648 1 93.75 691 ALA A N 1
ATOM 5161 C CA . ALA A 1 691 ? 16.938 6.152 13.602 1 93.75 691 ALA A CA 1
ATOM 5162 C C . ALA A 1 691 ? 17.234 5.648 12.188 1 93.75 691 ALA A C 1
ATOM 5164 O O . ALA A 1 691 ? 18.375 5.691 11.734 1 93.75 691 ALA A O 1
ATOM 5165 N N . LEU A 1 692 ? 16.219 5.156 11.555 1 94.56 692 LEU A N 1
ATOM 5166 C CA . LEU A 1 692 ? 16.391 4.621 10.203 1 94.56 692 LEU A CA 1
ATOM 5167 C C . LEU A 1 692 ? 16.734 5.73 9.219 1 94.56 692 LEU A C 1
ATOM 5169 O O . LEU A 1 692 ? 17.484 5.504 8.266 1 94.56 692 LEU A O 1
ATOM 5173 N N . GLN A 1 693 ? 16.219 6.895 9.422 1 96.62 693 GLN A N 1
ATOM 5174 C CA . GLN A 1 693 ? 16.594 8.031 8.594 1 96.62 693 GLN A CA 1
ATOM 5175 C C . GLN A 1 693 ? 18.094 8.336 8.742 1 96.62 693 GLN A C 1
ATOM 5177 O O . GLN A 1 693 ? 18.781 8.602 7.754 1 96.62 693 GLN A O 1
ATOM 5182 N N . LEU A 1 694 ? 18.578 8.297 10.008 1 95.94 694 LEU A N 1
ATOM 5183 C CA . LEU A 1 694 ? 20 8.523 10.25 1 95.94 694 LEU A CA 1
ATOM 5184 C C . LEU A 1 694 ? 20.844 7.488 9.523 1 95.94 694 LEU A C 1
ATOM 5186 O O . LEU A 1 694 ? 21.828 7.844 8.859 1 95.94 694 LEU A O 1
ATOM 5190 N N . THR A 1 695 ? 20.422 6.246 9.609 1 93.81 695 THR A N 1
ATOM 5191 C CA . THR A 1 695 ? 21.156 5.152 8.977 1 93.81 695 THR A CA 1
ATOM 5192 C C . THR A 1 695 ? 21.203 5.34 7.461 1 93.81 695 THR A C 1
ATOM 5194 O O . THR A 1 695 ? 22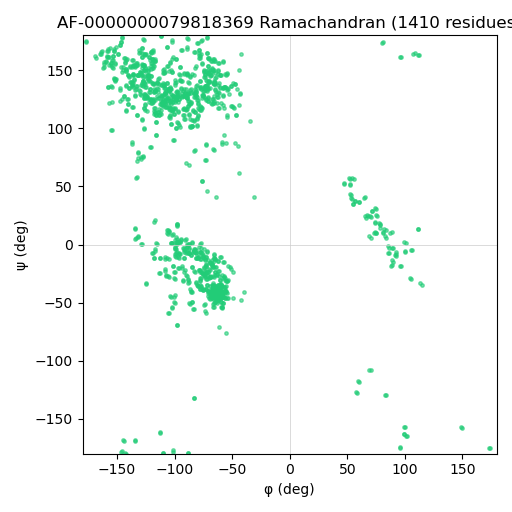.25 5.133 6.84 1 93.81 695 THR A O 1
ATOM 5197 N N . PHE A 1 696 ? 20.141 5.727 6.852 1 96.5 696 PHE A N 1
ATOM 5198 C CA . PHE A 1 696 ? 20.062 5.969 5.418 1 96.5 696 PHE A CA 1
ATOM 5199 C C . PHE A 1 696 ? 21 7.098 5.008 1 96.5 696 PHE A C 1
ATOM 5201 O O . PHE A 1 696 ? 21.734 6.973 4.031 1 96.5 696 PHE A O 1
ATOM 5208 N N . LEU A 1 697 ? 20.922 8.18 5.77 1 97.31 697 LEU A N 1
ATOM 5209 C CA . LEU A 1 697 ? 21.75 9.344 5.465 1 97.31 697 LEU A CA 1
ATOM 5210 C C . LEU A 1 697 ? 23.234 9.016 5.586 1 97.31 697 LEU A C 1
ATOM 5212 O O . LEU A 1 697 ? 24.031 9.383 4.723 1 97.31 697 LEU A O 1
ATOM 5216 N N . GLN A 1 698 ? 23.594 8.32 6.621 1 95.31 698 GLN A N 1
ATOM 5217 C CA . GLN A 1 698 ? 25 7.953 6.824 1 95.31 698 GLN A CA 1
ATOM 5218 C C . GLN A 1 698 ? 25.484 7.027 5.719 1 95.31 698 GLN A C 1
ATOM 5220 O O . GLN A 1 698 ? 26.578 7.219 5.18 1 95.31 698 GLN A O 1
ATOM 5225 N N . ARG A 1 699 ? 24.625 6.082 5.34 1 92.25 699 ARG A N 1
ATOM 5226 C CA . ARG A 1 699 ? 24.969 5.129 4.293 1 92.25 699 ARG A CA 1
ATOM 5227 C C . ARG A 1 699 ? 25.141 5.828 2.949 1 92.25 699 ARG A C 1
ATOM 5229 O O . ARG A 1 699 ? 26.141 5.621 2.256 1 92.25 699 ARG A O 1
ATOM 5236 N N . THR A 1 700 ? 24.281 6.719 2.607 1 95.25 700 THR A N 1
ATOM 5237 C CA . THR A 1 700 ? 24.234 7.285 1.264 1 95.25 700 THR A CA 1
ATOM 5238 C C . THR A 1 700 ? 25.219 8.438 1.121 1 95.25 700 THR A C 1
ATOM 5240 O O . THR A 1 700 ? 25.609 8.805 0.007 1 95.25 700 THR A O 1
ATOM 5243 N N . LEU A 1 701 ? 25.656 9.016 2.27 1 96.19 701 LEU A N 1
ATOM 5244 C CA . LEU A 1 701 ? 26.656 10.07 2.225 1 96.19 701 LEU A CA 1
ATOM 5245 C C . LEU A 1 701 ? 28.062 9.5 2.482 1 96.19 701 LEU A C 1
ATOM 5247 O O . LEU A 1 701 ? 29.031 10.25 2.529 1 96.19 701 LEU A O 1
ATOM 5251 N N . GLY A 1 702 ? 28.172 8.164 2.658 1 90.44 702 GLY A N 1
ATOM 5252 C CA . GLY A 1 702 ? 29.453 7.492 2.803 1 90.44 702 GLY A CA 1
ATOM 5253 C C . GLY A 1 702 ? 30.094 7.711 4.16 1 90.44 702 GLY A C 1
ATOM 5254 O O . GLY A 1 702 ? 31.312 7.887 4.258 1 90.44 702 GLY A O 1
ATOM 5255 N N . LEU A 1 703 ? 29.188 7.859 5.086 1 84.56 703 LEU A N 1
ATOM 5256 C CA . LEU A 1 703 ? 29.703 8.094 6.43 1 84.56 703 LEU A CA 1
ATOM 5257 C C . LEU A 1 703 ? 29.844 6.785 7.191 1 84.56 703 LEU A C 1
ATOM 5259 O O . LEU A 1 703 ? 29.094 5.84 6.965 1 84.56 703 LEU A O 1
ATOM 5263 N N . ASP A 1 704 ? 30.969 6.605 7.789 1 63.81 704 ASP A N 1
ATOM 5264 C CA . ASP A 1 704 ? 31.156 5.426 8.625 1 63.81 704 ASP A CA 1
ATOM 5265 C C . ASP A 1 704 ? 30.203 5.43 9.805 1 63.81 704 ASP A C 1
ATOM 5267 O O . ASP A 1 704 ? 29.938 6.484 10.391 1 63.81 704 ASP A O 1
ATOM 5271 N N . ALA A 1 705 ? 29.391 4.426 9.945 1 50.97 705 ALA A N 1
ATOM 5272 C CA . ALA A 1 705 ? 28.609 4.375 11.18 1 50.97 705 ALA A CA 1
ATOM 5273 C C . ALA A 1 705 ? 29.516 4.539 12.398 1 50.97 705 ALA A C 1
ATOM 5275 O O . ALA A 1 705 ? 30.594 3.959 12.461 1 50.97 705 ALA A O 1
ATOM 5276 N N . PRO A 1 706 ? 29.312 5.727 13.359 1 39.53 706 PRO A N 1
ATOM 5277 C CA . PRO A 1 706 ? 30.219 5.781 14.508 1 39.53 706 PRO A CA 1
ATOM 5278 C C . PRO A 1 706 ? 30.422 4.422 15.164 1 39.53 706 PRO A C 1
ATOM 5280 O O . PRO A 1 706 ? 29.516 3.59 15.172 1 39.53 706 PRO A O 1
ATOM 5283 N N . ALA A 1 707 ? 31.703 3.996 15.422 1 29.03 707 ALA A N 1
ATOM 5284 C CA . ALA A 1 707 ? 32.031 2.848 16.266 1 29.03 707 ALA A CA 1
ATOM 5285 C C . ALA A 1 707 ? 31.219 2.891 17.562 1 29.03 707 ALA A C 1
ATOM 5287 O O . ALA A 1 707 ? 31.094 3.947 18.188 1 29.03 707 ALA A O 1
ATOM 5288 N N . MET B 1 1 ? 35.219 6.57 0.931 1 28.28 1 MET B N 1
ATOM 5289 C CA . MET B 1 1 ? 33.906 5.965 0.849 1 28.28 1 MET B CA 1
ATOM 5290 C C . MET B 1 1 ? 33.031 6.684 -0.183 1 28.28 1 MET B C 1
ATOM 5292 O O . MET B 1 1 ? 32.812 7.891 -0.078 1 28.28 1 MET B O 1
ATOM 5296 N N . SER B 1 2 ? 32.938 6.203 -1.354 1 34.69 2 SER B N 1
ATOM 5297 C CA . SER B 1 2 ? 32.469 6.801 -2.6 1 34.69 2 SER B CA 1
ATOM 5298 C C . SER B 1 2 ? 30.969 7.121 -2.529 1 34.69 2 SER B C 1
ATOM 5300 O O . SER B 1 2 ? 30.203 6.418 -1.858 1 34.69 2 SER B O 1
ATOM 5302 N N . ARG B 1 3 ? 30.672 8.406 -2.857 1 43.56 3 ARG B N 1
ATOM 5303 C CA . ARG B 1 3 ? 29.328 8.977 -2.977 1 43.56 3 ARG B CA 1
ATOM 5304 C C . ARG B 1 3 ? 28.422 8.07 -3.797 1 43.56 3 ARG B C 1
ATOM 5306 O O . ARG B 1 3 ? 28.781 7.645 -4.895 1 43.56 3 ARG B O 1
ATOM 5313 N N . GLU B 1 4 ? 27.375 7.41 -3.156 1 43.34 4 GLU B N 1
ATOM 5314 C CA . GLU B 1 4 ? 26.438 6.574 -3.896 1 43.34 4 GLU B CA 1
ATOM 5315 C C . GLU B 1 4 ? 25.719 7.375 -4.984 1 43.34 4 GLU B C 1
ATOM 5317 O O . GLU B 1 4 ? 25.156 8.438 -4.711 1 43.34 4 GLU B O 1
ATOM 5322 N N . GLU B 1 5 ? 26.234 7.516 -6.23 1 44.25 5 GLU B N 1
ATOM 5323 C CA . GLU B 1 5 ? 25.469 8.078 -7.336 1 44.25 5 GLU B CA 1
ATOM 5324 C C . GLU B 1 5 ? 24.469 7.055 -7.887 1 44.25 5 GLU B C 1
ATOM 5326 O O . GLU B 1 5 ? 24.797 5.875 -8.031 1 44.25 5 GLU B O 1
ATOM 5331 N N . VAL B 1 6 ? 23.25 7.434 -7.773 1 44.5 6 VAL B N 1
ATOM 5332 C CA . VAL B 1 6 ? 22.25 6.574 -8.398 1 44.5 6 VAL B CA 1
ATOM 5333 C C . VAL B 1 6 ? 22.438 6.59 -9.914 1 44.5 6 VAL B C 1
ATOM 5335 O O . VAL B 1 6 ? 22.266 7.629 -10.562 1 44.5 6 VAL B O 1
ATOM 5338 N N . ARG B 1 7 ? 23.312 5.859 -10.445 1 46.38 7 ARG B N 1
ATOM 5339 C CA . ARG B 1 7 ? 23.438 5.758 -11.891 1 46.38 7 ARG B CA 1
ATOM 5340 C C . ARG B 1 7 ? 22.219 5.07 -12.5 1 46.38 7 ARG B C 1
ATOM 5342 O O . ARG B 1 7 ? 21.734 4.066 -11.977 1 46.38 7 ARG B O 1
ATOM 5349 N N . PRO B 1 8 ? 21.641 5.852 -13.484 1 44.56 8 PRO B N 1
ATOM 5350 C CA . PRO B 1 8 ? 20.609 5.113 -14.203 1 44.56 8 PRO B CA 1
ATOM 5351 C C . PRO B 1 8 ? 21.078 3.734 -14.664 1 44.56 8 PRO B C 1
ATOM 5353 O O . PRO B 1 8 ? 22.281 3.521 -14.867 1 44.56 8 PRO B O 1
ATOM 5356 N N . VAL B 1 9 ? 20.281 2.82 -14.539 1 42.5 9 VAL B N 1
ATOM 5357 C CA . VAL B 1 9 ? 20.594 1.531 -15.148 1 42.5 9 VAL B CA 1
ATOM 5358 C C . VAL B 1 9 ? 21.062 1.738 -16.594 1 42.5 9 VAL B C 1
ATOM 5360 O O . VAL B 1 9 ? 20.312 2.291 -17.406 1 42.5 9 VAL B O 1
ATOM 5363 N N . ASP B 1 10 ? 22.422 1.974 -16.812 1 40.69 10 ASP B N 1
ATOM 5364 C CA . ASP B 1 10 ? 22.906 1.959 -18.188 1 40.69 10 ASP B CA 1
ATOM 5365 C C . ASP B 1 10 ? 22.594 0.627 -18.859 1 40.69 10 ASP B C 1
ATOM 5367 O O . ASP B 1 10 ? 23.219 -0.395 -18.547 1 40.69 10 ASP B O 1
ATOM 5371 N N . LEU B 1 11 ? 21.547 0.554 -19.516 1 43.38 11 LEU B N 1
ATOM 5372 C CA . LEU B 1 11 ? 21.297 -0.626 -20.344 1 43.38 11 LEU B CA 1
ATOM 5373 C C . LEU B 1 11 ? 22.203 -0.632 -21.578 1 43.38 11 LEU B C 1
ATOM 5375 O O . LEU B 1 11 ? 21.797 -0.167 -22.641 1 43.38 11 LEU B O 1
ATOM 5379 N N . THR B 1 12 ? 23.516 -0.383 -21.547 1 36.12 12 THR B N 1
ATOM 5380 C CA . THR B 1 12 ? 24.344 -0.381 -22.734 1 36.12 12 THR B CA 1
ATOM 5381 C C . THR B 1 12 ? 24.219 -1.702 -23.5 1 36.12 12 THR B C 1
ATOM 5383 O O . THR B 1 12 ? 24.438 -1.756 -24.703 1 36.12 12 THR B O 1
ATOM 5386 N N . ALA B 1 13 ? 24.922 -2.873 -22.969 1 42.16 13 ALA B N 1
ATOM 5387 C CA . ALA B 1 13 ? 24.891 -4.039 -23.844 1 42.16 13 ALA B CA 1
ATOM 5388 C C . ALA B 1 13 ? 23.484 -4.242 -24.422 1 42.16 13 ALA B C 1
ATOM 5390 O O . ALA B 1 13 ? 22.5 -3.809 -23.828 1 42.16 13 ALA B O 1
ATOM 5391 N N . PRO B 1 14 ? 23.25 -4.809 -25.656 1 51.59 14 PRO B N 1
ATOM 5392 C CA . PRO B 1 14 ? 21.922 -5.082 -26.219 1 51.59 14 PRO B CA 1
ATOM 5393 C C . PRO B 1 14 ? 20.906 -5.477 -25.141 1 51.59 14 PRO B C 1
ATOM 5395 O O . PRO B 1 14 ? 21.219 -6.246 -24.234 1 51.59 14 PRO B O 1
ATOM 5398 N N . ASP B 1 15 ? 19.828 -4.625 -24.641 1 78.06 15 ASP B N 1
ATOM 5399 C CA . ASP B 1 15 ? 18.828 -4.445 -23.578 1 78.06 15 ASP B CA 1
ATOM 5400 C C . ASP B 1 15 ? 18.125 -5.758 -23.266 1 78.06 15 ASP B C 1
ATOM 5402 O O . ASP B 1 15 ? 17.016 -6.004 -23.75 1 78.06 15 ASP B O 1
ATOM 5406 N N . PHE B 1 16 ? 19.031 -6.758 -22.797 1 90.75 16 PHE B N 1
ATOM 5407 C CA . PHE B 1 16 ? 18.484 -8.086 -22.547 1 90.75 16 PHE B CA 1
ATOM 5408 C C . PHE B 1 16 ? 17.219 -8 -21.703 1 90.75 16 PHE B C 1
ATOM 5410 O O . PHE B 1 16 ? 16.188 -8.586 -22.062 1 90.75 16 PHE B O 1
ATOM 5417 N N . PRO B 1 17 ? 17.281 -7.176 -20.594 1 92.19 17 PRO B N 1
ATOM 5418 C CA . PRO B 1 17 ? 16.062 -7.152 -19.812 1 92.19 17 PRO B CA 1
ATOM 5419 C C . PRO B 1 17 ? 14.852 -6.66 -20.609 1 92.19 17 PRO B C 1
ATOM 5421 O O . PRO B 1 17 ? 13.75 -7.188 -20.453 1 92.19 17 PRO B O 1
ATOM 5424 N N . ARG B 1 18 ? 15.094 -5.746 -21.422 1 92.25 18 ARG B N 1
ATOM 5425 C CA . ARG B 1 18 ? 14 -5.211 -22.234 1 92.25 18 ARG B CA 1
ATOM 5426 C C . ARG B 1 18 ? 13.523 -6.23 -23.266 1 92.25 18 ARG B C 1
ATOM 5428 O O . ARG B 1 18 ? 12.32 -6.391 -23.484 1 92.25 18 ARG B O 1
ATOM 5435 N N . LEU B 1 19 ? 14.523 -6.852 -23.906 1 93.25 19 LEU B N 1
ATOM 5436 C CA . LEU B 1 19 ? 14.18 -7.871 -24.891 1 93.25 19 LEU B CA 1
ATOM 5437 C C . LEU B 1 19 ? 13.469 -9.047 -24.234 1 93.25 19 LEU B C 1
ATOM 5439 O O . LEU B 1 19 ? 12.5 -9.578 -24.781 1 93.25 19 LEU B O 1
ATOM 5443 N N . HIS B 1 20 ? 14.039 -9.414 -23.125 1 94.19 20 HIS B N 1
ATOM 5444 C CA . HIS B 1 20 ? 13.445 -10.516 -22.375 1 94.19 20 HIS B CA 1
ATOM 5445 C C . HIS B 1 20 ? 12.008 -10.211 -21.984 1 94.19 20 HIS B C 1
ATOM 5447 O O . HIS B 1 20 ? 11.125 -11.062 -22.125 1 94.19 20 HIS B O 1
ATOM 5453 N N . ALA B 1 21 ? 11.781 -9.008 -21.562 1 92.31 21 ALA B N 1
ATOM 5454 C CA . ALA B 1 21 ? 10.43 -8.586 -21.172 1 92.31 21 ALA B CA 1
ATOM 5455 C C . ALA B 1 21 ? 9.516 -8.523 -22.391 1 92.31 21 ALA B C 1
ATOM 5457 O O . ALA B 1 21 ? 8.398 -9.055 -22.359 1 92.31 21 ALA B O 1
ATOM 5458 N N . ARG B 1 22 ? 9.953 -7.953 -23.438 1 91.94 22 ARG B N 1
ATOM 5459 C CA . ARG B 1 22 ? 9.164 -7.754 -24.641 1 91.94 22 ARG B CA 1
ATOM 5460 C C . ARG B 1 22 ? 8.727 -9.086 -25.234 1 91.94 22 ARG B C 1
ATOM 5462 O O . ARG B 1 22 ? 7.621 -9.203 -25.766 1 91.94 22 ARG B O 1
ATOM 5469 N N . THR B 1 23 ? 9.602 -10.039 -25.141 1 94 23 THR B N 1
ATOM 5470 C CA . THR B 1 23 ? 9.359 -11.32 -25.797 1 94 23 THR B CA 1
ATOM 5471 C C . THR B 1 23 ? 8.797 -12.328 -24.797 1 94 23 THR B C 1
ATOM 5473 O O . THR B 1 23 ? 8.617 -13.5 -25.125 1 94 23 THR B O 1
ATOM 5476 N N . GLN B 1 24 ? 8.594 -11.906 -23.594 1 91.19 24 GLN B N 1
ATOM 5477 C CA . GLN B 1 24 ? 8.172 -12.797 -22.516 1 91.19 24 GLN B CA 1
ATOM 5478 C C . GLN B 1 24 ? 9.102 -14 -22.406 1 91.19 24 GLN B C 1
ATOM 5480 O O . GLN B 1 24 ? 8.641 -15.148 -22.438 1 91.19 24 GLN B O 1
ATOM 5485 N N . GLY B 1 25 ? 10.391 -13.711 -22.328 1 92.81 25 GLY B N 1
ATOM 5486 C CA . GLY B 1 25 ? 11.391 -14.75 -22.203 1 92.81 25 GLY B CA 1
ATOM 5487 C C . GLY B 1 25 ? 11.633 -15.508 -23.5 1 92.81 25 GLY B C 1
ATOM 5488 O O . GLY B 1 25 ? 11.898 -16.703 -23.484 1 92.81 25 GLY B O 1
ATOM 5489 N N . PHE B 1 26 ? 11.344 -14.836 -24.609 1 94.44 26 PHE B N 1
ATOM 5490 C CA . PHE B 1 26 ? 11.539 -15.375 -25.953 1 94.44 26 PHE B CA 1
ATOM 5491 C C . PHE B 1 26 ? 10.594 -16.547 -26.219 1 94.44 26 PHE B C 1
ATOM 5493 O O . PHE B 1 26 ? 10.922 -17.469 -26.953 1 94.44 26 PHE B O 1
ATOM 5500 N N . SER B 1 27 ? 9.484 -16.516 -25.484 1 93.31 27 SER B N 1
ATOM 5501 C CA . SER B 1 27 ? 8.492 -17.578 -25.656 1 93.31 27 SER B CA 1
ATOM 5502 C C . SER B 1 27 ? 7.422 -17.172 -26.656 1 93.31 27 SER B C 1
ATOM 5504 O O . SER B 1 27 ? 6.715 -18.031 -27.203 1 93.31 27 SER B O 1
ATOM 5506 N N . LEU B 1 28 ? 7.301 -15.812 -26.922 1 94.25 28 LEU B N 1
ATOM 5507 C CA . LEU B 1 28 ? 6.312 -15.367 -27.891 1 94.25 28 LEU B CA 1
ATOM 5508 C C . LEU B 1 28 ? 6.664 -15.867 -29.297 1 94.25 28 LEU B C 1
ATOM 5510 O O . LEU B 1 28 ? 7.836 -15.922 -29.656 1 94.25 28 LEU B O 1
ATOM 5514 N N . GLY B 1 29 ? 5.656 -16.25 -29.953 1 96.25 29 GLY B N 1
ATOM 5515 C CA . GLY B 1 29 ? 5.863 -16.703 -31.312 1 96.25 29 GLY B CA 1
ATOM 5516 C C . GLY B 1 29 ? 5.98 -18.219 -31.422 1 96.25 29 GLY B C 1
ATOM 5517 O O . GLY B 1 29 ? 5.875 -18.781 -32.531 1 96.25 29 GLY B O 1
ATOM 5518 N N . VAL B 1 30 ? 6.254 -18.922 -30.328 1 97.12 30 VAL B N 1
ATOM 5519 C CA . VAL B 1 30 ? 6.262 -20.375 -30.328 1 97.12 30 VAL B CA 1
ATOM 5520 C C . VAL B 1 30 ? 4.828 -20.891 -30.422 1 97.12 30 VAL B C 1
ATOM 5522 O O . VAL B 1 30 ? 3.943 -20.422 -29.703 1 97.12 30 VAL B O 1
ATOM 5525 N N . PRO B 1 31 ? 4.59 -21.891 -31.344 1 97.81 31 PRO B N 1
ATOM 5526 C CA . PRO B 1 31 ? 3.25 -22.484 -31.328 1 97.81 31 PRO B CA 1
ATOM 5527 C C . PRO B 1 31 ? 2.857 -23.047 -29.969 1 97.81 31 PRO B C 1
ATOM 5529 O O . PRO B 1 31 ? 3.656 -23.734 -29.328 1 97.81 31 PRO B O 1
ATOM 5532 N N . ARG B 1 32 ? 1.674 -22.766 -29.594 1 96.06 32 ARG B N 1
ATOM 5533 C CA . ARG B 1 32 ? 1.227 -23.203 -28.281 1 96.06 32 ARG B CA 1
ATOM 5534 C C . ARG B 1 32 ? -0.26 -23.547 -28.297 1 96.06 32 ARG B C 1
ATOM 5536 O O . ARG B 1 32 ? -0.946 -23.312 -29.297 1 96.06 32 ARG B O 1
ATOM 5543 N N . SER B 1 33 ? -0.758 -24.062 -27.188 1 96.12 33 SER B N 1
ATOM 5544 C CA . SER B 1 33 ? -2.158 -24.438 -27.031 1 96.12 33 SER B CA 1
ATOM 5545 C C . SER B 1 33 ? -2.627 -25.359 -28.156 1 96.12 33 SER B C 1
ATOM 5547 O O . SER B 1 33 ? -3.635 -25.078 -28.812 1 96.12 33 SER B O 1
ATOM 5549 N N . LEU B 1 34 ? -1.984 -26.406 -28.312 1 97.81 34 LEU B N 1
ATOM 5550 C CA . LEU B 1 34 ? -2.232 -27.297 -29.453 1 97.81 34 LEU B CA 1
ATOM 5551 C C . LEU B 1 34 ? -3.436 -28.203 -29.188 1 97.81 34 LEU B C 1
ATOM 5553 O O . LEU B 1 34 ? -3.611 -28.688 -28.062 1 97.81 34 LEU B O 1
ATOM 5557 N N . THR B 1 35 ? -4.262 -28.359 -30.156 1 97.75 35 THR B N 1
ATOM 5558 C CA . THR B 1 35 ? -5.309 -29.375 -30.234 1 97.75 35 THR B CA 1
ATOM 5559 C C . THR B 1 35 ? -5.074 -30.312 -31.406 1 97.75 35 THR B C 1
ATOM 5561 O O . THR B 1 35 ? -5.125 -29.875 -32.562 1 97.75 35 THR B O 1
ATOM 5564 N N . VAL B 1 36 ? -4.871 -31.609 -31.125 1 97.81 36 VAL B N 1
ATOM 5565 C CA . VAL B 1 36 ? -4.57 -32.594 -32.156 1 97.81 36 VAL B CA 1
ATOM 5566 C C . VAL B 1 36 ? -5.801 -33.438 -32.438 1 97.81 36 VAL B C 1
ATOM 5568 O O . VAL B 1 36 ? -6.176 -34.281 -31.609 1 97.81 36 VAL B O 1
ATOM 5571 N N . ALA B 1 37 ? -6.43 -33.281 -33.562 1 96.81 37 ALA B N 1
ATOM 5572 C CA . ALA B 1 37 ? -7.551 -34.094 -34.031 1 96.81 37 ALA B CA 1
ATOM 5573 C C . ALA B 1 37 ? -7.094 -35.125 -35.062 1 96.81 37 ALA B C 1
ATOM 5575 O O . ALA B 1 37 ? -5.898 -35.25 -35.344 1 96.81 37 ALA B O 1
ATOM 5576 N N . ALA B 1 38 ? -8.055 -35.844 -35.531 1 94.19 38 ALA B N 1
ATOM 5577 C CA . ALA B 1 38 ? -7.727 -36.938 -36.438 1 94.19 38 ALA B CA 1
ATOM 5578 C C . ALA B 1 38 ? -7.09 -36.438 -37.719 1 94.19 38 ALA B C 1
ATOM 5580 O O . ALA B 1 38 ? -6.145 -37.062 -38.219 1 94.19 38 ALA B O 1
ATOM 5581 N N . GLU B 1 39 ? -7.57 -35.312 -38.219 1 94.19 39 GLU B N 1
ATOM 5582 C CA . GLU B 1 39 ? -7.145 -34.906 -39.531 1 94.19 39 GLU B CA 1
ATOM 5583 C C . GLU B 1 39 ? -6.445 -33.562 -39.5 1 94.19 39 GLU B C 1
ATOM 5585 O O . GLU B 1 39 ? -5.887 -33.094 -40.5 1 94.19 39 GLU B O 1
ATOM 5590 N N . ARG B 1 40 ? -6.469 -32.969 -38.438 1 96.12 40 ARG B N 1
ATOM 5591 C CA . ARG B 1 40 ? -5.891 -31.625 -38.375 1 96.12 40 ARG B CA 1
ATOM 5592 C C . ARG B 1 40 ? -5.418 -31.297 -36.969 1 96.12 40 ARG B C 1
ATOM 5594 O O . ARG B 1 40 ? -5.82 -31.953 -36 1 96.12 40 ARG B O 1
ATOM 5601 N N . THR B 1 41 ? -4.531 -30.359 -36.875 1 97.94 41 THR B N 1
ATOM 5602 C CA . THR B 1 41 ? -4.023 -29.828 -35.625 1 97.94 41 THR B CA 1
ATOM 5603 C C . THR B 1 41 ? -4.203 -28.312 -35.562 1 97.94 41 THR B C 1
ATOM 5605 O O . THR B 1 41 ? -3.811 -27.594 -36.5 1 97.94 41 THR B O 1
ATOM 5608 N N . LEU B 1 42 ? -4.852 -27.797 -34.5 1 98.44 42 LEU B N 1
ATOM 5609 C CA . LEU B 1 42 ? -4.98 -26.359 -34.281 1 98.44 42 LEU B CA 1
ATOM 5610 C C . LEU B 1 42 ? -3.99 -25.875 -33.219 1 98.44 42 LEU B C 1
ATOM 5612 O O . LEU B 1 42 ? -3.615 -26.641 -32.312 1 98.44 42 LEU B O 1
ATOM 5616 N N . PHE B 1 43 ? -3.547 -24.641 -33.375 1 98.25 43 PHE B N 1
ATOM 5617 C CA . PHE B 1 43 ? -2.613 -24.062 -32.406 1 98.25 43 PHE B CA 1
ATOM 5618 C C . PHE B 1 43 ? -2.646 -22.547 -32.469 1 98.25 43 PHE B C 1
ATOM 5620 O O . PHE B 1 43 ? -3.217 -21.969 -33.406 1 98.25 43 PHE B O 1
ATOM 5627 N N . LEU B 1 44 ? -2.158 -21.891 -31.453 1 97.38 44 LEU B N 1
ATOM 5628 C CA . LEU B 1 44 ? -2.006 -20.438 -31.391 1 97.38 44 LEU B CA 1
ATOM 5629 C C . LEU B 1 44 ? -0.568 -20.031 -31.688 1 97.38 44 LEU B C 1
ATOM 5631 O O . LEU B 1 44 ? 0.373 -20.703 -31.281 1 97.38 44 LEU B O 1
ATOM 5635 N N . ARG B 1 45 ? -0.398 -19.047 -32.438 1 97.25 45 ARG B N 1
ATOM 5636 C CA . ARG B 1 45 ? 0.913 -18.484 -32.75 1 97.25 45 ARG B CA 1
ATOM 5637 C C . ARG B 1 45 ? 0.806 -17.016 -33.125 1 97.25 45 ARG B C 1
ATOM 5639 O O . ARG B 1 45 ? -0.007 -16.656 -34 1 97.25 45 ARG B O 1
ATOM 5646 N N . GLY B 1 46 ? 1.473 -16.219 -32.438 1 95.06 46 GLY B N 1
ATOM 5647 C CA . GLY B 1 46 ? 1.601 -14.812 -32.781 1 95.06 46 GLY B CA 1
ATOM 5648 C C . GLY B 1 46 ? 3.004 -14.43 -33.188 1 95.06 46 GLY B C 1
ATOM 5649 O O . GLY B 1 46 ? 3.783 -15.281 -33.625 1 95.06 46 GLY B O 1
ATOM 5650 N N . GLU B 1 47 ? 3.234 -13.086 -33.125 1 94.62 47 GLU B N 1
ATOM 5651 C CA . GLU B 1 47 ? 4.578 -12.586 -33.406 1 94.62 47 GLU B CA 1
ATOM 5652 C C . GLU B 1 47 ? 5.496 -12.773 -32.219 1 94.62 47 GLU B C 1
ATOM 5654 O O . GLU B 1 47 ? 5.023 -13.047 -31.094 1 94.62 47 GLU B O 1
ATOM 5659 N N . GLY B 1 48 ? 6.746 -12.648 -32.469 1 95.25 48 GLY B N 1
ATOM 5660 C CA . GLY B 1 48 ? 7.727 -12.938 -31.438 1 95.25 48 GLY B CA 1
ATOM 5661 C C . GLY B 1 48 ? 7.941 -11.789 -30.484 1 95.25 48 GLY B C 1
ATOM 5662 O O . GLY B 1 48 ? 8.625 -11.93 -29.469 1 95.25 48 GLY B O 1
ATOM 5663 N N . ASP B 1 49 ? 7.301 -10.656 -30.734 1 92.5 49 ASP B N 1
ATOM 5664 C CA . ASP B 1 49 ? 7.598 -9.492 -29.906 1 92.5 49 ASP B CA 1
ATOM 5665 C C . ASP B 1 49 ? 6.316 -8.789 -29.469 1 92.5 49 ASP B C 1
ATOM 5667 O O . ASP B 1 49 ? 6.355 -7.641 -29 1 92.5 49 ASP B O 1
ATOM 5671 N N . ARG B 1 50 ? 5.238 -9.398 -29.625 1 90.25 50 ARG B N 1
ATOM 5672 C CA . ARG B 1 50 ? 3.967 -8.875 -29.141 1 90.25 50 ARG B CA 1
ATOM 5673 C C . ARG B 1 50 ? 3.074 -9.992 -28.609 1 90.25 50 ARG B C 1
ATOM 5675 O O . ARG B 1 50 ? 3.098 -11.109 -29.125 1 90.25 50 ARG B O 1
ATOM 5682 N N . PRO B 1 51 ? 2.275 -9.742 -27.688 1 89.38 51 PRO B N 1
ATOM 5683 C CA . PRO B 1 51 ? 1.546 -10.797 -26.969 1 89.38 51 PRO B CA 1
ATOM 5684 C C . PRO B 1 51 ? 0.311 -11.273 -27.734 1 89.38 51 PRO B C 1
ATOM 5686 O O . PRO B 1 51 ? -0.29 -12.289 -27.359 1 89.38 51 PRO B O 1
ATOM 5689 N N . GLU B 1 52 ? -0.079 -10.672 -28.812 1 89.44 52 GLU B N 1
ATOM 5690 C CA . GLU B 1 52 ? -1.289 -11.016 -29.547 1 89.44 52 GLU B CA 1
ATOM 5691 C C . GLU B 1 52 ? -1.134 -12.359 -30.266 1 89.44 52 GLU B C 1
ATOM 5693 O O . GLU B 1 52 ? -0.181 -12.555 -31.016 1 89.44 52 GLU B O 1
ATOM 5698 N N . GLN B 1 53 ? -2.092 -13.258 -30 1 92.25 53 GLN B N 1
ATOM 5699 C CA . GLN B 1 53 ? -2.07 -14.586 -30.594 1 92.25 53 GLN B CA 1
ATOM 5700 C C . GLN B 1 53 ? -3.129 -14.711 -31.688 1 92.25 53 GLN B C 1
ATOM 5702 O O . GLN B 1 53 ? -4.098 -13.953 -31.719 1 92.25 53 GLN B O 1
ATOM 5707 N N . ALA B 1 54 ? -2.855 -15.57 -32.562 1 95.25 54 ALA B N 1
ATOM 5708 C CA . ALA B 1 54 ? -3.77 -15.938 -33.656 1 95.25 54 ALA B CA 1
ATOM 5709 C C . ALA B 1 54 ? -3.984 -17.453 -33.688 1 95.25 54 ALA B C 1
ATOM 5711 O O . ALA B 1 54 ? -3.137 -18.219 -33.219 1 95.25 54 ALA B O 1
ATOM 5712 N N . LEU B 1 55 ? -5.109 -17.828 -34.219 1 98.06 55 LEU B N 1
ATOM 5713 C CA . LEU B 1 55 ? -5.453 -19.234 -34.344 1 98.06 55 LEU B CA 1
ATOM 5714 C C . LEU B 1 55 ? -5.02 -19.797 -35.719 1 98.06 55 LEU B C 1
ATOM 5716 O O . LEU B 1 55 ? -5.328 -19.219 -36.75 1 98.06 55 LEU B O 1
ATOM 5720 N N . TRP B 1 56 ? -4.293 -20.875 -35.688 1 98 56 TRP B N 1
ATOM 5721 C CA . TRP B 1 56 ? -3.758 -21.531 -36.875 1 98 56 TRP B CA 1
ATOM 5722 C C . TRP B 1 56 ? -4.23 -22.969 -36.969 1 98 56 TRP B C 1
ATOM 5724 O O . TRP B 1 56 ? -4.684 -23.547 -36 1 98 56 TRP B O 1
ATOM 5734 N N . CYS B 1 57 ? -4.141 -23.547 -38.188 1 97.69 57 CYS B N 1
ATOM 5735 C CA . CYS B 1 57 ? -4.457 -24.953 -38.438 1 97.69 57 CYS B CA 1
ATOM 5736 C C . CYS B 1 57 ? -3.375 -25.609 -39.281 1 97.69 57 CYS B C 1
ATOM 5738 O O . CYS B 1 57 ? -2.859 -25 -40.219 1 97.69 57 CYS B O 1
ATOM 5740 N N . LEU B 1 58 ? -2.92 -26.766 -38.938 1 97.44 58 LEU B N 1
ATOM 5741 C CA . LEU B 1 58 ? -2.1 -27.641 -39.75 1 97.44 58 LEU B CA 1
ATOM 5742 C C . LEU B 1 58 ? -2.912 -28.828 -40.281 1 97.44 58 LEU B C 1
ATOM 5744 O O . LEU B 1 58 ? -3.492 -29.562 -39.469 1 97.44 58 LEU B O 1
ATOM 5748 N N . ASP B 1 59 ? -2.969 -28.984 -41.531 1 93.44 59 ASP B N 1
ATOM 5749 C CA . ASP B 1 59 ? -3.594 -30.141 -42.156 1 93.44 59 ASP B CA 1
ATOM 5750 C C . ASP B 1 59 ? -2.848 -30.562 -43.406 1 93.44 59 ASP B C 1
ATOM 5752 O O . ASP B 1 59 ? -1.666 -30.25 -43.562 1 93.44 59 ASP B O 1
ATOM 5756 N N . GLY B 1 60 ? -3.42 -31.469 -44.219 1 87.94 60 GLY B N 1
ATOM 5757 C CA . GLY B 1 60 ? -2.764 -31.984 -45.406 1 87.94 60 GLY B CA 1
ATOM 5758 C C . GLY B 1 60 ? -2.266 -30.891 -46.312 1 87.94 60 GLY B C 1
ATOM 5759 O O . GLY B 1 60 ? -1.353 -31.125 -47.125 1 87.94 60 GLY B O 1
ATOM 5760 N N . ASP B 1 61 ? -2.758 -29.703 -46.188 1 88 61 ASP B N 1
ATOM 5761 C CA . ASP B 1 61 ? -2.408 -28.594 -47.062 1 88 61 ASP B CA 1
ATOM 5762 C C . ASP B 1 61 ? -1.353 -27.688 -46.406 1 88 61 ASP B C 1
ATOM 5764 O O . ASP B 1 61 ? -0.932 -26.688 -47 1 88 61 ASP B O 1
ATOM 5768 N N . GLY B 1 62 ? -1.009 -28.078 -45.281 1 93.56 62 GLY B N 1
ATOM 5769 C CA . GLY B 1 62 ? -0.015 -27.281 -44.594 1 93.56 62 GLY B CA 1
ATOM 5770 C C . GLY B 1 62 ? -0.615 -26.391 -43.531 1 93.56 62 GLY B C 1
ATOM 5771 O O . GLY B 1 62 ? -1.719 -26.641 -43.031 1 93.56 62 GLY B O 1
ATOM 5772 N N . GLU B 1 63 ? 0.186 -25.375 -43.062 1 96.56 63 GLU B N 1
ATOM 5773 C CA . GLU B 1 63 ? -0.268 -24.438 -42.031 1 96.56 63 GLU B CA 1
ATOM 5774 C C . GLU B 1 63 ? -1.114 -23.328 -42.625 1 96.56 63 GLU B C 1
ATOM 5776 O O . GLU B 1 63 ? -0.744 -22.734 -43.656 1 96.56 63 GLU B O 1
ATOM 5781 N N . ARG B 1 64 ? -2.203 -23.031 -42.062 1 96.06 64 ARG B N 1
ATOM 5782 C CA . ARG B 1 64 ? -3.082 -21.969 -42.5 1 96.06 64 ARG B CA 1
ATOM 5783 C C . ARG B 1 64 ? -3.584 -21.141 -41.312 1 96.06 64 ARG B C 1
ATOM 5785 O O . ARG B 1 64 ? -3.92 -21.672 -40.281 1 96.06 64 ARG B O 1
ATOM 5792 N N . LEU B 1 65 ? -3.621 -19.797 -41.562 1 96.44 65 LEU B N 1
ATOM 5793 C CA . LEU B 1 65 ? -4.195 -18.891 -40.562 1 96.44 65 LEU B CA 1
ATOM 5794 C C . LEU B 1 65 ? -5.719 -18.969 -40.594 1 96.44 65 LEU B C 1
ATOM 5796 O O . LEU B 1 65 ? -6.344 -18.859 -41.625 1 96.44 65 LEU B O 1
ATOM 5800 N N . LEU B 1 66 ? -6.273 -19.188 -39.406 1 96.88 66 LEU B N 1
ATOM 5801 C CA . LEU B 1 66 ? -7.723 -19.297 -39.312 1 96.88 66 LEU B CA 1
ATOM 5802 C C . LEU B 1 66 ? -8.328 -17.984 -38.812 1 96.88 66 LEU B C 1
ATOM 5804 O O . LEU B 1 66 ? -9.312 -17.5 -39.375 1 96.88 66 LEU B O 1
ATOM 5808 N N . ALA B 1 67 ? -7.805 -17.453 -37.75 1 95.81 67 ALA B N 1
ATOM 5809 C CA . ALA B 1 67 ? -8.367 -16.25 -37.125 1 95.81 67 ALA B CA 1
ATOM 5810 C C . ALA B 1 67 ? -7.27 -15.406 -36.5 1 95.81 67 ALA B C 1
ATOM 5812 O O . ALA B 1 67 ? -6.398 -15.93 -35.781 1 95.81 67 ALA B O 1
ATOM 5813 N N . ASP B 1 68 ? -7.352 -14.172 -36.75 1 92.06 68 ASP B N 1
ATOM 5814 C CA . ASP B 1 68 ? -6.445 -13.18 -36.188 1 92.06 68 ASP B CA 1
ATOM 5815 C C . ASP B 1 68 ? -7.211 -12.117 -35.406 1 92.06 68 ASP B C 1
ATOM 5817 O O . ASP B 1 68 ? -8.07 -11.422 -35.969 1 92.06 68 ASP B O 1
ATOM 5821 N N . ALA B 1 69 ? -6.832 -12.016 -34.156 1 87.25 69 ALA B N 1
ATOM 5822 C CA . ALA B 1 69 ? -7.551 -11.102 -33.281 1 87.25 69 ALA B CA 1
ATOM 5823 C C . ALA B 1 69 ? -7.562 -9.68 -33.844 1 87.25 69 ALA B C 1
ATOM 5825 O O . ALA B 1 69 ? -8.555 -8.961 -33.688 1 87.25 69 ALA B O 1
ATOM 5826 N N . SER B 1 70 ? -6.512 -9.219 -34.375 1 82.31 70 SER B N 1
ATOM 5827 C CA . SER B 1 70 ? -6.387 -7.852 -34.906 1 82.31 70 SER B CA 1
ATOM 5828 C C . SER B 1 70 ? -7.355 -7.602 -36.031 1 82.31 70 SER B C 1
ATOM 5830 O O . SER B 1 70 ? -7.77 -6.465 -36.281 1 82.31 70 SER B O 1
ATOM 5832 N N . THR B 1 71 ? -7.676 -8.633 -36.656 1 84.31 71 THR B N 1
ATOM 5833 C CA . THR B 1 71 ? -8.594 -8.5 -37.781 1 84.31 71 THR B CA 1
ATOM 5834 C C . THR B 1 71 ? -10.039 -8.602 -37.312 1 84.31 71 THR B C 1
ATOM 5836 O O . THR B 1 71 ? -10.938 -8 -37.938 1 84.31 71 THR B O 1
ATOM 5839 N N . LEU B 1 72 ? -10.227 -9.344 -36.375 1 86.38 72 LEU B N 1
ATOM 5840 C CA . LEU B 1 72 ? -11.578 -9.602 -35.875 1 86.38 72 LEU B CA 1
ATOM 5841 C C . LEU B 1 72 ? -12.086 -8.438 -35.031 1 86.38 72 LEU B C 1
ATOM 5843 O O . LEU B 1 72 ? -13.297 -8.234 -34.906 1 86.38 72 LEU B O 1
ATOM 5847 N N . MET B 1 73 ? -11.211 -7.844 -34.281 1 76.31 73 MET B N 1
ATOM 5848 C CA . MET B 1 73 ? -11.633 -6.762 -33.375 1 76.31 73 MET B CA 1
ATOM 5849 C C . MET B 1 73 ? -11.125 -5.418 -33.906 1 76.31 73 MET B C 1
ATOM 5851 O O . MET B 1 73 ? -9.93 -5.266 -34.188 1 76.31 73 MET B O 1
ATOM 5855 N N . PRO B 1 74 ? -12.062 -4.543 -34.219 1 60.16 74 PRO B N 1
ATOM 5856 C CA . PRO B 1 74 ? -11.586 -3.213 -34.625 1 60.16 74 PRO B CA 1
ATOM 5857 C C . PRO B 1 74 ? -10.656 -2.59 -33.562 1 60.16 74 PRO B C 1
ATOM 5859 O O . PRO B 1 74 ? -10.812 -2.83 -32.375 1 60.16 74 PRO B O 1
ATOM 5862 N N . ALA B 1 75 ? -9.555 -2.072 -33.969 1 52.66 75 ALA B N 1
ATOM 5863 C CA . ALA B 1 75 ? -8.398 -1.54 -33.25 1 52.66 75 ALA B CA 1
ATOM 5864 C C . ALA B 1 75 ? -8.844 -0.712 -32.062 1 52.66 75 ALA B C 1
ATOM 5866 O O . ALA B 1 75 ? -8.172 -0.71 -31.016 1 52.66 75 ALA B O 1
ATOM 5867 N N . ASP B 1 76 ? -9.742 0.165 -32.156 1 50.12 76 ASP B N 1
ATOM 5868 C CA . ASP B 1 76 ? -10.047 1.196 -31.172 1 50.12 76 ASP B CA 1
ATOM 5869 C C . ASP B 1 76 ? -10.875 0.625 -30.016 1 50.12 76 ASP B C 1
ATOM 5871 O O . ASP B 1 76 ? -11.203 1.34 -29.078 1 50.12 76 ASP B O 1
ATOM 5875 N N . LEU B 1 77 ? -11.203 -0.566 -30.062 1 50.53 77 LEU B N 1
ATOM 5876 C CA . LEU B 1 77 ? -12.172 -0.93 -29.031 1 50.53 77 LEU B CA 1
ATOM 5877 C C . LEU B 1 77 ? -11.461 -1.427 -27.781 1 50.53 77 LEU B C 1
ATOM 5879 O O . LEU B 1 77 ? -10.555 -2.262 -27.859 1 50.53 77 LEU B O 1
ATOM 5883 N N . ALA B 1 78 ? -11.711 -0.656 -26.859 1 52.59 78 ALA B N 1
ATOM 5884 C CA . ALA B 1 78 ? -11.297 -0.965 -25.484 1 52.59 78 ALA B CA 1
ATOM 5885 C C . ALA B 1 78 ? -11.703 -2.383 -25.094 1 52.59 78 ALA B C 1
ATOM 5887 O O . ALA B 1 78 ? -12.844 -2.795 -25.328 1 52.59 78 ALA B O 1
ATOM 5888 N N . GLU B 1 79 ? -10.672 -3.371 -24.75 1 62.97 79 GLU B N 1
ATOM 5889 C CA . GLU B 1 79 ? -10.961 -4.734 -24.312 1 62.97 79 GLU B CA 1
ATOM 5890 C C . GLU B 1 79 ? -11.898 -4.738 -23.109 1 62.97 79 GLU B C 1
ATOM 5892 O O . GLU B 1 79 ? -11.727 -3.953 -22.172 1 62.97 79 GLU B O 1
ATOM 5897 N N . ASP B 1 80 ? -13.164 -5.191 -23.203 1 69.5 80 ASP B N 1
ATOM 5898 C CA . ASP B 1 80 ? -14.086 -5.441 -22.094 1 69.5 80 ASP B CA 1
ATOM 5899 C C . ASP B 1 80 ? -13.969 -6.883 -21.594 1 69.5 80 ASP B C 1
ATOM 5901 O O . ASP B 1 80 ? -14.844 -7.707 -21.859 1 69.5 80 ASP B O 1
ATOM 5905 N N . ILE B 1 81 ? -12.914 -7.219 -20.969 1 79 81 ILE B N 1
ATOM 5906 C CA . ILE B 1 81 ? -12.727 -8.555 -20.422 1 79 81 ILE B CA 1
ATOM 5907 C C . ILE B 1 81 ? -13.383 -8.641 -19.047 1 79 81 ILE B C 1
ATOM 5909 O O . ILE B 1 81 ? -13.023 -7.891 -18.125 1 79 81 ILE B O 1
ATOM 5913 N N . PRO B 1 82 ? -14.391 -9.477 -18.984 1 81.81 82 PRO B N 1
ATOM 5914 C CA . PRO B 1 82 ? -15.031 -9.586 -17.672 1 81.81 82 PRO B CA 1
ATOM 5915 C C . PRO B 1 82 ? -14.055 -10.008 -16.578 1 81.81 82 PRO B C 1
ATOM 5917 O O . PRO B 1 82 ? -13.031 -10.625 -16.859 1 81.81 82 PRO B O 1
ATOM 5920 N N . ALA B 1 83 ? -14.414 -9.68 -15.336 1 79.81 83 ALA B N 1
ATOM 5921 C CA . ALA B 1 83 ? -13.578 -9.961 -14.172 1 79.81 83 ALA B CA 1
ATOM 5922 C C . ALA B 1 83 ? -13.336 -11.461 -14.023 1 79.81 83 ALA B C 1
ATOM 5924 O O . ALA B 1 83 ? -12.234 -11.883 -13.656 1 79.81 83 ALA B O 1
ATOM 5925 N N . GLU B 1 84 ? -14.328 -12.273 -14.391 1 83 84 GLU B N 1
ATOM 5926 C CA . GLU B 1 84 ? -14.211 -13.727 -14.281 1 83 84 GLU B CA 1
ATOM 5927 C C . GLU B 1 84 ? -13.156 -14.266 -15.242 1 83 84 GLU B C 1
ATOM 5929 O O . GLU B 1 84 ? -12.383 -15.156 -14.891 1 83 84 GLU B O 1
ATOM 5934 N N . GLU B 1 85 ? -13.172 -13.672 -16.344 1 84.25 85 GLU B N 1
ATOM 5935 C CA . GLU B 1 85 ? -12.211 -14.117 -17.344 1 84.25 85 GLU B CA 1
ATOM 5936 C C . GLU B 1 85 ? -10.797 -13.68 -16.984 1 84.25 85 GLU B C 1
ATOM 5938 O O . GLU B 1 85 ? -9.836 -14.43 -17.172 1 84.25 85 GLU B O 1
ATOM 5943 N N . LEU B 1 86 ? -10.672 -12.516 -16.469 1 80.38 86 LEU B N 1
ATOM 5944 C CA . LEU B 1 86 ? -9.367 -12.047 -16.016 1 80.38 86 LEU B CA 1
ATOM 5945 C C . LEU B 1 86 ? -8.82 -12.953 -14.906 1 80.38 86 LEU B C 1
ATOM 5947 O O . LEU B 1 86 ? -7.645 -13.312 -14.922 1 80.38 86 LEU B O 1
ATOM 5951 N N . ALA B 1 87 ? -9.664 -13.305 -14.047 1 78.69 87 ALA B N 1
ATOM 5952 C CA . ALA B 1 87 ? -9.273 -14.211 -12.969 1 78.69 87 ALA B CA 1
ATOM 5953 C C . ALA B 1 87 ? -8.844 -15.562 -13.516 1 78.69 87 ALA B C 1
ATOM 5955 O O . ALA B 1 87 ? -7.836 -16.125 -13.086 1 78.69 87 ALA B O 1
ATOM 5956 N N . ARG B 1 88 ? -9.609 -16.062 -14.406 1 83.56 88 ARG B N 1
ATOM 5957 C CA . ARG B 1 88 ? -9.297 -17.344 -15.031 1 83.56 88 ARG B CA 1
ATOM 5958 C C . ARG B 1 88 ? -7.93 -17.297 -15.719 1 83.56 88 ARG B C 1
ATOM 5960 O O . ARG B 1 88 ? -7.121 -18.219 -15.562 1 83.56 88 ARG B O 1
ATOM 5967 N N . ARG B 1 89 ? -7.66 -16.188 -16.406 1 79.19 89 ARG B N 1
ATOM 5968 C CA . ARG B 1 89 ? -6.387 -16 -17.109 1 79.19 89 ARG B CA 1
ATOM 5969 C C . ARG B 1 89 ? -5.227 -15.953 -16.109 1 79.19 89 ARG B C 1
ATOM 5971 O O . ARG B 1 89 ? -4.168 -16.547 -16.359 1 79.19 89 ARG B O 1
ATOM 5978 N N . GLU B 1 90 ? -5.492 -15.312 -15.07 1 78.25 90 GLU B N 1
ATOM 5979 C CA . GLU B 1 90 ? -4.461 -15.195 -14.047 1 78.25 90 GLU B CA 1
ATOM 5980 C C . GLU B 1 90 ? -4.117 -16.562 -13.445 1 78.25 90 GLU B C 1
ATOM 5982 O O . GLU B 1 90 ? -2.943 -16.891 -13.289 1 78.25 90 GLU B O 1
ATOM 5987 N N . ARG B 1 91 ? -5.148 -17.344 -13.203 1 78.62 91 ARG B N 1
ATOM 5988 C CA . ARG B 1 91 ? -4.938 -18.672 -12.633 1 78.62 91 ARG B CA 1
ATOM 5989 C C . ARG B 1 91 ? -4.254 -19.594 -13.633 1 78.62 91 ARG B C 1
ATOM 5991 O O . ARG B 1 91 ? -3.48 -20.469 -13.242 1 78.62 91 ARG B O 1
ATOM 5998 N N . ALA B 1 92 ? -4.531 -19.25 -14.844 1 79.81 92 ALA B N 1
ATOM 5999 C CA . ALA B 1 92 ? -3.943 -20.047 -15.914 1 79.81 92 ALA B CA 1
ATOM 6000 C C . ALA B 1 92 ? -2.568 -19.516 -16.297 1 79.81 92 ALA B C 1
ATOM 6002 O O . ALA B 1 92 ? -1.93 -20.047 -17.219 1 79.81 92 ALA B O 1
ATOM 6003 N N . ARG B 1 93 ? -2.102 -18.438 -15.656 1 75.31 93 ARG B N 1
ATOM 6004 C CA . ARG B 1 93 ? -0.823 -17.797 -15.945 1 75.31 93 ARG B CA 1
ATOM 6005 C C . ARG B 1 93 ? -0.743 -17.375 -17.406 1 75.31 93 ARG B C 1
ATOM 6007 O O . ARG B 1 93 ? 0.289 -17.562 -18.062 1 75.31 93 ARG B O 1
ATOM 6014 N N . GLU B 1 94 ? -1.904 -16.922 -17.906 1 77.75 94 GLU B N 1
ATOM 6015 C CA . GLU B 1 94 ? -1.987 -16.422 -19.266 1 77.75 94 GLU B CA 1
ATOM 6016 C C . GLU B 1 94 ? -1.624 -14.945 -19.344 1 77.75 94 GLU B C 1
ATOM 6018 O O . GLU B 1 94 ? -2.295 -14.109 -18.75 1 77.75 94 GLU B O 1
ATOM 6023 N N . ARG B 1 95 ? -0.558 -14.664 -20.172 1 76.38 95 ARG B N 1
ATOM 6024 C CA . ARG B 1 95 ? -0.081 -13.289 -20.266 1 76.38 95 ARG B CA 1
ATOM 6025 C C . ARG B 1 95 ? -0.274 -12.734 -21.672 1 76.38 95 ARG B C 1
ATOM 6027 O O . ARG B 1 95 ? 0.045 -11.57 -21.938 1 76.38 95 ARG B O 1
ATOM 6034 N N . GLY B 1 96 ? -0.831 -13.562 -22.5 1 80.19 96 GLY B N 1
ATOM 6035 C CA . GLY B 1 96 ? -1.039 -13.133 -23.875 1 80.19 96 GLY B CA 1
ATOM 6036 C C . GLY B 1 96 ? -2.271 -12.266 -24.047 1 80.19 96 GLY B C 1
ATOM 6037 O O . GLY B 1 96 ? -2.977 -11.977 -23.078 1 80.19 96 GLY B O 1
ATOM 6038 N N . SER B 1 97 ? -2.375 -11.742 -25.312 1 85.38 97 SER B N 1
ATOM 6039 C CA . SER B 1 97 ? -3.551 -10.977 -25.719 1 85.38 97 SER B CA 1
ATOM 6040 C C . SER B 1 97 ? -4.133 -11.5 -27.016 1 85.38 97 SER B C 1
ATOM 6042 O O . SER B 1 97 ? -3.549 -12.383 -27.656 1 85.38 97 SER B O 1
ATOM 6044 N N . GLY B 1 98 ? -5.324 -11.086 -27.281 1 89.31 98 GLY B N 1
ATOM 6045 C CA . GLY B 1 98 ? -6.031 -11.633 -28.438 1 89.31 98 GLY B CA 1
ATOM 6046 C C . GLY B 1 98 ? -6.711 -12.953 -28.141 1 89.31 98 GLY B C 1
ATOM 6047 O O . GLY B 1 98 ? -7.477 -13.062 -27.188 1 89.31 98 GLY B O 1
ATOM 6048 N N . ILE B 1 99 ? -6.414 -13.922 -29.062 1 93.38 99 ILE B N 1
ATOM 6049 C CA . ILE B 1 99 ? -6.965 -15.25 -28.828 1 93.38 99 ILE B CA 1
ATOM 6050 C C . ILE B 1 99 ? -6.039 -16.047 -27.922 1 93.38 99 ILE B C 1
ATOM 6052 O O . ILE B 1 99 ? -5.02 -16.578 -28.359 1 93.38 99 ILE B O 1
ATOM 6056 N N . VAL B 1 100 ? -6.445 -16.109 -26.734 1 91.44 100 VAL B N 1
ATOM 6057 C CA . VAL B 1 100 ? -5.504 -16.688 -25.766 1 91.44 100 VAL B CA 1
ATOM 6058 C C . VAL B 1 100 ? -5.941 -18.094 -25.391 1 91.44 100 VAL B C 1
ATOM 6060 O O . VAL B 1 100 ? -5.199 -18.828 -24.719 1 91.44 100 VAL B O 1
ATOM 6063 N N . ALA B 1 101 ? -7.098 -18.469 -25.719 1 94.25 101 ALA B N 1
ATOM 6064 C CA . ALA B 1 101 ? -7.641 -19.797 -25.5 1 94.25 101 ALA B CA 1
ATOM 6065 C C . ALA B 1 101 ? -8.727 -20.125 -26.516 1 94.25 101 ALA B C 1
ATOM 6067 O O . ALA B 1 101 ? -9.383 -19.219 -27.047 1 94.25 101 ALA B O 1
ATOM 6068 N N . TYR B 1 102 ? -8.906 -21.359 -26.828 1 97.38 102 TYR B N 1
ATOM 6069 C CA . TYR B 1 102 ? -9.961 -21.859 -27.703 1 97.38 102 TYR B CA 1
ATOM 6070 C C . TYR B 1 102 ? -10.312 -23.297 -27.375 1 97.38 102 TYR B C 1
ATOM 6072 O O . TYR B 1 102 ? -9.57 -23.984 -26.672 1 97.38 102 TYR B O 1
ATOM 6080 N N . ALA B 1 103 ? -11.5 -23.75 -27.844 1 98.12 103 ALA B N 1
ATOM 6081 C CA . ALA B 1 103 ? -11.945 -25.125 -27.719 1 98.12 103 ALA B CA 1
ATOM 6082 C C . ALA B 1 103 ? -12.523 -25.625 -29.047 1 98.12 103 ALA B C 1
ATOM 6084 O O . ALA B 1 103 ? -12.984 -24.844 -29.859 1 98.12 103 ALA B O 1
ATOM 6085 N N . THR B 1 104 ? -12.445 -26.922 -29.234 1 98.44 104 THR B N 1
ATOM 6086 C CA . THR B 1 104 ? -12.938 -27.5 -30.484 1 98.44 104 THR B CA 1
ATOM 6087 C C . THR B 1 104 ? -13.906 -28.656 -30.188 1 98.44 104 THR B C 1
ATOM 6089 O O . THR B 1 104 ? -13.961 -29.156 -29.062 1 98.44 104 THR B O 1
ATOM 6092 N N . ASP B 1 105 ? -14.688 -28.938 -31.281 1 98.12 105 ASP B N 1
ATOM 6093 C CA . ASP B 1 105 ? -15.383 -30.219 -31.25 1 98.12 105 ASP B CA 1
ATOM 6094 C C . ASP B 1 105 ? -14.398 -31.375 -31.438 1 98.12 105 ASP B C 1
ATOM 6096 O O . ASP B 1 105 ? -13.195 -31.156 -31.594 1 98.12 105 ASP B O 1
ATOM 6100 N N . THR B 1 106 ? -14.93 -32.625 -31.391 1 96.31 106 THR B N 1
ATOM 6101 C CA . THR B 1 106 ? -14.094 -33.812 -31.391 1 96.31 106 THR B CA 1
ATOM 6102 C C . THR B 1 106 ? -13.164 -33.844 -32.594 1 96.31 106 THR B C 1
ATOM 6104 O O . THR B 1 106 ? -11.984 -34.188 -32.469 1 96.31 106 THR B O 1
ATOM 6107 N N . ASP B 1 107 ? -13.625 -33.438 -33.75 1 96.38 107 ASP B N 1
ATOM 6108 C CA . ASP B 1 107 ? -12.867 -33.562 -35 1 96.38 107 ASP B CA 1
ATOM 6109 C C . ASP B 1 107 ? -12.203 -32.25 -35.344 1 96.38 107 ASP B C 1
ATOM 6111 O O . ASP B 1 107 ? -11.547 -32.125 -36.406 1 96.38 107 ASP B O 1
ATOM 6115 N N . ALA B 1 108 ? -12.422 -31.203 -34.594 1 97.88 108 ALA B N 1
ATOM 6116 C CA . ALA B 1 108 ? -11.906 -29.859 -34.812 1 97.88 108 ALA B CA 1
ATOM 6117 C C . ALA B 1 108 ? -12.477 -29.266 -36.094 1 97.88 108 ALA B C 1
ATOM 6119 O O . ALA B 1 108 ? -11.75 -28.641 -36.875 1 97.88 108 ALA B O 1
ATOM 6120 N N . ASP B 1 109 ? -13.703 -29.516 -36.281 1 97.31 109 ASP B N 1
ATOM 6121 C CA . ASP B 1 109 ? -14.398 -28.891 -37.375 1 97.31 109 ASP B CA 1
ATOM 6122 C C . ASP B 1 109 ? -14.758 -27.438 -37.062 1 97.31 109 ASP B C 1
ATOM 6124 O O . ASP B 1 109 ? -14.844 -26.594 -37.969 1 97.31 109 ASP B O 1
ATOM 6128 N N . ILE B 1 110 ? -14.984 -27.219 -35.812 1 97.81 110 ILE B N 1
ATOM 6129 C CA . ILE B 1 110 ? -15.25 -25.859 -35.344 1 97.81 110 ILE B CA 1
ATOM 6130 C C . ILE B 1 110 ? -14.312 -25.531 -34.188 1 97.81 110 ILE B C 1
ATOM 6132 O O . ILE B 1 110 ? -14 -26.391 -33.344 1 97.81 110 ILE B O 1
ATOM 6136 N N . ALA B 1 111 ? -13.836 -24.344 -34.156 1 98.38 111 ALA B N 1
ATOM 6137 C CA . ALA B 1 111 ? -13.109 -23.781 -33.031 1 98.38 111 ALA B CA 1
ATOM 6138 C C . ALA B 1 111 ? -13.852 -22.594 -32.438 1 98.38 111 ALA B C 1
ATOM 6140 O O . ALA B 1 111 ? -14.336 -21.719 -33.188 1 98.38 111 ALA B O 1
ATOM 6141 N N . VAL B 1 112 ? -14 -22.562 -31.125 1 98.19 112 VAL B N 1
ATOM 6142 C CA . VAL B 1 112 ? -14.727 -21.484 -30.453 1 98.19 112 VAL B CA 1
ATOM 6143 C C . VAL B 1 112 ? -13.82 -20.812 -29.438 1 98.19 112 VAL B C 1
ATOM 6145 O O . VAL B 1 112 ? -12.984 -21.453 -28.812 1 98.19 112 VAL B O 1
ATOM 6148 N N . PHE B 1 113 ? -13.914 -19.516 -29.328 1 96.44 113 PHE B N 1
ATOM 6149 C CA . PHE B 1 113 ? -13.117 -18.766 -28.375 1 96.44 113 PHE B CA 1
ATOM 6150 C C . PHE B 1 113 ? -13.805 -17.453 -28 1 96.44 113 PHE B C 1
ATOM 6152 O O . PHE B 1 113 ? -14.719 -17.016 -28.703 1 96.44 113 PHE B O 1
ATOM 6159 N N . ALA B 1 114 ? -13.445 -16.953 -26.812 1 93.56 114 ALA B N 1
ATOM 6160 C CA . ALA B 1 114 ? -13.859 -15.617 -26.391 1 93.56 114 ALA B CA 1
ATOM 6161 C C . ALA B 1 114 ? -12.836 -14.562 -26.797 1 93.56 114 ALA B C 1
ATOM 6163 O O . ALA B 1 114 ? -11.633 -14.766 -26.641 1 93.56 114 ALA B O 1
ATOM 6164 N N . LEU B 1 115 ? -13.25 -13.523 -27.406 1 91.69 115 LEU B N 1
ATOM 6165 C CA . LEU B 1 115 ? -12.422 -12.375 -27.766 1 91.69 115 LEU B CA 1
ATOM 6166 C C . LEU B 1 115 ? -13.047 -11.078 -27.281 1 91.69 115 LEU B C 1
ATOM 6168 O O . LEU B 1 115 ? -14.047 -10.617 -27.828 1 91.69 115 LEU B O 1
ATOM 6172 N N . SER B 1 116 ? -12.422 -10.484 -26.219 1 87.19 116 SER B N 1
ATOM 6173 C CA . SER B 1 116 ? -12.945 -9.273 -25.594 1 87.19 116 SER B CA 1
ATOM 6174 C C . SER B 1 116 ? -14.398 -9.453 -25.156 1 87.19 116 SER B C 1
ATOM 6176 O O . SER B 1 116 ? -15.242 -8.602 -25.438 1 87.19 116 SER B O 1
ATOM 6178 N N . GLY B 1 117 ? -14.68 -10.633 -24.734 1 89.25 117 GLY B N 1
ATOM 6179 C CA . GLY B 1 117 ? -16 -10.922 -24.203 1 89.25 117 GLY B CA 1
ATOM 6180 C C . GLY B 1 117 ? -16.969 -11.438 -25.25 1 89.25 117 GLY B C 1
ATOM 6181 O O . GLY B 1 117 ? -18.062 -11.914 -24.906 1 89.25 117 GLY B O 1
ATOM 6182 N N . LYS B 1 118 ? -16.578 -11.359 -26.453 1 92.38 118 LYS B N 1
ATOM 6183 C CA . LYS B 1 118 ? -17.453 -11.812 -27.531 1 92.38 118 LYS B CA 1
ATOM 6184 C C . LYS B 1 118 ? -17.25 -13.297 -27.828 1 92.38 118 LYS B C 1
ATOM 6186 O O . LYS B 1 118 ? -16.125 -13.797 -27.75 1 92.38 118 LYS B O 1
ATOM 6191 N N . LEU B 1 119 ? -18.312 -13.969 -28.203 1 95.5 119 LEU B N 1
ATOM 6192 C CA . LEU B 1 119 ? -18.25 -15.375 -28.578 1 95.5 119 LEU B CA 1
ATOM 6193 C C . LEU B 1 119 ? -17.969 -15.539 -30.062 1 95.5 119 LEU B C 1
ATOM 6195 O O . LEU B 1 119 ? -18.75 -15.109 -30.906 1 95.5 119 LEU B O 1
ATOM 6199 N N . MET B 1 120 ? -16.859 -16.125 -30.344 1 96.12 120 MET B N 1
ATOM 6200 C CA . MET B 1 120 ? -16.453 -16.328 -31.734 1 96.12 120 MET B CA 1
ATOM 6201 C C . MET B 1 120 ? -16.469 -17.812 -32.094 1 96.12 120 MET B C 1
ATOM 6203 O O . MET B 1 120 ? -16.078 -18.656 -31.266 1 96.12 120 MET B O 1
ATOM 6207 N N . ALA B 1 121 ? -16.969 -18.125 -33.25 1 97.25 121 ALA B N 1
ATOM 6208 C CA . ALA B 1 121 ? -16.938 -19.484 -33.781 1 97.25 121 ALA B CA 1
ATOM 6209 C C . ALA B 1 121 ? -16.266 -19.5 -35.156 1 97.25 121 ALA B C 1
ATOM 6211 O O . ALA B 1 121 ? -16.594 -18.719 -36.031 1 97.25 121 ALA B O 1
ATOM 6212 N N . CYS B 1 122 ? -15.344 -20.312 -35.312 1 97.38 122 CYS B N 1
ATOM 6213 C CA . CYS B 1 122 ? -14.578 -20.453 -36.531 1 97.38 122 CYS B CA 1
ATOM 6214 C C . CYS B 1 122 ? -14.844 -21.797 -37.188 1 97.38 122 CYS B C 1
ATOM 6216 O O . CYS B 1 122 ? -14.609 -22.844 -36.594 1 97.38 122 CYS B O 1
ATOM 6218 N N . ASP B 1 123 ? -15.312 -21.719 -38.375 1 96.81 123 ASP B N 1
ATOM 6219 C CA . ASP B 1 123 ? -15.359 -22.922 -39.219 1 96.81 123 ASP B CA 1
ATOM 6220 C C . ASP B 1 123 ? -13.977 -23.25 -39.781 1 96.81 123 ASP B C 1
ATOM 6222 O O . ASP B 1 123 ? -13.453 -22.516 -40.625 1 96.81 123 ASP B O 1
ATOM 6226 N N . VAL B 1 124 ? -13.438 -24.422 -39.406 1 97.12 124 VAL B N 1
ATOM 6227 C CA . VAL B 1 124 ? -12.023 -24.703 -39.656 1 97.12 124 VAL B CA 1
ATOM 6228 C C . VAL B 1 124 ? -11.82 -25 -41.125 1 97.12 124 VAL B C 1
ATOM 6230 O O . VAL B 1 124 ? -10.812 -24.594 -41.719 1 97.12 124 VAL B O 1
ATOM 6233 N N . ALA B 1 125 ? -12.695 -25.656 -41.719 1 93.81 125 ALA B N 1
ATOM 6234 C CA . ALA B 1 125 ? -12.555 -26.016 -43.125 1 93.81 125 ALA B CA 1
ATOM 6235 C C . ALA B 1 125 ? -12.516 -24.766 -44.031 1 93.81 125 ALA B C 1
ATOM 6237 O O . ALA B 1 125 ? -11.656 -24.641 -44.906 1 93.81 125 ALA B O 1
ATOM 6238 N N . SER B 1 126 ? -13.422 -23.812 -43.781 1 93.25 126 SER B N 1
ATOM 6239 C CA . SER B 1 126 ? -13.516 -22.609 -44.594 1 93.25 126 SER B CA 1
ATOM 6240 C C . SER B 1 126 ? -12.617 -21.5 -44.062 1 93.25 126 SER B C 1
ATOM 6242 O O . SER B 1 126 ? -12.242 -20.594 -44.812 1 93.25 126 SER B O 1
ATOM 6244 N N . GLY B 1 127 ? -12.406 -21.578 -42.844 1 92.44 127 GLY B N 1
ATOM 6245 C CA . GLY B 1 127 ? -11.648 -20.516 -42.219 1 92.44 127 GLY B CA 1
ATOM 6246 C C . GLY B 1 127 ? -12.508 -19.312 -41.844 1 92.44 127 GLY B C 1
ATOM 6247 O O . GLY B 1 127 ? -11.984 -18.297 -41.406 1 92.44 127 GLY B O 1
ATOM 6248 N N . LEU B 1 128 ? -13.766 -19.406 -42 1 94.19 128 LEU B N 1
ATOM 6249 C CA . LEU B 1 128 ? -14.672 -18.312 -41.688 1 94.19 128 LEU B CA 1
ATOM 6250 C C . LEU B 1 128 ? -14.938 -18.25 -40.188 1 94.19 128 LEU B C 1
ATOM 6252 O O . LEU B 1 128 ? -15.305 -19.25 -39.562 1 94.19 128 LEU B O 1
ATOM 6256 N N . THR B 1 129 ? -14.625 -17.125 -39.625 1 95.62 129 THR B N 1
ATOM 6257 C CA . THR B 1 129 ? -14.891 -16.875 -38.188 1 95.62 129 THR B CA 1
ATOM 6258 C C . THR B 1 129 ? -16.031 -15.867 -38.031 1 95.62 129 THR B C 1
ATOM 6260 O O . THR B 1 129 ? -15.992 -14.773 -38.594 1 95.62 129 THR B O 1
ATOM 6263 N N . GLU B 1 130 ? -16.984 -16.188 -37.219 1 93.94 130 GLU B N 1
ATOM 6264 C CA . GLU B 1 130 ? -18.156 -15.328 -37.031 1 93.94 130 GLU B CA 1
ATOM 6265 C C . GLU B 1 130 ? -18.406 -15.102 -35.531 1 93.94 130 GLU B C 1
ATOM 6267 O O . GLU B 1 130 ? -18.156 -15.977 -34.719 1 93.94 130 GLU B O 1
ATOM 6272 N N . GLN B 1 131 ? -18.875 -13.93 -35.25 1 93.81 131 GLN B N 1
ATOM 6273 C CA . GLN B 1 131 ? -19.359 -13.633 -33.906 1 93.81 131 GLN B CA 1
ATOM 6274 C C . GLN B 1 131 ? -20.781 -14.125 -33.719 1 93.81 131 GLN B C 1
ATOM 6276 O O . GLN B 1 131 ? -21.656 -13.828 -34.531 1 93.81 131 GLN B O 1
ATOM 6281 N N . LEU B 1 132 ? -20.969 -14.883 -32.688 1 95.62 132 LEU B N 1
ATOM 6282 C CA . LEU B 1 132 ? -22.312 -15.336 -32.375 1 95.62 132 LEU B CA 1
ATOM 6283 C C . LEU B 1 132 ? -23.016 -14.344 -31.453 1 95.62 132 LEU B C 1
ATOM 6285 O O . LEU B 1 132 ? -22.391 -13.742 -30.578 1 95.62 132 LEU B O 1
ATOM 6289 N N . ALA B 1 133 ? -24.297 -14.227 -31.625 1 93.25 133 ALA B N 1
ATOM 6290 C CA . ALA B 1 133 ? -25.078 -13.273 -30.828 1 93.25 133 ALA B CA 1
ATOM 6291 C C . ALA B 1 133 ? -25.391 -13.828 -29.453 1 93.25 133 ALA B C 1
ATOM 6293 O O . ALA B 1 133 ? -26.188 -14.773 -29.312 1 93.25 133 ALA B O 1
ATOM 6294 N N . VAL B 1 134 ? -24.75 -13.266 -28.516 1 92.75 134 VAL B N 1
ATOM 6295 C CA . VAL B 1 134 ? -25.047 -13.57 -27.125 1 92.75 134 VAL B CA 1
ATOM 6296 C C . VAL B 1 134 ? -25.281 -12.273 -26.344 1 92.75 134 VAL B C 1
ATOM 6298 O O . VAL B 1 134 ? -25.016 -11.18 -26.859 1 92.75 134 VAL B O 1
ATOM 6301 N N . ASP B 1 135 ? -25.781 -12.273 -25.094 1 88.81 135 ASP B N 1
ATOM 6302 C CA . ASP B 1 135 ? -26.281 -11.102 -24.375 1 88.81 135 ASP B CA 1
ATOM 6303 C C . ASP B 1 135 ? -25.156 -10.398 -23.609 1 88.81 135 ASP B C 1
ATOM 6305 O O . ASP B 1 135 ? -25.219 -9.195 -23.359 1 88.81 135 ASP B O 1
ATOM 6309 N N . GLY B 1 136 ? -24.188 -11.109 -23.203 1 87.75 136 GLY B N 1
ATOM 6310 C CA . GLY B 1 136 ? -23.125 -10.531 -22.391 1 87.75 136 GLY B CA 1
ATOM 6311 C C . GLY B 1 136 ? -21.781 -11.156 -22.656 1 87.75 136 GLY B C 1
ATOM 6312 O O . GLY B 1 136 ? -21.641 -11.992 -23.547 1 87.75 136 GLY B O 1
ATOM 6313 N N . PRO B 1 137 ? -20.766 -10.641 -21.875 1 91.75 137 PRO B N 1
ATOM 6314 C CA . PRO B 1 137 ? -19.422 -11.195 -22.062 1 91.75 137 PRO B CA 1
ATOM 6315 C C . PRO B 1 137 ? -19.328 -12.664 -21.672 1 91.75 137 PRO B C 1
ATOM 6317 O O . PRO B 1 137 ? -19.844 -13.062 -20.625 1 91.75 137 PRO B O 1
ATOM 6320 N N . VAL B 1 138 ? -18.625 -13.438 -22.469 1 94.19 138 VAL B N 1
ATOM 6321 C CA . VAL B 1 138 ? -18.625 -14.891 -22.297 1 94.19 138 VAL B CA 1
ATOM 6322 C C . VAL B 1 138 ? -17.312 -15.336 -21.656 1 94.19 138 VAL B C 1
ATOM 6324 O O . VAL B 1 138 ? -16.266 -14.719 -21.859 1 94.19 138 VAL B O 1
ATOM 6327 N N . VAL B 1 139 ? -17.438 -16.406 -20.906 1 94.75 139 VAL B N 1
ATOM 6328 C CA . VAL B 1 139 ? -16.297 -17.047 -20.25 1 94.75 139 VAL B CA 1
ATOM 6329 C C . VAL B 1 139 ? -16.25 -18.531 -20.641 1 94.75 139 VAL B C 1
ATOM 6331 O O . VAL B 1 139 ? -17.266 -19.219 -20.578 1 94.75 139 VAL B O 1
ATOM 6334 N N . ASP B 1 140 ? -15.133 -19.016 -21.078 1 95.56 140 ASP B N 1
ATOM 6335 C CA . ASP B 1 140 ? -14.781 -20.422 -21.312 1 95.56 140 ASP B CA 1
ATOM 6336 C C . ASP B 1 140 ? -15.773 -21.094 -22.25 1 95.56 140 ASP B C 1
ATOM 6338 O O . ASP B 1 140 ? -16.344 -22.141 -21.922 1 95.56 140 ASP B O 1
ATOM 6342 N N . PRO B 1 141 ? -16 -20.594 -23.422 1 97.56 141 PRO B N 1
ATOM 6343 C CA . PRO B 1 141 ? -16.875 -21.281 -24.375 1 97.56 141 PRO B CA 1
ATOM 6344 C C . PRO B 1 141 ? -16.297 -22.609 -24.844 1 97.56 141 PRO B C 1
ATOM 6346 O O . PRO B 1 141 ? -15.109 -22.703 -25.141 1 97.56 141 PRO B O 1
ATOM 6349 N N . ARG B 1 142 ? -17.172 -23.672 -24.953 1 98.12 142 ARG B N 1
ATOM 6350 C CA . ARG B 1 142 ? -16.766 -24.984 -25.406 1 98.12 142 ARG B CA 1
ATOM 6351 C C . ARG B 1 142 ? -17.844 -25.656 -26.25 1 98.12 142 ARG B C 1
ATOM 6353 O O . ARG B 1 142 ? -19 -25.734 -25.812 1 98.12 142 ARG B O 1
ATOM 6360 N N . PRO B 1 143 ? -17.516 -26.125 -27.406 1 98.44 143 PRO B N 1
ATOM 6361 C CA . PRO B 1 143 ? -18.5 -26.812 -28.234 1 98.44 143 PRO B CA 1
ATOM 6362 C C . PRO B 1 143 ? -18.781 -28.234 -27.734 1 98.44 143 PRO B C 1
ATOM 6364 O O . PRO B 1 143 ? -17.938 -28.844 -27.078 1 98.44 143 PRO B O 1
ATOM 6367 N N . SER B 1 144 ? -20.016 -28.672 -28.125 1 98.44 144 SER B N 1
ATOM 6368 C CA . SER B 1 144 ? -20.312 -30.094 -27.938 1 98.44 144 SER B CA 1
ATOM 6369 C C . SER B 1 144 ? -19.438 -30.969 -28.812 1 98.44 144 SER B C 1
ATOM 6371 O O . SER B 1 144 ? -18.859 -30.484 -29.797 1 98.44 144 SER B O 1
ATOM 6373 N N . PRO B 1 145 ? -19.328 -32.219 -28.438 1 97.81 145 PRO B N 1
ATOM 6374 C CA . PRO B 1 145 ? -18.453 -33.125 -29.203 1 97.81 145 PRO B CA 1
ATOM 6375 C C . PRO B 1 145 ? -18.781 -33.156 -30.688 1 97.81 145 PRO B C 1
ATOM 6377 O O . PRO B 1 145 ? -17.891 -33.344 -31.516 1 97.81 145 PRO B O 1
ATOM 6380 N N . ASP B 1 146 ? -20.047 -32.969 -31.062 1 96.94 146 ASP B N 1
ATOM 6381 C CA . ASP B 1 146 ? -20.453 -33 -32.469 1 96.94 146 ASP B CA 1
ATOM 6382 C C . ASP B 1 146 ? -20.406 -31.609 -33.094 1 96.94 146 ASP B C 1
ATOM 6384 O O . ASP B 1 146 ? -20.734 -31.438 -34.25 1 96.94 146 ASP B O 1
ATOM 6388 N N . GLY B 1 147 ? -20.125 -30.594 -32.312 1 97.31 147 GLY B N 1
ATOM 6389 C CA . GLY B 1 147 ? -19.922 -29.25 -32.812 1 97.31 147 GLY B CA 1
ATOM 6390 C C . GLY B 1 147 ? -21.203 -28.484 -33.062 1 97.31 147 GLY B C 1
ATOM 6391 O O . GLY B 1 147 ? -21.188 -27.375 -33.594 1 97.31 147 GLY B O 1
ATOM 6392 N N . ARG B 1 148 ? -22.281 -29 -32.562 1 96.56 148 ARG B N 1
ATOM 6393 C CA . ARG B 1 148 ? -23.578 -28.406 -32.906 1 96.56 148 ARG B CA 1
ATOM 6394 C C . ARG B 1 148 ? -23.969 -27.359 -31.859 1 96.56 148 ARG B C 1
ATOM 6396 O O . ARG B 1 148 ? -24.719 -26.422 -32.156 1 96.56 148 ARG B O 1
ATOM 6403 N N . MET B 1 149 ? -23.547 -27.609 -30.656 1 97.56 149 MET B N 1
ATOM 6404 C CA . MET B 1 149 ? -23.875 -26.703 -29.547 1 97.56 149 MET B CA 1
ATOM 6405 C C . MET B 1 149 ? -22.609 -26.125 -28.922 1 97.56 149 MET B C 1
ATOM 6407 O O . MET B 1 149 ? -21.547 -26.75 -28.969 1 97.56 149 MET B O 1
ATOM 6411 N N . ILE B 1 150 ? -22.734 -24.922 -28.359 1 98.31 150 ILE B N 1
ATOM 6412 C CA . ILE B 1 150 ? -21.656 -24.281 -27.609 1 98.31 150 ILE B CA 1
ATOM 6413 C C . ILE B 1 150 ? -22.156 -23.891 -26.219 1 98.31 150 ILE B C 1
ATOM 6415 O O . ILE B 1 150 ? -23.125 -23.125 -26.094 1 98.31 150 ILE B O 1
ATOM 6419 N N . ALA B 1 151 ? -21.516 -24.422 -25.188 1 98.56 151 ALA B N 1
ATOM 6420 C CA . ALA B 1 151 ? -21.797 -23.984 -23.828 1 98.56 151 ALA B CA 1
ATOM 6421 C C . ALA B 1 151 ? -20.797 -22.922 -23.375 1 98.56 151 ALA B C 1
ATOM 6423 O O . ALA B 1 151 ? -19.656 -22.906 -23.828 1 98.56 151 ALA B O 1
ATOM 6424 N N . TYR B 1 152 ? -21.234 -22.016 -22.578 1 97.94 152 TYR B N 1
ATOM 6425 C CA . TYR B 1 152 ? -20.406 -20.938 -22.047 1 97.94 152 TYR B CA 1
ATOM 6426 C C . TYR B 1 152 ? -21 -20.359 -20.766 1 97.94 152 TYR B C 1
ATOM 6428 O O . TYR B 1 152 ? -22.125 -20.703 -20.391 1 97.94 152 TYR B O 1
ATOM 6436 N N . VAL B 1 153 ? -20.219 -19.578 -20.047 1 97.44 153 VAL B N 1
ATOM 6437 C CA . VAL B 1 153 ? -20.688 -18.938 -18.828 1 97.44 153 VAL B CA 1
ATOM 6438 C C . VAL B 1 153 ? -20.828 -17.422 -19.078 1 97.44 153 VAL B C 1
ATOM 6440 O O . VAL B 1 153 ? -19.984 -16.828 -19.75 1 97.44 153 VAL B O 1
ATOM 6443 N N . GLU B 1 154 ? -21.844 -16.891 -18.625 1 95.5 154 GLU B N 1
ATOM 6444 C CA . GLU B 1 154 ? -22.141 -15.461 -18.656 1 95.5 154 GLU B CA 1
ATOM 6445 C C . GLU B 1 154 ? -22.797 -15 -17.359 1 95.5 154 GLU B C 1
ATOM 6447 O O . GLU B 1 154 ? -23.828 -15.531 -16.953 1 95.5 154 GLU B O 1
ATOM 6452 N N . HIS B 1 155 ? -22.172 -14.039 -16.656 1 93 155 HIS B N 1
ATOM 6453 C CA . HIS B 1 155 ? -22.672 -13.508 -15.398 1 93 155 HIS B CA 1
ATOM 6454 C C . HIS B 1 155 ? -22.969 -14.633 -14.406 1 93 155 HIS B C 1
ATOM 6456 O O . HIS B 1 155 ? -24.078 -14.711 -13.867 1 93 155 HIS B O 1
ATOM 6462 N N . GLU B 1 156 ? -22.109 -15.555 -14.336 1 94.56 156 GLU B N 1
ATOM 6463 C CA . GLU B 1 156 ? -22.094 -16.625 -13.336 1 94.56 156 GLU B CA 1
ATOM 6464 C C . GLU B 1 156 ? -23.188 -17.656 -13.625 1 94.56 156 GLU B C 1
ATOM 6466 O O . GLU B 1 156 ? -23.578 -18.422 -12.742 1 94.56 156 GLU B O 1
ATOM 6471 N N . ALA B 1 157 ? -23.656 -17.641 -14.859 1 97.62 157 ALA B N 1
ATOM 6472 C CA . ALA B 1 157 ? -24.672 -18.609 -15.289 1 97.62 157 ALA B CA 1
ATOM 6473 C C . ALA B 1 157 ? -24.188 -19.406 -16.484 1 97.62 157 ALA B C 1
ATOM 6475 O O . ALA B 1 157 ? -23.438 -18.906 -17.328 1 97.62 157 ALA B O 1
ATOM 6476 N N . LEU B 1 158 ? -24.672 -20.625 -16.531 1 98.44 158 LEU B N 1
ATOM 6477 C CA . LEU B 1 158 ? -24.312 -21.516 -17.625 1 98.44 158 LEU B CA 1
ATOM 6478 C C . LEU B 1 158 ? -25.344 -21.438 -18.75 1 98.44 158 LEU B C 1
ATOM 6480 O O . LEU B 1 158 ? -26.547 -21.547 -18.516 1 98.44 158 LEU B O 1
ATOM 6484 N N . TRP B 1 159 ? -24.844 -21.203 -19.953 1 98.25 159 TRP B N 1
ATOM 6485 C CA . TRP B 1 159 ? -25.688 -21.031 -21.141 1 98.25 159 TRP B CA 1
ATOM 6486 C C . TRP B 1 159 ? -25.281 -22 -22.234 1 98.25 159 TRP B C 1
ATOM 6488 O O . TRP B 1 159 ? -24.203 -22.578 -22.188 1 98.25 159 TRP B O 1
ATOM 6498 N N . VAL B 1 160 ? -26.203 -22.156 -23.219 1 98 160 VAL B N 1
ATOM 6499 C CA . VAL B 1 160 ? -25.891 -22.922 -24.422 1 98 160 VAL B CA 1
ATOM 6500 C C . VAL B 1 160 ? -26.5 -22.234 -25.641 1 98 160 VAL B C 1
ATOM 6502 O O . VAL B 1 160 ? -27.547 -21.594 -25.531 1 98 160 VAL B O 1
ATOM 6505 N N . VAL B 1 161 ? -25.781 -22.344 -26.75 1 97.56 161 VAL B N 1
ATOM 6506 C CA . VAL B 1 161 ? -26.266 -21.797 -28.016 1 97.56 161 VAL B CA 1
ATOM 6507 C C . VAL B 1 161 ? -25.875 -22.719 -29.156 1 97.56 161 VAL B C 1
ATOM 6509 O O . VAL B 1 161 ? -24.938 -23.516 -29.031 1 97.56 161 VAL B O 1
ATOM 6512 N N . ARG B 1 162 ? -26.641 -22.609 -30.203 1 96.5 162 ARG B N 1
ATOM 6513 C CA . ARG B 1 162 ? -26.281 -23.375 -31.391 1 96.5 162 ARG B CA 1
ATOM 6514 C C . ARG B 1 162 ? -25.062 -22.75 -32.094 1 96.5 162 ARG B C 1
ATOM 6516 O O . ARG B 1 162 ? -24.969 -21.531 -32.188 1 96.5 162 ARG B O 1
ATOM 6523 N N . ALA B 1 163 ? -24.25 -23.609 -32.625 1 95.25 163 ALA B N 1
ATOM 6524 C CA . ALA B 1 163 ? -23 -23.172 -33.25 1 95.25 163 ALA B CA 1
ATOM 6525 C C . ALA B 1 163 ? -23.266 -22.422 -34.531 1 95.25 163 ALA B C 1
ATOM 6527 O O . ALA B 1 163 ? -22.453 -21.594 -34.969 1 95.25 163 ALA B O 1
ATOM 6528 N N . ASP B 1 164 ? -24.406 -22.609 -35.125 1 91 164 ASP B N 1
ATOM 6529 C CA . ASP B 1 164 ? -24.719 -21.953 -36.375 1 91 164 ASP B CA 1
ATOM 6530 C C . ASP B 1 164 ? -25.422 -20.609 -36.125 1 91 164 ASP B C 1
ATOM 6532 O O . ASP B 1 164 ? -25.75 -19.906 -37.094 1 91 164 ASP B O 1
ATOM 6536 N N . GLY B 1 165 ? -25.719 -20.297 -34.875 1 86.88 165 GLY B N 1
ATOM 6537 C CA . GLY B 1 165 ? -26.25 -19 -34.5 1 86.88 165 GLY B CA 1
ATOM 6538 C C . GLY B 1 165 ? -27.734 -18.859 -34.812 1 86.88 165 GLY B C 1
ATOM 6539 O O . GLY B 1 165 ? -28.266 -17.75 -34.812 1 86.88 165 GLY B O 1
ATOM 6540 N N . THR B 1 166 ? -28.375 -19.859 -35.031 1 85 166 THR B N 1
ATOM 6541 C CA . THR B 1 166 ? -29.75 -19.781 -35.5 1 85 166 THR B CA 1
ATOM 6542 C C . THR B 1 166 ? -30.719 -19.594 -34.344 1 85 166 THR B C 1
ATOM 6544 O O . THR B 1 166 ? -31.844 -19.125 -34.562 1 85 166 THR B O 1
ATOM 6547 N N . ASN B 1 167 ? -30.344 -19.969 -33.188 1 83.81 167 ASN B N 1
ATOM 6548 C CA . ASN B 1 167 ? -31.234 -19.828 -32.062 1 83.81 167 ASN B CA 1
ATOM 6549 C C . ASN B 1 167 ? -30.656 -18.891 -31 1 83.81 167 ASN B C 1
ATOM 6551 O O . ASN B 1 167 ? -29.453 -18.688 -30.953 1 83.81 167 ASN B O 1
ATOM 6555 N N . ALA B 1 168 ? -31.656 -18.406 -30.25 1 88.44 168 ALA B N 1
ATOM 6556 C CA . ALA B 1 168 ? -31.266 -17.625 -29.078 1 88.44 168 ALA B CA 1
ATOM 6557 C C . ALA B 1 168 ? -30.594 -18.516 -28.031 1 88.44 168 ALA B C 1
ATOM 6559 O O . ALA B 1 168 ? -30.922 -19.688 -27.906 1 88.44 168 ALA B O 1
ATOM 6560 N N . PRO B 1 169 ? -29.625 -17.922 -27.344 1 95.81 169 PRO B N 1
ATOM 6561 C CA . PRO B 1 169 ? -29.016 -18.672 -26.25 1 95.81 169 PRO B CA 1
ATOM 6562 C C . PRO B 1 169 ? -30.031 -19.141 -25.219 1 95.81 169 PRO B C 1
ATOM 6564 O O . PRO B 1 169 ? -31.016 -18.453 -24.938 1 95.81 169 PRO B O 1
ATOM 6567 N N . ARG B 1 170 ? -29.781 -20.25 -24.672 1 96.31 170 ARG B N 1
ATOM 6568 C CA . ARG B 1 170 ? -30.656 -20.812 -23.656 1 96.31 170 ARG B CA 1
ATOM 6569 C C . ARG B 1 170 ? -29.938 -20.906 -22.312 1 96.31 170 ARG B C 1
ATOM 6571 O O . ARG B 1 170 ? -28.797 -21.359 -22.234 1 96.31 170 ARG B O 1
ATOM 6578 N N . LEU B 1 171 ? -30.656 -20.484 -21.25 1 97.31 171 LEU B N 1
ATOM 6579 C CA . LEU B 1 171 ? -30.141 -20.594 -19.891 1 97.31 171 LEU B CA 1
ATOM 6580 C C . LEU B 1 171 ? -30.219 -22.047 -19.406 1 97.31 171 LEU B C 1
ATOM 6582 O O . LEU B 1 171 ? -31.281 -22.656 -19.469 1 97.31 171 LEU B O 1
ATOM 6586 N N . LEU B 1 172 ? -29.125 -22.562 -18.938 1 98.25 172 LEU B N 1
ATOM 6587 C CA . LEU B 1 172 ? -29.109 -23.922 -18.422 1 98.25 172 LEU B CA 1
ATOM 6588 C C . LEU B 1 172 ? -29.172 -23.922 -16.906 1 98.25 172 LEU B C 1
ATOM 6590 O O . LEU B 1 172 ? -29.922 -24.703 -16.312 1 98.25 172 LEU B O 1
ATOM 6594 N N . ALA B 1 173 ? -28.406 -23.078 -16.234 1 98.06 173 ALA B N 1
ATOM 6595 C CA . ALA B 1 173 ? -28.375 -23.062 -14.773 1 98.06 173 ALA B CA 1
ATOM 6596 C C . ALA B 1 173 ? -27.953 -21.688 -14.25 1 98.06 173 ALA B C 1
ATOM 6598 O O . ALA B 1 173 ? -27 -21.078 -14.766 1 98.06 173 ALA B O 1
ATOM 6599 N N . ARG B 1 174 ? -28.641 -21.219 -13.258 1 97.12 174 ARG B N 1
ATOM 6600 C CA . ARG B 1 174 ? -28.359 -19.969 -12.562 1 97.12 174 ARG B CA 1
ATOM 6601 C C . ARG B 1 174 ? -28.812 -20.016 -11.109 1 97.12 174 ARG B C 1
ATOM 6603 O O . ARG B 1 174 ? -29.781 -20.719 -10.781 1 97.12 174 ARG B O 1
ATOM 6610 N N . ASP B 1 175 ? -28.062 -19.422 -10.242 1 96.38 175 ASP B N 1
ATOM 6611 C CA . ASP B 1 175 ? -28.469 -19.266 -8.844 1 96.38 175 ASP B CA 1
ATOM 6612 C C . ASP B 1 175 ? -28.922 -17.844 -8.555 1 96.38 175 ASP B C 1
ATOM 6614 O O . ASP B 1 175 ? -28.516 -16.906 -9.25 1 96.38 175 ASP B O 1
ATOM 6618 N N . ALA B 1 176 ? -29.75 -17.641 -7.492 1 93.94 176 ALA B N 1
ATOM 6619 C CA . ALA B 1 176 ? -30.203 -16.312 -7.086 1 93.94 176 ALA B CA 1
ATOM 6620 C C . ALA B 1 176 ? -29.109 -15.57 -6.32 1 93.94 176 ALA B C 1
ATOM 6622 O O . ALA B 1 176 ? -29.047 -14.336 -6.355 1 93.94 176 ALA B O 1
ATOM 6623 N N . SER B 1 177 ? -28.328 -16.312 -5.691 1 94.62 177 SER B N 1
ATOM 6624 C CA . SER B 1 177 ? -27.266 -15.719 -4.875 1 94.62 177 SER B CA 1
ATOM 6625 C C . SER B 1 177 ? -26.109 -15.227 -5.742 1 94.62 177 SER B C 1
ATOM 6627 O O . SER B 1 177 ? -25.625 -15.953 -6.609 1 94.62 177 SER B O 1
ATOM 6629 N N . PRO B 1 178 ? -25.656 -14.016 -5.453 1 92.38 178 PRO B N 1
ATOM 6630 C CA . PRO B 1 178 ? -24.5 -13.516 -6.195 1 92.38 178 PRO B CA 1
ATOM 6631 C C . PRO B 1 178 ? -23.203 -14.211 -5.801 1 92.38 178 PRO B C 1
ATOM 6633 O O . PRO B 1 178 ? -22.172 -14.016 -6.457 1 92.38 178 PRO B O 1
ATOM 6636 N N . ASP B 1 179 ? -23.203 -15.055 -4.828 1 95.44 179 ASP B N 1
ATOM 6637 C CA . ASP B 1 179 ? -22 -15.758 -4.371 1 95.44 179 ASP B CA 1
ATOM 6638 C C . ASP B 1 179 ? -21.891 -17.141 -5.023 1 95.44 179 ASP B C 1
ATOM 6640 O O . ASP B 1 179 ? -20.953 -17.875 -4.75 1 95.44 179 ASP B O 1
ATOM 6644 N N . VAL B 1 180 ? -22.859 -17.406 -5.887 1 97.88 180 VAL B N 1
ATOM 6645 C CA . VAL B 1 180 ? -22.891 -18.75 -6.48 1 97.88 180 VAL B CA 1
ATOM 6646 C C . VAL B 1 180 ? -22.703 -18.641 -7.992 1 97.88 180 VAL B C 1
ATOM 6648 O O . VAL B 1 180 ? -23.344 -17.812 -8.648 1 97.88 180 VAL B O 1
ATOM 6651 N N . SER B 1 181 ? -21.844 -19.406 -8.523 1 97.38 181 SER B N 1
ATOM 6652 C CA . SER B 1 181 ? -21.641 -19.484 -9.969 1 97.38 181 SER B CA 1
ATOM 6653 C C . SER B 1 181 ? -21.891 -20.891 -10.492 1 97.38 181 SER B C 1
ATOM 6655 O O . SER B 1 181 ? -21.766 -21.859 -9.742 1 97.38 181 SER B O 1
ATOM 6657 N N . TRP B 1 182 ? -22.266 -20.984 -11.727 1 98.31 182 TRP B N 1
ATOM 6658 C CA . TRP B 1 182 ? -22.391 -22.25 -12.445 1 98.31 182 TRP B CA 1
ATOM 6659 C C . TRP B 1 182 ? -21.391 -22.328 -13.594 1 98.31 182 TRP B C 1
ATOM 6661 O O . TRP B 1 182 ? -21.281 -21.391 -14.391 1 98.31 182 TRP B O 1
ATOM 6671 N N . GLY B 1 183 ? -20.641 -23.391 -13.641 1 97.94 183 GLY B N 1
ATOM 6672 C CA . GLY B 1 183 ? -19.781 -23.641 -14.781 1 97.94 183 GLY B CA 1
ATOM 6673 C C . GLY B 1 183 ? -18.406 -23.016 -14.641 1 97.94 183 GLY B C 1
ATOM 6674 O O . GLY B 1 183 ? -17.656 -22.938 -15.617 1 97.94 183 GLY B O 1
ATOM 6675 N N . LEU B 1 184 ? -18.109 -22.562 -13.5 1 96.75 184 LEU B N 1
ATOM 6676 C CA . LEU B 1 184 ? -16.781 -22 -13.25 1 96.75 184 LEU B CA 1
ATOM 6677 C C . LEU B 1 184 ? -16.078 -22.766 -12.141 1 96.75 184 LEU B C 1
ATOM 6679 O O . LEU B 1 184 ? -16.719 -23.438 -11.328 1 96.75 184 LEU B O 1
ATOM 6683 N N . ALA B 1 185 ? -14.711 -22.672 -12.172 1 97 185 ALA B N 1
ATOM 6684 C CA . ALA B 1 185 ? -13.898 -23.266 -11.109 1 97 185 ALA B CA 1
ATOM 6685 C C . ALA B 1 185 ? -13.727 -22.297 -9.953 1 97 185 ALA B C 1
ATOM 6687 O O . ALA B 1 185 ? -13.656 -21.078 -10.156 1 97 185 ALA B O 1
ATOM 6688 N N . GLU B 1 186 ? -13.68 -22.781 -8.711 1 96.62 186 GLU B N 1
ATOM 6689 C CA . GLU B 1 186 ? -13.344 -21.953 -7.562 1 96.62 186 GLU B CA 1
ATOM 6690 C C . GLU B 1 186 ? -11.844 -21.688 -7.496 1 96.62 186 GLU B C 1
ATOM 6692 O O . GLU B 1 186 ? -11.07 -22.281 -8.25 1 96.62 186 GLU B O 1
ATOM 6697 N N . PHE B 1 187 ? -11.43 -20.891 -6.59 1 95.31 187 PHE B N 1
ATOM 6698 C CA . PHE B 1 187 ? -10.078 -20.359 -6.512 1 95.31 187 PHE B CA 1
ATOM 6699 C C . PHE B 1 187 ? -9.055 -21.484 -6.414 1 95.31 187 PHE B C 1
ATOM 6701 O O . PHE B 1 187 ? -8.133 -21.562 -7.234 1 95.31 187 PHE B O 1
ATOM 6708 N N . VAL B 1 188 ? -9.156 -22.391 -5.512 1 96.94 188 VAL B N 1
ATOM 6709 C CA . VAL B 1 188 ? -8.109 -23.375 -5.277 1 96.94 188 VAL B CA 1
ATOM 6710 C C . VAL B 1 188 ? -8.102 -24.406 -6.406 1 96.94 188 VAL B C 1
ATOM 6712 O O . VAL B 1 188 ? -7.062 -25 -6.707 1 96.94 188 VAL B O 1
ATOM 6715 N N . ALA B 1 189 ? -9.281 -24.625 -7.051 1 97.56 189 ALA B N 1
ATOM 6716 C CA . ALA B 1 189 ? -9.305 -25.516 -8.203 1 97.56 189 ALA B CA 1
ATOM 6717 C C . ALA B 1 189 ? -8.422 -25 -9.328 1 97.56 189 ALA B C 1
ATOM 6719 O O . ALA B 1 189 ? -7.602 -25.734 -9.875 1 97.56 189 ALA B O 1
ATOM 6720 N N . GLY B 1 190 ? -8.602 -23.734 -9.547 1 94.44 190 GLY B N 1
ATOM 6721 C CA . GLY B 1 190 ? -7.82 -23.109 -10.609 1 94.44 190 GLY B CA 1
ATOM 6722 C C . GLY B 1 190 ? -6.375 -22.859 -10.219 1 94.44 190 GLY B C 1
ATOM 6723 O O . GLY B 1 190 ? -5.461 -23.125 -11 1 94.44 190 GLY B O 1
ATOM 6724 N N . GLU B 1 191 ? -6.152 -22.469 -9.008 1 92.69 191 GLU B N 1
ATOM 6725 C CA . GLU B 1 191 ? -4.836 -22.016 -8.562 1 92.69 191 GLU B CA 1
ATOM 6726 C C . GLU B 1 191 ? -3.936 -23.203 -8.219 1 92.69 191 GLU B C 1
ATOM 6728 O O . GLU B 1 191 ? -2.732 -23.172 -8.477 1 92.69 191 GLU B O 1
ATOM 6733 N N . GLU B 1 192 ? -4.594 -24.281 -7.723 1 95.5 192 GLU B N 1
ATOM 6734 C CA . GLU B 1 192 ? -3.738 -25.297 -7.102 1 95.5 192 GLU B CA 1
ATOM 6735 C C . GLU B 1 192 ? -3.965 -26.672 -7.73 1 95.5 192 GLU B C 1
ATOM 6737 O O . GLU B 1 192 ? -3.031 -27.469 -7.844 1 95.5 192 GLU B O 1
ATOM 6742 N N . MET B 1 193 ? -5.172 -27 -8.148 1 96.75 193 MET B N 1
ATOM 6743 C CA . MET B 1 193 ? -5.5 -28.359 -8.555 1 96.75 193 MET B CA 1
ATOM 6744 C C . MET B 1 193 ? -5.281 -28.547 -10.047 1 96.75 193 MET B C 1
ATOM 6746 O O . MET B 1 193 ? -5.367 -29.672 -10.555 1 96.75 193 MET B O 1
ATOM 6750 N N . GLY B 1 194 ? -5.082 -27.469 -10.695 1 93.62 194 GLY B N 1
ATOM 6751 C CA . GLY B 1 194 ? -4.934 -27.547 -12.141 1 93.62 194 GLY B CA 1
ATOM 6752 C C . GLY B 1 194 ? -6.262 -27.641 -12.875 1 93.62 194 GLY B C 1
ATOM 6753 O O . GLY B 1 194 ? -6.297 -27.938 -14.07 1 93.62 194 GLY B O 1
ATOM 6754 N N . ARG B 1 195 ? -7.32 -27.438 -12.195 1 95.94 195 ARG B N 1
ATOM 6755 C CA . ARG B 1 195 ? -8.641 -27.484 -12.82 1 95.94 195 ARG B CA 1
ATOM 6756 C C . ARG B 1 195 ? -9.195 -26.078 -13.039 1 95.94 195 ARG B C 1
ATOM 6758 O O . ARG B 1 195 ? -9.797 -25.484 -12.141 1 95.94 195 ARG B O 1
ATOM 6765 N N . THR B 1 196 ? -9.156 -25.625 -14.219 1 93.88 196 THR B N 1
ATOM 6766 C CA . THR B 1 196 ? -9.641 -24.281 -14.531 1 93.88 196 THR B CA 1
ATOM 6767 C C . THR B 1 196 ? -11.047 -24.328 -15.117 1 93.88 196 THR B C 1
ATOM 6769 O O . THR B 1 196 ? -11.672 -23.281 -15.336 1 93.88 196 THR B O 1
ATOM 6772 N N . ARG B 1 197 ? -11.57 -25.531 -15.289 1 94.19 197 ARG B N 1
ATOM 6773 C CA . ARG B 1 197 ? -12.891 -25.688 -15.891 1 94.19 197 ARG B CA 1
ATOM 6774 C C . ARG B 1 197 ? -13.945 -25.969 -14.82 1 94.19 197 ARG B C 1
ATOM 6776 O O . ARG B 1 197 ? -13.625 -26.438 -13.727 1 94.19 197 ARG B O 1
ATOM 6783 N N . GLY B 1 198 ? -15.227 -25.672 -15.289 1 97.56 198 GLY B N 1
ATOM 6784 C CA . GLY B 1 198 ? -16.328 -25.906 -14.359 1 97.56 198 GLY B CA 1
ATOM 6785 C C . GLY B 1 198 ? -17.484 -26.641 -14.992 1 97.56 198 GLY B C 1
ATOM 6786 O O . GLY B 1 198 ? -18.547 -26.812 -14.367 1 97.56 198 GLY B O 1
ATOM 6787 N N . PHE B 1 199 ? -17.359 -27.094 -16.25 1 98.56 199 PHE B N 1
ATOM 6788 C CA . PHE B 1 199 ? -18.375 -27.938 -16.875 1 98.56 199 PHE B CA 1
ATOM 6789 C C . PHE B 1 199 ? -17.75 -28.844 -17.922 1 98.56 199 PHE B C 1
ATOM 6791 O O . PHE B 1 199 ? -16.672 -28.547 -18.453 1 98.56 199 PHE B O 1
ATOM 6798 N N . TRP B 1 200 ? -18.406 -30.016 -18.219 1 98.56 200 TRP B N 1
ATOM 6799 C CA . TRP B 1 200 ? -17.906 -31.062 -19.109 1 98.56 200 TRP B CA 1
ATOM 6800 C C . TRP B 1 200 ? -19.047 -31.641 -19.953 1 98.56 200 TRP B C 1
ATOM 6802 O O . TRP B 1 200 ? -20.047 -32.125 -19.422 1 98.56 200 TRP B O 1
ATOM 6812 N N . TRP B 1 201 ? -18.875 -31.625 -21.266 1 98.56 201 TRP B N 1
ATOM 6813 C CA . TRP B 1 201 ? -19.875 -32.156 -22.172 1 98.56 201 TRP B CA 1
ATOM 6814 C C . TRP B 1 201 ? -19.938 -33.688 -22.062 1 98.56 201 TRP B C 1
ATOM 6816 O O . TRP B 1 201 ? -18.906 -34.375 -21.984 1 98.56 201 TRP B O 1
ATOM 6826 N N . ALA B 1 202 ? -21.156 -34.188 -22.125 1 98.31 202 ALA B N 1
ATOM 6827 C CA . ALA B 1 202 ? -21.344 -35.594 -22.391 1 98.31 202 ALA B CA 1
ATOM 6828 C C . ALA B 1 202 ? -20.859 -35.969 -23.797 1 98.31 202 ALA B C 1
ATOM 6830 O O . ALA B 1 202 ? -21 -35.188 -24.719 1 98.31 202 ALA B O 1
ATOM 6831 N N . PRO B 1 203 ? -20.359 -37.188 -23.953 1 97.06 203 PRO B N 1
ATOM 6832 C CA . PRO B 1 203 ? -19.891 -37.625 -25.281 1 97.06 203 PRO B CA 1
ATOM 6833 C C . PRO B 1 203 ? -20.969 -37.531 -26.359 1 97.06 203 PRO B C 1
ATOM 6835 O O . PRO B 1 203 ? -20.656 -37.344 -27.531 1 97.06 203 PRO B O 1
ATOM 6838 N N . ASP B 1 204 ? -22.281 -37.625 -25.984 1 96.44 204 ASP B N 1
ATOM 6839 C CA . ASP B 1 204 ? -23.359 -37.594 -26.969 1 96.44 204 ASP B CA 1
ATOM 6840 C C . ASP B 1 204 ? -23.828 -36.156 -27.219 1 96.44 204 ASP B C 1
ATOM 6842 O O . ASP B 1 204 ? -24.688 -35.906 -28.062 1 96.44 204 ASP B O 1
ATOM 6846 N N . GLY B 1 205 ? -23.328 -35.219 -26.453 1 97.38 205 GLY B N 1
ATOM 6847 C CA . GLY B 1 205 ? -23.609 -33.812 -26.672 1 97.38 205 GLY B CA 1
ATOM 6848 C C . GLY B 1 205 ? -24.969 -33.375 -26.172 1 97.38 205 GLY B C 1
ATOM 6849 O O . GLY B 1 205 ? -25.422 -32.281 -26.484 1 97.38 205 GLY B O 1
ATOM 6850 N N . ARG B 1 206 ? -25.578 -34.156 -25.312 1 96.5 206 ARG B N 1
ATOM 6851 C CA . ARG B 1 206 ? -26.953 -33.875 -24.953 1 96.5 206 ARG B CA 1
ATOM 6852 C C . ARG B 1 206 ? -27.047 -33.344 -23.516 1 96.5 206 ARG B C 1
ATOM 6854 O O . ARG B 1 206 ? -28.094 -32.844 -23.094 1 96.5 206 ARG B O 1
ATOM 6861 N N . SER B 1 207 ? -26 -33.438 -22.828 1 97.94 207 SER B N 1
ATOM 6862 C CA . SER B 1 207 ? -25.953 -32.969 -21.453 1 97.94 207 SER B CA 1
ATOM 6863 C C . SER B 1 207 ? -24.547 -32.562 -21.047 1 97.94 207 SER B C 1
ATOM 6865 O O . SER B 1 207 ? -23.594 -32.75 -21.812 1 97.94 207 SER B O 1
ATOM 6867 N N . LEU B 1 208 ? -24.469 -31.906 -19.922 1 98.62 208 LEU B N 1
ATOM 6868 C CA . LEU B 1 208 ? -23.219 -31.484 -19.297 1 98.62 208 LEU B CA 1
ATOM 6869 C C . LEU B 1 208 ? -23.203 -31.859 -17.828 1 98.62 208 LEU B C 1
ATOM 6871 O O . LEU B 1 208 ? -24.25 -31.922 -17.188 1 98.62 208 LEU B O 1
ATOM 6875 N N . ILE B 1 209 ? -22.062 -32.188 -17.297 1 98.88 209 ILE B N 1
ATOM 6876 C CA . ILE B 1 209 ? -21.844 -32.062 -15.867 1 98.88 209 ILE B CA 1
ATOM 6877 C C . ILE B 1 209 ? -21.312 -30.672 -15.539 1 98.88 209 ILE B C 1
ATOM 6879 O O . ILE B 1 209 ? -20.359 -30.188 -16.172 1 98.88 209 ILE B O 1
ATOM 6883 N N . ALA B 1 210 ? -21.953 -29.984 -14.641 1 98.88 210 ALA B N 1
ATOM 6884 C CA . ALA B 1 210 ? -21.594 -28.609 -14.312 1 98.88 210 ALA B CA 1
ATOM 6885 C C . ALA B 1 210 ? -21.391 -28.438 -12.812 1 98.88 210 ALA B C 1
ATOM 6887 O O . ALA B 1 210 ? -22.141 -29 -12.008 1 98.88 210 ALA B O 1
ATOM 6888 N N . ALA B 1 211 ? -20.406 -27.672 -12.469 1 98.75 211 ALA B N 1
ATOM 6889 C CA . ALA B 1 211 ? -20.125 -27.344 -11.078 1 98.75 211 ALA B CA 1
ATOM 6890 C C . ALA B 1 211 ? -20.953 -26.156 -10.617 1 98.75 211 ALA B C 1
ATOM 6892 O O . ALA B 1 211 ? -21.062 -25.156 -11.328 1 98.75 211 ALA B O 1
ATOM 6893 N N . ARG B 1 212 ? -21.562 -26.312 -9.531 1 98.75 212 ARG B N 1
ATOM 6894 C CA . ARG B 1 212 ? -22.125 -25.219 -8.742 1 98.75 212 ARG B CA 1
ATOM 6895 C C . ARG B 1 212 ? -21.172 -24.812 -7.621 1 98.75 212 ARG B C 1
ATOM 6897 O O . ARG B 1 212 ? -20.906 -25.594 -6.703 1 98.75 212 ARG B O 1
ATOM 6904 N N . VAL B 1 213 ? -20.672 -23.578 -7.703 1 98.5 213 VAL B N 1
ATOM 6905 C CA . VAL B 1 213 ? -19.672 -23.141 -6.742 1 98.5 213 VAL B CA 1
ATOM 6906 C C . VAL B 1 213 ? -20.266 -22.047 -5.848 1 98.5 213 VAL B C 1
ATOM 6908 O O . VAL B 1 213 ? -20.594 -20.953 -6.324 1 98.5 213 VAL B O 1
ATOM 6911 N N . ASP B 1 214 ? -20.422 -22.344 -4.613 1 98.56 214 ASP B N 1
ATOM 6912 C CA . ASP B 1 214 ? -20.891 -21.391 -3.607 1 98.56 214 ASP B CA 1
ATOM 6913 C C . ASP B 1 214 ? -19.734 -20.844 -2.783 1 98.56 214 ASP B C 1
ATOM 6915 O O . ASP B 1 214 ? -19.156 -21.547 -1.948 1 98.56 214 ASP B O 1
ATOM 6919 N N . THR B 1 215 ? -19.438 -19.578 -2.939 1 97.75 215 THR B N 1
ATOM 6920 C CA . THR B 1 215 ? -18.297 -18.984 -2.26 1 97.75 215 THR B CA 1
ATOM 6921 C C . THR B 1 215 ? -18.734 -18.266 -0.986 1 97.75 215 THR B C 1
ATOM 6923 O O . THR B 1 215 ? -17.922 -17.641 -0.302 1 97.75 215 THR B O 1
ATOM 6926 N N . ALA B 1 216 ? -19.922 -18.312 -0.589 1 97.44 216 ALA B N 1
ATOM 6927 C CA . ALA B 1 216 ? -20.453 -17.625 0.584 1 97.44 216 ALA B CA 1
ATOM 6928 C C . ALA B 1 216 ? -19.672 -18 1.841 1 97.44 216 ALA B C 1
ATOM 6930 O O . ALA B 1 216 ? -19.422 -17.156 2.703 1 97.44 216 ALA B O 1
ATOM 6931 N N . PRO B 1 217 ? -19.234 -19.281 1.956 1 97.69 217 PRO B N 1
ATOM 6932 C CA . PRO B 1 217 ? -18.5 -19.641 3.172 1 97.69 217 PRO B CA 1
ATOM 6933 C C . PRO B 1 217 ? -17.094 -19.047 3.203 1 97.69 217 PRO B C 1
ATOM 6935 O O . PRO B 1 217 ? -16.469 -18.984 4.266 1 97.69 217 PRO B O 1
ATOM 6938 N N . VAL B 1 218 ? -16.547 -18.734 2.094 1 98.12 218 VAL B N 1
ATOM 6939 C CA . VAL B 1 218 ? -15.18 -18.25 1.998 1 98.12 218 VAL B CA 1
ATOM 6940 C C . VAL B 1 218 ? -15.102 -16.828 2.529 1 98.12 218 VAL B C 1
ATOM 6942 O O . VAL B 1 218 ? -15.977 -16 2.238 1 98.12 218 VAL B O 1
ATOM 6945 N N . GLN B 1 219 ? -14.102 -16.5 3.312 1 96.88 219 GLN B N 1
ATOM 6946 C CA . GLN B 1 219 ? -13.961 -15.164 3.869 1 96.88 219 GLN B CA 1
ATOM 6947 C C . GLN B 1 219 ? -13.703 -14.133 2.77 1 96.88 219 GLN B C 1
ATOM 6949 O O . GLN B 1 219 ? -13.258 -14.484 1.677 1 96.88 219 GLN B O 1
ATOM 6954 N N . GLN B 1 220 ? -14.023 -12.922 3.131 1 95.94 220 GLN B N 1
ATOM 6955 C CA . GLN B 1 220 ? -13.898 -11.812 2.191 1 95.94 220 GLN B CA 1
ATOM 6956 C C . GLN B 1 220 ? -12.68 -10.953 2.512 1 95.94 220 GLN B C 1
ATOM 6958 O O . GLN B 1 220 ? -12.391 -10.688 3.68 1 95.94 220 GLN B O 1
ATOM 6963 N N . TRP B 1 221 ? -11.898 -10.648 1.534 1 96.69 221 TRP B N 1
ATOM 6964 C CA . TRP B 1 221 ? -10.797 -9.695 1.596 1 96.69 221 TRP B CA 1
ATOM 6965 C C . TRP B 1 221 ? -11 -8.555 0.602 1 96.69 221 TRP B C 1
ATOM 6967 O O . TRP B 1 221 ? -11.883 -8.633 -0.261 1 96.69 221 TRP B O 1
ATOM 6977 N N . TRP B 1 222 ? -10.266 -7.461 0.729 1 95.19 222 TRP B N 1
ATOM 6978 C CA . TRP B 1 222 ? -10.336 -6.309 -0.161 1 95.19 222 TRP B CA 1
ATOM 6979 C C . TRP B 1 222 ? -8.961 -5.973 -0.731 1 95.19 222 TRP B C 1
ATOM 6981 O O . TRP B 1 222 ? -7.957 -6.016 -0.015 1 95.19 222 TRP B O 1
ATOM 6991 N N . ILE B 1 223 ? -8.914 -5.719 -1.995 1 93.12 223 ILE B N 1
ATOM 6992 C CA . ILE B 1 223 ? -7.727 -5.211 -2.674 1 93.12 223 ILE B CA 1
ATOM 6993 C C . ILE B 1 223 ? -7.996 -3.807 -3.207 1 93.12 223 ILE B C 1
ATOM 6995 O O . ILE B 1 223 ? -8.906 -3.607 -4.016 1 93.12 223 ILE B O 1
ATOM 6999 N N . ALA B 1 224 ? -7.258 -2.896 -2.607 1 88.62 224 ALA B N 1
ATOM 7000 C CA . ALA B 1 224 ? -7.332 -1.521 -3.094 1 88.62 224 ALA B CA 1
ATOM 7001 C C . ALA B 1 224 ? -6.035 -1.112 -3.787 1 88.62 224 ALA B C 1
ATOM 7003 O O . ALA B 1 224 ? -4.992 -1.731 -3.578 1 88.62 224 ALA B O 1
ATOM 7004 N N . GLY B 1 225 ? -6.145 -0.215 -4.762 1 87.88 225 GLY B N 1
ATOM 7005 C CA . GLY B 1 225 ? -4.98 0.444 -5.34 1 87.88 225 GLY B CA 1
ATOM 7006 C C . GLY B 1 225 ? -4.762 1.845 -4.801 1 87.88 225 GLY B C 1
ATOM 7007 O O . GLY B 1 225 ? -5.293 2.814 -5.348 1 87.88 225 GLY B O 1
ATOM 7008 N N . PRO B 1 226 ? -3.996 1.934 -3.723 1 91.5 226 PRO B N 1
ATOM 7009 C CA . PRO B 1 226 ? -3.832 3.256 -3.113 1 91.5 226 PRO B CA 1
ATOM 7010 C C . PRO B 1 226 ? -3.271 4.289 -4.086 1 91.5 226 PRO B C 1
ATOM 7012 O O . PRO B 1 226 ? -3.357 5.492 -3.832 1 91.5 226 PRO B O 1
ATOM 7015 N N . VAL B 1 227 ? -2.732 3.826 -5.18 1 94 227 VAL B N 1
ATOM 7016 C CA . VAL B 1 227 ? -2.197 4.723 -6.195 1 94 227 VAL B CA 1
ATOM 7017 C C . VAL B 1 227 ? -3.338 5.48 -6.871 1 94 227 VAL B C 1
ATOM 7019 O O . VAL B 1 227 ? -3.148 6.602 -7.352 1 94 227 VAL B O 1
ATOM 7022 N N . ASP B 1 228 ? -4.496 4.852 -6.879 1 94.38 228 ASP B N 1
ATOM 7023 C CA . ASP B 1 228 ? -5.723 5.434 -7.414 1 94.38 228 ASP B CA 1
ATOM 7024 C C . ASP B 1 228 ? -6.816 5.488 -6.348 1 94.38 228 ASP B C 1
ATOM 7026 O O . ASP B 1 228 ? -7.734 4.664 -6.348 1 94.38 228 ASP B O 1
ATOM 7030 N N . PRO B 1 229 ? -6.797 6.5 -5.555 1 94.06 229 PRO B N 1
ATOM 7031 C CA . PRO B 1 229 ? -7.707 6.52 -4.402 1 94.06 229 PRO B CA 1
ATOM 7032 C C . PRO B 1 229 ? -9.172 6.637 -4.812 1 94.06 229 PRO B C 1
ATOM 7034 O O . PRO B 1 229 ? -10.062 6.391 -3.996 1 94.06 229 PRO B O 1
ATOM 7037 N N . ASP B 1 230 ? -9.477 7.043 -6.039 1 94.88 230 ASP B N 1
ATOM 7038 C CA . ASP B 1 230 ? -10.852 7.184 -6.5 1 94.88 230 ASP B CA 1
ATOM 7039 C C . ASP B 1 230 ? -11.391 5.852 -7.023 1 94.88 230 ASP B C 1
ATOM 7041 O O . ASP B 1 230 ? -12.594 5.711 -7.246 1 94.88 230 ASP B O 1
ATOM 7045 N N . ALA B 1 231 ? -10.516 4.863 -7.152 1 93.31 231 ALA B N 1
ATOM 7046 C CA . ALA B 1 231 ? -10.953 3.549 -7.613 1 93.31 231 ALA B CA 1
ATOM 7047 C C . ALA B 1 231 ? -11.547 2.736 -6.465 1 93.31 231 ALA B C 1
ATOM 7049 O O . ALA B 1 231 ? -10.93 2.6 -5.406 1 93.31 231 ALA B O 1
ATOM 7050 N N . ARG B 1 232 ? -12.703 2.225 -6.711 1 92.5 232 ARG B N 1
ATOM 7051 C CA . ARG B 1 232 ? -13.352 1.391 -5.699 1 92.5 232 ARG B CA 1
ATOM 7052 C C . ARG B 1 232 ? -12.555 0.115 -5.453 1 92.5 232 ARG B C 1
ATOM 7054 O O . ARG B 1 232 ? -12.133 -0.555 -6.398 1 92.5 232 ARG B O 1
ATOM 7061 N N . PRO B 1 233 ? -12.336 -0.233 -4.16 1 93.69 233 PRO B N 1
ATOM 7062 C CA . PRO B 1 233 ? -11.641 -1.488 -3.863 1 93.69 233 PRO B CA 1
ATOM 7063 C C . PRO B 1 233 ? -12.406 -2.715 -4.363 1 93.69 233 PRO B C 1
ATOM 7065 O O . PRO B 1 233 ? -13.633 -2.707 -4.402 1 93.69 233 PRO B O 1
ATOM 7068 N N . VAL B 1 234 ? -11.641 -3.732 -4.691 1 91.5 234 VAL B N 1
ATOM 7069 C CA . VAL B 1 234 ? -12.219 -4.973 -5.199 1 91.5 234 VAL B CA 1
ATOM 7070 C C . VAL B 1 234 ? -12.367 -5.977 -4.062 1 91.5 234 VAL B C 1
ATOM 7072 O O . VAL B 1 234 ? -11.406 -6.25 -3.334 1 91.5 234 VAL B O 1
ATOM 7075 N N . ARG B 1 235 ? -13.586 -6.453 -3.906 1 92.62 235 ARG B N 1
ATOM 7076 C CA . ARG B 1 235 ? -13.844 -7.52 -2.945 1 92.62 235 ARG B CA 1
ATOM 7077 C C . ARG B 1 235 ? -13.492 -8.883 -3.537 1 92.62 235 ARG B C 1
ATOM 7079 O O . ARG B 1 235 ? -13.922 -9.211 -4.645 1 92.62 235 ARG B O 1
ATOM 7086 N N . ILE B 1 236 ? -12.742 -9.672 -2.801 1 92.5 236 ILE B N 1
ATOM 7087 C CA . ILE B 1 236 ? -12.398 -11 -3.289 1 92.5 236 ILE B CA 1
ATOM 7088 C C . ILE B 1 236 ? -12.703 -12.039 -2.211 1 92.5 236 ILE B C 1
ATOM 7090 O O . ILE B 1 236 ? -12.711 -11.719 -1.02 1 92.5 236 ILE B O 1
ATOM 7094 N N . ARG B 1 237 ? -13.078 -13.242 -2.674 1 95.44 237 ARG B N 1
ATOM 7095 C CA . ARG B 1 237 ? -13.164 -14.406 -1.795 1 95.44 237 ARG B CA 1
ATOM 7096 C C . ARG B 1 237 ? -11.852 -15.18 -1.776 1 95.44 237 ARG B C 1
ATOM 7098 O O . ARG B 1 237 ? -11.398 -15.664 -2.814 1 95.44 237 ARG B O 1
ATOM 7105 N N . TYR B 1 238 ? -11.234 -15.258 -0.634 1 97 238 TYR B N 1
ATOM 7106 C CA . TYR B 1 238 ? -9.93 -15.906 -0.557 1 97 238 TYR B CA 1
ATOM 7107 C C . TYR B 1 238 ? -9.914 -16.984 0.511 1 97 238 TYR B C 1
ATOM 7109 O O . TYR B 1 238 ? -10.117 -16.703 1.695 1 97 238 TYR B O 1
ATOM 7117 N N . PRO B 1 239 ? -9.703 -18.219 0.122 1 98.12 239 PRO B N 1
ATOM 7118 C CA . PRO B 1 239 ? -9.664 -19.344 1.067 1 98.12 239 PRO B CA 1
ATOM 7119 C C . PRO B 1 239 ? -8.305 -19.5 1.74 1 98.12 239 PRO B C 1
ATOM 7121 O O . PRO B 1 239 ? -7.543 -20.406 1.402 1 98.12 239 PRO B O 1
ATOM 7124 N N . ALA B 1 240 ? -8.039 -18.703 2.77 1 98.12 240 ALA B N 1
ATOM 7125 C CA . ALA B 1 240 ? -6.785 -18.797 3.508 1 98.12 240 ALA B CA 1
ATOM 7126 C C . ALA B 1 240 ? -6.723 -20.062 4.344 1 98.12 240 ALA B C 1
ATOM 7128 O O . ALA B 1 240 ? -7.758 -20.609 4.746 1 98.12 240 ALA B O 1
ATOM 7129 N N . ALA B 1 241 ? -5.488 -20.531 4.605 1 98.31 241 ALA B N 1
ATOM 7130 C CA . ALA B 1 241 ? -5.293 -21.766 5.363 1 98.31 241 ALA B CA 1
ATOM 7131 C C . ALA B 1 241 ? -6.086 -21.734 6.664 1 98.31 241 ALA B C 1
ATOM 7133 O O . ALA B 1 241 ? -6.109 -20.719 7.363 1 98.31 241 ALA B O 1
ATOM 7134 N N . GLY B 1 242 ? -6.707 -22.797 6.953 1 97.75 242 GLY B N 1
ATOM 7135 C CA . GLY B 1 242 ? -7.457 -22.922 8.188 1 97.75 242 GLY B CA 1
ATOM 7136 C C . GLY B 1 242 ? -8.867 -22.375 8.094 1 97.75 242 GLY B C 1
ATOM 7137 O O . GLY B 1 242 ? -9.672 -22.531 9.016 1 97.75 242 GLY B O 1
ATOM 7138 N N . THR B 1 243 ? -9.273 -21.719 7.004 1 97.94 243 THR B N 1
ATOM 7139 C CA . THR B 1 243 ? -10.594 -21.141 6.828 1 97.94 243 THR B CA 1
ATOM 7140 C C . THR B 1 243 ? -11.422 -21.969 5.852 1 97.94 243 THR B C 1
ATOM 7142 O O . THR B 1 243 ? -10.906 -22.875 5.207 1 97.94 243 THR B O 1
ATOM 7145 N N . PRO B 1 244 ? -12.734 -21.719 5.699 1 97.88 244 PRO B N 1
ATOM 7146 C CA . PRO B 1 244 ? -13.602 -22.516 4.824 1 97.88 244 PRO B CA 1
ATOM 7147 C C . PRO B 1 244 ? -13.281 -22.312 3.344 1 97.88 244 PRO B C 1
ATOM 7149 O O . PRO B 1 244 ? -12.883 -21.219 2.934 1 97.88 244 PRO B O 1
ATOM 7152 N N . ASN B 1 245 ? -13.438 -23.406 2.592 1 98.19 245 ASN B N 1
ATOM 7153 C CA . ASN B 1 245 ? -13.406 -23.391 1.133 1 98.19 245 ASN B CA 1
ATOM 7154 C C . ASN B 1 245 ? -14.789 -23.141 0.545 1 98.19 245 ASN B C 1
ATOM 7156 O O . ASN B 1 245 ? -15.789 -23.125 1.271 1 98.19 245 ASN B O 1
ATOM 7160 N N . ALA B 1 246 ? -14.805 -22.875 -0.723 1 98.25 246 ALA B N 1
ATOM 7161 C CA . ALA B 1 246 ? -16.078 -22.859 -1.438 1 98.25 246 ALA B CA 1
ATOM 7162 C C . ALA B 1 246 ? -16.781 -24.219 -1.351 1 98.25 246 ALA B C 1
ATOM 7164 O O . ALA B 1 246 ? -16.125 -25.25 -1.294 1 98.25 246 ALA B O 1
ATOM 7165 N N . ASP B 1 247 ? -18.094 -24.156 -1.298 1 98.38 247 ASP B N 1
ATOM 7166 C CA . ASP B 1 247 ? -18.891 -25.375 -1.398 1 98.38 247 ASP B CA 1
ATOM 7167 C C . ASP B 1 247 ? -19.188 -25.719 -2.857 1 98.38 247 ASP B C 1
ATOM 7169 O O . ASP B 1 247 ? -19.938 -25.016 -3.531 1 98.38 247 ASP B O 1
ATOM 7173 N N . VAL B 1 248 ? -18.594 -26.844 -3.354 1 98.75 248 VAL B N 1
ATOM 7174 C CA . VAL B 1 248 ? -18.703 -27.234 -4.758 1 98.75 248 VAL B CA 1
ATOM 7175 C C . VAL B 1 248 ? -19.609 -28.453 -4.887 1 98.75 248 VAL B C 1
ATOM 7177 O O . VAL B 1 248 ? -19.359 -29.484 -4.242 1 98.75 248 VAL B O 1
ATOM 7180 N N . THR B 1 249 ? -20.641 -28.312 -5.625 1 98.69 249 THR B N 1
ATOM 7181 C CA . THR B 1 249 ? -21.484 -29.438 -6.008 1 98.69 249 THR B CA 1
ATOM 7182 C C . THR B 1 249 ? -21.516 -29.609 -7.523 1 98.69 249 THR B C 1
ATOM 7184 O O . THR B 1 249 ? -21.094 -28.703 -8.258 1 98.69 249 THR B O 1
ATOM 7187 N N . LEU B 1 250 ? -21.875 -30.797 -7.957 1 98.81 250 LEU B N 1
ATOM 7188 C CA . LEU B 1 250 ? -21.969 -31.109 -9.383 1 98.81 250 LEU B CA 1
ATOM 7189 C C . LEU B 1 250 ? -23.375 -31.594 -9.742 1 98.81 250 LEU B C 1
ATOM 7191 O O . LEU B 1 250 ? -24.016 -32.281 -8.938 1 98.81 250 LEU B O 1
ATOM 7195 N N . SER B 1 251 ? -23.812 -31.25 -10.938 1 98.88 251 SER B N 1
ATOM 7196 C CA . SER B 1 251 ? -25.078 -31.734 -11.469 1 98.88 251 SER B CA 1
ATOM 7197 C C . SER B 1 251 ? -24.953 -32.094 -12.953 1 98.88 251 SER B C 1
ATOM 7199 O O . SER B 1 251 ? -24.203 -31.453 -13.688 1 98.88 251 SER B O 1
ATOM 7201 N N . VAL B 1 252 ? -25.656 -33.094 -13.305 1 98.75 252 VAL B N 1
ATOM 7202 C CA . VAL B 1 252 ? -25.891 -33.312 -14.727 1 98.75 252 VAL B CA 1
ATOM 7203 C C . VAL B 1 252 ? -27.016 -32.406 -15.203 1 98.75 252 VAL B C 1
ATOM 7205 O O . VAL B 1 252 ? -28.109 -32.406 -14.633 1 98.75 252 VAL B O 1
ATOM 7208 N N . VAL B 1 253 ? -26.719 -31.625 -16.219 1 98.69 253 VAL B N 1
ATOM 7209 C CA . VAL B 1 253 ? -27.672 -30.672 -16.766 1 98.69 253 VAL B CA 1
ATOM 7210 C C . VAL B 1 253 ? -27.922 -30.984 -18.234 1 98.69 253 VAL B C 1
ATOM 7212 O O . VAL B 1 253 ? -27 -31.016 -19.047 1 98.69 253 VAL B O 1
ATOM 7215 N N . ASP B 1 254 ? -29.141 -31.172 -18.594 1 98 254 ASP B N 1
ATOM 7216 C CA . ASP B 1 254 ? -29.438 -31.406 -20 1 98 254 ASP B CA 1
ATOM 7217 C C . ASP B 1 254 ? -29.672 -30.078 -20.734 1 98 254 ASP B C 1
ATOM 7219 O O . ASP B 1 254 ? -29.625 -29.016 -20.125 1 98 254 ASP B O 1
ATOM 7223 N N . LEU B 1 255 ? -29.875 -30.141 -22 1 97.5 255 LEU B N 1
ATOM 7224 C CA . LEU B 1 255 ? -29.922 -28.938 -22.828 1 97.5 255 LEU B CA 1
ATOM 7225 C C . LEU B 1 255 ? -31.25 -28.188 -22.609 1 97.5 255 LEU B C 1
ATOM 7227 O O . LEU B 1 255 ? -31.406 -27.062 -23.078 1 97.5 255 LEU B O 1
ATOM 7231 N N . GLY B 1 256 ? -32.125 -28.75 -21.828 1 95.69 256 GLY B N 1
ATOM 7232 C CA . GLY B 1 256 ? -33.375 -28.094 -21.438 1 95.69 256 GLY B CA 1
ATOM 7233 C C . GLY B 1 256 ? -33.281 -27.406 -20.094 1 95.69 256 GLY B C 1
ATOM 7234 O O . GLY B 1 256 ? -34.188 -26.688 -19.688 1 95.69 256 GLY B O 1
ATOM 7235 N N . GLY B 1 257 ? -32.25 -27.688 -19.422 1 96.31 257 GLY B N 1
ATOM 7236 C CA . GLY B 1 257 ? -32.062 -27.062 -18.125 1 96.31 257 GLY B CA 1
ATOM 7237 C C . GLY B 1 257 ? -32.469 -27.953 -16.953 1 96.31 257 GLY B C 1
ATOM 7238 O O . GLY B 1 257 ? -32.406 -27.531 -15.805 1 96.31 257 GLY B O 1
ATOM 7239 N N . ASN B 1 258 ? -32.875 -29.141 -17.297 1 97.25 258 ASN B N 1
ATOM 7240 C CA . ASN B 1 258 ? -33.156 -30.078 -16.219 1 97.25 258 ASN B CA 1
ATOM 7241 C C . ASN B 1 258 ? -31.891 -30.578 -15.539 1 97.25 258 ASN B C 1
ATOM 7243 O O . ASN B 1 258 ? -30.906 -30.859 -16.203 1 97.25 258 ASN B O 1
ATOM 7247 N N . ARG B 1 259 ? -32.031 -30.703 -14.211 1 97.31 259 ARG B N 1
ATOM 7248 C CA . ARG B 1 259 ? -30.812 -31 -13.438 1 97.31 259 ARG B CA 1
ATOM 7249 C C . ARG B 1 259 ? -30.969 -32.281 -12.625 1 97.31 259 ARG B C 1
ATOM 7251 O O . ARG B 1 259 ? -32.062 -32.562 -12.086 1 97.31 259 ARG B O 1
ATOM 7258 N N . THR B 1 260 ? -29.906 -33.031 -12.547 1 98.38 260 THR B N 1
ATOM 7259 C CA . THR B 1 260 ? -29.734 -34.188 -11.641 1 98.38 260 THR B CA 1
ATOM 7260 C C . THR B 1 260 ? -28.469 -34 -10.812 1 98.38 260 THR B C 1
ATOM 7262 O O . THR B 1 260 ? -27.359 -34.094 -11.336 1 98.38 260 THR B O 1
ATOM 7265 N N . ASP B 1 261 ? -28.672 -33.875 -9.477 1 98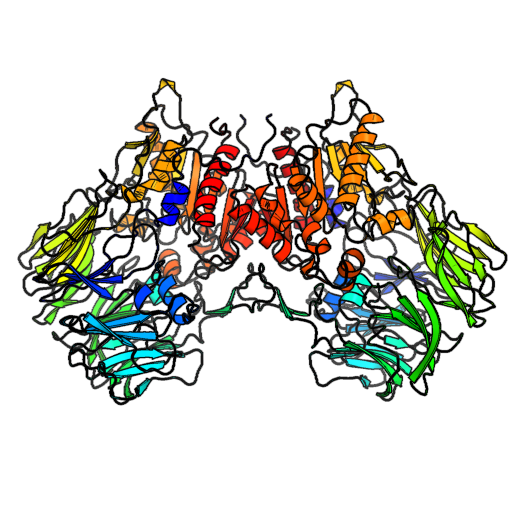.5 261 ASP B N 1
ATOM 7266 C CA . ASP B 1 261 ? -27.547 -33.656 -8.594 1 98.5 261 ASP B CA 1
ATOM 7267 C C . ASP B 1 261 ? -26.703 -34.906 -8.414 1 98.5 261 ASP B C 1
ATOM 7269 O O . ASP B 1 261 ? -27.25 -36 -8.289 1 98.5 261 ASP B O 1
ATOM 7273 N N . ILE B 1 262 ? -25.406 -34.781 -8.461 1 98.81 262 ILE B N 1
ATOM 7274 C CA . ILE B 1 262 ? -24.5 -35.906 -8.234 1 98.81 262 ILE B CA 1
ATOM 7275 C C . ILE B 1 262 ? -24.188 -36.031 -6.742 1 98.81 262 ILE B C 1
ATOM 7277 O O . ILE B 1 262 ? -23.797 -35.031 -6.105 1 98.81 262 ILE B O 1
ATOM 7281 N N . ASP B 1 263 ? -24.344 -37.219 -6.23 1 98.19 263 ASP B N 1
ATOM 7282 C CA . ASP B 1 263 ? -24.172 -37.406 -4.797 1 98.19 263 ASP B CA 1
ATOM 7283 C C . ASP B 1 263 ? -22.828 -38.062 -4.492 1 98.19 263 ASP B C 1
ATOM 7285 O O . ASP B 1 263 ? -22.438 -39.031 -5.137 1 98.19 263 ASP B O 1
ATOM 7289 N N . TRP B 1 264 ? -22.031 -37.531 -3.604 1 98.44 264 TRP B N 1
ATOM 7290 C CA . TRP B 1 264 ? -20.828 -38.125 -3.016 1 98.44 264 TRP B CA 1
ATOM 7291 C C . TRP B 1 264 ? -20.562 -37.562 -1.623 1 98.44 264 TRP B C 1
ATOM 7293 O O . TRP B 1 264 ? -21.281 -36.688 -1.162 1 98.44 264 TRP B O 1
ATOM 7303 N N . ASP B 1 265 ? -19.703 -38.125 -0.816 1 97.94 265 ASP B N 1
ATOM 7304 C CA . ASP B 1 265 ? -19.359 -37.688 0.53 1 97.94 265 ASP B CA 1
ATOM 7305 C C . ASP B 1 265 ? -18.516 -36.406 0.487 1 97.94 265 ASP B C 1
ATOM 7307 O O . ASP B 1 265 ? -17.297 -36.469 0.623 1 97.94 265 ASP B O 1
ATOM 7311 N N . ARG B 1 266 ? -19.172 -35.281 0.419 1 97.88 266 ARG B N 1
ATOM 7312 C CA . ARG B 1 266 ? -18.484 -34 0.256 1 97.88 266 ARG B CA 1
ATOM 7313 C C . ARG B 1 266 ? -17.812 -33.594 1.554 1 97.88 266 ARG B C 1
ATOM 7315 O O . ARG B 1 266 ? -16.969 -32.688 1.551 1 97.88 266 ARG B O 1
ATOM 7322 N N . GLU B 1 267 ? -18.172 -34.094 2.666 1 97.12 267 GLU B N 1
ATOM 7323 C CA . GLU B 1 267 ? -17.5 -33.812 3.928 1 97.12 267 GLU B CA 1
ATOM 7324 C C . GLU B 1 267 ? -16.109 -34.438 3.971 1 97.12 267 GLU B C 1
ATOM 7326 O O . GLU B 1 267 ? -15.133 -33.781 4.34 1 97.12 267 GLU B O 1
ATOM 7331 N N . ALA B 1 268 ? -16.094 -35.719 3.557 1 97.88 268 ALA B N 1
ATOM 7332 C CA . ALA B 1 268 ? -14.828 -36.438 3.576 1 97.88 268 ALA B CA 1
ATOM 7333 C C . ALA B 1 268 ? -13.945 -36.031 2.395 1 97.88 268 ALA B C 1
ATOM 7335 O O . ALA B 1 268 ? -12.719 -36.062 2.492 1 97.88 268 ALA B O 1
ATOM 7336 N N . LEU B 1 269 ? -14.617 -35.781 1.279 1 98.62 269 LEU B N 1
ATOM 7337 C CA . LEU B 1 269 ? -13.898 -35.469 0.041 1 98.62 269 LEU B CA 1
ATOM 7338 C C . LEU B 1 269 ? -14.391 -34.188 -0.583 1 98.62 269 LEU B C 1
ATOM 7340 O O . LEU B 1 269 ? -14.992 -34.188 -1.662 1 98.62 269 LEU B O 1
ATOM 7344 N N . PRO B 1 270 ? -13.984 -33.062 0.01 1 98.31 270 PRO B N 1
ATOM 7345 C CA . PRO B 1 270 ? -14.57 -31.797 -0.395 1 98.31 270 PRO B CA 1
ATOM 7346 C C . PRO B 1 270 ? -13.977 -31.266 -1.695 1 98.31 270 PRO B C 1
ATOM 7348 O O . PRO B 1 270 ? -14.578 -30.406 -2.346 1 98.31 270 PRO B O 1
ATOM 7351 N N . TYR B 1 271 ? -12.789 -31.672 -2.105 1 98.75 271 TYR B N 1
ATOM 7352 C CA . TYR B 1 271 ? -12.148 -31.109 -3.299 1 98.75 271 TYR B CA 1
ATOM 7353 C C . TYR B 1 271 ? -12.57 -31.891 -4.547 1 98.75 271 TYR B C 1
ATOM 7355 O O . TYR B 1 271 ? -12.398 -33.094 -4.621 1 98.75 271 TYR B O 1
ATOM 7363 N N . VAL B 1 272 ? -13.125 -31.156 -5.52 1 98.81 272 VAL B N 1
ATOM 7364 C CA . VAL B 1 272 ? -13.375 -31.719 -6.844 1 98.81 272 VAL B CA 1
ATOM 7365 C C . VAL B 1 272 ? -12.164 -31.469 -7.746 1 98.81 272 VAL B C 1
ATOM 7367 O O . VAL B 1 272 ? -11.961 -30.344 -8.219 1 98.81 272 VAL B O 1
ATOM 7370 N N . ALA B 1 273 ? -11.453 -32.531 -8.016 1 98.31 273 ALA B N 1
ATOM 7371 C CA . ALA B 1 273 ? -10.203 -32.375 -8.758 1 98.31 273 ALA B CA 1
ATOM 7372 C C . ALA B 1 273 ? -10.453 -32.406 -10.258 1 98.31 273 ALA B C 1
ATOM 7374 O O . ALA B 1 273 ? -9.781 -31.703 -11.016 1 98.31 273 ALA B O 1
ATOM 7375 N N . ASP B 1 274 ? -11.383 -33.281 -10.688 1 97.94 274 ASP B N 1
ATOM 7376 C CA . ASP B 1 274 ? -11.633 -33.406 -12.117 1 97.94 274 ASP B CA 1
ATOM 7377 C C . ASP B 1 274 ? -12.883 -34.219 -12.406 1 97.94 274 ASP B C 1
ATOM 7379 O O . ASP B 1 274 ? -13.414 -34.875 -11.508 1 97.94 274 ASP B O 1
ATOM 7383 N N . VAL B 1 275 ? -13.398 -34.062 -13.594 1 98.5 275 VAL B N 1
ATOM 7384 C CA . VAL B 1 275 ? -14.438 -34.906 -14.188 1 98.5 275 VAL B CA 1
ATOM 7385 C C . VAL B 1 275 ? -13.961 -35.438 -15.539 1 98.5 275 VAL B C 1
ATOM 7387 O O . VAL B 1 275 ? -13.453 -34.656 -16.359 1 98.5 275 VAL B O 1
ATOM 7390 N N . VAL B 1 276 ? -14.07 -36.719 -15.695 1 97.5 276 VAL B N 1
ATOM 7391 C CA . VAL B 1 276 ? -13.688 -37.375 -16.953 1 97.5 276 VAL B CA 1
ATOM 7392 C C . VAL B 1 276 ? -14.898 -38.031 -17.578 1 97.5 276 VAL B C 1
ATOM 7394 O O . VAL B 1 276 ? -15.469 -38.969 -17 1 97.5 276 VAL B O 1
ATOM 7397 N N . TRP B 1 277 ? -15.328 -37.562 -18.703 1 97.19 277 TRP B N 1
ATOM 7398 C CA . TRP B 1 277 ? -16.469 -38.125 -19.406 1 97.19 277 TRP B CA 1
ATOM 7399 C C . TRP B 1 277 ? -16.125 -38.469 -20.859 1 97.19 277 TRP B C 1
ATOM 7401 O O . TRP B 1 277 ? -16.047 -37.562 -21.703 1 97.19 277 TRP B O 1
ATOM 7411 N N . THR B 1 278 ? -15.844 -39.75 -21.125 1 93.94 278 THR B N 1
ATOM 7412 C CA . THR B 1 278 ? -15.477 -40.219 -22.453 1 93.94 278 THR B CA 1
ATOM 7413 C C . THR B 1 278 ? -16.5 -41.25 -22.969 1 93.94 278 THR B C 1
ATOM 7415 O O . THR B 1 278 ? -17.297 -41.75 -22.188 1 93.94 278 THR B O 1
ATOM 7418 N N . PRO B 1 279 ? -16.438 -41.531 -24.266 1 94.19 279 PRO B N 1
ATOM 7419 C CA . PRO B 1 279 ? -17.344 -42.531 -24.812 1 94.19 279 PRO B CA 1
ATOM 7420 C C . PRO B 1 279 ? -17.078 -43.938 -24.266 1 94.19 279 PRO B C 1
ATOM 7422 O O . PRO B 1 279 ? -17.906 -44.844 -24.438 1 94.19 279 PRO B O 1
ATOM 7425 N N . ALA B 1 280 ? -16.062 -44.094 -23.578 1 94.25 280 ALA B N 1
ATOM 7426 C CA . ALA B 1 280 ? -15.641 -45.438 -23.125 1 94.25 280 ALA B CA 1
ATOM 7427 C C . ALA B 1 280 ? -16.438 -45.875 -21.906 1 94.25 280 ALA B C 1
ATOM 7429 O O . ALA B 1 280 ? -16.391 -47.031 -21.531 1 94.25 280 ALA B O 1
ATOM 7430 N N . GLY B 1 281 ? -17.172 -45 -21.281 1 93.88 281 GLY B N 1
ATOM 7431 C CA . GLY B 1 281 ? -17.938 -45.406 -20.125 1 93.88 281 GLY B CA 1
ATOM 7432 C C . GLY B 1 281 ? -18.625 -44.219 -19.422 1 93.88 281 GLY B C 1
ATOM 7433 O O . GLY B 1 281 ? -18.609 -43.125 -19.938 1 93.88 281 GLY B O 1
ATOM 7434 N N . PRO B 1 282 ? -19.25 -44.562 -18.281 1 96.38 282 PRO B N 1
ATOM 7435 C CA . PRO B 1 282 ? -19.859 -43.5 -17.5 1 96.38 282 PRO B CA 1
ATOM 7436 C C . PRO B 1 282 ? -18.828 -42.469 -16.984 1 96.38 282 PRO B C 1
ATOM 7438 O O . PRO B 1 282 ? -17.641 -42.781 -16.906 1 96.38 282 PRO B O 1
ATOM 7441 N N . PRO B 1 283 ? -19.328 -41.281 -16.719 1 97.94 283 PRO B N 1
ATOM 7442 C CA . PRO B 1 283 ? -18.375 -40.25 -16.234 1 97.94 283 PRO B CA 1
ATOM 7443 C C . PRO B 1 283 ? -17.703 -40.656 -14.922 1 97.94 283 PRO B C 1
ATOM 7445 O O . PRO B 1 283 ? -18.328 -41.344 -14.086 1 97.94 283 PRO B O 1
ATOM 7448 N N . LEU B 1 284 ? -16.469 -40.25 -14.789 1 98.5 284 LEU B N 1
ATOM 7449 C CA . LEU B 1 284 ? -15.695 -40.406 -13.562 1 98.5 284 LEU B CA 1
ATOM 7450 C C . LEU B 1 284 ? -15.586 -39.062 -12.812 1 98.5 284 LEU B C 1
ATOM 7452 O O . LEU B 1 284 ? -15.414 -38 -13.438 1 98.5 284 LEU B O 1
ATOM 7456 N N . LEU B 1 285 ? -15.797 -39.125 -11.555 1 98.69 285 LEU B N 1
ATOM 7457 C CA . LEU B 1 285 ? -15.57 -38 -10.656 1 98.69 285 LEU B CA 1
ATOM 7458 C C . LEU B 1 285 ? -14.344 -38.25 -9.781 1 98.69 285 LEU B C 1
ATOM 7460 O O . LEU B 1 285 ? -14.25 -39.281 -9.109 1 98.69 285 LEU B O 1
ATOM 7464 N N . VAL B 1 286 ? -13.375 -37.344 -9.828 1 98.69 286 VAL B N 1
ATOM 7465 C CA . VAL B 1 286 ? -12.164 -37.406 -9.023 1 98.69 286 VAL B CA 1
ATOM 7466 C C . VAL B 1 286 ? -12.258 -36.438 -7.859 1 98.69 286 VAL B C 1
ATOM 7468 O O . VAL B 1 286 ? -12.336 -35.219 -8.07 1 98.69 286 VAL B O 1
ATOM 7471 N N . VAL B 1 287 ? -12.273 -36.938 -6.637 1 98.81 287 VAL B N 1
ATOM 7472 C CA . VAL B 1 287 ? -12.422 -36.094 -5.453 1 98.81 287 VAL B CA 1
ATOM 7473 C C . VAL B 1 287 ? -11.289 -36.375 -4.469 1 98.81 287 VAL B C 1
ATOM 7475 O O . VAL B 1 287 ? -10.672 -37.438 -4.512 1 98.81 287 VAL B O 1
ATOM 7478 N N . GLN B 1 288 ? -10.961 -35.406 -3.672 1 98.75 288 GLN B N 1
ATOM 7479 C CA . GLN B 1 288 ? -9.82 -35.469 -2.766 1 98.75 288 GLN B CA 1
ATOM 7480 C C . GLN B 1 288 ? -10.172 -34.938 -1.386 1 98.75 288 GLN B C 1
ATOM 7482 O O . GLN B 1 288 ? -10.977 -34 -1.269 1 98.75 288 GLN B O 1
ATOM 7487 N N . SER B 1 289 ? -9.578 -35.531 -0.398 1 98.56 289 SER B N 1
ATOM 7488 C CA . SER B 1 289 ? -9.766 -35.062 0.966 1 98.56 289 SER B CA 1
ATOM 7489 C C . SER B 1 289 ? -9.047 -33.719 1.183 1 98.56 289 SER B C 1
ATOM 7491 O O . SER B 1 289 ? -8.133 -33.375 0.434 1 98.56 289 SER B O 1
ATOM 7493 N N . ARG B 1 290 ? -9.422 -33.031 2.15 1 98.06 290 ARG B N 1
ATOM 7494 C CA . ARG B 1 290 ? -8.867 -31.719 2.4 1 98.06 290 ARG B CA 1
ATOM 7495 C C . ARG B 1 290 ? -7.371 -31.797 2.699 1 98.06 290 ARG B C 1
ATOM 7497 O O . ARG B 1 290 ? -6.598 -30.938 2.264 1 98.06 290 ARG B O 1
ATOM 7504 N N . ASP B 1 291 ? -6.949 -32.844 3.486 1 97.31 291 ASP B N 1
ATOM 7505 C CA . ASP B 1 291 ? -5.539 -33 3.836 1 97.31 291 ASP B CA 1
ATOM 7506 C C . ASP B 1 291 ? -4.746 -33.594 2.678 1 97.31 291 ASP B C 1
ATOM 7508 O O . ASP B 1 291 ? -3.529 -33.781 2.777 1 97.31 291 ASP B O 1
ATOM 7512 N N . GLN B 1 292 ? -5.434 -34.031 1.552 1 98.06 292 GLN B N 1
ATOM 7513 C CA . GLN B 1 292 ? -4.879 -34.5 0.284 1 98.06 292 GLN B CA 1
ATOM 7514 C C . GLN B 1 292 ? -4.203 -35.844 0.442 1 98.06 292 GLN B C 1
ATOM 7516 O O . GLN B 1 292 ? -3.301 -36.188 -0.323 1 98.06 292 GLN B O 1
ATOM 7521 N N . ARG B 1 293 ? -4.621 -36.625 1.46 1 97.75 293 ARG B N 1
ATOM 7522 C CA . ARG B 1 293 ? -4.055 -37.969 1.687 1 97.75 293 ARG B CA 1
ATOM 7523 C C . ARG B 1 293 ? -4.926 -39.031 1.055 1 97.75 293 ARG B C 1
ATOM 7525 O O . ARG B 1 293 ? -4.555 -40.219 1.045 1 97.75 293 ARG B O 1
ATOM 7532 N N . ARG B 1 294 ? -6.055 -38.594 0.597 1 98.19 294 ARG B N 1
ATOM 7533 C CA . ARG B 1 294 ? -7.02 -39.531 0.006 1 98.19 294 ARG B CA 1
ATOM 7534 C C . ARG B 1 294 ? -7.566 -38.969 -1.308 1 98.19 294 ARG B C 1
ATOM 7536 O O . ARG B 1 294 ? -7.945 -37.812 -1.387 1 98.19 294 ARG B O 1
ATOM 7543 N N . VAL B 1 295 ? -7.504 -39.781 -2.363 1 98.44 295 VAL B N 1
ATOM 7544 C CA . VAL B 1 295 ? -8.125 -39.469 -3.645 1 98.44 295 VAL B CA 1
ATOM 7545 C C . VAL B 1 295 ? -9.023 -40.625 -4.082 1 98.44 295 VAL B C 1
ATOM 7547 O O . VAL B 1 295 ? -8.586 -41.781 -4.117 1 98.44 295 VAL B O 1
ATOM 7550 N N . ALA B 1 296 ? -10.266 -40.281 -4.367 1 98.62 296 ALA B N 1
ATOM 7551 C CA . ALA B 1 296 ? -11.211 -41.281 -4.836 1 98.62 296 ALA B CA 1
ATOM 7552 C C . ALA B 1 296 ? -11.641 -41.031 -6.273 1 98.62 296 ALA B C 1
ATOM 7554 O O . ALA B 1 296 ? -11.844 -39.875 -6.66 1 98.62 296 ALA B O 1
ATOM 7555 N N . VAL B 1 297 ? -11.711 -42.125 -7.047 1 98.56 297 VAL B N 1
ATOM 7556 C CA . VAL B 1 297 ? -12.328 -42.094 -8.367 1 98.56 297 VAL B CA 1
ATOM 7557 C C . VAL B 1 297 ? -13.711 -42.75 -8.305 1 98.56 297 VAL B C 1
ATOM 7559 O O . VAL B 1 297 ? -13.828 -43.938 -8.023 1 98.56 297 VAL B O 1
ATOM 7562 N N . LEU B 1 298 ? -14.711 -41.938 -8.602 1 98.75 298 LEU B N 1
ATOM 7563 C CA . LEU B 1 298 ? -16.094 -42.406 -8.523 1 98.75 298 LEU B CA 1
ATOM 7564 C C . LEU B 1 298 ? -16.688 -42.531 -9.914 1 98.75 298 LEU B C 1
ATOM 7566 O O . LEU B 1 298 ? -16.438 -41.719 -10.797 1 98.75 298 LEU B O 1
ATOM 7570 N N . ARG B 1 299 ? -17.406 -43.562 -10.086 1 98.31 299 ARG B N 1
ATOM 7571 C CA . ARG B 1 299 ? -18.25 -43.688 -11.266 1 98.31 299 ARG B CA 1
ATOM 7572 C C . ARG B 1 299 ? -19.609 -43.031 -11.031 1 98.31 299 ARG B C 1
ATOM 7574 O O . ARG B 1 299 ? -20.266 -43.281 -10.016 1 98.31 299 ARG B O 1
ATOM 7581 N N . VAL B 1 300 ? -20.047 -42.25 -11.961 1 98.69 300 VAL B N 1
ATOM 7582 C CA . VAL B 1 300 ? -21.297 -41.5 -11.828 1 98.69 300 VAL B CA 1
ATOM 7583 C C . VAL B 1 300 ? -22.359 -42.125 -12.734 1 98.69 300 VAL B C 1
ATOM 7585 O O . VAL B 1 300 ? -22.094 -42.375 -13.914 1 98.69 300 VAL B O 1
ATOM 7588 N N . ASP B 1 301 ? -23.531 -42.344 -12.203 1 98.31 301 ASP B N 1
ATOM 7589 C CA . ASP B 1 301 ? -24.703 -42.625 -13.023 1 98.31 301 ASP B CA 1
ATOM 7590 C C . ASP B 1 301 ? -25.375 -41.312 -13.445 1 98.31 301 ASP B C 1
ATOM 7592 O O . ASP B 1 301 ? -26.016 -40.656 -12.633 1 98.31 301 ASP B O 1
ATOM 7596 N N . PRO B 1 302 ? -25.281 -40.938 -14.688 1 97.5 302 PRO B N 1
ATOM 7597 C CA . PRO B 1 302 ? -25.781 -39.625 -15.094 1 97.5 302 PRO B CA 1
ATOM 7598 C C . PRO B 1 302 ? -27.297 -39.531 -15 1 97.5 302 PRO B C 1
ATOM 7600 O O . PRO B 1 302 ? -27.844 -38.406 -14.969 1 97.5 302 PRO B O 1
ATOM 7603 N N . ALA B 1 303 ? -28 -40.594 -14.938 1 96.69 303 ALA B N 1
ATOM 7604 C CA . ALA B 1 303 ? -29.469 -40.594 -14.883 1 96.69 303 ALA B CA 1
ATOM 7605 C C . ALA B 1 303 ? -29.953 -40.312 -13.461 1 96.69 303 ALA B C 1
ATOM 7607 O O . ALA B 1 303 ? -30.953 -39.625 -13.273 1 96.69 303 ALA B O 1
ATOM 7608 N N . THR B 1 304 ? -29.203 -40.812 -12.516 1 98 304 THR B N 1
ATOM 7609 C CA . THR B 1 304 ? -29.703 -40.719 -11.148 1 98 304 THR B CA 1
ATOM 7610 C C . THR B 1 304 ? -28.828 -39.781 -10.305 1 98 304 THR B C 1
ATOM 7612 O O . THR B 1 304 ? -29.234 -39.344 -9.242 1 98 304 THR B O 1
ATOM 7615 N N . GLY B 1 305 ? -27.625 -39.656 -10.734 1 98.31 305 GLY B N 1
ATOM 7616 C CA . GLY B 1 305 ? -26.672 -38.875 -9.969 1 98.31 305 GLY B CA 1
ATOM 7617 C C . GLY B 1 305 ? -25.938 -39.719 -8.922 1 98.31 305 GLY B C 1
ATOM 7618 O O . GLY B 1 305 ? -25.031 -39.219 -8.258 1 98.31 305 GLY B O 1
ATOM 7619 N N . ALA B 1 306 ? -26.266 -40.969 -8.797 1 98.5 306 ALA B N 1
ATOM 7620 C CA . ALA B 1 306 ? -25.609 -41.844 -7.828 1 98.5 306 ALA B CA 1
ATOM 7621 C C . ALA B 1 306 ? -24.156 -42.125 -8.227 1 98.5 306 ALA B C 1
ATOM 7623 O O . ALA B 1 306 ? -23.828 -42.125 -9.414 1 98.5 306 ALA B O 1
ATOM 7624 N N . THR B 1 307 ? -23.312 -42.344 -7.199 1 98.62 307 THR B N 1
ATOM 7625 C CA . THR B 1 307 ? -21.906 -42.656 -7.469 1 98.62 307 THR B CA 1
ATOM 7626 C C . THR B 1 307 ? -21.484 -43.938 -6.777 1 98.62 307 THR B C 1
ATOM 7628 O O . THR B 1 307 ? -22.078 -44.344 -5.762 1 98.62 307 THR B O 1
ATOM 7631 N N . ASP B 1 308 ? -20.578 -44.625 -7.328 1 97 308 ASP B N 1
ATOM 7632 C CA . ASP B 1 308 ? -19.922 -45.75 -6.691 1 97 308 ASP B CA 1
ATOM 7633 C C . ASP B 1 308 ? -18.391 -45.625 -6.781 1 97 308 ASP B C 1
ATOM 7635 O O . ASP B 1 308 ? -17.875 -45.125 -7.773 1 97 308 ASP B O 1
ATOM 7639 N N . VAL B 1 309 ? -17.688 -46.125 -5.77 1 97.56 309 VAL B N 1
ATOM 7640 C CA . VAL B 1 309 ? -16.234 -46 -5.668 1 97.56 309 VAL B CA 1
ATOM 7641 C C . VAL B 1 309 ? -15.555 -47.031 -6.57 1 97.56 309 VAL B C 1
ATOM 7643 O O . VAL B 1 309 ? -15.734 -48.219 -6.395 1 97.56 309 VAL B O 1
ATOM 7646 N N . LEU B 1 310 ? -14.836 -46.562 -7.535 1 96.88 310 LEU B N 1
ATOM 7647 C CA . LEU B 1 310 ? -14.008 -47.438 -8.344 1 96.88 310 LEU B CA 1
ATOM 7648 C C . LEU B 1 310 ? -12.656 -47.688 -7.684 1 96.88 310 LEU B C 1
ATOM 7650 O O . LEU B 1 310 ? -12.156 -48.812 -7.676 1 96.88 310 LEU B O 1
ATOM 7654 N N . VAL B 1 311 ? -12.031 -46.625 -7.289 1 96.88 311 VAL B N 1
ATOM 7655 C CA . VAL B 1 311 ? -10.75 -46.656 -6.598 1 96.88 311 VAL B CA 1
ATOM 7656 C C . VAL B 1 311 ? -10.773 -45.688 -5.426 1 96.88 311 VAL B C 1
ATOM 7658 O O . VAL B 1 311 ? -11.438 -44.656 -5.484 1 96.88 311 VAL B O 1
ATOM 7661 N N . ASP B 1 312 ? -10.117 -45.969 -4.355 1 97 312 ASP B N 1
ATOM 7662 C CA . ASP B 1 312 ? -9.945 -45.156 -3.152 1 97 312 ASP B CA 1
ATOM 7663 C C . ASP B 1 312 ? -8.5 -45.219 -2.66 1 97 312 ASP B C 1
ATOM 7665 O O . ASP B 1 312 ? -8.164 -46.031 -1.789 1 97 312 ASP B O 1
ATOM 7669 N N . ASP B 1 313 ? -7.672 -44.281 -3.205 1 96.44 313 ASP B N 1
ATOM 7670 C CA . ASP B 1 313 ? -6.242 -44.281 -2.91 1 96.44 313 ASP B CA 1
ATOM 7671 C C . ASP B 1 313 ? -5.941 -43.469 -1.648 1 96.44 313 ASP B C 1
ATOM 7673 O O . ASP B 1 313 ? -6.547 -42.438 -1.418 1 96.44 313 ASP B O 1
ATOM 7677 N N . VAL B 1 314 ? -5.074 -43.969 -0.839 1 96.44 314 VAL B N 1
ATOM 7678 C CA . VAL B 1 314 ? -4.586 -43.281 0.353 1 96.44 314 VAL B CA 1
ATOM 7679 C C . VAL B 1 314 ? -3.059 -43.25 0.351 1 96.44 314 VAL B C 1
ATOM 7681 O O . VAL B 1 314 ? -2.42 -44.219 -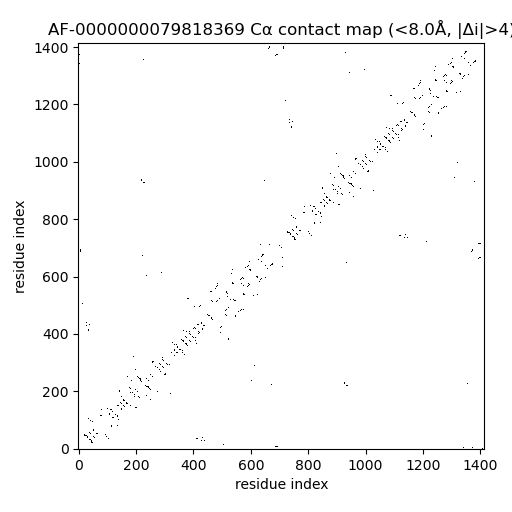0.049 1 96.44 314 VAL B O 1
ATOM 7684 N N . ALA B 1 315 ? -2.539 -42.156 0.683 1 94.75 315 ALA B N 1
ATOM 7685 C CA . ALA B 1 315 ? -1.087 -42.031 0.782 1 94.75 315 ALA B CA 1
ATOM 7686 C C . ALA B 1 315 ? -0.688 -41.094 1.906 1 94.75 315 ALA B C 1
ATOM 7688 O O . ALA B 1 315 ? -1.483 -40.25 2.326 1 94.75 315 ALA B O 1
ATOM 7689 N N . ASP B 1 316 ? 0.499 -41.344 2.416 1 92.62 316 ASP B N 1
ATOM 7690 C CA . ASP B 1 316 ? 1.182 -40.438 3.354 1 92.62 316 ASP B CA 1
ATOM 7691 C C . ASP B 1 316 ? 2.51 -39.969 2.781 1 92.62 316 ASP B C 1
ATOM 7693 O O . ASP B 1 316 ? 3.326 -40.75 2.322 1 92.62 316 ASP B O 1
ATOM 7697 N N . PRO B 1 317 ? 2.824 -38.688 2.652 1 95 317 PRO B N 1
ATOM 7698 C CA . PRO B 1 317 ? 2.092 -37.625 3.354 1 95 317 PRO B CA 1
ATOM 7699 C C . PRO B 1 317 ? 0.949 -37.062 2.521 1 95 317 PRO B C 1
ATOM 7701 O O . PRO B 1 317 ? 0.043 -36.406 3.066 1 95 317 PRO B O 1
ATOM 7704 N N . TRP B 1 318 ? 0.966 -37.156 1.193 1 96.69 318 TRP B N 1
ATOM 7705 C CA . TRP B 1 318 ? -0.125 -36.688 0.358 1 96.69 318 TRP B CA 1
ATOM 7706 C C . TRP B 1 318 ? -0.144 -37.406 -0.989 1 96.69 318 TRP B C 1
ATOM 7708 O O . TRP B 1 318 ? 0.75 -38.188 -1.29 1 96.69 318 TRP B O 1
ATOM 7718 N N . ILE B 1 319 ? -1.204 -37.219 -1.728 1 96.69 319 ILE B N 1
ATOM 7719 C CA . ILE B 1 319 ? -1.32 -37.688 -3.1 1 96.69 319 ILE B CA 1
ATOM 7720 C C . ILE B 1 319 ? -1.306 -36.5 -4.062 1 96.69 319 ILE B C 1
ATOM 7722 O O . ILE B 1 319 ? -2.113 -35.594 -3.934 1 96.69 319 ILE B O 1
ATOM 7726 N 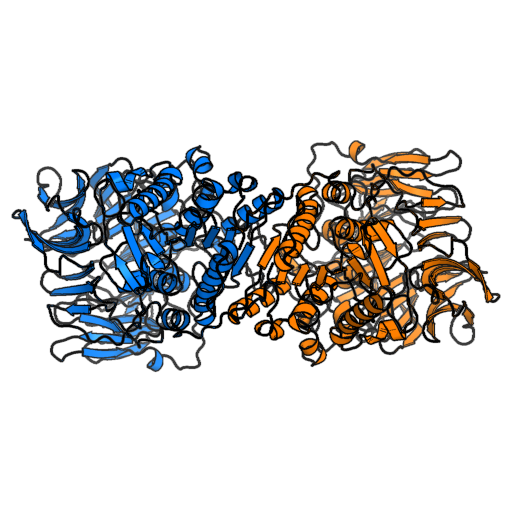N . GLU B 1 320 ? -0.359 -36.562 -4.953 1 94.88 320 GLU B N 1
ATOM 7727 C CA . GLU B 1 320 ? -0.272 -35.531 -5.992 1 94.88 320 GLU B CA 1
ATOM 7728 C C . GLU B 1 320 ? -1.342 -35.719 -7.062 1 94.88 320 GLU B C 1
ATOM 7730 O O . GLU B 1 320 ? -1.568 -36.844 -7.508 1 94.88 320 GLU B O 1
ATOM 7735 N N . LEU B 1 321 ? -2.057 -34.656 -7.426 1 97.25 321 LEU B N 1
ATOM 7736 C CA . LEU B 1 321 ? -2.934 -34.688 -8.594 1 97.25 321 LEU B CA 1
ATOM 7737 C C . LEU B 1 321 ? -2.127 -34.562 -9.883 1 97.25 321 LEU B C 1
ATOM 7739 O O . LEU B 1 321 ? -1.457 -33.562 -10.109 1 97.25 321 LEU B O 1
ATOM 7743 N N . VAL B 1 322 ? -2.164 -35.562 -10.648 1 97.12 322 VAL B N 1
ATOM 7744 C CA . VAL B 1 322 ? -1.363 -35.625 -11.867 1 97.12 322 VAL B CA 1
ATOM 7745 C C . VAL B 1 322 ? -2.238 -35.312 -13.078 1 97.12 322 VAL B C 1
ATOM 7747 O O . VAL B 1 322 ? -3.271 -35.938 -13.297 1 97.12 322 VAL B O 1
ATOM 7750 N N . PRO B 1 323 ? -1.825 -34.312 -13.906 1 96.56 323 PRO B N 1
ATOM 7751 C CA . PRO B 1 323 ? -2.613 -33.969 -15.086 1 96.56 323 PRO B CA 1
ATOM 7752 C C . PRO B 1 323 ? -2.881 -35.188 -15.984 1 96.56 323 PRO B C 1
ATOM 7754 O O . PRO B 1 323 ? -1.977 -35.969 -16.234 1 96.56 323 PRO B O 1
ATOM 7757 N N . GLY B 1 324 ? -4.074 -35.312 -16.406 1 97.31 324 GLY B N 1
ATOM 7758 C CA . GLY B 1 324 ? -4.465 -36.406 -17.297 1 97.31 324 GLY B CA 1
ATOM 7759 C C . GLY B 1 324 ? -4.887 -37.656 -16.562 1 97.31 324 GLY B C 1
ATOM 7760 O O . GLY B 1 324 ? -5.414 -38.594 -17.172 1 97.31 324 GLY B O 1
ATOM 7761 N N . SER B 1 325 ? -4.547 -37.781 -15.375 1 97.56 325 SER B N 1
ATOM 7762 C CA . SER B 1 325 ? -4.945 -38.906 -14.547 1 97.56 325 SER B CA 1
ATOM 7763 C C . SER B 1 325 ? -6.203 -38.594 -13.742 1 97.56 325 SER B C 1
ATOM 7765 O O . SER B 1 325 ? -6.289 -37.562 -13.102 1 97.56 325 SER B O 1
ATOM 7767 N N . PRO B 1 326 ? -7.23 -39.469 -13.648 1 97.69 326 PRO B N 1
ATOM 7768 C CA . PRO B 1 326 ? -7.348 -40.719 -14.398 1 97.69 326 PRO B CA 1
ATOM 7769 C C . PRO B 1 326 ? -7.898 -40.531 -15.812 1 97.69 326 PRO B C 1
ATOM 7771 O O . PRO B 1 326 ? -8.352 -39.438 -16.141 1 97.69 326 PRO B O 1
ATOM 7774 N N . THR B 1 327 ? -7.777 -41.469 -16.594 1 97.31 327 THR B N 1
ATOM 7775 C CA . THR B 1 327 ? -8.438 -41.562 -17.891 1 97.31 327 THR B CA 1
ATOM 7776 C C . THR B 1 327 ? -8.859 -43 -18.188 1 97.31 327 THR B C 1
ATOM 7778 O O . THR B 1 327 ? -8.773 -43.875 -17.312 1 97.31 327 THR B O 1
ATOM 7781 N N . ARG B 1 328 ? -9.469 -43.25 -19.359 1 96.81 328 ARG B N 1
ATOM 7782 C CA . ARG B 1 328 ? -9.891 -44.594 -19.766 1 96.81 328 ARG B CA 1
ATOM 7783 C C . ARG B 1 328 ? -9.266 -44.969 -21.109 1 96.81 328 ARG B C 1
ATOM 7785 O O . ARG B 1 328 ? -9.109 -44.125 -22 1 96.81 328 ARG B O 1
ATOM 7792 N N . THR B 1 329 ? -8.945 -46.25 -21.141 1 96.5 329 THR B N 1
ATOM 7793 C CA . THR B 1 329 ? -8.68 -46.812 -22.469 1 96.5 329 THR B CA 1
ATOM 7794 C C . THR B 1 329 ? -9.961 -46.906 -23.281 1 96.5 329 THR B C 1
ATOM 7796 O O . THR B 1 329 ? -11.062 -46.844 -22.734 1 96.5 329 THR B O 1
ATOM 7799 N N . PRO B 1 330 ? -9.789 -47 -24.625 1 95.12 330 PRO B N 1
ATOM 7800 C CA . PRO B 1 330 ? -10.992 -47.156 -25.438 1 95.12 330 PRO B CA 1
ATOM 7801 C C . PRO B 1 330 ? -11.844 -48.344 -25.047 1 95.12 330 PRO B C 1
ATOM 7803 O O . PRO B 1 330 ? -13.07 -48.312 -25.188 1 95.12 330 PRO B O 1
ATOM 7806 N N . ASP B 1 331 ? -11.289 -49.375 -24.516 1 94.88 331 ASP B N 1
ATOM 7807 C CA . ASP B 1 331 ? -12.039 -50.562 -24.125 1 94.88 331 ASP B CA 1
ATOM 7808 C C . ASP B 1 331 ? -12.578 -50.438 -22.703 1 94.88 331 ASP B C 1
ATOM 7810 O O . ASP B 1 331 ? -13.172 -51.375 -22.172 1 94.88 331 ASP B O 1
ATOM 7814 N N . GLY B 1 332 ? -12.305 -49.281 -22.031 1 94.81 332 GLY B N 1
ATOM 7815 C CA . GLY B 1 332 ? -13.016 -48.969 -20.812 1 94.81 332 GLY B CA 1
ATOM 7816 C C . GLY B 1 332 ? -12.18 -49.156 -19.562 1 94.81 332 GLY B C 1
ATOM 7817 O O . GLY B 1 332 ? -12.625 -48.844 -18.453 1 94.81 332 GLY B O 1
ATOM 7818 N N . ARG B 1 333 ? -10.953 -49.656 -19.609 1 96.31 333 ARG B N 1
ATOM 7819 C CA . ARG B 1 333 ? -10.109 -49.875 -18.438 1 96.31 333 ARG B CA 1
ATOM 7820 C C . ARG B 1 333 ? -9.648 -48.531 -17.859 1 96.31 333 ARG B C 1
ATOM 7822 O O . ARG B 1 333 ? -9.312 -47.594 -18.609 1 96.31 333 ARG B O 1
ATOM 7829 N N . LEU B 1 334 ? -9.641 -48.5 -16.547 1 97.44 334 LEU B N 1
ATOM 7830 C CA . LEU B 1 334 ? -9.195 -47.281 -15.852 1 97.44 334 LEU B CA 1
ATOM 7831 C C . LEU B 1 334 ? -7.672 -47.156 -15.906 1 97.44 334 LEU B C 1
ATOM 7833 O O . LEU B 1 334 ? -6.957 -48.125 -15.68 1 97.44 334 LEU B O 1
ATOM 7837 N N . VAL B 1 335 ? -7.148 -46.031 -16.328 1 97.94 335 VAL B N 1
ATOM 7838 C CA . VAL B 1 335 ? -5.734 -45.688 -16.266 1 97.94 335 VAL B CA 1
ATOM 7839 C C . VAL B 1 335 ? -5.516 -44.562 -15.25 1 97.94 335 VAL B C 1
ATOM 7841 O O . VAL B 1 335 ? -6.16 -43.531 -15.328 1 97.94 335 VAL B O 1
ATOM 7844 N N . ARG B 1 336 ? -4.699 -44.781 -14.289 1 97.69 336 ARG B N 1
ATOM 7845 C CA . ARG B 1 336 ? -4.387 -43.719 -13.336 1 97.69 336 ARG B CA 1
ATOM 7846 C C . ARG B 1 336 ? -2.926 -43.781 -12.906 1 97.69 336 ARG B C 1
ATOM 7848 O O . ARG B 1 336 ? -2.236 -44.781 -13.164 1 97.69 336 ARG B O 1
ATOM 7855 N N . VAL B 1 337 ? -2.428 -42.719 -12.391 1 97.25 337 VAL B N 1
ATOM 7856 C CA . VAL B 1 337 ? -1.082 -42.625 -11.836 1 97.25 337 VAL B CA 1
ATOM 7857 C C . VAL B 1 337 ? -1.121 -42.969 -10.344 1 97.25 337 VAL B C 1
ATOM 7859 O O . VAL B 1 337 ? -1.981 -42.438 -9.617 1 97.25 337 VAL B O 1
ATOM 7862 N N . VAL B 1 338 ? -0.24 -43.781 -9.891 1 95.94 338 VAL B N 1
ATOM 7863 C CA . VAL B 1 338 ? -0.19 -44.156 -8.484 1 95.94 338 VAL B CA 1
ATOM 7864 C C . VAL B 1 338 ? 1.219 -43.938 -7.938 1 95.94 338 VAL B C 1
ATOM 7866 O O . VAL B 1 338 ? 2.193 -43.969 -8.695 1 95.94 338 VAL B O 1
ATOM 7869 N N . GLN B 1 339 ? 1.285 -43.688 -6.695 1 95 339 GLN B N 1
ATOM 7870 C CA . GLN B 1 339 ? 2.549 -43.531 -5.98 1 95 339 GLN B CA 1
ATOM 7871 C C . GLN B 1 339 ? 2.996 -44.875 -5.379 1 95 339 GLN B C 1
ATOM 7873 O O . GLN B 1 339 ? 2.367 -45.375 -4.449 1 95 339 GLN B O 1
ATOM 7878 N N . VAL B 1 340 ? 4.066 -45.375 -5.945 1 92.75 340 VAL B N 1
ATOM 7879 C CA . VAL B 1 340 ? 4.574 -46.656 -5.508 1 92.75 340 VAL B CA 1
ATOM 7880 C C . VAL B 1 340 ? 6.086 -46.719 -5.734 1 92.75 340 VAL B C 1
ATOM 7882 O O . VAL B 1 340 ? 6.598 -46.156 -6.699 1 92.75 340 VAL B O 1
ATOM 7885 N N . ASP B 1 341 ? 6.875 -47.312 -4.844 1 89.75 341 ASP B N 1
ATOM 7886 C CA . ASP B 1 341 ? 8.312 -47.531 -4.969 1 89.75 341 ASP B CA 1
ATOM 7887 C C . ASP B 1 341 ? 9.047 -46.188 -5.105 1 89.75 341 ASP B C 1
ATOM 7889 O O . ASP B 1 341 ? 9.914 -46.031 -5.965 1 89.75 341 ASP B O 1
ATOM 7893 N N . ASP B 1 342 ? 8.594 -45.219 -4.434 1 93.25 342 ASP B N 1
ATOM 7894 C CA . ASP B 1 342 ? 9.195 -43.906 -4.359 1 93.25 342 ASP B CA 1
ATOM 7895 C C . ASP B 1 342 ? 9.148 -43.188 -5.711 1 93.25 342 ASP B C 1
ATOM 7897 O O . ASP B 1 342 ? 10.039 -42.406 -6.047 1 93.25 342 ASP B O 1
ATOM 7901 N N . THR B 1 343 ? 8.211 -43.594 -6.562 1 93.5 343 THR B N 1
ATOM 7902 C CA . THR B 1 343 ? 7.98 -42.938 -7.84 1 93.5 343 THR B CA 1
ATOM 7903 C C . THR B 1 343 ? 6.496 -42.969 -8.203 1 93.5 343 THR B C 1
ATOM 7905 O O . THR B 1 343 ? 5.676 -43.438 -7.426 1 93.5 343 THR B O 1
ATOM 7908 N N . ARG B 1 344 ? 6.156 -42.375 -9.305 1 95.75 344 ARG B N 1
ATOM 7909 C CA . ARG B 1 344 ? 4.805 -42.438 -9.852 1 95.75 344 ARG B CA 1
ATOM 7910 C C . ARG B 1 344 ? 4.738 -43.344 -11.078 1 95.75 344 ARG B C 1
ATOM 7912 O O . ARG B 1 344 ? 5.5 -43.156 -12.031 1 95.75 344 ARG B O 1
ATOM 7919 N N . ARG B 1 345 ? 3.873 -44.25 -11.031 1 95.75 345 ARG B N 1
ATOM 7920 C CA . ARG B 1 345 ? 3.715 -45.219 -12.109 1 95.75 345 ARG B CA 1
ATOM 7921 C C . ARG B 1 345 ? 2.266 -45.281 -12.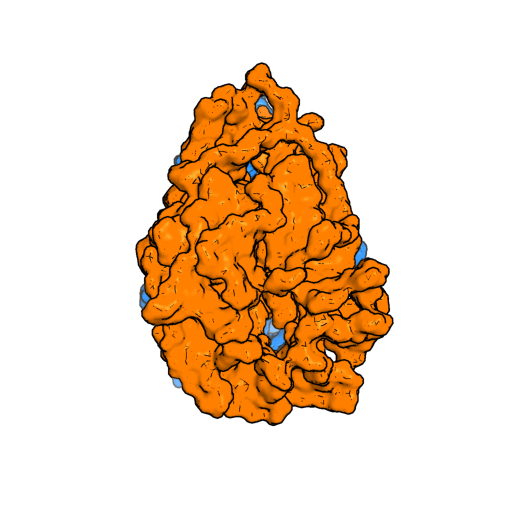586 1 95.75 345 ARG B C 1
ATOM 7923 O O . ARG B 1 345 ? 1.396 -44.625 -12.031 1 95.75 345 ARG B O 1
ATOM 7930 N N . ILE B 1 346 ? 2.057 -46.094 -13.609 1 97.38 346 ILE B N 1
ATOM 7931 C CA . ILE B 1 346 ? 0.723 -46.219 -14.188 1 97.38 346 ILE B CA 1
ATOM 7932 C C . ILE B 1 346 ? 0.034 -47.469 -13.617 1 97.38 346 ILE B C 1
ATOM 7934 O O . ILE B 1 346 ? 0.626 -48.531 -13.57 1 97.38 346 ILE B O 1
ATOM 7938 N N . ALA B 1 347 ? -1.117 -47.312 -13.141 1 97.25 347 ALA B N 1
ATOM 7939 C CA . ALA B 1 347 ? -2.012 -48.438 -12.812 1 97.25 347 ALA B CA 1
ATOM 7940 C C . ALA B 1 347 ? -3.088 -48.594 -13.883 1 97.25 347 ALA B C 1
ATOM 7942 O O . ALA B 1 347 ? -3.809 -47.656 -14.203 1 97.25 347 ALA B O 1
ATOM 7943 N N . LEU B 1 348 ? -3.154 -49.75 -14.43 1 97.44 348 LEU B N 1
ATOM 7944 C CA . LEU B 1 348 ? -4.148 -50.094 -15.438 1 97.44 348 LEU B CA 1
ATOM 7945 C C . LEU B 1 348 ? -5.168 -51.094 -14.883 1 97.44 348 LEU B C 1
ATOM 7947 O O . LEU B 1 348 ? -4.797 -52.156 -14.383 1 97.44 348 LEU B O 1
ATOM 7951 N N . GLY B 1 349 ? -6.441 -50.625 -14.922 1 95.5 349 GLY B N 1
ATOM 7952 C CA . GLY B 1 349 ? -7.5 -51.469 -14.383 1 95.5 349 GLY B CA 1
ATOM 7953 C C . GLY B 1 349 ? -7.848 -51.125 -12.945 1 95.5 349 GLY B C 1
ATOM 7954 O O . GLY B 1 349 ? -7.418 -50.094 -12.422 1 95.5 349 GLY B O 1
ATOM 7955 N N . THR B 1 350 ? -8.758 -51.969 -12.352 1 94.12 350 THR B N 1
ATOM 7956 C CA . THR B 1 350 ? -9.188 -51.781 -10.969 1 94.12 350 THR B CA 1
ATOM 7957 C C . THR B 1 350 ? -9.234 -53.125 -10.242 1 94.12 350 THR B C 1
ATOM 7959 O O . THR B 1 350 ? -9.258 -54.188 -10.875 1 94.12 350 THR B O 1
ATOM 7962 N N . GLY B 1 351 ? -9.18 -53.062 -8.945 1 91.5 351 GLY B N 1
ATOM 7963 C CA . GLY B 1 351 ? -9.359 -54.219 -8.117 1 91.5 351 GLY B CA 1
ATOM 7964 C C . GLY B 1 351 ? -8.359 -55.344 -8.422 1 91.5 351 GLY B C 1
ATOM 7965 O O . GLY B 1 351 ? -7.152 -55.094 -8.461 1 91.5 351 GLY B O 1
ATOM 7966 N N . ALA B 1 352 ? -8.914 -56.531 -8.656 1 90.25 352 ALA B N 1
ATOM 7967 C CA . ALA B 1 352 ? -8.094 -57.719 -8.859 1 90.25 352 ALA B CA 1
ATOM 7968 C C . ALA B 1 352 ? -7.41 -57.688 -10.227 1 90.25 352 ALA B C 1
ATOM 7970 O O . ALA B 1 352 ? -6.379 -58.344 -10.43 1 90.25 352 ALA B O 1
ATOM 7971 N N . ASP B 1 353 ? -7.867 -56.875 -11.086 1 91.81 353 ASP B N 1
ATOM 7972 C CA . ASP B 1 353 ? -7.348 -56.844 -12.445 1 91.81 353 ASP B CA 1
ATOM 7973 C C . ASP B 1 353 ? -6.34 -55.688 -12.609 1 91.81 353 ASP B C 1
ATOM 7975 O O . ASP B 1 353 ? -5.848 -55.438 -13.711 1 91.81 353 ASP B O 1
ATOM 7979 N N . GLU B 1 354 ? -6.082 -55.031 -11.57 1 95 354 GLU B N 1
ATOM 7980 C CA . GLU B 1 354 ? -5.176 -53.875 -11.664 1 95 354 GLU B CA 1
ATOM 7981 C C . GLU B 1 354 ? -3.738 -54.344 -11.898 1 95 354 GLU B C 1
ATOM 7983 O O . GLU B 1 354 ? -3.258 -55.25 -11.234 1 95 354 GLU B O 1
ATOM 7988 N N . ARG B 1 355 ? -3.041 -53.719 -12.852 1 95.12 355 ARG B N 1
ATOM 7989 C CA . ARG B 1 355 ? -1.643 -53.969 -13.172 1 95.12 355 ARG B CA 1
ATOM 7990 C C . ARG B 1 355 ? -0.825 -52.688 -13.141 1 95.12 355 ARG B C 1
ATOM 7992 O O . ARG B 1 355 ? -1.27 -51.656 -13.641 1 95.12 355 ARG B O 1
ATOM 7999 N N . LEU B 1 356 ? 0.321 -52.844 -12.586 1 94.75 356 LEU B N 1
ATOM 8000 C CA . LEU B 1 356 ? 1.241 -51.719 -12.57 1 94.75 356 LEU B CA 1
ATOM 8001 C C . LEU B 1 356 ? 2.133 -51.719 -13.805 1 94.75 356 LEU B C 1
ATOM 8003 O O . LEU B 1 356 ? 2.709 -52.75 -14.156 1 94.75 356 LEU B O 1
ATOM 8007 N N . LEU B 1 357 ? 2.166 -50.562 -14.461 1 94.44 357 LEU B N 1
ATOM 8008 C CA . LEU B 1 357 ? 2.988 -50.375 -15.648 1 94.44 357 LEU B CA 1
ATOM 8009 C C . LEU B 1 357 ? 4.062 -49.312 -15.422 1 94.44 357 LEU B C 1
ATOM 8011 O O . LEU B 1 357 ? 3.934 -48.469 -14.523 1 94.44 357 LEU B O 1
ATOM 8015 N N . GLY B 1 358 ? 5.09 -49.438 -16.25 1 84.88 358 GLY B N 1
ATOM 8016 C CA . GLY B 1 358 ? 6.078 -48.344 -16.281 1 84.88 358 GLY B CA 1
ATOM 8017 C C . GLY B 1 358 ? 7.402 -48.75 -15.656 1 84.88 358 GLY B C 1
ATOM 8018 O O . GLY B 1 358 ? 7.48 -49.75 -14.938 1 84.88 358 GLY B O 1
ATOM 8019 N N . ASP B 1 359 ? 8.367 -47.969 -15.93 1 84.88 359 ASP B N 1
ATOM 8020 C CA . ASP B 1 359 ? 9.75 -48.156 -15.492 1 84.88 359 ASP B CA 1
ATOM 8021 C C . ASP B 1 359 ? 10.008 -47.375 -14.195 1 84.88 359 ASP B C 1
ATOM 8023 O O . ASP B 1 359 ? 9.531 -46.25 -14.023 1 84.88 359 ASP B O 1
ATOM 8027 N N . ARG B 1 360 ? 10.75 -47.969 -13.32 1 86.69 360 ARG B N 1
ATOM 8028 C CA . ARG B 1 360 ? 11.062 -47.344 -12.039 1 86.69 360 ARG B CA 1
ATOM 8029 C C . ARG B 1 360 ? 11.992 -46.156 -12.219 1 86.69 360 ARG B C 1
ATOM 8031 O O . ARG B 1 360 ? 12.125 -45.312 -11.32 1 86.69 360 ARG B O 1
ATOM 8038 N N . GLY B 1 361 ? 12.578 -46.094 -13.352 1 89.5 361 GLY B N 1
ATOM 8039 C CA . GLY B 1 361 ? 13.484 -44.969 -13.633 1 89.5 361 GLY B CA 1
ATOM 8040 C C . GLY B 1 361 ? 12.773 -43.719 -14.109 1 89.5 361 GLY B C 1
ATOM 8041 O O . GLY B 1 361 ? 13.391 -42.688 -14.258 1 89.5 361 GLY B O 1
ATOM 8042 N N . LEU B 1 362 ? 11.469 -43.844 -14.312 1 93.75 362 LEU B N 1
ATOM 8043 C CA . LEU B 1 362 ? 10.648 -42.719 -14.75 1 93.75 362 LEU B CA 1
ATOM 8044 C C . LEU B 1 362 ? 9.594 -42.375 -13.711 1 93.75 362 LEU B C 1
ATOM 8046 O O . LEU B 1 362 ? 9.023 -43.281 -13.078 1 93.75 362 LEU B O 1
ATOM 8050 N N . THR B 1 363 ? 9.477 -41.156 -13.438 1 95.31 363 THR B N 1
ATOM 8051 C CA . THR B 1 363 ? 8.383 -40.656 -12.609 1 95.31 363 THR B CA 1
ATOM 8052 C C . THR B 1 363 ? 7.332 -39.969 -13.461 1 95.31 363 THR B C 1
ATOM 8054 O O . THR B 1 363 ? 7.551 -38.844 -13.945 1 95.31 363 THR B O 1
ATOM 8057 N N . VAL B 1 364 ? 6.145 -40.531 -13.609 1 96.94 364 VAL B N 1
ATOM 8058 C CA . VAL B 1 364 ? 5.102 -40.031 -14.484 1 96.94 364 VAL B CA 1
ATOM 8059 C C . VAL B 1 364 ? 4.668 -38.625 -14.016 1 96.94 364 VAL B C 1
ATOM 8061 O O . VAL B 1 364 ? 4.379 -38.438 -12.836 1 96.94 364 VAL B O 1
ATOM 8064 N N . ALA B 1 365 ? 4.703 -37.719 -14.969 1 96.62 365 ALA B N 1
ATOM 8065 C CA . ALA B 1 365 ? 4.348 -36.344 -14.664 1 96.62 365 ALA B CA 1
ATOM 8066 C C . ALA B 1 365 ? 2.965 -36 -15.219 1 96.62 365 ALA B C 1
ATOM 8068 O O . ALA B 1 365 ? 2.293 -35.094 -14.711 1 96.62 365 ALA B O 1
ATOM 8069 N N . SER B 1 366 ? 2.521 -36.656 -16.281 1 97.88 366 SER B N 1
ATOM 8070 C CA . SER B 1 366 ? 1.188 -36.5 -16.844 1 97.88 366 SER B CA 1
ATOM 8071 C C . SER B 1 366 ? 0.826 -37.688 -17.734 1 97.88 366 SER B C 1
ATOM 8073 O O . SER B 1 366 ? 1.707 -38.406 -18.203 1 97.88 366 SER B O 1
ATOM 8075 N N . ILE B 1 367 ? -0.415 -37.906 -17.922 1 98.25 367 ILE B N 1
ATOM 8076 C CA . ILE B 1 367 ? -0.909 -38.812 -18.953 1 98.25 367 ILE B CA 1
ATOM 8077 C C . ILE B 1 367 ? -1.364 -38 -20.156 1 98.25 367 ILE B C 1
ATOM 8079 O O . ILE B 1 367 ? -2.258 -37.156 -20.047 1 98.25 367 ILE B O 1
ATOM 8083 N N . VAL B 1 368 ? -0.763 -38.312 -21.281 1 98.38 368 VAL B N 1
ATOM 8084 C CA . VAL B 1 368 ? -1.058 -37.562 -22.5 1 98.38 368 VAL B CA 1
ATOM 8085 C C . VAL B 1 368 ? -2.268 -38.188 -23.203 1 98.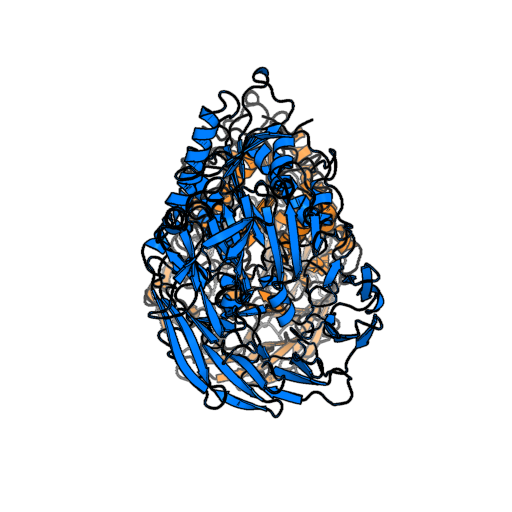38 368 VAL B C 1
ATOM 8087 O O . VAL B 1 368 ? -3.199 -37.5 -23.594 1 98.38 368 VAL B O 1
ATOM 8090 N N . CYS B 1 369 ? -2.27 -39.469 -23.406 1 97.44 369 CYS B N 1
ATOM 8091 C CA . CYS B 1 369 ? -3.361 -40.25 -24 1 97.44 369 CYS B CA 1
ATOM 8092 C C . CYS B 1 369 ? -3.205 -41.719 -23.734 1 97.44 369 CYS B C 1
ATOM 8094 O O . CYS B 1 369 ? -2.158 -42.156 -23.25 1 97.44 369 CYS B O 1
ATOM 8096 N N . ALA B 1 370 ? -4.297 -42.469 -23.984 1 97.56 370 ALA B N 1
ATOM 8097 C CA . ALA B 1 370 ? -4.293 -43.906 -23.766 1 97.56 370 ALA B CA 1
ATOM 8098 C C . ALA B 1 370 ? -4.961 -44.656 -24.922 1 97.56 370 ALA B C 1
ATOM 8100 O O . ALA B 1 370 ? -5.98 -44.188 -25.438 1 97.56 370 ALA B O 1
ATOM 8101 N N . SER B 1 371 ? -4.316 -45.719 -25.344 1 97.19 371 SER B N 1
ATOM 8102 C CA . SER B 1 371 ? -4.902 -46.719 -26.25 1 97.19 371 SER B CA 1
ATOM 8103 C C . SER B 1 371 ? -5.125 -48.062 -25.531 1 97.19 371 SER B C 1
ATOM 8105 O O . SER B 1 371 ? -4.879 -48.156 -24.328 1 97.19 371 SER B O 1
ATOM 8107 N N . ASP B 1 372 ? -5.664 -49 -26.312 1 95.75 372 ASP B N 1
ATOM 8108 C CA . ASP B 1 372 ? -5.887 -50.312 -25.703 1 95.75 372 ASP B CA 1
ATOM 8109 C C . ASP B 1 372 ? -4.566 -51 -25.375 1 95.75 372 ASP B C 1
ATOM 8111 O O . ASP B 1 372 ? -4.496 -51.844 -24.469 1 95.75 372 ASP B O 1
ATOM 8115 N N . ASP B 1 373 ? -3.479 -50.531 -26 1 95.81 373 ASP B N 1
ATOM 8116 C CA . ASP B 1 373 ? -2.248 -51.312 -25.906 1 95.81 373 ASP B CA 1
ATOM 8117 C C . ASP B 1 373 ? -1.145 -50.531 -25.219 1 95.81 373 ASP B C 1
ATOM 8119 O O . ASP B 1 373 ? -0.115 -51.094 -24.828 1 95.81 373 ASP B O 1
ATOM 8123 N N . ALA B 1 374 ? -1.422 -49.219 -25.062 1 97.12 374 ALA B N 1
ATOM 8124 C CA . ALA B 1 374 ? -0.341 -48.406 -24.484 1 97.12 374 ALA B CA 1
ATOM 8125 C C . ALA B 1 374 ? -0.877 -47.125 -23.891 1 97.12 374 ALA B C 1
ATOM 8127 O O . ALA B 1 374 ? -1.974 -46.656 -24.234 1 97.12 374 ALA B O 1
ATOM 8128 N N . VAL B 1 375 ? -0.098 -46.562 -22.953 1 98 375 VAL B N 1
ATOM 8129 C CA . VAL B 1 375 ? -0.341 -45.25 -22.375 1 98 375 VAL B CA 1
ATOM 8130 C C . VAL B 1 375 ? 0.828 -44.312 -22.703 1 98 375 VAL B C 1
ATOM 8132 O O . VAL B 1 375 ? 1.987 -44.656 -22.453 1 98 375 VAL B O 1
ATOM 8135 N N . THR B 1 376 ? 0.573 -43.156 -23.312 1 98.19 376 THR B N 1
ATOM 8136 C CA . THR B 1 376 ? 1.583 -42.125 -23.547 1 98.19 376 THR B CA 1
ATOM 8137 C C . THR B 1 376 ? 1.647 -41.156 -22.375 1 98.19 376 THR B C 1
ATOM 8139 O O . THR B 1 376 ? 0.622 -40.625 -21.953 1 98.19 376 THR B O 1
ATOM 8142 N N . VAL B 1 377 ? 2.848 -40.969 -21.844 1 98.25 377 VAL B N 1
ATOM 8143 C CA . VAL B 1 377 ? 3.014 -40.125 -20.656 1 98.25 377 VAL B CA 1
ATOM 8144 C C . VAL B 1 377 ? 4.168 -39.156 -20.859 1 98.25 377 VAL B C 1
ATOM 8146 O O . VAL B 1 377 ? 5 -39.344 -21.75 1 98.25 377 VAL B O 1
ATOM 8149 N N . THR B 1 378 ? 4.164 -38.062 -20.156 1 98 378 THR B N 1
ATOM 8150 C CA . THR B 1 378 ? 5.398 -37.344 -19.828 1 98 378 THR B CA 1
ATOM 8151 C C . THR B 1 378 ? 5.961 -37.812 -18.5 1 98 378 THR B C 1
ATOM 8153 O O . THR B 1 378 ? 5.207 -38.188 -17.594 1 98 378 THR B O 1
ATOM 8156 N N . ALA B 1 379 ? 7.262 -37.812 -18.375 1 97.38 379 ALA B N 1
ATOM 8157 C CA . ALA B 1 379 ? 7.875 -38.344 -17.156 1 97.38 379 ALA B CA 1
ATOM 8158 C C . ALA B 1 379 ? 9.227 -37.688 -16.891 1 97.38 379 ALA B C 1
ATOM 8160 O O . ALA B 1 379 ? 9.977 -37.406 -17.828 1 97.38 379 ALA B O 1
ATOM 8161 N N . HIS B 1 380 ? 9.453 -37.5 -15.641 1 95.25 380 HIS B N 1
ATOM 8162 C CA . HIS B 1 380 ? 10.789 -37.094 -15.219 1 95.25 380 HIS B CA 1
ATOM 8163 C C . HIS B 1 380 ? 11.75 -38.281 -15.211 1 95.25 380 HIS B C 1
ATOM 8165 O O . HIS B 1 380 ? 11.367 -39.406 -14.836 1 95.25 380 HIS B O 1
ATOM 8171 N N . VAL B 1 381 ? 12.922 -38 -15.625 1 93.62 381 VAL B N 1
ATOM 8172 C CA . VAL B 1 381 ? 13.961 -39.031 -15.594 1 93.62 381 VAL B CA 1
ATOM 8173 C C . VAL B 1 381 ? 14.664 -39 -14.234 1 93.62 381 VAL B C 1
ATOM 8175 O O . VAL B 1 381 ? 15.281 -38 -13.867 1 93.62 381 VAL B O 1
ATOM 8178 N N . ARG B 1 382 ? 14.625 -40.094 -13.461 1 91.25 382 ARG B N 1
ATOM 8179 C CA . ARG B 1 382 ? 15.148 -40.094 -12.102 1 91.25 382 ARG B CA 1
ATOM 8180 C C . ARG B 1 382 ? 16.656 -39.875 -12.078 1 91.25 382 ARG B C 1
ATOM 8182 O O . ARG B 1 382 ? 17.172 -39.188 -11.195 1 91.25 382 ARG B O 1
ATOM 8189 N N . ALA B 1 383 ? 17.359 -40.469 -13.07 1 91.44 383 ALA B N 1
ATOM 8190 C CA . ALA B 1 383 ? 18.812 -40.375 -13.109 1 91.44 383 ALA B CA 1
ATOM 8191 C C . ALA B 1 383 ? 19.266 -38.969 -13.5 1 91.44 383 ALA B C 1
ATOM 8193 O O . ALA B 1 383 ? 20.344 -38.531 -13.102 1 91.44 383 ALA B O 1
ATOM 8194 N N . THR B 1 384 ? 18.469 -38.281 -14.273 1 94.81 384 THR B N 1
ATOM 8195 C CA . THR B 1 384 ? 18.688 -36.906 -14.703 1 94.81 384 THR B CA 1
ATOM 8196 C C . THR B 1 384 ? 17.453 -36.031 -14.453 1 94.81 384 THR B C 1
ATOM 8198 O O . THR B 1 384 ? 16.766 -35.625 -15.391 1 94.81 384 THR B O 1
ATOM 8201 N N . PRO B 1 385 ? 17.25 -35.719 -13.211 1 93.69 385 PRO B N 1
ATOM 8202 C CA . PRO B 1 385 ? 15.984 -35.094 -12.828 1 93.69 385 PRO B CA 1
ATOM 8203 C C . PRO B 1 385 ? 15.734 -33.781 -13.547 1 93.69 385 PRO B C 1
ATOM 8205 O O . PRO B 1 385 ? 14.617 -33.25 -13.5 1 93.69 385 PRO B O 1
ATOM 8208 N N . TRP B 1 386 ? 16.703 -33.188 -14.273 1 96.44 386 TRP B N 1
ATOM 8209 C CA . TRP B 1 386 ? 16.531 -31.969 -15.047 1 96.44 386 TRP B CA 1
ATOM 8210 C C . TRP B 1 386 ? 15.977 -32.25 -16.438 1 96.44 386 TRP B C 1
ATOM 8212 O O . TRP B 1 386 ? 15.727 -31.344 -17.219 1 96.44 386 TRP B O 1
ATOM 8222 N N . CYS B 1 387 ? 15.688 -33.562 -16.75 1 96.81 387 CYS B N 1
ATOM 8223 C CA . CYS B 1 387 ? 15.117 -33.969 -18.031 1 96.81 387 CYS B CA 1
ATOM 8224 C C . CYS B 1 387 ? 13.68 -34.438 -17.859 1 96.81 387 CYS B C 1
ATOM 8226 O O . CYS B 1 387 ? 13.305 -34.938 -16.797 1 96.81 387 CYS B O 1
ATOM 8228 N N . THR B 1 388 ? 12.875 -34.219 -18.828 1 97.69 388 THR B N 1
ATOM 8229 C CA . THR B 1 388 ? 11.516 -34.719 -18.969 1 97.69 388 THR B CA 1
ATOM 8230 C C . THR B 1 388 ? 11.32 -35.344 -20.344 1 97.69 388 THR B C 1
ATOM 8232 O O . THR B 1 388 ? 11.633 -34.75 -21.359 1 97.69 388 THR B O 1
ATOM 8235 N N . VAL B 1 389 ? 10.75 -36.531 -20.359 1 98 389 VAL B N 1
ATOM 8236 C CA . VAL B 1 389 ? 10.617 -37.219 -21.641 1 98 389 VAL B CA 1
ATOM 8237 C C . VAL B 1 389 ? 9.141 -37.469 -21.938 1 98 389 VAL B C 1
ATOM 8239 O O . VAL B 1 389 ? 8.297 -37.406 -21.031 1 98 389 VAL B O 1
ATOM 8242 N N . VAL B 1 390 ? 8.828 -37.688 -23.219 1 98.44 390 VAL B N 1
ATOM 8243 C CA . VAL B 1 390 ? 7.578 -38.281 -23.672 1 98.44 390 VAL B CA 1
ATOM 8244 C C . VAL B 1 390 ? 7.797 -39.781 -23.969 1 98.44 390 VAL B C 1
ATOM 8246 O O . VAL B 1 390 ? 8.719 -40.125 -24.703 1 98.44 390 VAL B O 1
ATOM 8249 N N . ALA B 1 391 ? 6.973 -40.594 -23.359 1 97.81 391 ALA B N 1
ATOM 8250 C CA . ALA B 1 391 ? 7.152 -42.031 -23.531 1 97.81 391 ALA B CA 1
ATOM 8251 C C . ALA B 1 391 ? 5.805 -42.75 -23.703 1 97.81 391 ALA B C 1
ATOM 8253 O O . ALA B 1 391 ? 4.777 -42.25 -23.25 1 97.81 391 ALA B O 1
ATOM 8254 N N . THR B 1 392 ? 5.867 -43.844 -24.391 1 97.12 392 THR B N 1
ATOM 8255 C CA . THR B 1 392 ? 4.75 -44.812 -24.406 1 97.12 392 THR B CA 1
ATOM 8256 C C . THR B 1 392 ? 5.059 -46 -23.531 1 97.12 392 THR B C 1
ATOM 8258 O O . THR B 1 392 ? 6.156 -46.562 -23.594 1 97.12 392 THR B O 1
ATOM 8261 N N . VAL B 1 393 ? 4.109 -46.344 -22.75 1 97.62 393 VAL B N 1
ATOM 8262 C CA . VAL B 1 393 ? 4.199 -47.531 -21.906 1 97.62 393 VAL B CA 1
ATOM 8263 C C . VAL B 1 393 ? 3.18 -48.562 -22.359 1 97.62 393 VAL B C 1
ATOM 8265 O O . VAL B 1 393 ? 1.973 -48.375 -22.188 1 97.62 393 VAL B O 1
ATOM 8268 N N . GLY B 1 394 ? 3.717 -49.625 -22.781 1 96.19 394 GLY B N 1
ATOM 8269 C CA . GLY B 1 394 ? 2.852 -50.688 -23.297 1 96.19 394 GLY B CA 1
ATOM 8270 C C . GLY B 1 394 ? 2.268 -51.562 -22.203 1 96.19 394 GLY B C 1
ATOM 8271 O O . GLY B 1 394 ? 2.881 -51.719 -21.141 1 96.19 394 GLY B O 1
ATOM 8272 N N . THR B 1 395 ? 1.095 -52.125 -22.484 1 94.5 395 THR B N 1
ATOM 8273 C CA . THR B 1 395 ? 0.485 -53.062 -21.562 1 94.5 395 THR B CA 1
ATOM 8274 C C . THR B 1 395 ? 1.329 -54.344 -21.438 1 94.5 395 THR B C 1
ATOM 8276 O O . THR B 1 395 ? 1.163 -55.125 -20.5 1 94.5 395 THR B O 1
ATOM 8279 N N . ASP B 1 396 ? 2.225 -54.531 -22.297 1 92 396 ASP B N 1
ATOM 8280 C CA . ASP B 1 396 ? 3.135 -55.656 -22.266 1 92 396 ASP B CA 1
ATOM 8281 C C . ASP B 1 396 ? 4.363 -55.375 -21.422 1 92 396 ASP B C 1
ATOM 8283 O O . ASP B 1 396 ? 5.242 -56.219 -21.266 1 92 396 ASP B O 1
ATOM 8287 N N . GLY B 1 397 ? 4.402 -54.156 -20.953 1 88.12 397 GLY B N 1
ATOM 8288 C CA . GLY B 1 397 ? 5.492 -53.781 -20.062 1 88.12 397 GLY B CA 1
ATOM 8289 C C . GLY B 1 397 ? 6.602 -53 -20.766 1 88.12 397 GLY B C 1
ATOM 8290 O O . GLY B 1 397 ? 7.516 -52.5 -20.109 1 88.12 397 GLY B O 1
ATOM 8291 N N . THR B 1 398 ? 6.504 -52.875 -22.062 1 93.19 398 THR B N 1
ATOM 8292 C CA . THR B 1 398 ? 7.539 -52.156 -22.812 1 93.19 398 THR B CA 1
ATOM 8293 C C . THR B 1 398 ? 7.395 -50.656 -22.672 1 93.19 398 THR B C 1
ATOM 8295 O O . THR B 1 398 ? 6.277 -50.125 -22.688 1 93.19 398 THR B O 1
ATOM 8298 N N . THR B 1 399 ? 8.469 -50 -22.453 1 95.69 399 THR B N 1
ATOM 8299 C CA . THR B 1 399 ? 8.5 -48.531 -22.422 1 95.69 399 THR B CA 1
ATOM 8300 C C . THR B 1 399 ? 9.328 -48 -23.594 1 95.69 399 THR B C 1
ATOM 8302 O O . THR B 1 399 ? 10.484 -48.406 -23.766 1 95.69 399 THR B O 1
ATOM 8305 N N . THR B 1 400 ? 8.812 -47.125 -24.422 1 96.12 400 THR B N 1
ATOM 8306 C CA . THR B 1 400 ? 9.5 -46.5 -25.547 1 96.12 400 THR B CA 1
ATOM 8307 C C . THR B 1 400 ? 9.555 -45 -25.375 1 96.12 400 THR B C 1
ATOM 8309 O O . THR B 1 400 ? 8.516 -44.344 -25.25 1 96.12 400 THR B O 1
ATOM 8312 N N . ILE B 1 401 ? 10.734 -44.438 -25.375 1 97.06 401 ILE B N 1
ATOM 8313 C CA . ILE B 1 401 ? 10.906 -43 -25.297 1 97.06 401 ILE B CA 1
ATOM 8314 C C . ILE B 1 401 ? 10.719 -42.406 -26.688 1 97.06 401 ILE B C 1
ATOM 8316 O O . ILE B 1 401 ? 11.383 -42.812 -27.656 1 97.06 401 ILE B O 1
ATOM 8320 N N . LEU B 1 402 ? 9.844 -41.406 -26.797 1 97 402 LEU B N 1
ATOM 8321 C CA . LEU B 1 402 ? 9.484 -40.812 -28.078 1 97 402 LEU B CA 1
ATOM 8322 C C . LEU B 1 402 ? 10.219 -39.5 -28.297 1 97 402 LEU B C 1
ATOM 8324 O O . LEU B 1 402 ? 10.344 -39.031 -29.422 1 97 402 LEU B O 1
ATOM 8328 N N . SER B 1 403 ? 10.633 -38.875 -27.234 1 97.31 403 SER B N 1
ATOM 8329 C CA . SER B 1 403 ? 11.328 -37.594 -27.297 1 97.31 403 SER B CA 1
ATOM 8330 C C . SER B 1 403 ? 12.836 -37.781 -27.109 1 97.31 403 SER B C 1
ATOM 8332 O O . SER B 1 403 ? 13.312 -38.906 -26.891 1 97.31 403 SER B O 1
ATOM 8334 N N . ASP B 1 404 ? 13.586 -36.625 -27.281 1 95.19 404 ASP B N 1
ATOM 8335 C CA . ASP B 1 404 ? 15 -36.656 -26.922 1 95.19 404 ASP B CA 1
ATOM 8336 C C . ASP B 1 404 ? 15.195 -36.812 -25.422 1 95.19 404 ASP B C 1
ATOM 8338 O O . ASP B 1 404 ? 14.727 -35.969 -24.641 1 95.19 404 ASP B O 1
ATOM 8342 N N . PRO B 1 405 ? 15.852 -37.844 -25.031 1 94.62 405 PRO B N 1
ATOM 8343 C CA . PRO B 1 405 ? 15.961 -38.125 -23.594 1 94.62 405 PRO B CA 1
ATOM 8344 C C . PRO B 1 405 ? 16.844 -37.094 -22.859 1 94.62 405 PRO B C 1
ATOM 8346 O O . PRO B 1 405 ? 16.828 -37.062 -21.625 1 94.62 405 PRO B O 1
ATOM 8349 N N . ASP B 1 406 ? 17.609 -36.312 -23.594 1 94.75 406 ASP B N 1
ATOM 8350 C CA . ASP B 1 406 ? 18.547 -35.375 -22.969 1 94.75 406 ASP B CA 1
ATOM 8351 C C . ASP B 1 406 ? 17.969 -33.969 -22.891 1 94.75 406 ASP B C 1
ATOM 8353 O O . ASP B 1 406 ? 18.688 -33.031 -22.594 1 94.75 406 ASP B O 1
ATOM 8357 N N . GLY B 1 407 ? 16.703 -33.844 -23.031 1 97.38 407 GLY B N 1
ATOM 8358 C CA . GLY B 1 407 ? 16.047 -32.531 -23 1 97.38 407 GLY B CA 1
ATOM 8359 C C . GLY B 1 407 ? 14.805 -32.5 -22.141 1 97.38 407 GLY B C 1
ATOM 8360 O O . GLY B 1 407 ? 14.641 -33.344 -21.25 1 97.38 407 GLY B O 1
ATOM 8361 N N . VAL B 1 408 ? 14.102 -31.469 -22.281 1 98 408 VAL B N 1
ATOM 8362 C CA . VAL B 1 408 ? 12.805 -31.312 -21.641 1 98 408 VAL B CA 1
ATOM 8363 C C . VAL B 1 408 ? 11.695 -31.344 -22.688 1 98 408 VAL B C 1
ATOM 8365 O O . VAL B 1 408 ? 11.672 -30.5 -23.594 1 98 408 VAL B O 1
ATOM 8368 N N . ALA B 1 409 ? 10.82 -32.281 -22.5 1 98.25 409 ALA B N 1
ATOM 8369 C CA . ALA B 1 409 ? 9.781 -32.438 -23.516 1 98.25 409 ALA B CA 1
ATOM 8370 C C . ALA B 1 409 ? 8.391 -32.375 -22.891 1 98.25 409 ALA B C 1
ATOM 8372 O O . ALA B 1 409 ? 8.234 -32.594 -21.688 1 98.25 409 ALA B O 1
ATOM 8373 N N . GLY B 1 410 ? 7.422 -31.953 -23.641 1 97.69 410 GLY B N 1
ATOM 8374 C CA . GLY B 1 410 ? 5.992 -32.062 -23.406 1 97.69 410 GLY B CA 1
ATOM 8375 C C . GLY B 1 410 ? 5.219 -32.594 -24.594 1 97.69 410 GLY B C 1
ATOM 8376 O O . GLY B 1 410 ? 5.762 -32.688 -25.703 1 97.69 410 GLY B O 1
ATOM 8377 N N . ALA B 1 411 ? 3.986 -32.938 -24.312 1 98.25 411 ALA B N 1
ATOM 8378 C CA . ALA B 1 411 ? 3.223 -33.5 -25.438 1 98.25 411 ALA B CA 1
ATOM 8379 C C . ALA B 1 411 ? 1.722 -33.344 -25.203 1 98.25 411 ALA B C 1
ATOM 8381 O O . ALA B 1 411 ? 1.275 -33.188 -24.062 1 98.25 411 ALA B O 1
ATOM 8382 N N . THR B 1 412 ? 1.024 -33.312 -26.281 1 97.81 412 THR B N 1
ATOM 8383 C CA . THR B 1 412 ? -0.429 -33.406 -26.328 1 97.81 412 THR B CA 1
ATOM 8384 C C . THR B 1 412 ? -0.872 -34.156 -27.594 1 97.81 412 THR B C 1
ATOM 8386 O O . THR B 1 412 ? -0.104 -34.281 -28.547 1 97.81 412 THR B O 1
ATOM 8389 N N . GLY B 1 413 ? -2.027 -34.875 -27.438 1 97.12 413 GLY B N 1
ATOM 8390 C CA . GLY B 1 413 ? -2.551 -35.5 -28.641 1 97.12 413 GLY B CA 1
ATOM 8391 C C . GLY B 1 413 ? -3.303 -36.781 -28.359 1 97.12 413 GLY B C 1
ATOM 8392 O O . GLY B 1 413 ? -3.895 -36.938 -27.297 1 97.12 413 GLY B O 1
ATOM 8393 N N . ARG B 1 414 ? -3.383 -37.594 -29.406 1 95.44 414 ARG B N 1
ATOM 8394 C CA . ARG B 1 414 ? -4.066 -38.875 -29.375 1 95.44 414 ARG B CA 1
ATOM 8395 C C . ARG B 1 414 ? -3.096 -40 -29.672 1 95.44 414 ARG B C 1
ATOM 8397 O O . ARG B 1 414 ? -1.972 -39.781 -30.125 1 95.44 414 ARG B O 1
ATOM 8404 N N . PRO B 1 415 ? -3.549 -41.188 -29.422 1 93.62 415 PRO B N 1
ATOM 8405 C CA . PRO B 1 415 ? -2.635 -42.344 -29.562 1 93.62 415 PRO B CA 1
ATOM 8406 C C . PRO B 1 415 ? -2.012 -42.438 -30.953 1 93.62 415 PRO B C 1
ATOM 8408 O O . PRO B 1 415 ? -0.88 -42.906 -31.094 1 93.62 415 PRO B O 1
ATOM 8411 N N . ASP B 1 416 ? -2.68 -42 -31.953 1 93.94 416 ASP B N 1
ATOM 8412 C CA . ASP B 1 416 ? -2.186 -42.156 -33.312 1 93.94 416 ASP B CA 1
ATOM 8413 C C . ASP B 1 416 ? -1.515 -40.875 -33.812 1 93.94 416 ASP B C 1
ATOM 8415 O O . ASP B 1 416 ? -0.894 -40.875 -34.875 1 93.94 416 ASP B O 1
ATOM 8419 N N . ARG B 1 417 ? -1.623 -39.781 -33.125 1 96.12 417 ARG B N 1
ATOM 8420 C CA . ARG B 1 417 ? -1.057 -38.5 -33.5 1 96.12 417 ARG B CA 1
ATOM 8421 C C . ARG B 1 417 ? -0.625 -37.719 -32.281 1 96.12 417 ARG B C 1
ATOM 8423 O O . ARG B 1 417 ? -1.432 -37.438 -31.391 1 96.12 417 ARG B O 1
ATOM 8430 N N . LEU B 1 418 ? 0.645 -37.312 -32.281 1 97.19 418 LEU B N 1
ATOM 8431 C CA . LEU B 1 418 ? 1.173 -36.594 -31.141 1 97.19 418 LEU B CA 1
ATOM 8432 C C . LEU B 1 418 ? 1.85 -35.312 -31.547 1 97.19 418 LEU B C 1
ATOM 8434 O O . LEU B 1 418 ? 2.533 -35.25 -32.562 1 97.19 418 LEU B O 1
ATOM 8438 N N . ALA B 1 419 ? 1.612 -34.281 -30.828 1 98.25 419 ALA B N 1
ATOM 8439 C CA . ALA B 1 419 ? 2.445 -33.062 -30.859 1 98.25 419 ALA B CA 1
ATOM 8440 C C . ALA B 1 419 ? 3.449 -33.094 -29.703 1 98.25 419 ALA B C 1
ATOM 8442 O O . ALA B 1 419 ? 3.086 -33.344 -28.562 1 98.25 419 ALA B O 1
ATOM 8443 N N . ILE B 1 420 ? 4.691 -32.844 -29.969 1 98.25 420 ILE B N 1
ATOM 8444 C CA . ILE B 1 420 ? 5.75 -32.875 -28.969 1 98.25 420 ILE B CA 1
ATOM 8445 C C . ILE B 1 420 ? 6.477 -31.531 -28.953 1 98.25 420 ILE B C 1
ATOM 8447 O O . ILE B 1 420 ? 6.828 -31 -30.016 1 98.25 420 ILE B O 1
ATOM 8451 N N . VAL B 1 421 ? 6.574 -30.953 -27.828 1 97.94 421 VAL B N 1
ATOM 8452 C CA . VAL B 1 421 ? 7.398 -29.781 -27.594 1 97.94 421 VAL B CA 1
ATOM 8453 C C . VAL B 1 421 ? 8.742 -30.203 -26.984 1 97.94 421 VAL B C 1
ATOM 8455 O O . VAL B 1 421 ? 8.781 -31 -26.047 1 97.94 421 VAL B O 1
ATOM 8458 N N . GLN B 1 422 ? 9.805 -29.688 -27.531 1 96.69 422 GLN B N 1
ATOM 8459 C CA . GLN B 1 422 ? 11.141 -30.125 -27.125 1 96.69 422 GLN B CA 1
ATOM 8460 C C . GLN B 1 422 ? 12.062 -28.938 -26.891 1 96.69 422 GLN B C 1
ATOM 8462 O O . GLN B 1 422 ? 12.055 -27.969 -27.672 1 96.69 422 GLN B O 1
ATOM 8467 N N . ARG B 1 423 ? 12.82 -29.016 -25.812 1 97.62 423 ARG B N 1
ATOM 8468 C CA . ARG B 1 423 ? 13.859 -28.031 -25.484 1 97.62 423 ARG B CA 1
ATOM 8469 C C . ARG B 1 423 ? 15.156 -28.734 -25.094 1 97.62 423 ARG B C 1
ATOM 8471 O O . ARG B 1 423 ? 15.141 -29.891 -24.672 1 97.62 423 ARG B O 1
ATOM 8478 N N . HIS B 1 424 ? 16.25 -28.031 -25.281 1 96.88 424 HIS B N 1
ATOM 8479 C CA . HIS B 1 424 ? 17.562 -28.578 -24.953 1 96.88 424 HIS B CA 1
ATOM 8480 C C . HIS B 1 424 ? 18.422 -27.531 -24.234 1 96.88 424 HIS B C 1
ATOM 8482 O O . HIS B 1 424 ? 18.188 -26.328 -24.375 1 96.88 424 HIS B O 1
ATOM 8488 N N . LEU B 1 425 ? 19.312 -28.047 -23.453 1 96.19 425 LEU B N 1
ATOM 8489 C CA . LEU B 1 425 ? 20.203 -27.156 -22.719 1 96.19 425 LEU B CA 1
ATOM 8490 C C . LEU B 1 425 ? 21.125 -26.391 -23.656 1 96.19 425 LEU B C 1
ATOM 8492 O O . LEU B 1 425 ? 21.516 -25.266 -23.375 1 96.19 425 LEU B O 1
ATOM 8496 N N . SER B 1 426 ? 21.422 -26.969 -24.797 1 91.94 426 SER B N 1
ATOM 8497 C CA . SER B 1 426 ? 22.438 -26.438 -25.719 1 91.94 426 SER B CA 1
ATOM 8498 C C . SER B 1 426 ? 21.891 -25.25 -26.5 1 91.94 426 SER B C 1
ATOM 8500 O O . SER B 1 426 ? 22.672 -24.516 -27.109 1 91.94 426 SER B O 1
ATOM 8502 N N . ASP B 1 427 ? 20.609 -25.047 -26.438 1 89.5 427 ASP B N 1
ATOM 8503 C CA . ASP B 1 427 ? 20.078 -23.875 -27.125 1 89.5 427 ASP B CA 1
ATOM 8504 C C . ASP B 1 427 ? 18.859 -23.312 -26.391 1 89.5 427 ASP B C 1
ATOM 8506 O O . ASP B 1 427 ? 18.453 -23.859 -25.359 1 89.5 427 ASP B O 1
ATOM 8510 N N . THR B 1 428 ? 18.453 -22.125 -26.906 1 92.25 428 THR B N 1
ATOM 8511 C CA . THR B 1 428 ? 17.391 -21.422 -26.203 1 92.25 428 THR B CA 1
ATOM 8512 C C . THR B 1 428 ? 16.078 -21.516 -26.969 1 92.25 428 THR B C 1
ATOM 8514 O O . THR B 1 428 ? 15.078 -20.891 -26.594 1 92.25 428 THR B O 1
ATOM 8517 N N . THR B 1 429 ? 15.984 -22.312 -27.969 1 92.44 429 THR B N 1
ATOM 8518 C CA . THR B 1 429 ? 14.805 -22.391 -28.828 1 92.44 429 THR B CA 1
ATOM 8519 C C . THR B 1 429 ? 13.883 -23.531 -28.359 1 92.44 429 THR B C 1
ATOM 8521 O O . THR B 1 429 ? 14.336 -24.484 -27.734 1 92.44 429 THR B O 1
ATOM 8524 N N . THR B 1 430 ? 12.656 -23.406 -28.625 1 96.44 430 THR B N 1
ATOM 8525 C CA . THR B 1 430 ? 11.641 -24.422 -28.438 1 96.44 430 THR B CA 1
ATOM 8526 C C . THR B 1 430 ? 11.125 -24.953 -29.766 1 96.44 430 THR B C 1
ATOM 8528 O O . THR B 1 430 ? 10.719 -24.172 -30.625 1 96.44 430 THR B O 1
ATOM 8531 N N . THR B 1 431 ? 11.195 -26.219 -29.938 1 96.62 431 THR B N 1
ATOM 8532 C CA . THR B 1 431 ? 10.68 -26.812 -31.172 1 96.62 431 THR B CA 1
ATOM 8533 C C . THR B 1 431 ? 9.367 -27.547 -30.906 1 96.62 431 THR B C 1
ATOM 8535 O O . THR B 1 431 ? 9.219 -28.219 -29.875 1 96.62 431 THR B O 1
ATOM 8538 N N . VAL B 1 432 ? 8.461 -27.391 -31.797 1 98.19 432 VAL B N 1
ATOM 8539 C CA . VAL B 1 432 ? 7.184 -28.094 -31.75 1 98.19 432 VAL B CA 1
ATOM 8540 C C . VAL B 1 432 ? 6.992 -28.922 -33 1 98.19 432 VAL B C 1
ATOM 8542 O O . VAL B 1 432 ? 7.102 -28.406 -34.125 1 98.19 432 VAL B O 1
ATOM 8545 N N . THR B 1 433 ? 6.742 -30.172 -32.844 1 97.5 433 THR B N 1
ATOM 8546 C CA . THR B 1 433 ? 6.496 -31.062 -33.969 1 97.5 433 THR B CA 1
ATOM 8547 C C . THR B 1 433 ? 5.141 -31.75 -33.844 1 97.5 433 THR B C 1
ATOM 8549 O O . THR B 1 433 ? 4.684 -32.031 -32.719 1 97.5 433 THR B O 1
ATOM 8552 N N . VAL B 1 434 ? 4.477 -32 -34.906 1 97.44 434 VAL B N 1
ATOM 8553 C CA . VAL B 1 434 ? 3.279 -32.844 -35 1 97.44 434 VAL B CA 1
ATOM 8554 C C . VAL B 1 434 ? 3.551 -34.062 -35.875 1 97.44 434 VAL B C 1
ATOM 8556 O O . VAL B 1 434 ? 3.781 -33.906 -37.062 1 97.44 434 VAL B O 1
ATOM 8559 N N . ASP B 1 435 ? 3.57 -35.156 -35.281 1 94.25 435 ASP B N 1
ATOM 8560 C CA . ASP B 1 435 ? 3.91 -36.375 -35.969 1 94.25 435 ASP B CA 1
ATOM 8561 C C . ASP B 1 435 ? 5.254 -36.25 -36.688 1 94.25 435 ASP B C 1
ATOM 8563 O O . ASP B 1 435 ? 5.375 -36.625 -37.844 1 94.25 435 ASP B O 1
ATOM 8567 N N . GLY B 1 436 ? 6.117 -35.594 -36 1 91.44 436 GLY B N 1
ATOM 8568 C CA . GLY B 1 436 ? 7.465 -35.469 -36.531 1 91.44 436 GLY B CA 1
ATOM 8569 C C . GLY B 1 436 ? 7.641 -34.25 -37.406 1 91.44 436 GLY B C 1
ATOM 8570 O O . GLY B 1 436 ? 8.766 -33.875 -37.75 1 91.44 436 GLY B O 1
ATOM 8571 N N . THR B 1 437 ? 6.594 -33.625 -37.844 1 93.19 437 THR B N 1
ATOM 8572 C CA . THR B 1 437 ? 6.664 -32.438 -38.688 1 93.19 437 THR B CA 1
ATOM 8573 C C . THR B 1 437 ? 6.805 -31.172 -37.844 1 93.19 437 THR B C 1
ATOM 8575 O O . THR B 1 437 ? 5.926 -30.859 -37.031 1 93.19 437 THR B O 1
ATOM 8578 N N . PRO B 1 438 ? 7.797 -30.469 -38.062 1 95.69 438 PRO B N 1
ATOM 8579 C CA . PRO B 1 438 ? 7.969 -29.25 -37.281 1 95.69 438 PRO B CA 1
ATOM 8580 C C . PRO B 1 438 ? 6.977 -28.156 -37.656 1 95.69 438 PRO B C 1
ATOM 8582 O O . PRO B 1 438 ? 6.676 -27.953 -38.844 1 95.69 438 PRO B O 1
ATOM 8585 N N . LEU B 1 439 ? 6.418 -27.469 -36.656 1 97.75 439 LEU B N 1
ATOM 8586 C CA . LEU B 1 439 ? 5.633 -26.266 -36.875 1 97.75 439 LEU B CA 1
ATOM 8587 C C . LEU B 1 439 ? 6.535 -25.031 -36.969 1 97.75 439 LEU B C 1
ATOM 8589 O O . LEU B 1 439 ? 7.566 -24.969 -36.312 1 97.75 439 LEU B O 1
ATOM 8593 N N . ALA B 1 440 ? 6.129 -24.094 -37.781 1 97.06 440 ALA B N 1
ATOM 8594 C CA . ALA B 1 440 ? 6.875 -22.844 -37.906 1 97.06 440 ALA B CA 1
ATOM 8595 C C . ALA B 1 440 ? 6.797 -22.047 -36.594 1 97.06 440 ALA B C 1
ATOM 8597 O O . ALA B 1 440 ? 5.746 -22.016 -35.938 1 97.06 440 ALA B O 1
ATOM 8598 N N . SER B 1 441 ? 7.922 -21.453 -36.188 1 97.5 441 SER B N 1
ATOM 8599 C CA . SER B 1 441 ? 7.988 -20.594 -35.031 1 97.5 441 SER B CA 1
ATOM 8600 C C . SER B 1 441 ? 8.391 -19.172 -35.406 1 97.5 441 SER B C 1
ATOM 8602 O O . SER B 1 441 ? 9.242 -18.984 -36.281 1 97.5 441 SER B O 1
ATOM 8604 N N . ASN B 1 442 ? 7.715 -18.156 -34.781 1 97.06 442 ASN B N 1
ATOM 8605 C CA . ASN B 1 442 ? 8.078 -16.766 -34.969 1 97.06 442 ASN B CA 1
ATOM 8606 C C . ASN B 1 442 ? 8.898 -16.234 -33.781 1 97.06 442 ASN B C 1
ATOM 8608 O O . ASN B 1 442 ? 9.117 -15.031 -33.656 1 97.06 442 ASN B O 1
ATOM 8612 N N . ALA B 1 443 ? 9.281 -17.141 -32.906 1 96.69 443 ALA B N 1
ATOM 8613 C CA . ALA B 1 443 ? 9.984 -16.734 -31.703 1 96.69 443 ALA B CA 1
ATOM 8614 C C . ALA B 1 443 ? 11.312 -16.062 -32.031 1 96.69 443 ALA B C 1
ATOM 8616 O O . ALA B 1 443 ? 12.016 -16.5 -32.969 1 96.69 443 ALA B O 1
ATOM 8617 N N . GLN B 1 444 ? 11.594 -14.992 -31.344 1 94.56 444 GLN B N 1
ATOM 8618 C CA . GLN B 1 444 ? 12.906 -14.359 -31.469 1 94.56 444 GLN B CA 1
ATOM 8619 C C . GLN B 1 444 ? 13.984 -15.188 -30.781 1 94.56 444 GLN B C 1
ATOM 8621 O O . GLN B 1 444 ? 13.711 -15.867 -29.781 1 94.56 444 GLN B O 1
ATOM 8626 N N . VAL B 1 445 ? 15.109 -15.086 -31.328 1 91.69 445 VAL B N 1
ATOM 8627 C CA . VAL B 1 445 ? 16.234 -15.805 -30.75 1 91.69 445 VAL B CA 1
ATOM 8628 C C . VAL B 1 445 ? 16.922 -14.938 -29.688 1 91.69 445 VAL B C 1
ATOM 8630 O O . VAL B 1 445 ? 17.188 -13.758 -29.938 1 91.69 445 VAL B O 1
ATOM 8633 N N . ALA B 1 446 ? 17.109 -15.57 -28.594 1 93.12 446 ALA B N 1
ATOM 8634 C CA . ALA B 1 446 ? 17.781 -14.836 -27.531 1 93.12 446 ALA B CA 1
ATOM 8635 C C . ALA B 1 446 ? 19.219 -14.5 -27.922 1 93.12 446 ALA B C 1
ATOM 8637 O O . ALA B 1 446 ? 19.891 -15.289 -28.594 1 93.12 446 ALA B O 1
ATOM 8638 N N . PRO B 1 447 ? 19.703 -13.32 -27.516 1 91.5 447 PRO B N 1
ATOM 8639 C CA . PRO B 1 447 ? 21.109 -13.008 -27.766 1 91.5 447 PRO B CA 1
ATOM 8640 C C . PRO B 1 447 ? 22.062 -13.914 -27 1 91.5 447 PRO B C 1
ATOM 8642 O O . PRO B 1 447 ? 21.734 -14.391 -25.906 1 91.5 447 PRO B O 1
ATOM 8645 N N . GLU B 1 448 ? 23.219 -14.117 -27.609 1 90.19 448 GLU B N 1
ATOM 8646 C CA . GLU B 1 448 ? 24.25 -14.875 -26.906 1 90.19 448 GLU B CA 1
ATOM 8647 C C . GLU B 1 448 ? 24.859 -14.055 -25.766 1 90.19 448 GLU B C 1
ATOM 8649 O O . GLU B 1 448 ? 25.266 -12.906 -25.969 1 90.19 448 GLU B O 1
ATOM 8654 N N . LEU B 1 449 ? 24.781 -14.656 -24.609 1 92.5 449 LEU B N 1
ATOM 8655 C CA . LEU B 1 449 ? 25.406 -14.039 -23.438 1 92.5 449 LEU B CA 1
ATOM 8656 C C . LEU B 1 449 ? 26.766 -14.664 -23.141 1 92.5 449 LEU B C 1
ATOM 8658 O O . LEU B 1 449 ? 26.953 -15.867 -23.359 1 92.5 449 LEU B O 1
ATOM 8662 N N . PRO B 1 450 ? 27.766 -13.883 -22.766 1 94.25 450 PRO B N 1
ATOM 8663 C CA . PRO B 1 450 ? 29.109 -14.391 -22.5 1 94.25 450 PRO B CA 1
ATOM 8664 C C . PRO B 1 450 ? 29.188 -15.172 -21.188 1 94.25 450 PRO B C 1
ATOM 8666 O O . PRO B 1 450 ? 29.828 -14.711 -20.234 1 94.25 450 PRO B O 1
ATOM 8669 N N . VAL B 1 451 ? 28.609 -16.406 -21.203 1 95.94 451 VAL B N 1
ATOM 8670 C CA . VAL B 1 451 ? 28.469 -17.172 -19.969 1 95.94 451 VAL B CA 1
ATOM 8671 C C . VAL B 1 451 ? 28.875 -18.625 -20.234 1 95.94 451 VAL B C 1
ATOM 8673 O O . VAL B 1 451 ? 28.688 -19.156 -21.328 1 95.94 451 VAL B O 1
ATOM 8676 N N . THR B 1 452 ? 29.516 -19.172 -19.266 1 95.81 452 THR B N 1
ATOM 8677 C CA . THR B 1 452 ? 29.766 -20.609 -19.219 1 95.81 452 THR B CA 1
ATOM 8678 C C . THR B 1 452 ? 28.766 -21.281 -18.281 1 95.81 452 THR B C 1
ATOM 8680 O O . THR B 1 452 ? 28.562 -20.844 -17.156 1 95.81 452 THR B O 1
ATOM 8683 N N . VAL B 1 453 ? 28.109 -22.312 -18.781 1 95.38 453 VAL B N 1
ATOM 8684 C CA . VAL B 1 453 ? 27.172 -23.109 -18 1 95.38 453 VAL B CA 1
ATOM 8685 C C . VAL B 1 453 ? 27.812 -24.422 -17.578 1 95.38 453 VAL B C 1
ATOM 8687 O O . VAL B 1 453 ? 28.266 -25.203 -18.438 1 95.38 453 VAL B O 1
ATOM 8690 N N . VAL B 1 454 ? 27.859 -24.656 -16.328 1 95.88 454 VAL B N 1
ATOM 8691 C CA . VAL B 1 454 ? 28.453 -25.875 -15.781 1 95.88 454 VAL B CA 1
ATOM 8692 C C . VAL B 1 454 ? 27.359 -26.75 -15.18 1 95.88 454 VAL B C 1
ATOM 8694 O O . VAL B 1 454 ? 26.641 -26.328 -14.273 1 95.88 454 VAL B O 1
ATOM 8697 N N . GLY B 1 455 ? 27.297 -28.047 -15.586 1 92.38 455 GLY B N 1
ATOM 8698 C CA . GLY B 1 455 ? 26.25 -28.969 -15.156 1 92.38 455 GLY B CA 1
ATOM 8699 C C . GLY B 1 455 ? 25.156 -29.125 -16.188 1 92.38 455 GLY B C 1
ATOM 8700 O O . GLY B 1 455 ? 25.344 -28.844 -17.359 1 92.38 455 GLY B O 1
ATOM 8701 N N . PRO B 1 456 ? 24.047 -29.672 -15.594 1 92.94 456 PRO B N 1
ATOM 8702 C CA . PRO B 1 456 ? 23.641 -29.906 -14.211 1 92.94 456 PRO B CA 1
ATOM 8703 C C . PRO B 1 456 ? 24.375 -31.062 -13.555 1 92.94 456 PRO B C 1
ATOM 8705 O O . PRO B 1 456 ? 24.875 -31.953 -14.25 1 92.94 456 PRO B O 1
ATOM 8708 N N . VAL B 1 457 ? 24.5 -30.875 -12.227 1 92.44 457 VAL B N 1
ATOM 8709 C CA . VAL B 1 457 ? 25.094 -31.938 -11.414 1 92.44 457 VAL B CA 1
ATOM 8710 C C . VAL B 1 457 ? 24.156 -32.281 -10.258 1 92.44 457 VAL B C 1
ATOM 8712 O O . VAL B 1 457 ? 23.203 -31.531 -9.977 1 92.44 457 VAL B O 1
ATOM 8715 N N . GLY B 1 458 ? 24.438 -33.438 -9.688 1 91.38 458 GLY B N 1
ATOM 8716 C CA . GLY B 1 458 ? 23.641 -33.906 -8.57 1 91.38 458 GLY B CA 1
ATOM 8717 C C . GLY B 1 458 ? 22.594 -34.906 -8.961 1 91.38 458 GLY B C 1
ATOM 8718 O O . GLY B 1 458 ? 22.797 -35.688 -9.891 1 91.38 458 GLY B O 1
ATOM 8719 N N . GLY B 1 459 ? 21.484 -35 -8.062 1 84.75 459 GLY B N 1
ATOM 8720 C CA . GLY B 1 459 ? 20.469 -36.031 -8.227 1 84.75 459 GLY B CA 1
ATOM 8721 C C . GLY B 1 459 ? 20.469 -37.062 -7.117 1 84.75 459 GLY B C 1
ATOM 8722 O O . GLY B 1 459 ? 21.406 -37.125 -6.312 1 84.75 459 GLY B O 1
ATOM 8723 N N . GLY B 1 460 ? 19.375 -37.75 -7.07 1 86.62 460 GLY B N 1
ATOM 8724 C CA . GLY B 1 460 ? 19.234 -38.656 -5.953 1 86.62 460 GLY B CA 1
ATOM 8725 C C . GLY B 1 460 ? 19.031 -37.969 -4.625 1 86.62 460 GLY B C 1
ATOM 8726 O O . GLY B 1 460 ? 18.078 -37.219 -4.457 1 86.62 460 GLY B O 1
ATOM 8727 N N . ASP B 1 461 ? 20.078 -38.031 -3.805 1 87.5 461 ASP B N 1
ATOM 8728 C CA . ASP B 1 461 ? 19.938 -37.469 -2.473 1 87.5 461 ASP B CA 1
ATOM 8729 C C . ASP B 1 461 ? 20.672 -36.125 -2.369 1 87.5 461 ASP B C 1
ATOM 8731 O O . ASP B 1 461 ? 20.859 -35.594 -1.272 1 87.5 461 ASP B O 1
ATOM 8735 N N . THR B 1 462 ? 21.062 -35.656 -3.537 1 92.75 462 THR B N 1
ATOM 8736 C CA . THR B 1 462 ? 21.719 -34.344 -3.588 1 92.75 462 THR B CA 1
ATOM 8737 C C . THR B 1 462 ? 20.938 -33.375 -4.48 1 92.75 462 THR B C 1
ATOM 8739 O O . THR B 1 462 ? 20.391 -33.781 -5.508 1 92.75 462 THR B O 1
ATOM 8742 N N . PRO B 1 463 ? 20.938 -32.156 -4.094 1 94.38 463 PRO B N 1
ATOM 8743 C CA . PRO B 1 463 ? 20.203 -31.203 -4.918 1 94.38 463 PRO B CA 1
ATOM 8744 C C . PRO B 1 463 ? 20.75 -31.094 -6.336 1 94.38 463 PRO B C 1
ATOM 8746 O O . PRO B 1 463 ? 21.953 -30.984 -6.527 1 94.38 463 PRO B O 1
ATOM 8749 N N . ALA B 1 464 ? 19.844 -31.188 -7.305 1 95.5 464 ALA B N 1
ATOM 8750 C CA . ALA B 1 464 ? 20.234 -30.844 -8.672 1 95.5 464 ALA B CA 1
ATOM 8751 C C . ALA B 1 464 ? 20.609 -29.359 -8.781 1 95.5 464 ALA B C 1
ATOM 8753 O O . ALA B 1 464 ? 19.891 -28.5 -8.25 1 95.5 464 ALA B O 1
ATOM 8754 N N . SER B 1 465 ? 21.781 -29.078 -9.414 1 96.75 465 SER B N 1
ATOM 8755 C CA . SER B 1 465 ? 22.25 -27.703 -9.469 1 96.75 465 SER B CA 1
ATOM 8756 C C . SER B 1 465 ? 22.891 -27.406 -10.82 1 96.75 465 SER B C 1
ATOM 8758 O O . SER B 1 465 ? 23.391 -28.312 -11.492 1 96.75 465 SER B O 1
ATOM 8760 N N . LEU B 1 466 ? 22.797 -26.203 -11.172 1 97.12 466 LEU B N 1
ATOM 8761 C CA . LEU B 1 466 ? 23.453 -25.625 -12.336 1 97.12 466 LEU B CA 1
ATOM 8762 C C . LEU B 1 466 ? 24.219 -24.359 -11.961 1 97.12 466 LEU B C 1
ATOM 8764 O O . LEU B 1 466 ? 23.703 -23.531 -11.211 1 97.12 466 LEU B O 1
ATOM 8768 N N . LEU B 1 467 ? 25.516 -24.266 -12.352 1 98.25 467 LEU B N 1
ATOM 8769 C CA . LEU B 1 467 ? 26.359 -23.109 -12.047 1 98.25 467 LEU B CA 1
ATOM 8770 C C . LEU B 1 467 ? 26.688 -22.344 -13.312 1 98.25 467 LEU B C 1
ATOM 8772 O O . LEU B 1 467 ? 27.109 -22.922 -14.32 1 98.25 467 LEU B O 1
ATOM 8776 N N . LEU B 1 468 ? 26.469 -21.047 -13.32 1 98.19 468 LEU B N 1
ATOM 8777 C CA . LEU B 1 468 ? 26.781 -20.156 -14.438 1 98.19 468 LEU B CA 1
ATOM 8778 C C . LEU B 1 468 ? 27.781 -19.094 -14.008 1 98.19 468 LEU B C 1
ATOM 8780 O O . LEU B 1 468 ? 27.688 -18.562 -12.898 1 98.19 468 LEU B O 1
ATOM 8784 N N . HIS B 1 469 ? 28.75 -18.781 -14.844 1 97.94 469 HIS B N 1
ATOM 8785 C CA . HIS B 1 469 ? 29.719 -17.719 -14.578 1 97.94 469 HIS B CA 1
ATOM 8786 C C . HIS B 1 469 ? 30.188 -17.078 -15.875 1 97.94 469 HIS B C 1
ATOM 8788 O O . HIS B 1 469 ? 30.016 -17.641 -16.953 1 97.94 469 HIS B O 1
ATOM 8794 N N . PRO B 1 470 ? 30.797 -15.898 -15.781 1 96.69 470 PRO B N 1
ATOM 8795 C CA . PRO B 1 470 ? 31.297 -15.258 -17 1 96.69 470 PRO B CA 1
ATOM 8796 C C . PRO B 1 470 ? 32.281 -16.141 -17.766 1 96.69 470 PRO B C 1
ATOM 8798 O O . PRO B 1 470 ? 33.188 -16.734 -17.156 1 96.69 470 PRO B O 1
ATOM 8801 N N . SER B 1 471 ? 32.125 -16.203 -19.062 1 95.06 471 SER B N 1
ATOM 8802 C CA . SER B 1 471 ? 32.938 -17.094 -19.891 1 95.06 471 SER B CA 1
ATOM 8803 C C . SER B 1 471 ? 34.406 -16.672 -19.859 1 95.06 471 SER B C 1
ATOM 8805 O O . SER B 1 471 ? 35.312 -17.5 -20.062 1 95.06 471 SER B O 1
ATOM 8807 N N . GLY B 1 472 ? 34.719 -15.5 -19.578 1 93.31 472 GLY B N 1
ATOM 8808 C CA . GLY B 1 472 ? 36.062 -15.008 -19.578 1 93.31 472 GLY B CA 1
ATOM 8809 C C . GLY B 1 472 ? 36.75 -15.156 -18.234 1 93.31 472 GLY B C 1
ATOM 8810 O O . GLY B 1 472 ? 37.938 -14.836 -18.094 1 93.31 472 GLY B O 1
ATOM 8811 N N . TRP B 1 473 ? 36.094 -15.789 -17.25 1 95.44 473 TRP B N 1
ATOM 8812 C CA . TRP B 1 473 ? 36.656 -15.898 -15.914 1 95.44 473 TRP B CA 1
ATOM 8813 C C . TRP B 1 473 ? 37.812 -16.891 -15.891 1 95.44 473 TRP B C 1
ATOM 8815 O O . TRP B 1 473 ? 37.75 -17.953 -16.516 1 95.44 473 TRP B O 1
ATOM 8825 N N . THR B 1 474 ? 38.938 -16.5 -15.219 1 94.62 474 THR B N 1
ATOM 8826 C CA . THR B 1 474 ? 40.062 -17.359 -14.898 1 94.62 474 THR B CA 1
ATOM 8827 C C . THR B 1 474 ? 40.406 -17.266 -13.414 1 94.62 474 THR B C 1
ATOM 8829 O O . THR B 1 474 ? 40.031 -16.312 -12.742 1 94.62 474 THR B O 1
ATOM 8832 N N . PRO B 1 475 ? 41 -18.281 -12.922 1 93.5 475 PRO B N 1
ATOM 8833 C CA . PRO B 1 475 ? 41.375 -18.234 -11.508 1 93.5 475 PRO B CA 1
ATOM 8834 C C . PRO B 1 475 ? 42.156 -16.969 -11.148 1 93.5 475 PRO B C 1
ATOM 8836 O O . PRO B 1 475 ? 42.125 -16.5 -10.008 1 93.5 475 PRO B O 1
ATOM 8839 N N . ALA B 1 476 ? 42.781 -16.281 -12.047 1 94.62 476 ALA B N 1
ATOM 8840 C CA . ALA B 1 476 ? 43.562 -15.07 -11.812 1 94.62 476 ALA B CA 1
ATOM 8841 C C . ALA B 1 476 ? 42.656 -13.883 -11.508 1 94.62 476 ALA B C 1
ATOM 8843 O O . ALA B 1 476 ? 43.094 -12.898 -10.898 1 94.62 476 ALA B O 1
ATOM 8844 N N . ASP B 1 477 ? 41.406 -14.023 -11.891 1 94.06 477 ASP B N 1
ATOM 8845 C CA . ASP B 1 477 ? 40.438 -12.945 -11.672 1 94.06 477 ASP B CA 1
ATOM 8846 C C . ASP B 1 477 ? 39.938 -12.93 -10.227 1 94.06 477 ASP B C 1
ATOM 8848 O O . ASP B 1 477 ? 39.344 -11.953 -9.789 1 94.06 477 ASP B O 1
ATOM 8852 N N . GLY B 1 478 ? 40.281 -13.984 -9.5 1 95.56 478 GLY B N 1
ATOM 8853 C CA . GLY B 1 478 ? 39.781 -14.094 -8.141 1 95.56 478 GLY B CA 1
ATOM 8854 C C . GLY B 1 478 ? 38.344 -14.602 -8.078 1 95.56 478 GLY B C 1
ATOM 8855 O O . GLY B 1 478 ? 37.719 -14.789 -9.117 1 95.56 478 GLY B O 1
ATOM 8856 N N . PRO B 1 479 ? 37.938 -14.828 -6.91 1 97.38 479 PRO B N 1
ATOM 8857 C CA . PRO B 1 479 ? 36.562 -15.383 -6.754 1 97.38 479 PRO B CA 1
ATOM 8858 C C . PRO B 1 479 ? 35.469 -14.391 -7.129 1 97.38 479 PRO B C 1
ATOM 8860 O O . PRO B 1 479 ? 35.656 -13.18 -6.977 1 97.38 479 PRO B O 1
ATOM 8863 N N . LEU B 1 480 ? 34.438 -14.883 -7.602 1 98 480 LEU B N 1
ATOM 8864 C CA . LEU B 1 480 ? 33.281 -14.086 -7.98 1 98 480 LEU B CA 1
ATOM 8865 C C . LEU B 1 480 ? 32.25 -14.055 -6.852 1 98 480 LEU B C 1
ATOM 8867 O O . LEU B 1 480 ? 32.062 -15.055 -6.145 1 98 480 LEU B O 1
ATOM 8871 N N . PRO B 1 481 ? 31.594 -12.82 -6.652 1 98.19 481 PRO B N 1
ATOM 8872 C CA . PRO B 1 481 ? 30.391 -12.883 -5.805 1 98.19 481 PRO B CA 1
ATOM 8873 C C . PRO B 1 481 ? 29.375 -13.898 -6.305 1 98.19 481 PRO B C 1
ATOM 8875 O O . PRO B 1 481 ? 29.25 -14.117 -7.512 1 98.19 481 PRO B O 1
ATOM 8878 N N . VAL B 1 482 ? 28.641 -14.523 -5.367 1 98.75 482 VAL B N 1
ATOM 8879 C CA . VAL B 1 482 ? 27.703 -15.586 -5.73 1 98.75 482 VAL B CA 1
ATOM 8880 C C . VAL B 1 482 ? 26.281 -15.062 -5.676 1 98.75 482 VAL B C 1
ATOM 8882 O O . VAL B 1 482 ? 25.922 -14.305 -4.77 1 98.75 482 VAL B O 1
ATOM 8885 N N . LEU B 1 483 ? 25.531 -15.336 -6.633 1 98.81 483 LEU B N 1
ATOM 8886 C CA . LEU B 1 483 ? 24.078 -15.133 -6.59 1 98.81 483 LEU B CA 1
ATOM 8887 C C . LEU B 1 483 ? 23.344 -16.469 -6.633 1 98.81 483 LEU B C 1
ATOM 8889 O O . LEU B 1 483 ? 23.438 -17.203 -7.617 1 98.81 483 LEU B O 1
ATOM 8893 N N . VAL B 1 484 ? 22.719 -16.828 -5.539 1 98.62 484 VAL B N 1
ATOM 8894 C CA . VAL B 1 484 ? 21.797 -17.969 -5.535 1 98.62 484 VAL B CA 1
ATOM 8895 C C . VAL B 1 484 ? 20.453 -17.531 -6.113 1 98.62 484 VAL B C 1
ATOM 8897 O O . VAL B 1 484 ? 19.766 -16.703 -5.527 1 98.62 484 VAL B O 1
ATOM 8900 N N . ASP B 1 485 ? 20.141 -18.047 -7.293 1 97.56 485 ASP B N 1
ATOM 8901 C CA . ASP B 1 485 ? 18.875 -17.766 -7.961 1 97.56 485 ASP B CA 1
ATOM 8902 C C . ASP B 1 485 ? 17.844 -18.859 -7.68 1 97.56 485 ASP B C 1
ATOM 8904 O O . ASP B 1 485 ? 17.766 -19.844 -8.422 1 97.56 485 ASP B O 1
ATOM 8908 N N . SER B 1 486 ? 16.906 -18.547 -6.73 1 89.69 486 SER B N 1
ATOM 8909 C CA . SER B 1 486 ? 16.125 -19.625 -6.141 1 89.69 486 SER B CA 1
ATOM 8910 C C . SER B 1 486 ? 14.648 -19.516 -6.539 1 89.69 486 SER B C 1
ATOM 8912 O O . SER B 1 486 ? 14.133 -18.422 -6.754 1 89.69 486 SER B O 1
ATOM 8914 N N . TYR B 1 487 ? 13.992 -20.547 -6.758 1 86 487 TYR B N 1
ATOM 8915 C CA . TYR B 1 487 ? 12.602 -20.812 -6.414 1 86 487 TYR B CA 1
ATOM 8916 C C . TYR B 1 487 ? 12.508 -21.766 -5.23 1 86 487 TYR B C 1
ATOM 8918 O O . TYR B 1 487 ? 12.133 -21.375 -4.125 1 86 487 TYR B O 1
ATOM 8926 N N . GLY B 1 488 ? 13.07 -22.953 -5.348 1 70.81 488 GLY B N 1
ATOM 8927 C CA . GLY B 1 488 ? 13.406 -23.875 -4.266 1 70.81 488 GLY B CA 1
ATOM 8928 C C . GLY B 1 488 ? 12.195 -24.469 -3.594 1 70.81 488 GLY B C 1
ATOM 8929 O O . GLY B 1 488 ? 12.312 -25.125 -2.551 1 70.81 488 GLY B O 1
ATOM 8930 N N . GLY B 1 489 ? 10.992 -24.219 -4.145 1 82.44 489 GLY B N 1
ATOM 8931 C CA . GLY B 1 489 ? 9.797 -24.734 -3.479 1 82.44 489 GLY B CA 1
ATOM 8932 C C . GLY B 1 489 ? 9.125 -25.859 -4.238 1 82.44 489 GLY B C 1
ATOM 8933 O O . GLY B 1 489 ? 9.695 -26.406 -5.188 1 82.44 489 GLY B O 1
ATOM 8934 N N . PRO B 1 490 ? 8.07 -26.297 -3.662 1 91.56 490 PRO B N 1
ATOM 8935 C CA . PRO B 1 490 ? 7.328 -27.391 -4.289 1 91.56 490 PRO B CA 1
ATOM 8936 C C . PRO B 1 490 ? 6.664 -26.984 -5.602 1 91.56 490 PRO B C 1
ATOM 8938 O O . PRO B 1 490 ? 6.527 -25.781 -5.883 1 91.56 490 PRO B O 1
ATOM 8941 N N . HIS B 1 491 ? 6.469 -27.828 -6.488 1 87.38 491 HIS B N 1
ATOM 8942 C CA . HIS B 1 491 ? 5.672 -27.75 -7.711 1 87.38 491 HIS B CA 1
ATOM 8943 C C . HIS B 1 491 ? 6.488 -27.156 -8.852 1 87.38 491 HIS B C 1
ATOM 8945 O O . HIS B 1 491 ? 6 -27.047 -9.984 1 87.38 491 HIS B O 1
ATOM 8951 N N . ALA B 1 492 ? 7.734 -26.75 -8.547 1 88.69 492 ALA B N 1
ATOM 8952 C CA . ALA B 1 492 ? 8.484 -26.141 -9.641 1 88.69 492 ALA B CA 1
ATOM 8953 C C . ALA B 1 492 ? 9.93 -26.641 -9.648 1 88.69 492 ALA B C 1
ATOM 8955 O O . ALA B 1 492 ? 10.531 -26.844 -8.594 1 88.69 492 ALA B O 1
ATOM 8956 N N . ARG B 1 493 ? 10.445 -26.891 -10.836 1 92.62 493 ARG B N 1
ATOM 8957 C CA . ARG B 1 493 ? 11.859 -27.156 -11.094 1 92.62 493 ARG B CA 1
ATOM 8958 C C . ARG B 1 493 ? 12.516 -26 -11.82 1 92.62 493 ARG B C 1
ATOM 8960 O O . ARG B 1 493 ? 11.93 -25.438 -12.758 1 92.62 493 ARG B O 1
ATOM 8967 N N . ARG B 1 494 ? 13.625 -25.656 -11.359 1 95 494 ARG B N 1
ATOM 8968 C CA . ARG B 1 494 ? 14.359 -24.562 -12 1 95 494 ARG B CA 1
ATOM 8969 C C . ARG B 1 494 ? 15.57 -25.094 -12.766 1 95 494 ARG B C 1
ATOM 8971 O O . ARG B 1 494 ? 16.016 -24.484 -13.734 1 95 494 ARG B O 1
ATOM 8978 N N . VAL B 1 495 ? 16.062 -26.203 -12.32 1 96.75 495 VAL B N 1
ATOM 8979 C CA . VAL B 1 495 ? 17.156 -26.844 -13.039 1 96.75 495 VAL B CA 1
ATOM 8980 C C . VAL B 1 495 ? 16.609 -27.703 -14.164 1 96.75 495 VAL B C 1
ATOM 8982 O O . VAL B 1 495 ? 16.172 -28.844 -13.93 1 96.75 495 VAL B O 1
ATOM 8985 N N . LEU B 1 496 ? 16.688 -27.172 -15.375 1 96.62 496 LEU B N 1
ATOM 8986 C CA . LEU B 1 496 ? 16.109 -27.844 -16.531 1 96.62 496 LEU B CA 1
ATOM 8987 C C . LEU B 1 496 ? 17.141 -28 -17.641 1 96.62 496 LEU B C 1
ATOM 8989 O O . LEU B 1 496 ? 17.984 -27.109 -17.844 1 96.62 496 LEU B O 1
ATOM 8993 N N . ALA B 1 497 ? 17.062 -29.109 -18.359 1 97.31 497 ALA B N 1
ATOM 8994 C CA . ALA B 1 497 ? 17.859 -29.266 -19.578 1 97.31 497 ALA B CA 1
ATOM 8995 C C . ALA B 1 497 ? 17.281 -28.469 -20.734 1 97.31 497 ALA B C 1
ATOM 8997 O O . ALA B 1 497 ? 17.016 -29.031 -21.812 1 97.31 497 ALA B O 1
ATOM 8998 N N . ALA B 1 498 ? 17.109 -27.25 -20.5 1 96.75 498 ALA B N 1
ATOM 8999 C CA . ALA B 1 498 ? 16.562 -26.266 -21.438 1 96.75 498 ALA B CA 1
ATOM 9000 C C . ALA B 1 498 ? 17.266 -24.922 -21.297 1 96.75 498 ALA B C 1
ATOM 9002 O O . ALA B 1 498 ? 17.156 -24.266 -20.266 1 96.75 498 ALA B O 1
ATOM 9003 N N . GLY B 1 499 ? 17.938 -24.547 -22.328 1 95.06 499 GLY B N 1
ATOM 9004 C CA . GLY B 1 499 ? 18.75 -23.328 -22.281 1 95.06 499 GLY B CA 1
ATOM 9005 C C . GLY B 1 499 ? 17.938 -22.078 -22.031 1 95.06 499 GLY B C 1
ATOM 9006 O O . GLY B 1 499 ? 18.391 -21.156 -21.344 1 95.06 499 GLY B O 1
ATOM 9007 N N . GLY B 1 500 ? 16.688 -22.047 -22.578 1 94.25 500 GLY B N 1
ATOM 9008 C CA . GLY B 1 500 ? 15.82 -20.891 -22.438 1 94.25 500 GLY B CA 1
ATOM 9009 C C . GLY B 1 500 ? 15.438 -20.609 -20.984 1 94.25 500 GLY B C 1
ATOM 9010 O O . GLY B 1 500 ? 15.164 -19.469 -20.625 1 94.25 500 GLY B O 1
ATOM 9011 N N . ALA B 1 501 ? 15.445 -21.609 -20.156 1 94.69 501 ALA B N 1
ATOM 9012 C CA . ALA B 1 501 ? 15.047 -21.5 -18.75 1 94.69 501 ALA B CA 1
ATOM 9013 C C . ALA B 1 501 ? 16.109 -20.781 -17.922 1 94.69 501 ALA B C 1
ATOM 9015 O O . ALA B 1 501 ? 15.852 -20.344 -16.812 1 94.69 501 ALA B O 1
ATOM 9016 N N . HIS B 1 502 ? 17.328 -20.578 -18.469 1 96.25 502 HIS B N 1
ATOM 9017 C CA . HIS B 1 502 ? 18.438 -20.047 -17.688 1 96.25 502 HIS B CA 1
ATOM 9018 C C . HIS B 1 502 ? 18.906 -18.719 -18.234 1 96.25 502 HIS B C 1
ATOM 9020 O O . HIS B 1 502 ? 20.031 -18.281 -17.953 1 96.25 502 HIS B O 1
ATOM 9026 N N . LEU B 1 503 ? 18.078 -18.031 -19.016 1 95.5 503 LEU B N 1
ATOM 9027 C CA . LEU B 1 503 ? 18.484 -16.766 -19.625 1 95.5 503 LEU B CA 1
ATOM 9028 C C . LEU B 1 503 ? 18.672 -15.695 -18.562 1 95.5 503 LEU B C 1
ATOM 9030 O O . LEU B 1 503 ? 19.656 -14.953 -18.578 1 95.5 503 LEU B O 1
ATOM 9034 N N . THR B 1 504 ? 17.797 -15.617 -17.609 1 95.38 504 THR B N 1
ATOM 9035 C CA . THR B 1 504 ? 17.891 -14.594 -16.562 1 95.38 504 THR B CA 1
ATOM 9036 C C . THR B 1 504 ? 19.125 -14.844 -15.688 1 95.38 504 THR B C 1
ATOM 9038 O O . THR B 1 504 ? 19.953 -13.945 -15.5 1 95.38 504 THR B O 1
ATOM 9041 N N . PRO B 1 505 ? 19.297 -16.047 -15.188 1 96.94 505 PRO B N 1
ATOM 9042 C CA . PRO B 1 505 ? 20.531 -16.281 -14.445 1 96.94 505 PRO B CA 1
ATOM 9043 C C . PRO B 1 505 ? 21.781 -16.047 -15.297 1 96.94 505 PRO B C 1
ATOM 9045 O O . PRO B 1 505 ? 22.812 -15.609 -14.781 1 96.94 505 PRO B O 1
ATOM 9048 N N . SER B 1 506 ? 21.719 -16.375 -16.594 1 96.12 506 SER B N 1
ATOM 9049 C CA . SER B 1 506 ? 22.844 -16.094 -17.484 1 96.12 506 SER B CA 1
ATOM 9050 C C . SER B 1 506 ? 23.141 -14.602 -17.531 1 96.12 506 SER B C 1
ATOM 9052 O O . SER B 1 506 ? 24.312 -14.211 -17.578 1 96.12 506 SER B O 1
ATOM 9054 N N . TRP B 1 507 ? 22.125 -13.82 -17.547 1 96.38 507 TRP B N 1
ATOM 9055 C CA . TRP B 1 507 ? 22.312 -12.375 -17.594 1 96.38 507 TRP B CA 1
ATOM 9056 C C . TRP B 1 507 ? 23 -11.883 -16.328 1 96.38 507 TRP B C 1
ATOM 9058 O O . TRP B 1 507 ? 23.891 -11.031 -16.391 1 96.38 507 TRP B O 1
ATOM 9068 N N . PHE B 1 508 ? 22.609 -12.367 -15.188 1 97 508 PHE B N 1
ATOM 9069 C CA . PHE B 1 508 ? 23.281 -12.008 -13.945 1 97 508 PHE B CA 1
ATOM 9070 C C . PHE B 1 508 ? 24.734 -12.469 -13.961 1 97 508 PHE B C 1
ATOM 9072 O O . PHE B 1 508 ? 25.609 -11.766 -13.469 1 97 508 PHE B O 1
ATOM 9079 N N . ALA B 1 509 ? 24.984 -13.664 -14.492 1 97.31 509 ALA B N 1
ATOM 9080 C CA . ALA B 1 509 ? 26.344 -14.164 -14.609 1 97.31 509 ALA B CA 1
ATOM 9081 C C . ALA B 1 509 ? 27.188 -13.258 -15.508 1 97.31 509 ALA B C 1
ATOM 9083 O O . ALA B 1 509 ? 28.328 -12.945 -15.188 1 97.31 509 ALA B O 1
ATOM 9084 N N . ALA B 1 510 ? 26.578 -12.875 -16.594 1 95.44 510 ALA B N 1
ATOM 9085 C CA . ALA B 1 510 ? 27.266 -11.984 -17.531 1 95.44 510 ALA B CA 1
ATOM 9086 C C . ALA B 1 510 ? 27.609 -10.648 -16.859 1 95.44 510 ALA B C 1
ATOM 9088 O O . ALA B 1 510 ? 28.516 -9.945 -17.312 1 95.44 510 ALA B O 1
ATOM 9089 N N . ASN B 1 511 ? 26.875 -10.352 -15.82 1 94.38 511 ASN B N 1
ATOM 9090 C CA . ASN B 1 511 ? 27.109 -9.102 -15.109 1 94.38 511 ASN B CA 1
ATOM 9091 C C . ASN B 1 511 ? 27.984 -9.305 -13.875 1 94.38 511 ASN B C 1
ATOM 9093 O O . ASN B 1 511 ? 27.922 -8.523 -12.93 1 94.38 511 ASN B O 1
ATOM 9097 N N . GLY B 1 512 ? 28.656 -10.406 -13.797 1 95.12 512 GLY B N 1
ATOM 9098 C CA . GLY B 1 512 ? 29.781 -10.5 -12.867 1 95.12 512 GLY B CA 1
ATOM 9099 C C . GLY B 1 512 ? 29.516 -11.438 -11.703 1 95.12 512 GLY B C 1
ATOM 9100 O O . GLY B 1 512 ? 30.297 -11.492 -10.758 1 95.12 512 GLY B O 1
ATOM 9101 N N . PHE B 1 513 ? 28.5 -12.234 -11.773 1 97.88 513 PHE B N 1
ATOM 9102 C CA . PHE B 1 513 ? 28.188 -13.148 -10.68 1 97.88 513 PHE B CA 1
ATOM 9103 C C . PHE B 1 513 ? 28.5 -14.594 -11.086 1 97.88 513 PHE B C 1
ATOM 9105 O O . PHE B 1 513 ? 28.422 -14.938 -12.266 1 97.88 513 PHE B O 1
ATOM 9112 N N . ALA B 1 514 ? 28.891 -15.398 -10.141 1 98.62 514 ALA B N 1
ATOM 9113 C CA . ALA B 1 514 ? 28.641 -16.828 -10.227 1 98.62 514 ALA B CA 1
ATOM 9114 C C . ALA B 1 514 ? 27.219 -17.172 -9.773 1 98.62 514 ALA B C 1
ATOM 9116 O O . ALA B 1 514 ? 26.875 -16.984 -8.602 1 98.62 514 ALA B O 1
ATOM 9117 N N . VAL B 1 515 ? 26.422 -17.641 -10.672 1 98.75 515 VAL B N 1
ATOM 9118 C CA . VAL B 1 515 ? 25.016 -17.844 -10.359 1 98.75 515 VAL B CA 1
ATOM 9119 C C . VAL B 1 515 ? 24.75 -19.328 -10.156 1 98.75 515 VAL B C 1
ATOM 9121 O O . VAL B 1 515 ? 25.062 -20.156 -11.016 1 98.75 515 VAL B O 1
ATOM 9124 N N . LEU B 1 516 ? 24.219 -19.672 -9.008 1 98.56 516 LEU B N 1
ATOM 9125 C CA . LEU B 1 516 ? 23.859 -21.047 -8.672 1 98.56 516 LEU B CA 1
ATOM 9126 C C . LEU B 1 516 ? 22.344 -21.234 -8.68 1 98.56 516 LEU B C 1
ATOM 9128 O O . LEU B 1 516 ? 21.625 -20.531 -7.969 1 98.56 516 LEU B O 1
ATOM 9132 N N . VAL B 1 517 ? 21.844 -22.109 -9.555 1 98.06 517 VAL B N 1
ATOM 9133 C CA . VAL B 1 517 ? 20.453 -22.516 -9.602 1 98.06 517 VAL B CA 1
ATOM 9134 C C . VAL B 1 517 ? 20.312 -23.938 -9.031 1 98.06 517 VAL B C 1
ATOM 9136 O O . VAL B 1 517 ? 21 -24.859 -9.469 1 98.06 517 VAL B O 1
ATOM 9139 N N . THR B 1 518 ? 19.375 -24.047 -8.016 1 96.81 518 THR B N 1
ATOM 9140 C CA . THR B 1 518 ? 19.312 -25.328 -7.305 1 96.81 518 THR B CA 1
ATOM 9141 C C . THR B 1 518 ? 17.875 -25.719 -7.027 1 96.81 518 THR B C 1
ATOM 9143 O O . THR B 1 518 ? 17.062 -24.891 -6.629 1 96.81 518 THR B O 1
ATOM 9146 N N . ASP B 1 519 ? 17.578 -26.984 -7.293 1 95.94 519 ASP B N 1
ATOM 9147 C CA . ASP B 1 519 ? 16.328 -27.594 -6.832 1 95.94 519 ASP B CA 1
ATOM 9148 C C . ASP B 1 519 ? 16.547 -28.375 -5.543 1 95.94 519 ASP B C 1
ATOM 9150 O O . ASP B 1 519 ? 17.094 -29.484 -5.57 1 95.94 519 ASP B O 1
ATOM 9154 N N . GLY B 1 520 ? 16.109 -27.797 -4.465 1 93.25 520 GLY B N 1
ATOM 9155 C CA . GLY B 1 520 ? 16.266 -28.438 -3.162 1 93.25 520 GLY B CA 1
ATOM 9156 C C . GLY B 1 520 ? 15.117 -29.359 -2.811 1 93.25 520 GLY B C 1
ATOM 9157 O O . GLY B 1 520 ? 14.242 -29.625 -3.643 1 93.25 520 GLY B O 1
ATOM 9158 N N . PRO B 1 521 ? 15.258 -29.938 -1.59 1 95 521 PRO B N 1
ATOM 9159 C CA . PRO B 1 521 ? 14.148 -30.781 -1.12 1 95 521 PRO B CA 1
ATOM 9160 C C . PRO B 1 521 ? 12.789 -30.109 -1.29 1 95 521 PRO B C 1
ATOM 9162 O O . PRO B 1 521 ? 12.648 -28.906 -1.051 1 95 521 PRO B O 1
ATOM 9165 N N . GLY B 1 522 ? 11.805 -30.922 -1.744 1 94.06 522 GLY B N 1
ATOM 9166 C CA . GLY B 1 522 ? 10.484 -30.391 -2.023 1 94.06 522 GLY B CA 1
ATOM 9167 C C . GLY B 1 522 ? 10.195 -30.234 -3.508 1 94.06 522 GLY B C 1
ATOM 9168 O O . GLY B 1 522 ? 9.039 -30.281 -3.932 1 94.06 522 GLY B O 1
ATOM 9169 N N . ALA B 1 523 ? 11.258 -30.016 -4.27 1 92.38 523 ALA B N 1
ATOM 9170 C CA . ALA B 1 523 ? 11.094 -29.906 -5.715 1 92.38 523 ALA B CA 1
ATOM 9171 C C . ALA B 1 523 ? 10.758 -31.25 -6.34 1 92.38 523 ALA B C 1
ATOM 9173 O O . ALA B 1 523 ? 11.266 -32.281 -5.902 1 92.38 523 ALA B O 1
ATOM 9174 N N . PRO B 1 524 ? 10 -31.25 -7.379 1 90.25 524 PRO B N 1
ATOM 9175 C CA . PRO B 1 524 ? 9.664 -32.531 -8.031 1 90.25 524 PRO B CA 1
ATOM 9176 C C . PRO B 1 524 ? 10.797 -33.062 -8.906 1 90.25 524 PRO B C 1
ATOM 9178 O O . PRO B 1 524 ? 11.695 -32.312 -9.289 1 90.25 524 PRO B O 1
ATOM 9181 N N . GLY B 1 525 ? 10.703 -34.406 -9.172 1 85.81 525 GLY B N 1
ATOM 9182 C CA . GLY B 1 525 ? 11.562 -35 -10.203 1 85.81 525 GLY B CA 1
ATOM 9183 C C . GLY B 1 525 ? 12.578 -35.969 -9.664 1 85.81 525 GLY B C 1
ATOM 9184 O O . GLY B 1 525 ? 12.922 -36.938 -10.328 1 85.81 525 GLY B O 1
ATOM 9185 N N . GLN B 1 526 ? 13.086 -35.719 -8.445 1 90.44 526 GLN B N 1
ATOM 9186 C CA . GLN B 1 526 ? 14.156 -36.594 -7.953 1 90.44 526 GLN B CA 1
ATOM 9187 C C . GLN B 1 526 ? 13.594 -37.875 -7.328 1 90.44 526 GLN B C 1
ATOM 9189 O O . GLN B 1 526 ? 14.008 -38.969 -7.68 1 90.44 526 GLN B O 1
ATOM 9194 N N . SER B 1 527 ? 12.727 -37.719 -6.355 1 92.31 527 SER B N 1
ATOM 9195 C CA . SER B 1 527 ? 12 -38.812 -5.742 1 92.31 527 SER B CA 1
ATOM 9196 C C . SER B 1 527 ? 10.805 -38.312 -4.934 1 92.31 527 SER B C 1
ATOM 9198 O O . SER B 1 527 ? 10.68 -37.125 -4.684 1 92.31 527 SER B O 1
ATOM 9200 N N . LEU B 1 528 ? 9.914 -39.281 -4.633 1 93.88 528 LEU B N 1
ATOM 9201 C CA . LEU B 1 528 ? 8.781 -38.906 -3.789 1 93.88 528 LEU B CA 1
ATOM 9202 C C . LEU B 1 528 ? 9.25 -38.531 -2.383 1 93.88 528 LEU B C 1
ATOM 9204 O O . LEU B 1 528 ? 8.703 -37.625 -1.752 1 93.88 528 LEU B O 1
ATOM 9208 N N . ALA B 1 529 ? 10.273 -39.25 -1.953 1 94.38 529 ALA B N 1
ATOM 9209 C CA . ALA B 1 529 ? 10.852 -38.906 -0.648 1 94.38 529 ALA B CA 1
ATOM 9210 C C . ALA B 1 529 ? 11.453 -37.531 -0.646 1 94.38 529 ALA B C 1
ATOM 9212 O O . ALA B 1 529 ? 11.352 -36.781 0.347 1 94.38 529 ALA B O 1
ATOM 9213 N N . TRP B 1 530 ? 12.109 -37.125 -1.719 1 93.75 530 TRP B N 1
ATOM 9214 C CA . TRP B 1 530 ? 12.68 -35.781 -1.885 1 93.75 530 TRP B CA 1
ATOM 9215 C C . TRP B 1 530 ? 11.586 -34.719 -1.839 1 93.75 530 TRP B C 1
ATOM 9217 O O . TRP B 1 530 ? 11.734 -33.719 -1.17 1 93.75 530 TRP B O 1
ATOM 9227 N N . GLU B 1 531 ? 10.484 -35 -2.496 1 94.62 531 GLU B N 1
ATOM 9228 C CA . GLU B 1 531 ? 9.352 -34.094 -2.498 1 94.62 531 GLU B CA 1
ATOM 9229 C C . GLU B 1 531 ? 8.727 -34 -1.109 1 94.62 531 GLU B C 1
ATOM 9231 O O . GLU B 1 531 ? 8.352 -32.906 -0.676 1 94.62 531 GLU B O 1
ATOM 9236 N N . ALA B 1 532 ? 8.672 -35.062 -0.363 1 95.75 532 ALA B N 1
ATOM 9237 C CA . ALA B 1 532 ? 7.961 -35.156 0.908 1 95.75 532 ALA B CA 1
ATOM 9238 C C . ALA B 1 532 ? 8.805 -34.594 2.051 1 95.75 532 ALA B C 1
ATOM 9240 O O . ALA B 1 532 ? 8.305 -34.406 3.158 1 95.75 532 ALA B O 1
ATOM 9241 N N . ALA B 1 533 ? 10.055 -34.25 1.76 1 96.25 533 ALA B N 1
ATOM 9242 C CA . ALA B 1 533 ? 11 -33.812 2.789 1 96.25 533 ALA B CA 1
ATOM 9243 C C . ALA B 1 533 ? 10.562 -32.5 3.426 1 96.25 533 ALA B C 1
ATOM 9245 O O . ALA B 1 533 ? 11.062 -32.125 4.488 1 96.25 533 ALA B O 1
ATOM 9246 N N . ILE B 1 534 ? 9.625 -31.844 2.846 1 97.12 534 ILE B N 1
ATOM 9247 C CA . ILE B 1 534 ? 9.227 -30.531 3.324 1 97.12 534 ILE B CA 1
ATOM 9248 C C . ILE B 1 534 ? 7.941 -30.625 4.133 1 97.12 534 ILE B C 1
ATOM 9250 O O . ILE B 1 534 ? 7.398 -29.625 4.586 1 97.12 534 ILE B O 1
ATOM 9254 N N . HIS B 1 535 ? 7.383 -31.906 4.297 1 97.44 535 HIS B N 1
ATOM 9255 C CA . HIS B 1 535 ? 6.148 -32.125 5.047 1 97.44 535 HIS B CA 1
ATOM 9256 C C . HIS B 1 535 ? 6.277 -31.594 6.473 1 97.44 535 HIS B C 1
ATOM 9258 O O . HIS B 1 535 ? 7.191 -31.984 7.203 1 97.44 535 HIS B O 1
ATOM 9264 N N . HIS B 1 536 ? 5.449 -30.609 6.828 1 97.69 536 HIS B N 1
ATOM 9265 C CA . HIS B 1 536 ? 5.336 -29.969 8.133 1 97.69 536 HIS B CA 1
ATOM 9266 C C . HIS B 1 536 ? 6.516 -29.031 8.383 1 97.69 536 HIS B C 1
ATOM 9268 O O . HIS B 1 536 ? 6.727 -28.578 9.508 1 97.69 536 HIS B O 1
ATOM 9274 N N . ASP B 1 537 ? 7.312 -28.766 7.371 1 97.88 537 ASP B N 1
ATOM 9275 C CA . ASP B 1 537 ? 8.445 -27.859 7.496 1 97.88 537 ASP B CA 1
ATOM 9276 C C . ASP B 1 537 ? 8.82 -27.266 6.141 1 97.88 537 ASP B C 1
ATOM 9278 O O . ASP B 1 537 ? 9.633 -27.828 5.41 1 97.88 537 ASP B O 1
ATOM 9282 N N . LEU B 1 538 ? 8.367 -26.078 5.898 1 97.88 538 LEU B N 1
ATOM 9283 C CA . LEU B 1 538 ? 8.625 -25.438 4.617 1 97.88 538 LEU B CA 1
ATOM 9284 C C . LEU B 1 538 ? 9.883 -24.594 4.68 1 97.88 538 LEU B C 1
ATOM 9286 O O . LEU B 1 538 ? 10.344 -24.062 3.658 1 97.88 538 LEU B O 1
ATOM 9290 N N . ALA B 1 539 ? 10.516 -24.5 5.84 1 97.94 539 ALA B N 1
ATOM 9291 C CA . ALA B 1 539 ? 11.625 -23.562 6.016 1 97.94 539 ALA B CA 1
ATOM 9292 C C . ALA B 1 539 ? 12.961 -24.297 5.965 1 97.94 539 ALA B C 1
ATOM 9294 O O . ALA B 1 539 ? 13.797 -24.031 5.094 1 97.94 539 ALA B O 1
ATOM 9295 N N . THR B 1 540 ? 13.172 -25.266 6.73 1 97.75 540 THR B N 1
ATOM 9296 C CA . THR B 1 540 ? 14.492 -25.812 7.031 1 97.75 540 THR B CA 1
ATOM 9297 C C . THR B 1 540 ? 15.031 -26.609 5.84 1 97.75 540 THR B C 1
ATOM 9299 O O . THR B 1 540 ? 16.141 -26.344 5.363 1 97.75 540 THR B O 1
ATOM 9302 N N . PRO B 1 541 ? 14.25 -27.547 5.305 1 97.06 541 PRO B N 1
ATOM 9303 C CA . PRO B 1 541 ? 14.852 -28.375 4.254 1 97.06 541 PRO B CA 1
ATOM 9304 C C . PRO B 1 541 ? 15.164 -27.578 2.988 1 97.06 541 PRO B C 1
ATOM 9306 O O . PRO B 1 541 ? 16.266 -27.703 2.439 1 97.06 541 PRO B O 1
ATOM 9309 N N . PRO B 1 542 ? 14.25 -26.781 2.508 1 96.69 542 PRO B N 1
ATOM 9310 C CA . PRO B 1 542 ? 14.594 -26 1.31 1 96.69 542 PRO B CA 1
ATOM 9311 C C . PRO B 1 542 ? 15.805 -25.094 1.52 1 96.69 542 PRO B C 1
ATOM 9313 O O . PRO B 1 542 ? 16.656 -24.984 0.632 1 96.69 542 PRO B O 1
ATOM 9316 N N . LEU B 1 543 ? 15.891 -24.438 2.676 1 97.69 543 LEU B N 1
ATOM 9317 C CA . LEU B 1 543 ? 17.016 -23.547 2.969 1 97.69 543 LEU B CA 1
ATOM 9318 C C . LEU B 1 543 ? 18.328 -24.328 3.033 1 97.69 543 LEU B C 1
ATOM 9320 O O . LEU B 1 543 ? 19.312 -23.938 2.424 1 97.69 543 LEU B O 1
ATOM 9324 N N . GLN B 1 544 ? 18.297 -25.438 3.734 1 97.25 544 GLN B N 1
ATOM 9325 C CA . GLN B 1 544 ? 19.484 -26.266 3.859 1 97.25 544 GLN B CA 1
ATOM 9326 C C . GLN B 1 544 ? 19.938 -26.797 2.502 1 97.25 544 GLN B C 1
ATOM 9328 O O . GLN B 1 544 ? 21.125 -26.953 2.246 1 97.25 544 GLN B O 1
ATOM 9333 N N . GLY B 1 545 ? 18.938 -27.125 1.658 1 96.38 545 GLY B N 1
ATOM 9334 C CA . GLY B 1 545 ? 19.266 -27.562 0.31 1 96.38 545 GLY B CA 1
ATOM 9335 C C . GLY B 1 545 ? 20.078 -26.547 -0.469 1 96.38 545 GLY B C 1
ATOM 9336 O O . GLY B 1 545 ? 21.016 -26.906 -1.178 1 96.38 545 GLY B O 1
ATOM 9337 N N . GLN B 1 546 ? 19.766 -25.281 -0.34 1 97.31 546 GLN B N 1
ATOM 9338 C CA . GLN B 1 546 ? 20.516 -24.219 -1.006 1 97.31 546 GLN B CA 1
ATOM 9339 C C . GLN B 1 546 ? 21.938 -24.109 -0.441 1 97.31 546 GLN B C 1
ATOM 9341 O O . GLN B 1 546 ? 22.891 -23.922 -1.189 1 97.31 546 GLN B O 1
ATOM 9346 N N . ILE B 1 547 ? 22.031 -24.234 0.834 1 98.06 547 ILE B N 1
ATOM 9347 C CA . ILE B 1 547 ? 23.312 -24.094 1.514 1 98.06 547 ILE B CA 1
ATOM 9348 C C . ILE B 1 547 ? 24.234 -25.266 1.122 1 98.06 547 ILE B C 1
ATOM 9350 O O . ILE B 1 547 ? 25.391 -25.047 0.791 1 98.06 547 ILE B O 1
ATOM 9354 N N . ASP B 1 548 ? 23.672 -26.469 1.12 1 97.19 548 ASP B N 1
ATOM 9355 C CA . ASP B 1 548 ? 24.438 -27.641 0.734 1 97.19 548 ASP B CA 1
ATOM 9356 C C . ASP B 1 548 ? 24.938 -27.516 -0.7 1 97.19 548 ASP B C 1
ATOM 9358 O O . ASP B 1 548 ? 26.094 -27.859 -0.984 1 97.19 548 ASP B O 1
ATOM 9362 N N . ALA B 1 549 ? 24.078 -27.062 -1.549 1 97.12 549 ALA B N 1
ATOM 9363 C CA . ALA B 1 549 ? 24.453 -26.906 -2.951 1 97.12 549 ALA B CA 1
ATOM 9364 C C . ALA B 1 549 ? 25.562 -25.859 -3.104 1 97.12 549 ALA B C 1
ATOM 9366 O O . ALA B 1 549 ? 26.469 -26.016 -3.914 1 97.12 549 ALA B O 1
ATOM 9367 N N . LEU B 1 550 ? 25.438 -24.766 -2.377 1 98.12 550 LEU B N 1
ATOM 9368 C CA . LEU B 1 550 ? 26.438 -23.703 -2.408 1 98.12 550 LEU B CA 1
ATOM 9369 C C . LEU B 1 550 ? 27.812 -24.234 -1.984 1 98.12 550 LEU B C 1
ATOM 9371 O O . LEU B 1 550 ? 28.797 -24 -2.668 1 98.12 550 LEU B O 1
ATOM 9375 N N . HIS B 1 551 ? 27.891 -25 -0.945 1 97.94 551 HIS B N 1
ATOM 9376 C CA . HIS B 1 551 ? 29.141 -25.531 -0.439 1 97.94 551 HIS B CA 1
ATOM 9377 C C . HIS B 1 551 ? 29.703 -26.594 -1.385 1 97.94 551 HIS B C 1
ATOM 9379 O O . HIS B 1 551 ? 30.922 -26.641 -1.617 1 97.94 551 HIS B O 1
ATOM 9385 N N . ARG B 1 552 ? 28.859 -27.391 -1.892 1 97.38 552 ARG B N 1
ATOM 9386 C CA . ARG B 1 552 ? 29.312 -28.375 -2.859 1 97.38 552 ARG B CA 1
ATOM 9387 C C . ARG B 1 552 ? 29.906 -27.719 -4.09 1 97.38 552 ARG B C 1
ATOM 9389 O O . ARG B 1 552 ? 30.953 -28.141 -4.582 1 97.38 552 ARG B O 1
ATOM 9396 N N . ALA B 1 553 ? 29.203 -26.672 -4.59 1 97.81 553 ALA B N 1
ATOM 9397 C CA . ALA B 1 553 ? 29.719 -25.953 -5.746 1 97.81 553 ALA B CA 1
ATOM 9398 C C . ALA B 1 553 ? 31.078 -25.344 -5.457 1 97.81 553 ALA B C 1
ATOM 9400 O O . ALA B 1 553 ? 31.969 -25.375 -6.32 1 97.81 553 ALA B O 1
ATOM 9401 N N . ALA B 1 554 ? 31.25 -24.859 -4.293 1 98 554 ALA B N 1
ATOM 9402 C CA . ALA B 1 554 ? 32.531 -24.266 -3.904 1 98 554 ALA B CA 1
ATOM 9403 C C . ALA B 1 554 ? 33.625 -25.328 -3.854 1 98 554 ALA B C 1
ATOM 9405 O O . ALA B 1 554 ? 34.75 -25.078 -4.238 1 98 554 ALA B O 1
ATOM 9406 N N . GLU B 1 555 ? 33.281 -26.5 -3.377 1 97.38 555 GLU B N 1
ATOM 9407 C CA . GLU B 1 555 ? 34.219 -27.609 -3.297 1 97.38 555 GLU B CA 1
ATOM 9408 C C . GLU B 1 555 ? 34.594 -28.109 -4.688 1 97.38 555 GLU B C 1
ATOM 9410 O O . GLU B 1 555 ? 35.781 -28.422 -4.941 1 97.38 555 GLU B O 1
ATOM 9415 N N . ASP B 1 556 ? 33.688 -28.141 -5.543 1 96.44 556 ASP B N 1
ATOM 9416 C CA . ASP B 1 556 ? 33.875 -28.672 -6.887 1 96.44 556 ASP B CA 1
ATOM 9417 C C . ASP B 1 556 ? 34.656 -27.688 -7.762 1 96.44 556 ASP B C 1
ATOM 9419 O O . ASP B 1 556 ? 35.281 -28.078 -8.75 1 96.44 556 ASP B O 1
ATOM 9423 N N . HIS B 1 557 ? 34.562 -26.359 -7.367 1 96.38 557 HIS B N 1
ATOM 9424 C CA . HIS B 1 557 ? 35.219 -25.328 -8.164 1 96.38 557 HIS B CA 1
ATOM 9425 C C . HIS B 1 557 ? 36.031 -24.391 -7.293 1 96.38 557 HIS B C 1
ATOM 9427 O O . HIS B 1 557 ? 35.688 -23.203 -7.156 1 96.38 557 HIS B O 1
ATOM 9433 N N . PRO B 1 558 ? 37.156 -24.906 -6.844 1 95.19 558 PRO B N 1
ATOM 9434 C CA . PRO B 1 558 ? 37.969 -24.109 -5.922 1 95.19 558 PRO B CA 1
ATOM 9435 C C . PRO B 1 558 ? 38.375 -22.766 -6.523 1 95.19 558 PRO B C 1
ATOM 9437 O O . PRO B 1 558 ? 38.875 -22.719 -7.656 1 95.19 558 PRO B O 1
ATOM 9440 N N . GLY B 1 559 ? 38.125 -21.734 -5.773 1 95.75 559 GLY B N 1
ATOM 9441 C CA . GLY B 1 559 ? 38.594 -20.422 -6.152 1 95.75 559 GLY B CA 1
ATOM 9442 C C . GLY B 1 559 ? 37.562 -19.641 -6.969 1 95.75 559 GLY B C 1
ATOM 9443 O O . GLY B 1 559 ? 37.75 -18.438 -7.199 1 95.75 559 GLY B O 1
ATOM 9444 N N . LEU B 1 560 ? 36.531 -20.234 -7.352 1 97.56 560 LEU B N 1
ATOM 9445 C CA . LEU B 1 560 ? 35.562 -19.578 -8.219 1 97.56 560 LEU B CA 1
ATOM 9446 C C . LEU B 1 560 ? 34.562 -18.75 -7.41 1 97.56 560 LEU B C 1
ATOM 9448 O O . LEU B 1 560 ? 34.188 -17.656 -7.816 1 97.56 560 LEU B O 1
ATOM 9452 N N . LEU B 1 561 ? 34.125 -19.281 -6.312 1 98.62 561 LEU B N 1
ATOM 9453 C CA . LEU B 1 561 ? 33.031 -18.688 -5.559 1 98.62 561 LEU B CA 1
ATOM 9454 C C . LEU B 1 561 ? 33.562 -17.906 -4.352 1 98.62 561 LEU B C 1
ATOM 9456 O O . LEU B 1 561 ? 34.344 -18.453 -3.562 1 98.62 561 LEU B O 1
ATOM 9460 N N . ASP B 1 562 ? 33.188 -16.641 -4.164 1 98.25 562 ASP B N 1
ATOM 9461 C CA . ASP B 1 562 ? 33.438 -15.867 -2.957 1 98.25 562 ASP B CA 1
ATOM 9462 C C . ASP B 1 562 ? 32.344 -16.094 -1.919 1 98.25 562 ASP B C 1
ATOM 9464 O O . ASP B 1 562 ? 31.297 -15.453 -1.973 1 98.25 562 ASP B O 1
ATOM 9468 N N . LEU B 1 563 ? 32.625 -16.906 -0.967 1 98.31 563 LEU B N 1
ATOM 9469 C CA . LEU B 1 563 ? 31.609 -17.297 0.001 1 98.31 563 LEU B CA 1
ATOM 9470 C C . LEU B 1 563 ? 31.375 -16.203 1.026 1 98.31 563 LEU B C 1
ATOM 9472 O O . LEU B 1 563 ? 30.453 -16.281 1.847 1 98.31 563 LEU B O 1
ATOM 9476 N N . ASP B 1 564 ? 32.062 -15.078 0.921 1 97.25 564 ASP B N 1
ATOM 9477 C CA . ASP B 1 564 ? 31.859 -13.93 1.791 1 97.25 564 ASP B CA 1
ATOM 9478 C C . ASP B 1 564 ? 30.953 -12.898 1.118 1 97.25 564 ASP B C 1
ATOM 9480 O O . ASP B 1 564 ? 30.578 -11.898 1.733 1 97.25 564 ASP B O 1
ATOM 9484 N N . ARG B 1 565 ? 30.625 -13.109 -0.093 1 98.12 565 ARG B N 1
ATOM 9485 C CA . ARG B 1 565 ? 29.703 -12.266 -0.846 1 98.12 565 ARG B CA 1
ATOM 9486 C C . ARG B 1 565 ? 28.656 -13.102 -1.565 1 98.12 565 ARG B C 1
ATOM 9488 O O . ARG B 1 565 ? 28.688 -13.242 -2.789 1 98.12 565 ARG B O 1
ATOM 9495 N N . VAL B 1 566 ? 27.672 -13.531 -0.813 1 98.75 566 VAL B N 1
ATOM 9496 C CA . VAL B 1 566 ? 26.625 -14.414 -1.323 1 98.75 566 VAL B CA 1
ATOM 9497 C C . VAL B 1 566 ? 25.266 -13.711 -1.24 1 98.75 566 VAL B C 1
ATOM 9499 O O . VAL B 1 566 ? 24.812 -13.352 -0.151 1 98.75 566 VAL B O 1
ATOM 9502 N N . GLY B 1 567 ? 24.719 -13.422 -2.365 1 98.69 567 GLY B N 1
ATOM 9503 C CA . GLY B 1 567 ? 23.344 -12.953 -2.443 1 98.69 567 GLY B CA 1
ATOM 9504 C C . GLY B 1 567 ? 22.359 -14.047 -2.812 1 98.69 567 GLY B C 1
ATOM 9505 O O . GLY B 1 567 ? 22.766 -15.094 -3.338 1 98.69 567 GLY B O 1
ATOM 9506 N N . ILE B 1 568 ? 21.125 -13.836 -2.514 1 98.69 568 ILE B N 1
ATOM 9507 C CA . ILE B 1 568 ? 20.047 -14.742 -2.91 1 98.69 568 ILE B CA 1
ATOM 9508 C C . ILE B 1 568 ? 18.859 -13.938 -3.406 1 98.69 568 ILE B C 1
ATOM 9510 O O . ILE B 1 568 ? 18.516 -12.898 -2.836 1 98.69 568 ILE B O 1
ATOM 9514 N N . ARG B 1 569 ? 18.234 -14.383 -4.484 1 98.44 569 ARG B N 1
ATOM 9515 C CA . ARG B 1 569 ? 17.031 -13.742 -5.004 1 98.44 569 ARG B CA 1
ATOM 9516 C C . ARG B 1 569 ? 15.984 -14.781 -5.387 1 98.44 569 ARG B C 1
ATOM 9518 O O . ARG B 1 569 ? 16.328 -15.922 -5.703 1 98.44 569 ARG B O 1
ATOM 9525 N N . GLY B 1 570 ? 14.773 -14.344 -5.352 1 97.19 570 GLY B N 1
ATOM 9526 C CA . GLY B 1 570 ? 13.695 -15.203 -5.805 1 97.19 570 GLY B CA 1
ATOM 9527 C C . GLY B 1 570 ? 12.336 -14.523 -5.781 1 97.19 570 GLY B C 1
ATOM 9528 O O . GLY B 1 570 ? 12.227 -13.359 -5.371 1 97.19 570 GLY B O 1
ATOM 9529 N N . TRP B 1 571 ? 11.32 -15.211 -6.281 1 96.06 571 TRP B N 1
ATOM 9530 C CA . TRP B 1 571 ? 9.953 -14.727 -6.383 1 96.06 571 TRP B CA 1
ATOM 9531 C C . TRP B 1 571 ? 8.969 -15.758 -5.84 1 96.06 571 TRP B C 1
ATOM 9533 O O . TRP B 1 571 ? 9.203 -16.969 -5.949 1 96.06 571 TRP B O 1
ATOM 9543 N N . SER B 1 572 ? 7.852 -15.336 -5.211 1 96.19 572 SER B N 1
ATOM 9544 C CA . SER B 1 572 ? 6.867 -16.234 -4.613 1 96.19 572 SER B CA 1
ATOM 9545 C C . SER B 1 572 ? 7.5 -17.109 -3.529 1 96.19 572 SER B C 1
ATOM 9547 O O . SER B 1 572 ? 8.125 -16.594 -2.602 1 96.19 572 SER B O 1
ATOM 9549 N N . PHE B 1 573 ? 7.5 -18.438 -3.709 1 97.19 573 PHE B N 1
ATOM 9550 C CA . PHE B 1 573 ? 8.211 -19.266 -2.746 1 97.19 573 PHE B CA 1
ATOM 9551 C C . PHE B 1 573 ? 9.695 -18.922 -2.723 1 97.19 573 PHE B C 1
ATOM 9553 O O . PHE B 1 573 ? 10.328 -18.938 -1.665 1 97.19 573 PHE B O 1
ATOM 9560 N N . GLY B 1 574 ? 10.25 -18.594 -3.879 1 97 574 GLY B N 1
ATOM 9561 C CA . GLY B 1 574 ? 11.633 -18.156 -3.93 1 97 574 GLY B CA 1
ATOM 9562 C C . GLY B 1 574 ? 11.883 -16.875 -3.156 1 97 574 GLY B C 1
ATOM 9563 O O . GLY B 1 574 ? 12.945 -16.688 -2.568 1 97 574 GLY B O 1
ATOM 9564 N N . GLY B 1 575 ? 10.875 -15.969 -3.23 1 97.94 575 GLY B N 1
ATOM 9565 C CA . GLY B 1 575 ? 10.953 -14.773 -2.398 1 97.94 575 GLY B CA 1
ATOM 9566 C C . GLY B 1 575 ? 10.945 -15.086 -0.913 1 97.94 575 GLY B C 1
ATOM 9567 O O . GLY B 1 575 ? 11.695 -14.484 -0.145 1 97.94 575 GLY B O 1
ATOM 9568 N N . TYR B 1 576 ? 10.07 -16.016 -0.53 1 98.44 576 TYR B N 1
ATOM 9569 C CA . TYR B 1 576 ? 10.039 -16.516 0.84 1 98.44 576 TYR B CA 1
ATOM 9570 C C . TYR B 1 576 ? 11.398 -17.078 1.246 1 98.44 576 TYR B C 1
ATOM 9572 O O . TYR B 1 576 ? 11.93 -16.719 2.299 1 98.44 576 TYR B O 1
ATOM 9580 N N . LEU B 1 577 ? 11.961 -17.844 0.392 1 98 577 LEU B N 1
ATOM 9581 C CA . LEU B 1 577 ? 13.242 -18.484 0.664 1 98 577 LEU B CA 1
ATOM 9582 C C . LEU B 1 577 ? 14.359 -17.453 0.773 1 98 577 LEU B C 1
ATOM 9584 O O . LEU B 1 577 ? 15.242 -17.578 1.624 1 98 577 LEU B O 1
ATOM 9588 N N . ALA B 1 578 ? 14.344 -16.453 -0.047 1 98.56 578 ALA B N 1
ATOM 9589 C CA . ALA B 1 578 ? 15.352 -15.398 -0.018 1 98.56 578 ALA B CA 1
ATOM 9590 C C . ALA B 1 578 ? 15.312 -14.633 1.301 1 98.56 578 ALA B C 1
ATOM 9592 O O . ALA B 1 578 ? 16.344 -14.445 1.955 1 98.56 578 ALA B O 1
ATOM 9593 N N . ALA B 1 579 ? 14.133 -14.203 1.682 1 98.81 579 ALA B N 1
ATOM 9594 C CA . ALA B 1 579 ? 13.992 -13.508 2.957 1 98.81 579 ALA B CA 1
ATOM 9595 C C . ALA B 1 579 ? 14.383 -14.414 4.121 1 98.81 579 ALA B C 1
ATOM 9597 O O . ALA B 1 579 ? 15.109 -14 5.027 1 98.81 579 ALA B O 1
ATOM 9598 N N . LEU B 1 580 ? 13.906 -15.648 4.07 1 98.62 580 LEU B N 1
ATOM 9599 C CA . LEU B 1 580 ? 14.227 -16.656 5.082 1 98.62 580 LEU B CA 1
ATOM 9600 C C . LEU B 1 580 ? 15.734 -16.812 5.227 1 98.62 580 LEU B C 1
ATOM 9602 O O . LEU B 1 580 ? 16.25 -16.891 6.344 1 98.62 580 LEU B O 1
ATOM 9606 N N . ALA B 1 581 ? 16.422 -16.812 4.129 1 98.56 581 ALA B N 1
ATOM 9607 C CA . ALA B 1 581 ? 17.859 -17.062 4.098 1 98.56 581 ALA B CA 1
ATOM 9608 C C . ALA B 1 581 ? 18.625 -15.984 4.867 1 98.56 581 ALA B C 1
ATOM 9610 O O . ALA B 1 581 ? 19.438 -16.297 5.738 1 98.56 581 ALA B O 1
ATOM 9611 N N . VAL B 1 582 ? 18.344 -14.711 4.645 1 98.25 582 VAL B N 1
ATOM 9612 C CA . VAL B 1 582 ? 19.109 -13.648 5.293 1 98.25 582 VAL B CA 1
ATOM 9613 C C . VAL B 1 582 ? 18.641 -13.492 6.742 1 98.25 582 VAL B C 1
ATOM 9615 O O . VAL B 1 582 ? 19.406 -13.023 7.59 1 98.25 582 VAL B O 1
ATOM 9618 N N . LEU B 1 583 ? 17.438 -13.898 7.039 1 98.62 583 LEU B N 1
ATOM 9619 C CA . LEU B 1 583 ? 16.922 -13.773 8.398 1 98.62 583 LEU B CA 1
ATOM 9620 C C . LEU B 1 583 ? 17.484 -14.867 9.305 1 98.62 583 LEU B C 1
ATOM 9622 O O . LEU B 1 583 ? 17.812 -14.609 10.461 1 98.62 583 LEU B O 1
ATOM 9626 N N . ARG B 1 584 ? 17.625 -16.078 8.742 1 98.62 584 ARG B N 1
ATOM 9627 C CA . ARG B 1 584 ? 17.953 -17.203 9.625 1 98.62 584 ARG B CA 1
ATOM 9628 C C . ARG B 1 584 ? 19.391 -17.656 9.414 1 98.62 584 ARG B C 1
ATOM 9630 O O . ARG B 1 584 ? 19.969 -18.328 10.281 1 98.62 584 ARG B O 1
ATOM 9637 N N . ARG B 1 585 ? 20.016 -17.359 8.266 1 98.56 585 ARG B N 1
ATOM 9638 C CA . ARG B 1 585 ? 21.391 -17.734 7.996 1 98.56 585 ARG B CA 1
ATOM 9639 C C . ARG B 1 585 ? 22.188 -16.578 7.418 1 98.56 585 ARG B C 1
ATOM 9641 O O . ARG B 1 585 ? 22.797 -16.703 6.359 1 98.56 585 ARG B O 1
ATOM 9648 N N . PRO B 1 586 ? 22.219 -15.5 8.172 1 98.19 586 PRO B N 1
ATOM 9649 C CA . PRO B 1 586 ? 22.984 -14.344 7.707 1 98.19 586 PRO B CA 1
ATOM 9650 C C . PRO B 1 586 ? 24.484 -14.617 7.648 1 98.19 586 PRO B C 1
ATOM 9652 O O . PRO B 1 586 ? 25.25 -13.828 7.082 1 98.19 586 PRO B O 1
ATOM 9655 N N . ASP B 1 587 ? 24.922 -15.703 8.219 1 98.12 587 ASP B N 1
ATOM 9656 C CA . ASP B 1 587 ? 26.312 -16.125 8.156 1 98.12 587 ASP B CA 1
ATOM 9657 C C . ASP B 1 587 ? 26.672 -16.656 6.762 1 98.12 587 ASP B C 1
ATOM 9659 O O . ASP B 1 587 ? 27.828 -16.625 6.352 1 98.12 587 ASP B O 1
ATOM 9663 N N . VAL B 1 588 ? 25.656 -17.109 6.047 1 98.75 588 VAL B N 1
ATOM 9664 C CA . VAL B 1 588 ? 25.859 -17.703 4.727 1 98.75 588 VAL B CA 1
ATOM 9665 C C . VAL B 1 588 ? 25.453 -16.703 3.646 1 98.75 588 VAL B C 1
ATOM 9667 O O . VAL B 1 588 ? 26.141 -16.547 2.643 1 98.75 588 VAL B O 1
ATOM 9670 N N . PHE B 1 589 ? 24.328 -16.094 3.859 1 98.69 589 PHE B N 1
ATOM 9671 C CA . PHE B 1 589 ? 23.766 -15.18 2.871 1 98.69 589 PHE B CA 1
ATOM 9672 C C . PHE B 1 589 ? 23.922 -13.734 3.314 1 98.69 589 PHE B C 1
ATOM 9674 O O . PHE B 1 589 ? 23.547 -13.367 4.43 1 98.69 589 PHE B O 1
ATOM 9681 N N . HIS B 1 590 ? 24.375 -12.875 2.4 1 98.56 590 HIS B N 1
ATOM 9682 C CA . HIS B 1 590 ? 24.828 -11.555 2.799 1 98.56 590 HIS B CA 1
ATOM 9683 C C . HIS B 1 590 ? 23.906 -10.461 2.262 1 98.56 590 HIS B C 1
ATOM 9685 O O . HIS B 1 590 ? 24.031 -9.297 2.625 1 98.56 590 HIS B O 1
ATOM 9691 N N . THR B 1 591 ? 23.031 -10.75 1.388 1 98.38 591 THR B N 1
ATOM 9692 C CA . THR B 1 591 ? 22 -9.859 0.866 1 98.38 591 THR B CA 1
ATOM 9693 C C . THR B 1 591 ? 20.875 -10.648 0.201 1 98.38 591 THR B C 1
ATOM 9695 O O . THR B 1 591 ? 21.078 -11.797 -0.204 1 98.38 591 THR B O 1
ATOM 9698 N N . ALA B 1 592 ? 19.641 -10.109 0.176 1 98.75 592 ALA B N 1
ATOM 9699 C CA . ALA B 1 592 ? 18.531 -10.852 -0.416 1 98.75 592 ALA B CA 1
ATOM 9700 C C . ALA B 1 592 ? 17.594 -9.914 -1.166 1 98.75 592 ALA B C 1
ATOM 9702 O O . ALA B 1 592 ? 17.312 -8.805 -0.708 1 98.75 592 ALA B O 1
ATOM 9703 N N . VAL B 1 593 ? 17.172 -10.336 -2.322 1 98.69 593 VAL B N 1
ATOM 9704 C CA . VAL B 1 593 ? 16.031 -9.773 -3.047 1 98.69 593 VAL B CA 1
ATOM 9705 C C . VAL B 1 593 ? 14.828 -10.719 -2.934 1 98.69 593 VAL B C 1
ATOM 9707 O O . VAL B 1 593 ? 14.867 -11.844 -3.434 1 98.69 593 VAL B O 1
ATOM 9710 N N . SER B 1 594 ? 13.812 -10.25 -2.322 1 98.69 594 SER B N 1
ATOM 9711 C CA . SER B 1 594 ? 12.633 -11.047 -2.018 1 98.69 594 SER B CA 1
ATOM 9712 C C . SER B 1 594 ? 11.398 -10.516 -2.736 1 98.69 594 SER B C 1
ATOM 9714 O O . SER B 1 594 ? 10.82 -9.5 -2.326 1 98.69 594 SER B O 1
ATOM 9716 N N . GLY B 1 595 ? 10.953 -11.242 -3.818 1 97.94 595 GLY B N 1
ATOM 9717 C CA . GLY B 1 595 ? 9.781 -10.836 -4.582 1 97.94 595 GLY B CA 1
ATOM 9718 C C . GLY B 1 595 ? 8.523 -11.586 -4.195 1 97.94 595 GLY B C 1
ATOM 9719 O O . GLY B 1 595 ? 8.516 -12.82 -4.18 1 97.94 595 GLY B O 1
ATOM 9720 N N . ALA B 1 596 ? 7.484 -10.914 -3.826 1 97.56 596 ALA B N 1
ATOM 9721 C CA . ALA B 1 596 ? 6.152 -11.422 -3.502 1 97.56 596 ALA B CA 1
ATOM 9722 C C . ALA B 1 596 ? 6.234 -12.617 -2.561 1 97.56 596 ALA B C 1
ATOM 9724 O O . ALA B 1 596 ? 5.641 -13.664 -2.826 1 97.56 596 ALA B O 1
ATOM 9725 N N . PRO B 1 597 ? 6.926 -12.484 -1.481 1 98.12 597 PRO B N 1
ATOM 9726 C CA . PRO B 1 597 ? 7.133 -13.609 -0.565 1 98.12 597 PRO B CA 1
ATOM 9727 C C . PRO B 1 597 ? 5.883 -13.953 0.241 1 98.12 597 PRO B C 1
ATOM 9729 O O . PRO B 1 597 ? 5.117 -13.055 0.612 1 98.12 597 PRO B O 1
ATOM 9732 N N . VAL B 1 598 ? 5.695 -15.219 0.53 1 98.38 598 VAL B N 1
ATOM 9733 C CA . VAL B 1 598 ? 4.766 -15.633 1.578 1 98.38 598 VAL B CA 1
ATOM 9734 C C . VAL B 1 598 ? 5.461 -15.562 2.938 1 98.38 598 VAL B C 1
ATOM 9736 O O . VAL B 1 598 ? 6.297 -16.406 3.258 1 98.38 598 VAL B O 1
ATOM 9739 N N . THR B 1 599 ? 5.117 -14.57 3.732 1 98.69 599 THR B N 1
ATOM 9740 C CA . THR B 1 599 ? 5.832 -14.359 4.984 1 98.69 599 THR B CA 1
ATOM 9741 C C . THR B 1 599 ? 5.035 -14.906 6.164 1 98.69 599 THR B C 1
ATOM 9743 O O . THR B 1 599 ? 5.578 -15.094 7.254 1 98.69 599 THR B O 1
ATOM 9746 N N . ASP B 1 600 ? 3.76 -15.109 5.977 1 98.56 600 ASP B N 1
ATOM 9747 C CA . ASP B 1 600 ? 2.816 -15.711 6.918 1 98.56 600 ASP B CA 1
ATOM 9748 C C . ASP B 1 600 ? 1.955 -16.766 6.234 1 98.56 600 ASP B C 1
ATOM 9750 O O . ASP B 1 600 ? 1.033 -16.438 5.484 1 98.56 600 ASP B O 1
ATOM 9754 N N . TRP B 1 601 ? 2.193 -18 6.617 1 98.62 601 TRP B N 1
ATOM 9755 C CA . TRP B 1 601 ? 1.582 -19.094 5.883 1 98.62 601 TRP B CA 1
ATOM 9756 C C . TRP B 1 601 ? 0.098 -19.219 6.211 1 98.62 601 TRP B C 1
ATOM 9758 O O . TRP B 1 601 ? -0.649 -19.891 5.508 1 98.62 601 TRP B O 1
ATOM 9768 N N . THR B 1 602 ? -0.411 -18.531 7.227 1 98.31 602 THR B N 1
ATOM 9769 C CA . THR B 1 602 ? -1.84 -18.516 7.52 1 98.31 602 THR B CA 1
ATOM 9770 C C . THR B 1 602 ? -2.588 -17.625 6.52 1 98.31 602 THR B C 1
ATOM 9772 O O . THR B 1 602 ? -3.818 -17.672 6.445 1 98.31 602 THR B O 1
ATOM 9775 N N . LEU B 1 603 ? -1.835 -16.891 5.703 1 98 603 LEU B N 1
ATOM 9776 C CA . LEU B 1 603 ? -2.447 -15.977 4.75 1 98 603 LEU B CA 1
ATOM 9777 C C . LEU B 1 603 ? -2.49 -16.594 3.355 1 98 603 LEU B C 1
ATOM 9779 O O . LEU B 1 603 ? -3.094 -16.031 2.439 1 98 603 LEU B O 1
ATOM 9783 N N . TYR B 1 604 ? -1.873 -17.734 3.098 1 98.19 604 TYR B N 1
ATOM 9784 C CA . TYR B 1 604 ? -1.899 -18.359 1.783 1 98.19 604 TYR B CA 1
ATOM 9785 C C . TYR B 1 604 ? -3.029 -19.375 1.689 1 98.19 604 TYR B C 1
ATOM 9787 O O . TYR B 1 604 ? -3.672 -19.688 2.693 1 98.19 604 TYR B O 1
ATOM 9795 N N . ASP B 1 605 ? -3.35 -19.844 0.558 1 97.81 605 ASP B N 1
ATOM 9796 C CA . ASP B 1 605 ? -4.609 -20.547 0.337 1 97.81 605 ASP B CA 1
ATOM 9797 C C . ASP B 1 605 ? -4.59 -21.938 0.99 1 97.81 605 ASP B C 1
ATOM 9799 O O . ASP B 1 605 ? -3.521 -22.453 1.322 1 97.81 605 ASP B O 1
ATOM 9803 N N . THR B 1 606 ? -5.699 -22.547 1.143 1 98.25 606 THR B N 1
ATOM 9804 C CA . THR B 1 606 ? -5.941 -23.797 1.856 1 98.25 606 THR B CA 1
ATOM 9805 C C . THR B 1 606 ? -5.25 -24.969 1.156 1 98.25 606 THR B C 1
ATOM 9807 O O . THR B 1 606 ? -4.406 -25.641 1.749 1 98.25 606 THR B O 1
ATOM 9810 N N . HIS B 1 607 ? -5.469 -25.203 -0.141 1 98.31 607 HIS B N 1
ATOM 9811 C CA . HIS B 1 607 ? -5.02 -26.422 -0.831 1 98.31 607 HIS B CA 1
ATOM 9812 C C . HIS B 1 607 ? -3.496 -26.516 -0.824 1 98.31 607 HIS B C 1
ATOM 9814 O O . HIS B 1 607 ? -2.943 -27.594 -0.606 1 98.31 607 HIS B O 1
ATOM 9820 N N . TYR B 1 608 ? -2.857 -25.406 -0.999 1 97.56 608 TYR B N 1
ATOM 9821 C CA . TYR B 1 608 ? -1.398 -25.406 -0.994 1 97.56 608 TYR B CA 1
ATOM 9822 C C . TYR B 1 608 ? -0.855 -25.594 0.417 1 97.56 608 TYR B C 1
ATOM 9824 O O . TYR B 1 608 ? -0.135 -26.562 0.685 1 97.56 608 TYR B O 1
ATOM 9832 N N . THR B 1 609 ? -1.208 -24.75 1.325 1 98.31 609 THR B N 1
ATOM 9833 C CA . THR B 1 609 ? -0.549 -24.625 2.621 1 98.31 609 THR B CA 1
ATOM 9834 C C . THR B 1 609 ? -0.846 -25.828 3.5 1 98.31 609 THR B C 1
ATOM 9836 O O . THR B 1 609 ? 0.054 -26.375 4.148 1 98.31 609 THR B O 1
ATOM 9839 N N . GLU B 1 610 ? -2.107 -26.281 3.471 1 98.25 610 GLU B N 1
ATOM 9840 C CA . GLU B 1 610 ? -2.529 -27.328 4.395 1 98.25 610 GLU B CA 1
ATOM 9841 C C . GLU B 1 610 ? -1.907 -28.672 4.027 1 98.25 610 GLU B C 1
ATOM 9843 O O . GLU B 1 610 ? -1.751 -29.547 4.887 1 98.25 610 GLU B O 1
ATOM 9848 N N . ARG B 1 611 ? -1.541 -28.781 2.758 1 97.19 611 ARG B N 1
ATOM 9849 C CA . ARG B 1 611 ? -0.814 -29.984 2.342 1 97.19 611 ARG B CA 1
ATOM 9850 C C . ARG B 1 611 ? 0.501 -30.109 3.102 1 97.19 611 ARG B C 1
ATOM 9852 O O . ARG B 1 611 ? 0.855 -31.203 3.553 1 97.19 611 ARG B O 1
ATOM 9859 N N . TYR B 1 612 ? 1.149 -29.016 3.307 1 97.81 612 TYR B N 1
ATOM 9860 C CA . TYR B 1 612 ? 2.514 -29.078 3.822 1 97.81 612 TYR B CA 1
ATOM 9861 C C . TYR B 1 612 ? 2.539 -28.797 5.32 1 97.81 612 TYR B C 1
ATOM 9863 O O . TYR B 1 612 ? 3.412 -29.297 6.035 1 97.81 612 TYR B O 1
ATOM 9871 N N . LEU B 1 613 ? 1.583 -28.016 5.789 1 98.25 613 LEU B N 1
ATOM 9872 C CA . LEU B 1 613 ? 1.724 -27.562 7.168 1 98.25 613 LEU B CA 1
ATOM 9873 C C . LEU B 1 613 ? 0.581 -28.094 8.031 1 98.25 613 LEU B C 1
ATOM 9875 O O . LEU B 1 613 ? 0.578 -27.891 9.25 1 98.25 613 LEU B O 1
ATOM 9879 N N . GLY B 1 614 ? -0.361 -28.75 7.41 1 97.44 614 GLY B N 1
ATOM 9880 C CA . GLY B 1 614 ? -1.497 -29.297 8.133 1 97.44 614 GLY B CA 1
ATOM 9881 C C . GLY B 1 614 ? -2.717 -28.391 8.102 1 97.44 614 GLY B C 1
ATOM 9882 O O . GLY B 1 614 ? -2.604 -27.203 7.832 1 97.44 614 GLY B O 1
ATOM 9883 N N . VAL B 1 615 ? -3.84 -29.016 8.398 1 96 615 VAL B N 1
ATOM 9884 C CA . VAL B 1 615 ? -5.117 -28.312 8.32 1 96 615 VAL B CA 1
ATOM 9885 C C . VAL B 1 615 ? -5.258 -27.344 9.5 1 96 615 VAL B C 1
ATOM 9887 O O . VAL B 1 615 ? -5.906 -26.297 9.383 1 96 615 VAL B O 1
ATOM 9890 N N . ASP B 1 616 ? -4.594 -27.625 10.617 1 95.94 616 ASP B N 1
ATOM 9891 C CA . ASP B 1 616 ? -4.641 -26.75 11.789 1 95.94 616 ASP B CA 1
ATOM 9892 C C . ASP B 1 616 ? -3.682 -25.578 11.633 1 95.94 616 ASP B C 1
ATOM 9894 O O . ASP B 1 616 ? -2.498 -25.688 11.953 1 95.94 616 ASP B O 1
ATOM 9898 N N . ALA B 1 617 ? -4.227 -24.453 11.297 1 94.38 617 ALA B N 1
ATOM 9899 C CA . ALA B 1 617 ? -3.42 -23.281 10.984 1 94.38 617 ALA B CA 1
ATOM 9900 C C . ALA B 1 617 ? -2.859 -22.641 12.25 1 94.38 617 ALA B C 1
ATOM 9902 O O . ALA B 1 617 ? -2.059 -21.703 12.18 1 94.38 617 ALA B O 1
ATOM 9903 N N . THR B 1 618 ? -3.217 -23.047 13.398 1 91.81 618 THR B N 1
ATOM 9904 C CA . THR B 1 618 ? -2.678 -22.531 14.648 1 91.81 618 THR B CA 1
ATOM 9905 C C . THR B 1 618 ? -1.518 -23.406 15.133 1 91.81 618 THR B C 1
ATOM 9907 O O . THR B 1 618 ? -0.926 -23.125 16.188 1 91.81 618 THR B O 1
ATOM 9910 N N . GLY B 1 619 ? -1.165 -24.359 14.344 1 93.12 619 GLY B N 1
ATOM 9911 C CA . GLY B 1 619 ? -0.158 -25.328 14.758 1 93.12 619 GLY B CA 1
ATOM 9912 C C . GLY B 1 619 ? 1.259 -24.797 14.633 1 93.12 619 GLY B C 1
ATOM 9913 O O . GLY B 1 619 ? 1.495 -23.781 13.977 1 93.12 619 GLY B O 1
ATOM 9914 N N . GLN B 1 620 ? 2.146 -25.516 15.211 1 96.5 620 GLN B N 1
ATOM 9915 C CA . GLN B 1 620 ? 3.559 -25.172 15.305 1 96.5 620 GLN B CA 1
ATOM 9916 C C . GLN B 1 620 ? 4.199 -25.094 13.914 1 96.5 620 GLN B C 1
ATOM 9918 O O . GLN B 1 620 ? 5.027 -24.219 13.656 1 96.5 620 GLN B O 1
ATOM 9923 N N . PRO B 1 621 ? 3.809 -25.969 12.961 1 97.88 621 PRO B N 1
ATOM 9924 C CA . PRO B 1 621 ? 4.43 -25.906 11.633 1 97.88 621 PRO B CA 1
ATOM 9925 C C . PRO B 1 621 ? 4.238 -24.547 10.969 1 97.88 621 PRO B C 1
ATOM 9927 O O . PRO B 1 621 ? 5.125 -24.078 10.25 1 97.88 621 PRO B O 1
ATOM 9930 N N . TYR B 1 622 ? 3.066 -23.969 11.227 1 98.38 622 TYR B N 1
ATOM 9931 C CA . TYR B 1 622 ? 2.809 -22.641 10.664 1 98.38 622 TYR B CA 1
ATOM 9932 C C . TYR B 1 622 ? 3.734 -21.594 11.273 1 98.38 622 TYR B C 1
ATOM 9934 O O . TYR B 1 622 ? 4.34 -20.797 10.555 1 98.38 622 TYR B O 1
ATOM 9942 N N . ALA B 1 623 ? 3.898 -21.609 12.57 1 97.69 623 ALA B N 1
ATOM 9943 C CA . ALA B 1 623 ? 4.766 -20.672 13.273 1 97.69 623 ALA B CA 1
ATOM 9944 C C . ALA B 1 623 ? 6.223 -20.859 12.859 1 97.69 623 ALA B C 1
ATOM 9946 O O . ALA B 1 623 ? 6.941 -19.875 12.633 1 97.69 623 ALA B O 1
ATOM 9947 N N . ASP B 1 624 ? 6.598 -22.109 12.719 1 98 624 ASP B N 1
ATOM 9948 C CA . ASP B 1 624 ? 7.988 -22.438 12.414 1 98 624 ASP B CA 1
ATOM 9949 C C . ASP B 1 624 ? 8.344 -22.031 10.984 1 98 624 ASP B C 1
ATOM 9951 O O . ASP B 1 624 ? 9.5 -21.703 10.695 1 98 624 ASP B O 1
ATOM 9955 N N . SER B 1 625 ? 7.363 -22.031 10.125 1 98.44 625 SER B N 1
ATOM 9956 C CA . SER B 1 625 ? 7.645 -21.797 8.711 1 98.44 625 SER B CA 1
ATOM 9957 C C . SER B 1 625 ? 7.426 -20.344 8.336 1 98.44 625 SER B C 1
ATOM 9959 O O . SER B 1 625 ? 7.902 -19.875 7.297 1 98.44 625 SER B O 1
ATOM 9961 N N . SER B 1 626 ? 6.668 -19.625 9.125 1 98.62 626 SER B N 1
ATOM 9962 C CA . SER B 1 626 ? 6.473 -18.203 8.867 1 98.62 626 SER B CA 1
ATOM 9963 C C . SER B 1 626 ? 7.676 -17.391 9.336 1 98.62 626 SER B C 1
ATOM 9965 O O . SER B 1 626 ? 8.469 -17.859 10.156 1 98.62 626 SER B O 1
ATOM 9967 N N . ILE B 1 627 ? 7.766 -16.078 8.805 1 98.75 627 ILE B N 1
ATOM 9968 C CA . ILE B 1 627 ? 9.062 -15.461 9.047 1 98.75 627 ILE B CA 1
ATOM 9969 C C . ILE B 1 627 ? 8.867 -14.047 9.594 1 98.75 627 ILE B C 1
ATOM 9971 O O . ILE B 1 627 ? 9.844 -13.312 9.789 1 98.75 627 ILE B O 1
ATOM 9975 N N . ILE B 1 628 ? 7.664 -13.625 9.914 1 98.56 628 ILE B N 1
ATOM 9976 C CA . ILE B 1 628 ? 7.426 -12.289 10.453 1 98.56 628 ILE B CA 1
ATOM 9977 C C . ILE B 1 628 ? 8.117 -12.141 11.805 1 98.56 628 ILE B C 1
ATOM 9979 O O . ILE B 1 628 ? 8.758 -11.125 12.078 1 98.56 628 ILE B O 1
ATOM 9983 N N . ASP B 1 629 ? 8.094 -13.188 12.625 1 97.88 629 ASP B N 1
ATOM 9984 C CA . ASP B 1 629 ? 8.656 -13.148 13.969 1 97.88 629 ASP B CA 1
ATOM 9985 C C . ASP B 1 629 ? 10.18 -13.141 13.93 1 97.88 629 ASP B C 1
ATOM 9987 O O . ASP B 1 629 ? 10.836 -12.859 14.938 1 97.88 629 ASP B O 1
ATOM 9991 N N . ASP B 1 630 ? 10.781 -13.391 12.766 1 98.44 630 ASP B N 1
ATOM 9992 C CA . ASP B 1 630 ? 12.234 -13.391 12.594 1 98.44 630 ASP B CA 1
ATOM 9993 C C . ASP B 1 630 ? 12.766 -11.977 12.383 1 98.44 630 ASP B C 1
ATOM 9995 O O . ASP B 1 630 ? 13.977 -11.758 12.383 1 98.44 630 ASP B O 1
ATOM 9999 N N . ALA B 1 631 ? 11.945 -11 12.273 1 98.06 631 ALA B N 1
ATOM 10000 C CA . ALA B 1 631 ? 12.281 -9.641 11.844 1 98.06 631 ALA B CA 1
ATOM 10001 C C . ALA B 1 631 ? 13.422 -9.062 12.68 1 98.06 631 ALA B C 1
ATOM 10003 O O . ALA B 1 631 ? 14.375 -8.508 12.141 1 98.06 631 ALA B O 1
ATOM 10004 N N . PRO B 1 632 ? 13.422 -9.18 14.031 1 97 632 PRO B N 1
ATOM 10005 C CA . PRO B 1 632 ? 14.484 -8.578 14.836 1 97 632 PRO B CA 1
ATOM 10006 C C . PRO B 1 632 ? 15.867 -9.156 14.523 1 97 632 PRO B C 1
ATOM 10008 O O . PRO B 1 632 ? 16.891 -8.547 14.859 1 97 632 PRO B O 1
ATOM 10011 N N . ALA B 1 633 ? 15.906 -10.266 13.836 1 97.38 633 ALA B N 1
ATOM 10012 C CA . ALA B 1 633 ? 17.156 -10.961 13.586 1 97.38 633 ALA B CA 1
ATOM 10013 C C . ALA B 1 633 ? 17.844 -10.43 12.328 1 97.38 633 ALA B C 1
ATOM 10015 O O . ALA B 1 633 ? 19 -10.766 12.055 1 97.38 633 ALA B O 1
ATOM 10016 N N . LEU B 1 634 ? 17.188 -9.57 11.57 1 97.94 634 LEU B N 1
ATOM 10017 C CA . LEU B 1 634 ? 17.75 -9.109 10.305 1 97.94 634 LEU B CA 1
ATOM 10018 C C . LEU B 1 634 ? 19 -8.281 10.531 1 97.94 634 LEU B C 1
ATOM 10020 O O . LEU B 1 634 ? 18.969 -7.273 11.25 1 97.94 634 LEU B O 1
ATOM 10024 N N . THR B 1 635 ? 20.125 -8.703 9.953 1 96.94 635 THR B N 1
ATOM 10025 C CA . THR B 1 635 ? 21.375 -7.965 10.055 1 96.94 635 THR B CA 1
ATOM 10026 C C . THR B 1 635 ? 21.984 -7.738 8.68 1 96.94 635 THR B C 1
ATOM 10028 O O . THR B 1 635 ? 23.078 -7.184 8.562 1 96.94 635 THR B O 1
ATOM 10031 N N . ARG B 1 636 ? 21.297 -8.234 7.617 1 97.25 636 ARG B N 1
ATOM 10032 C CA . ARG B 1 636 ? 21.766 -8.141 6.234 1 97.25 636 ARG B CA 1
ATOM 10033 C C . ARG B 1 636 ? 20.781 -7.336 5.387 1 97.25 636 ARG B C 1
ATOM 10035 O O . ARG B 1 636 ? 19.609 -7.23 5.719 1 97.25 636 ARG B O 1
ATOM 10042 N N . PRO B 1 637 ? 21.328 -6.707 4.262 1 97.25 637 PRO B N 1
ATOM 10043 C CA . PRO B 1 637 ? 20.422 -5.977 3.373 1 97.25 637 PRO B CA 1
ATOM 10044 C C . PRO B 1 637 ? 19.297 -6.855 2.811 1 97.25 637 PRO B C 1
ATOM 10046 O O . PRO B 1 637 ? 19.547 -8.008 2.441 1 97.25 637 PRO B O 1
ATOM 10049 N N . LEU B 1 638 ? 18.094 -6.336 2.828 1 98.56 638 LEU B N 1
ATOM 10050 C CA . LEU B 1 638 ? 16.922 -7.027 2.334 1 98.56 638 LEU B CA 1
ATOM 10051 C C . LEU B 1 638 ? 16.047 -6.086 1.506 1 98.56 638 LEU B C 1
ATOM 10053 O O . LEU B 1 638 ? 15.641 -5.027 1.984 1 98.56 638 LEU B O 1
ATOM 10057 N N . LEU B 1 639 ? 15.859 -6.398 0.246 1 98.56 639 LEU B N 1
ATOM 10058 C CA . LEU B 1 639 ? 14.922 -5.695 -0.627 1 98.56 639 LEU B CA 1
ATOM 10059 C C . LEU B 1 639 ? 13.633 -6.496 -0.805 1 98.56 639 LEU B C 1
ATOM 10061 O O . LEU B 1 639 ? 13.664 -7.625 -1.3 1 98.56 639 LEU B O 1
ATOM 10065 N N . LEU B 1 640 ? 12.531 -5.957 -0.375 1 98.75 640 LEU B N 1
ATOM 10066 C CA . LEU B 1 640 ? 11.211 -6.539 -0.577 1 98.75 640 LEU B CA 1
ATOM 10067 C C . LEU B 1 640 ? 10.516 -5.902 -1.774 1 98.75 640 LEU B C 1
ATOM 10069 O O . LEU B 1 640 ? 10.445 -4.672 -1.878 1 98.75 640 LEU B O 1
ATOM 10073 N N . ILE B 1 641 ? 10.023 -6.723 -2.715 1 98.25 641 ILE B N 1
ATOM 10074 C CA . ILE B 1 641 ? 9.281 -6.262 -3.883 1 98.25 641 ILE B CA 1
ATOM 10075 C C . ILE B 1 641 ? 7.902 -6.918 -3.908 1 98.25 641 ILE B C 1
ATOM 10077 O O . ILE B 1 641 ? 7.785 -8.133 -3.768 1 98.25 641 ILE B O 1
ATOM 10081 N N . HIS B 1 642 ? 6.832 -6.133 -4.109 1 97.62 642 HIS B N 1
ATOM 10082 C CA . HIS B 1 642 ? 5.512 -6.754 -4.047 1 97.62 642 HIS B CA 1
ATOM 10083 C C . HIS B 1 642 ? 4.48 -5.918 -4.797 1 97.62 642 HIS B C 1
ATOM 10085 O O . HIS B 1 642 ? 4.469 -4.691 -4.688 1 97.62 642 HIS B O 1
ATOM 10091 N N . GLY B 1 643 ? 3.639 -6.562 -5.59 1 96.06 643 GLY B N 1
ATOM 10092 C CA . GLY B 1 643 ? 2.496 -5.898 -6.195 1 96.06 643 GLY B CA 1
ATOM 10093 C C . GLY B 1 643 ? 1.381 -5.613 -5.207 1 96.06 643 GLY B C 1
ATOM 10094 O O . GLY B 1 643 ? 0.944 -6.508 -4.48 1 96.06 643 GLY B O 1
ATOM 10095 N N . LEU B 1 644 ? 0.855 -4.426 -5.254 1 94.81 644 LEU B N 1
ATOM 10096 C CA . LEU B 1 644 ? -0.165 -4.047 -4.281 1 94.81 644 LEU B CA 1
ATOM 10097 C C . LEU B 1 644 ? -1.535 -4.57 -4.703 1 94.81 644 LEU B C 1
ATOM 10099 O O . LEU B 1 644 ? -2.473 -4.582 -3.9 1 94.81 644 LEU B O 1
ATOM 10103 N N . ALA B 1 645 ? -1.65 -5.051 -5.922 1 92.5 645 ALA B N 1
ATOM 10104 C CA . ALA B 1 645 ? -2.908 -5.609 -6.41 1 92.5 645 ALA B CA 1
ATOM 10105 C C . ALA B 1 645 ? -2.838 -7.133 -6.484 1 92.5 645 ALA B C 1
ATOM 10107 O O . ALA B 1 645 ? -3.688 -7.77 -7.113 1 92.5 645 ALA B O 1
ATOM 10108 N N . ASP B 1 646 ? -1.847 -7.758 -5.898 1 93.81 646 ASP B N 1
ATOM 10109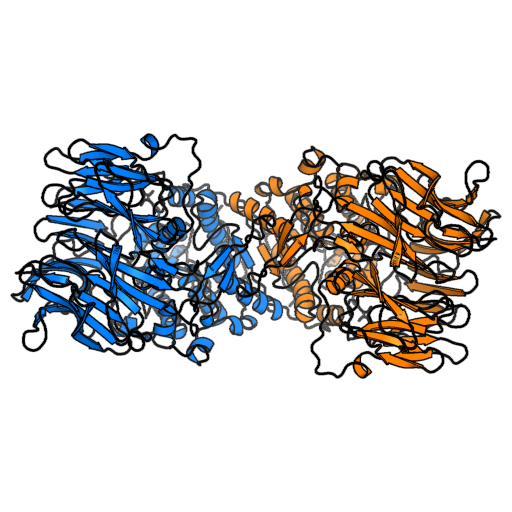 C CA . ASP B 1 646 ? -1.638 -9.203 -5.926 1 93.81 646 ASP B CA 1
ATOM 10110 C C . ASP B 1 646 ? -2.803 -9.938 -5.266 1 93.81 646 ASP B C 1
ATOM 10112 O O . ASP B 1 646 ? -3.074 -9.742 -4.078 1 93.81 646 ASP B O 1
ATOM 10116 N N . ASP B 1 647 ? -3.484 -10.734 -6.012 1 92.06 647 ASP B N 1
ATOM 10117 C CA . ASP B 1 647 ? -4.645 -11.453 -5.488 1 92.06 647 ASP B CA 1
ATOM 10118 C C . ASP B 1 647 ? -4.301 -12.914 -5.211 1 92.06 647 ASP B C 1
ATOM 10120 O O . ASP B 1 647 ? -5.191 -13.727 -4.93 1 92.06 647 ASP B O 1
ATOM 10124 N N . ASN B 1 648 ? -3.025 -13.273 -5.469 1 93.88 648 ASN B N 1
ATOM 10125 C CA . ASN B 1 648 ? -2.523 -14.602 -5.133 1 93.88 648 ASN B CA 1
ATOM 10126 C C . ASN B 1 648 ? -1.771 -14.594 -3.807 1 93.88 648 ASN B C 1
ATOM 10128 O O . ASN B 1 648 ? -2.25 -15.148 -2.814 1 93.88 648 ASN B O 1
ATOM 10132 N N . VAL B 1 649 ? -0.667 -13.984 -3.83 1 96.81 649 VAL B N 1
ATOM 10133 C CA . VAL B 1 649 ? 0.033 -13.625 -2.6 1 96.81 649 VAL B CA 1
ATOM 10134 C C . VAL B 1 649 ? -0.244 -12.164 -2.256 1 96.81 649 VAL B C 1
ATOM 10136 O O . VAL B 1 649 ? 0.401 -11.266 -2.793 1 96.81 649 VAL B O 1
ATOM 10139 N N . VAL B 1 650 ? -1.136 -12.023 -1.367 1 96.62 650 VAL B N 1
ATOM 10140 C CA . VAL B 1 650 ? -1.621 -10.664 -1.136 1 96.62 650 VAL B CA 1
ATOM 10141 C C . VAL B 1 650 ? -0.512 -9.82 -0.516 1 96.62 650 VAL B C 1
ATOM 10143 O O . VAL B 1 650 ? 0.411 -10.352 0.105 1 96.62 650 VAL B O 1
ATOM 10146 N N . ALA B 1 651 ? -0.605 -8.523 -0.64 1 97 651 ALA B N 1
ATOM 10147 C CA . ALA B 1 651 ? 0.431 -7.578 -0.237 1 97 651 ALA B CA 1
ATOM 10148 C C . ALA B 1 651 ? 0.649 -7.613 1.273 1 97 651 ALA B C 1
ATOM 10150 O O . ALA B 1 651 ? 1.678 -7.148 1.77 1 97 651 ALA B O 1
ATOM 10151 N N . ALA B 1 652 ? -0.298 -8.117 2.057 1 97.88 652 ALA B N 1
ATOM 10152 C CA . ALA B 1 652 ? -0.2 -8.211 3.51 1 97.88 652 ALA B CA 1
ATOM 10153 C C . ALA B 1 652 ? 1.067 -8.945 3.93 1 97.88 652 ALA B C 1
ATOM 10155 O O . ALA B 1 652 ? 1.668 -8.625 4.957 1 97.88 652 ALA B O 1
ATOM 10156 N N . HIS B 1 653 ? 1.501 -9.883 3.117 1 98.44 653 HIS B N 1
ATOM 10157 C CA . HIS B 1 653 ? 2.715 -10.633 3.418 1 98.44 653 HIS B CA 1
ATOM 10158 C C . HIS B 1 653 ? 3.916 -9.703 3.555 1 98.44 653 HIS B C 1
ATOM 10160 O O . HIS B 1 653 ? 4.559 -9.664 4.605 1 98.44 653 HIS B O 1
ATOM 10166 N N . THR B 1 654 ? 4.16 -8.938 2.605 1 98.44 654 THR B N 1
ATOM 10167 C CA . THR B 1 654 ? 5.293 -8.016 2.574 1 98.44 654 THR B CA 1
ATOM 10168 C C . THR B 1 654 ? 5.109 -6.898 3.598 1 98.44 654 THR B C 1
ATOM 10170 O O . THR B 1 654 ? 6.047 -6.551 4.32 1 98.44 654 THR B O 1
ATOM 10173 N N . LEU B 1 655 ? 3.939 -6.391 3.697 1 97.94 655 LEU B N 1
ATOM 10174 C CA . LEU B 1 655 ? 3.703 -5.227 4.547 1 97.94 655 LEU B CA 1
ATOM 10175 C C . LEU B 1 655 ? 3.783 -5.605 6.02 1 97.94 655 LEU B C 1
ATOM 10177 O O . LEU B 1 655 ? 4.242 -4.809 6.844 1 97.94 655 LEU B O 1
ATOM 10181 N N . ARG B 1 656 ? 3.342 -6.801 6.402 1 98.25 656 ARG B N 1
ATOM 10182 C CA . ARG B 1 656 ? 3.457 -7.242 7.785 1 98.25 656 ARG B CA 1
ATOM 10183 C C . ARG B 1 656 ? 4.914 -7.48 8.164 1 98.25 656 ARG B C 1
ATOM 10185 O O . ARG B 1 656 ? 5.332 -7.16 9.281 1 98.25 656 ARG B O 1
ATOM 10192 N N . LEU B 1 657 ? 5.68 -8.07 7.223 1 98.75 657 LEU B N 1
ATOM 10193 C CA . LEU B 1 657 ? 7.105 -8.227 7.496 1 98.75 657 LEU B CA 1
ATOM 10194 C C . LEU B 1 657 ? 7.789 -6.867 7.598 1 98.75 657 LEU B C 1
ATOM 10196 O O . LEU B 1 657 ? 8.586 -6.637 8.516 1 98.75 657 LEU B O 1
ATOM 10200 N N . SER B 1 658 ? 7.512 -5.969 6.73 1 98.25 658 SER B N 1
ATOM 10201 C CA . SER B 1 658 ? 8.078 -4.625 6.758 1 98.25 658 SER B CA 1
ATOM 10202 C C . SER B 1 658 ? 7.75 -3.914 8.07 1 98.25 658 SER B C 1
ATOM 10204 O O . SER B 1 658 ? 8.609 -3.266 8.664 1 98.25 658 SER B O 1
ATOM 10206 N N . ARG B 1 659 ? 6.512 -4.004 8.492 1 96.81 659 ARG B N 1
ATOM 10207 C CA . ARG B 1 659 ? 6.102 -3.408 9.758 1 96.81 659 ARG B CA 1
ATOM 10208 C C . ARG B 1 659 ? 6.898 -3.988 10.922 1 96.81 659 ARG B C 1
ATOM 10210 O O . ARG B 1 659 ? 7.363 -3.25 11.789 1 96.81 659 ARG B O 1
ATOM 10217 N N . ALA B 1 660 ? 7.027 -5.305 10.938 1 97.62 660 ALA B N 1
ATOM 10218 C CA . ALA B 1 660 ? 7.781 -5.961 12 1 97.62 660 ALA B CA 1
ATOM 10219 C C . ALA B 1 660 ? 9.242 -5.516 11.992 1 97.62 660 ALA B C 1
ATOM 10221 O O . ALA B 1 660 ? 9.836 -5.301 13.055 1 97.62 660 ALA B O 1
ATOM 10222 N N . LEU B 1 661 ? 9.852 -5.418 10.82 1 97.88 661 LEU B N 1
ATOM 10223 C CA . LEU B 1 661 ? 11.227 -4.953 10.68 1 97.88 661 LEU B CA 1
ATOM 10224 C C . LEU B 1 661 ? 11.375 -3.529 11.203 1 97.88 661 LEU B C 1
ATOM 10226 O O . LEU B 1 661 ? 12.328 -3.223 11.922 1 97.88 661 LEU B O 1
ATOM 10230 N N . LEU B 1 662 ? 10.414 -2.676 10.859 1 95.81 662 LEU B N 1
ATOM 10231 C CA . LEU B 1 662 ? 10.414 -1.293 11.32 1 95.81 662 LEU B CA 1
ATOM 10232 C C . LEU B 1 662 ? 10.289 -1.228 12.836 1 95.81 662 LEU B C 1
ATOM 10234 O O . LEU B 1 662 ? 11.016 -0.485 13.5 1 95.81 662 LEU B O 1
ATOM 10238 N N . GLU B 1 663 ? 9.391 -1.989 13.367 1 94.56 663 GLU B N 1
ATOM 10239 C CA . GLU B 1 663 ? 9.188 -2.025 14.812 1 94.56 663 GLU B CA 1
ATOM 10240 C C . GLU B 1 663 ? 10.453 -2.479 15.539 1 94.56 663 GLU B C 1
ATOM 10242 O O . GLU B 1 663 ? 10.719 -2.039 16.656 1 94.56 663 GLU B O 1
ATOM 10247 N N . ALA B 1 664 ? 11.227 -3.314 14.852 1 95.62 664 ALA B N 1
ATOM 10248 C CA . ALA B 1 664 ? 12.453 -3.842 15.438 1 95.62 664 ALA B CA 1
ATOM 10249 C C . ALA B 1 664 ? 13.641 -2.924 15.141 1 95.62 664 ALA B C 1
ATOM 10251 O O . ALA B 1 664 ? 14.758 -3.188 15.578 1 95.62 664 ALA B O 1
ATOM 10252 N N . GLY B 1 665 ? 13.422 -1.853 14.406 1 94.12 665 GLY B N 1
ATOM 10253 C CA . GLY B 1 665 ? 14.477 -0.916 14.07 1 94.12 665 GLY B CA 1
ATOM 10254 C C . GLY B 1 665 ? 15.469 -1.474 13.07 1 94.12 665 GLY B C 1
ATOM 10255 O O . GLY B 1 665 ? 16.656 -1.143 13.109 1 94.12 665 GLY B O 1
ATOM 10256 N N . ARG B 1 666 ? 14.984 -2.412 12.18 1 96.19 666 ARG B N 1
ATOM 10257 C CA . ARG B 1 666 ? 15.867 -3.057 11.211 1 96.19 666 ARG B CA 1
ATOM 10258 C C . ARG B 1 666 ? 15.742 -2.404 9.844 1 96.19 666 ARG B C 1
ATOM 10260 O O . ARG B 1 666 ? 14.688 -2.473 9.203 1 96.19 666 ARG B O 1
ATOM 10267 N N . PRO B 1 667 ? 16.875 -1.804 9.352 1 95 667 PRO B N 1
ATOM 10268 C CA . PRO B 1 667 ? 16.828 -1.208 8.016 1 95 667 PRO B CA 1
ATOM 10269 C C . PRO B 1 667 ? 16.5 -2.229 6.926 1 95 667 PRO B C 1
ATOM 10271 O O . PRO B 1 667 ? 16.984 -3.365 6.98 1 95 667 PRO B O 1
ATOM 10274 N N . HIS B 1 668 ? 15.609 -1.905 6.023 1 97.06 668 HIS B N 1
ATOM 10275 C CA . HIS B 1 668 ? 15.211 -2.697 4.867 1 97.06 668 HIS B CA 1
ATOM 10276 C C . HIS B 1 668 ? 14.602 -1.816 3.779 1 97.06 668 HIS B C 1
ATOM 10278 O O . HIS B 1 668 ? 14.312 -0.64 4.016 1 97.06 668 HIS B O 1
ATOM 10284 N N . GLU B 1 669 ? 14.539 -2.289 2.604 1 96.69 669 GLU B N 1
ATOM 10285 C CA . GLU B 1 669 ? 13.969 -1.562 1.474 1 96.69 669 GLU B CA 1
ATOM 10286 C C . GLU B 1 669 ? 12.719 -2.256 0.947 1 96.69 669 GLU B C 1
ATOM 10288 O O . GLU B 1 669 ? 12.656 -3.486 0.901 1 96.69 669 GLU B O 1
ATOM 10293 N N . VAL B 1 670 ? 11.734 -1.451 0.619 1 97.88 670 VAL B N 1
ATOM 10294 C CA . VAL B 1 670 ? 10.523 -1.972 -0.015 1 97.88 670 VAL B CA 1
ATOM 10295 C C . VAL B 1 670 ? 10.32 -1.292 -1.367 1 97.88 670 VAL B C 1
ATOM 10297 O O . VAL B 1 670 ? 10.516 -0.082 -1.497 1 97.88 670 VAL B O 1
ATOM 10300 N N . LEU B 1 671 ? 10.039 -2.016 -2.365 1 97.5 671 LEU B N 1
ATOM 10301 C CA . LEU B 1 671 ? 9.609 -1.516 -3.668 1 97.5 671 LEU B CA 1
ATOM 10302 C C . LEU B 1 671 ? 8.195 -1.973 -3.99 1 97.5 671 LEU B C 1
ATOM 10304 O O . LEU B 1 671 ? 7.992 -3.086 -4.48 1 97.5 671 LEU B O 1
ATOM 10308 N N . PRO B 1 672 ? 7.188 -1.105 -3.658 1 96.19 672 PRO B N 1
ATOM 10309 C CA . PRO B 1 672 ? 5.805 -1.442 -4.008 1 96.19 672 PRO B CA 1
ATOM 10310 C C . PRO B 1 672 ? 5.52 -1.281 -5.5 1 96.19 672 PRO B C 1
ATOM 10312 O O . PRO B 1 672 ? 5.973 -0.315 -6.117 1 96.19 672 PRO B O 1
ATOM 10315 N N . LEU B 1 673 ? 4.863 -2.23 -6.039 1 96.38 673 LEU B N 1
ATOM 10316 C CA . LEU B 1 673 ? 4.434 -2.156 -7.434 1 96.38 673 LEU B CA 1
ATOM 10317 C C . LEU B 1 673 ? 2.953 -1.804 -7.527 1 96.38 673 LEU B C 1
ATOM 10319 O O . LEU B 1 673 ? 2.094 -2.611 -7.168 1 96.38 673 LEU B O 1
ATOM 10323 N N . SER B 1 674 ? 2.689 -0.655 -8.086 1 93.12 674 SER B N 1
ATOM 10324 C CA . SER B 1 674 ? 1.324 -0.147 -8.156 1 93.12 674 SER B CA 1
ATOM 10325 C C . SER B 1 674 ? 0.575 -0.736 -9.344 1 93.12 674 SER B C 1
ATOM 10327 O O . SER B 1 674 ? 1.067 -0.701 -10.477 1 93.12 674 SER B O 1
ATOM 10329 N N . GLY B 1 675 ? -0.595 -1.239 -9.07 1 88.62 675 GLY B N 1
ATOM 10330 C CA . GLY B 1 675 ? -1.43 -1.789 -10.125 1 88.62 675 GLY B CA 1
ATOM 10331 C C . GLY B 1 675 ? -0.955 -3.145 -10.617 1 88.62 675 GLY B C 1
ATOM 10332 O O . GLY B 1 675 ? -1.434 -3.645 -11.633 1 88.62 675 GLY B O 1
ATOM 10333 N N . VAL B 1 676 ? -0.031 -3.672 -9.914 1 88.69 676 VAL B N 1
ATOM 10334 C CA . VAL B 1 676 ? 0.569 -4.934 -10.336 1 88.69 676 VAL B CA 1
ATOM 10335 C C . VAL B 1 676 ? 0.047 -6.07 -9.461 1 88.69 676 VAL B C 1
ATOM 10337 O O . VAL B 1 676 ? -0.062 -5.922 -8.242 1 88.69 676 VAL B O 1
ATOM 10340 N N . THR B 1 677 ? -0.342 -7.152 -10.086 1 88.88 677 THR B N 1
ATOM 10341 C CA . THR B 1 677 ? -0.747 -8.352 -9.367 1 88.88 677 THR B CA 1
ATOM 10342 C C . THR B 1 677 ? 0.47 -9.188 -8.984 1 88.88 677 THR B C 1
ATOM 10344 O O . THR B 1 677 ? 1.451 -8.664 -8.453 1 88.88 677 THR B O 1
ATOM 10347 N N . HIS B 1 678 ? 0.467 -10.453 -9.227 1 87.25 678 HIS B N 1
ATOM 10348 C CA . HIS B 1 678 ? 1.582 -11.305 -8.828 1 87.25 678 HIS B CA 1
ATOM 10349 C C . HIS B 1 678 ? 2.76 -11.156 -9.789 1 87.25 678 HIS B C 1
ATOM 10351 O O . HIS B 1 678 ? 3.9 -11.453 -9.422 1 87.25 678 HIS B O 1
ATOM 10357 N N . PHE B 1 679 ? 2.473 -10.688 -11.039 1 80.75 679 PHE B N 1
ATOM 10358 C CA . PHE B 1 679 ? 3.496 -10.375 -12.031 1 80.75 679 PHE B CA 1
ATOM 10359 C C . PHE B 1 679 ? 3.109 -9.133 -12.828 1 80.75 679 PHE B C 1
ATOM 10361 O O . PHE B 1 679 ? 1.943 -8.734 -12.836 1 80.75 679 PHE B O 1
ATOM 10368 N N . THR B 1 680 ? 4.07 -8.516 -13.414 1 78.5 680 THR B N 1
ATOM 10369 C CA . THR B 1 680 ? 3.76 -7.367 -14.258 1 78.5 680 THR B CA 1
ATOM 10370 C C . THR B 1 680 ? 3.953 -7.707 -15.727 1 78.5 680 THR B C 1
ATOM 10372 O O . THR B 1 680 ? 5.016 -8.188 -16.125 1 78.5 680 THR B O 1
ATOM 10375 N N . PRO B 1 681 ? 2.99 -7.41 -16.516 1 77.38 681 PRO B N 1
ATOM 10376 C CA . PRO B 1 681 ? 3.145 -7.602 -17.953 1 77.38 681 PRO B CA 1
ATOM 10377 C C . PRO B 1 681 ? 3.748 -6.383 -18.641 1 77.38 681 PRO B C 1
ATOM 10379 O O . PRO B 1 681 ? 4.113 -6.457 -19.828 1 77.38 681 PRO B O 1
ATOM 10382 N N . ASN B 1 682 ? 3.898 -5.328 -17.891 1 85.06 682 ASN B N 1
ATOM 10383 C CA . ASN B 1 682 ? 4.449 -4.113 -18.484 1 85.06 682 ASN B CA 1
ATOM 10384 C C . ASN B 1 682 ? 5.934 -4.266 -18.797 1 85.06 682 ASN B C 1
ATOM 10386 O O . ASN B 1 682 ? 6.734 -4.543 -17.906 1 85.06 682 ASN B O 1
ATOM 10390 N N . GLU B 1 683 ? 6.262 -4.047 -20.062 1 88.75 683 GLU B N 1
ATOM 10391 C CA . GLU B 1 683 ? 7.617 -4.273 -20.547 1 88.75 683 GLU B CA 1
ATOM 10392 C C . GLU B 1 683 ? 8.633 -3.445 -19.766 1 88.75 683 GLU B C 1
ATOM 10394 O O . GLU B 1 683 ? 9.625 -3.979 -19.281 1 88.75 683 GLU B O 1
ATOM 10399 N N . ALA B 1 684 ? 8.344 -2.201 -19.656 1 89.56 684 ALA B N 1
ATOM 10400 C CA . ALA B 1 684 ? 9.289 -1.293 -19.016 1 89.56 684 ALA B CA 1
ATOM 10401 C C . ALA B 1 684 ? 9.469 -1.639 -17.531 1 89.56 684 ALA B C 1
ATOM 10403 O O . ALA B 1 684 ? 10.594 -1.688 -17.031 1 89.56 684 ALA B O 1
ATOM 10404 N N . VAL B 1 685 ? 8.391 -1.894 -16.875 1 90.12 685 VAL B N 1
ATOM 10405 C CA . VAL B 1 685 ? 8.43 -2.203 -15.445 1 90.12 685 VAL B CA 1
ATOM 10406 C C . VAL B 1 685 ? 9.164 -3.525 -15.219 1 90.12 685 VAL B C 1
ATOM 10408 O O . VAL B 1 685 ? 10.016 -3.629 -14.336 1 90.12 685 VAL B O 1
ATOM 10411 N N . ASN B 1 686 ? 8.852 -4.477 -15.984 1 92.38 686 ASN B N 1
ATOM 10412 C CA . ASN B 1 686 ? 9.492 -5.777 -15.867 1 92.38 686 ASN B CA 1
ATOM 10413 C C . ASN B 1 686 ? 11.008 -5.68 -16.078 1 92.38 686 ASN B C 1
ATOM 10415 O O . ASN B 1 686 ? 11.781 -6.195 -15.266 1 92.38 686 ASN B O 1
ATOM 10419 N N . ALA B 1 687 ? 11.43 -5.008 -17.156 1 93.56 687 ALA B N 1
ATOM 10420 C CA . ALA B 1 687 ? 12.844 -4.832 -17.469 1 93.56 687 ALA B CA 1
ATOM 10421 C C . ALA B 1 687 ? 13.562 -4.07 -16.359 1 93.56 687 ALA B C 1
ATOM 10423 O O . ALA B 1 687 ? 14.648 -4.469 -15.93 1 93.56 687 ALA B O 1
ATOM 10424 N N . ASN B 1 688 ? 12.953 -3.037 -15.945 1 93.69 688 ASN B N 1
ATOM 10425 C CA . ASN B 1 688 ? 13.562 -2.197 -14.922 1 93.69 688 ASN B CA 1
ATOM 10426 C C . ASN B 1 688 ? 13.656 -2.926 -13.586 1 93.69 688 ASN B C 1
ATOM 10428 O O . ASN B 1 688 ? 14.594 -2.715 -12.82 1 93.69 688 ASN B O 1
ATOM 10432 N N . LEU B 1 689 ? 12.664 -3.742 -13.305 1 94.38 689 LEU B N 1
ATOM 10433 C CA . LEU B 1 689 ? 12.703 -4.535 -12.078 1 94.38 689 LEU B CA 1
ATOM 10434 C C . LEU B 1 689 ? 13.938 -5.43 -12.047 1 94.38 689 LEU B C 1
ATOM 10436 O O . LEU B 1 689 ? 14.609 -5.535 -11.016 1 94.38 689 LEU B O 1
ATOM 10440 N N . THR B 1 690 ? 14.203 -6.027 -13.148 1 94.31 690 THR B N 1
ATOM 10441 C CA . THR B 1 690 ? 15.383 -6.887 -13.25 1 94.31 690 THR B CA 1
ATOM 10442 C C . THR B 1 690 ? 16.656 -6.078 -13.07 1 94.31 690 THR B C 1
ATOM 10444 O O . THR B 1 690 ? 17.547 -6.477 -12.32 1 94.31 690 THR B O 1
ATOM 10447 N N . ALA B 1 691 ? 16.703 -4.941 -13.656 1 93.75 691 ALA B N 1
ATOM 10448 C CA . ALA B 1 691 ? 17.875 -4.078 -13.586 1 93.75 691 ALA B CA 1
ATOM 10449 C C . ALA B 1 691 ? 18.078 -3.543 -12.164 1 93.75 691 ALA B C 1
ATOM 10451 O O . ALA B 1 691 ? 19.203 -3.443 -11.688 1 93.75 691 ALA B O 1
ATOM 10452 N N . LEU B 1 692 ? 17 -3.18 -11.555 1 94.69 692 LEU B N 1
ATOM 10453 C CA . LEU B 1 692 ? 17.062 -2.635 -10.203 1 94.69 692 LEU B CA 1
ATOM 10454 C C . LEU B 1 692 ? 17.531 -3.695 -9.211 1 94.69 692 LEU B C 1
ATOM 10456 O O . LEU B 1 692 ? 18.219 -3.381 -8.242 1 94.69 692 LEU B O 1
ATOM 10460 N N . GLN B 1 693 ? 17.156 -4.91 -9.422 1 96.62 693 GLN B N 1
ATOM 10461 C CA . GLN B 1 693 ? 17.672 -5.992 -8.586 1 96.62 693 GLN B CA 1
ATOM 10462 C C . GLN B 1 693 ? 19.188 -6.113 -8.703 1 96.62 693 GLN B C 1
ATOM 10464 O O . GLN B 1 693 ? 19.875 -6.293 -7.699 1 96.62 693 GLN B O 1
ATOM 10469 N N . LEU B 1 694 ? 19.703 -6.008 -9.953 1 95.94 694 LEU B N 1
ATOM 10470 C CA . LEU B 1 694 ? 21.141 -6.055 -10.172 1 95.94 694 LEU B CA 1
ATOM 10471 C C . LEU B 1 694 ? 21.844 -4.93 -9.422 1 95.94 694 LEU B C 1
ATOM 10473 O O . LEU B 1 694 ? 22.844 -5.16 -8.734 1 95.94 694 LEU B O 1
ATOM 10477 N N . THR B 1 695 ? 21.266 -3.742 -9.516 1 93.88 695 THR B N 1
ATOM 10478 C CA . THR B 1 695 ? 21.844 -2.57 -8.867 1 93.88 695 THR B CA 1
ATOM 10479 C C . THR B 1 695 ? 21.875 -2.754 -7.352 1 93.88 695 THR B C 1
ATOM 10481 O O . THR B 1 695 ? 22.875 -2.42 -6.699 1 93.88 695 THR B O 1
ATOM 10484 N N . PHE B 1 696 ? 20.859 -3.273 -6.766 1 96.5 696 PHE B N 1
ATOM 10485 C CA . PHE B 1 696 ? 20.781 -3.527 -5.332 1 96.5 696 PHE B CA 1
ATOM 10486 C C . PHE B 1 696 ? 21.844 -4.531 -4.902 1 96.5 696 PHE B C 1
ATOM 10488 O O . PHE B 1 696 ? 22.531 -4.316 -3.91 1 96.5 696 PHE B O 1
ATOM 10495 N N . LEU B 1 697 ? 21.906 -5.613 -5.664 1 97.38 697 LEU B N 1
ATOM 10496 C CA . LEU B 1 697 ? 22.875 -6.668 -5.344 1 97.38 697 LEU B CA 1
ATOM 10497 C C . LEU B 1 697 ? 24.297 -6.152 -5.43 1 97.38 697 LEU B C 1
ATOM 10499 O O . LEU B 1 697 ? 25.109 -6.422 -4.547 1 97.38 697 LEU B O 1
ATOM 10503 N N . GLN B 1 698 ? 24.609 -5.418 -6.457 1 95.44 698 GLN B N 1
ATOM 10504 C CA . GLN B 1 698 ? 25.953 -4.879 -6.629 1 95.44 698 GLN B CA 1
ATOM 10505 C C . GLN B 1 698 ? 26.297 -3.9 -5.512 1 95.44 698 GLN B C 1
ATOM 10507 O O . GLN B 1 698 ? 27.391 -3.957 -4.945 1 95.44 698 GLN B O 1
ATOM 10512 N N . ARG B 1 699 ? 25.312 -3.07 -5.152 1 92.25 699 ARG B N 1
ATOM 10513 C CA . ARG B 1 699 ? 25.516 -2.082 -4.098 1 92.25 699 ARG B CA 1
ATOM 10514 C C . ARG B 1 699 ? 25.734 -2.76 -2.75 1 92.25 699 ARG B C 1
ATOM 10516 O O . ARG B 1 699 ? 26.688 -2.43 -2.035 1 92.25 699 ARG B O 1
ATOM 10523 N N . THR B 1 700 ? 25 -3.75 -2.426 1 95.31 700 THR B N 1
ATOM 10524 C CA . THR B 1 700 ? 24.984 -4.32 -1.085 1 95.31 700 THR B CA 1
ATOM 10525 C C . THR B 1 700 ? 26.109 -5.34 -0.919 1 95.31 700 THR B C 1
ATOM 10527 O O . THR B 1 700 ? 26.516 -5.652 0.204 1 95.31 700 THR B O 1
ATOM 10530 N N . LEU B 1 701 ? 26.641 -5.852 -2.053 1 96.19 701 LEU B N 1
ATOM 10531 C CA . LEU B 1 701 ? 27.766 -6.77 -1.984 1 96.19 701 LEU B CA 1
ATOM 10532 C C . LEU B 1 701 ? 29.078 -6.035 -2.213 1 96.19 701 LEU B C 1
ATOM 10534 O O . LEU B 1 701 ? 30.141 -6.656 -2.24 1 96.19 701 LEU B O 1
ATOM 10538 N N . GLY B 1 702 ? 29.031 -4.699 -2.381 1 90.5 702 GLY B N 1
ATOM 10539 C CA . GLY B 1 702 ? 30.219 -3.871 -2.498 1 90.5 702 GLY B CA 1
ATOM 10540 C C . GLY B 1 702 ? 30.906 -4.004 -3.842 1 90.5 702 GLY B C 1
ATOM 10541 O O . GLY B 1 702 ? 32.125 -4.027 -3.914 1 90.5 702 GLY B O 1
ATOM 10542 N N . LEU B 1 703 ? 30.047 -4.25 -4.793 1 84.62 703 LEU B N 1
ATOM 10543 C CA . LEU B 1 703 ? 30.625 -4.418 -6.121 1 84.62 703 LEU B CA 1
ATOM 10544 C C . LEU B 1 703 ? 30.625 -3.1 -6.887 1 84.62 703 LEU B C 1
ATOM 10546 O O . LEU B 1 703 ? 29.75 -2.256 -6.676 1 84.62 703 LEU B O 1
ATOM 10550 N N . ASP B 1 704 ? 31.766 -2.771 -7.434 1 63.81 704 ASP B N 1
ATOM 10551 C CA . ASP B 1 704 ? 31.828 -1.573 -8.266 1 63.81 704 ASP B CA 1
ATOM 10552 C C . ASP B 1 704 ? 30.875 -1.68 -9.453 1 63.81 704 ASP B C 1
ATOM 10554 O O . ASP B 1 704 ? 30.703 -2.76 -10.023 1 63.81 704 ASP B O 1
ATOM 10558 N N . ALA B 1 705 ? 29.969 -0.784 -9.578 1 50.84 705 ALA B N 1
ATOM 10559 C CA . ALA B 1 705 ? 29.203 -0.814 -10.82 1 50.84 705 ALA B CA 1
ATOM 10560 C C . ALA B 1 705 ? 30.125 -0.883 -12.039 1 50.84 705 ALA B C 1
ATOM 10562 O O . ALA B 1 705 ? 31.156 -0.205 -12.086 1 50.84 705 ALA B O 1
ATOM 10563 N N . PRO B 1 706 ? 30.031 -2.062 -12.984 1 39.41 706 PRO B N 1
ATOM 10564 C CA . PRO B 1 706 ? 30.953 -2.016 -14.117 1 39.41 706 PRO B CA 1
ATOM 10565 C C . PRO B 1 706 ? 31.031 -0.632 -14.758 1 39.41 706 PRO B C 1
ATOM 10567 O O . PRO B 1 706 ? 30.031 0.098 -14.773 1 39.41 706 PRO B O 1
ATOM 10570 N N . ALA B 1 707 ? 32.25 -0.075 -14.977 1 30.2 707 ALA B N 1
ATOM 10571 C CA . ALA B 1 707 ? 32.469 1.105 -15.805 1 30.2 707 ALA B CA 1
ATOM 10572 C C . ALA B 1 707 ? 31.75 0.966 -17.156 1 30.2 707 ALA B C 1
ATOM 10574 O O . ALA B 1 707 ? 31.766 -0.104 -17.766 1 30.2 707 ALA B O 1
#

Secondary structure (DSSP, 8-state):
----------TTS--HHHHHHHTTTTTTTS-EEEEE-SS-EEEEEE-TTS-EEEEEEEETTEEEEEEEHHHHS-TT------HHHHHHHHHTT---EES---EE-TT-SEEEEEETTEEEEEETTTTEEEEE--SS--EEEEE-TTSSEEEEEETTEEEEEETTS-S--EEEE--SSTTEEESB--HHIIIIIS--B-EEE-TTSSEEEEEEEE-TTS-EEEE--TTSTTSPPEEEE--BTTSPPPEEEEEEEETT--EEEPP--TTT--EEEEEE--TTSSPEEEEE-TTSSEEEEEEE-TTT--EEEEEEEE-SS--PPPTT-SEE-TT--EEEEEEETTEEEEEESSGGG-EEES-TTEEEEEEEEE-SSEEEEEEEESSSTT-EEEEEEETTS-EEE-S-TTSEEEEEEETTEEEEEEE-TT-S-EEEEETTEEPP--PPPPPPPSEEEEEEEEETTEEEEEEEEETT--GGG-PEEEEEEE--STT-----S-GGGGHHHHHHHHTT-EEEEEE-TT-TTS-HHHHHTTTT-SSHHHHHHHHHHHHHHHHHSTTTEEEEEEEEEEETHHHHHHHHHHHH-TTT--EEEEES----GGGSBHHHHHHHH-S-TTSHHHHHH--GGGGGG--S-EEEEEETT-SSS-THHHHHHHHHHHHTT---EEEEETT--SS---HHHHHHHHHHHHHHHHHHTTPPP--/------------SS-HHHHHHHTTTTTTTS-EEEEE-SS-EEEE---TTS-EEEEEEEETTEEEEEEEHHHHS-TT------HHHHHHHHHTT---EES---EE-TT-SEEEEEETTEEEEEETTTTEEEEE--SS--EEEEE-TTSSEEEEEETTEEEEEETTS-S--EEEE--SSTTEEESB--HHIIIIIS--B-EEE-TTSSEEEEEEEE-TTS-EEEE--TTSTTSPPEEEE--BTTSPPPEEEEEEEETT--EEEPP--TTT--EEEEEE--TTSS-EEEEE-TTSSEEEEEEE-TTT--EEEEEEEE-SS-----TT-SEE-TT--EEEEEEETTEEEEEESSGGG-EEES-TTEEEEEEEEE-SSEEEEEEEESSSTT-EEEEEEETTS-EEE-S-TTSEEEEEEETTEEEEEEE-TT-S-EEEEETTEEPP--PPPPPPPSEEEEEEEEETTEEEEEEEEETT--GGG-PEEEEEEE--STT-----S-GGGGHHHHHHHHTT-EEEEEE-TT-TTS-HHHHHTTTT-SSHHHHHHHHHHHHHHHHHSTTTEEEEEEEEEEETHHHHHHHHHHHH-TTT--EEEEES----GGGSBHHHHHHHH-S-TTSHHHHHH--GGGGGG--S-EEEEEETT-SSS-THHHHHHHHHHHHTT---EEEEETT--SS---HHHHHHHHHHHHHHHHHHTTPPP--

pLDDT: mean 93.46, std 10.07, range [27.97, 98.88]

Organism: NCBI:txid1608957

Solvent-accessible surface area (backbone atoms only — not comparable to full-atom values): 70204 Å² total; per-residue (Å²): 113,72,69,52,62,38,62,56,66,72,74,67,67,85,56,48,50,46,48,34,36,46,12,62,63,43,50,26,9,40,64,37,80,70,45,58,33,90,69,34,32,37,29,29,42,29,45,22,65,43,55,46,18,17,39,34,35,38,42,97,87,40,80,42,81,43,46,46,39,75,74,73,41,71,86,81,59,75,76,55,64,46,70,68,48,51,50,51,31,57,48,66,69,56,81,58,35,54,43,73,57,71,28,46,16,64,64,48,54,34,40,25,27,44,49,61,17,38,43,34,40,27,36,52,88,80,33,51,66,44,75,48,80,68,95,59,51,46,35,82,41,38,39,21,43,83,41,54,36,31,36,31,23,40,94,43,16,24,34,37,29,42,60,85,52,81,49,76,63,40,77,40,43,73,62,90,49,90,50,32,30,25,39,45,44,54,67,55,30,25,66,65,56,72,23,70,63,15,60,46,56,32,63,84,47,58,34,29,41,32,26,39,32,32,39,72,64,19,48,62,32,43,44,44,49,56,60,43,35,68,49,79,60,44,76,43,75,51,36,23,25,63,54,46,58,58,51,67,47,43,27,34,33,34,86,81,31,52,73,30,60,48,54,74,65,50,85,67,30,51,40,72,53,48,75,47,53,49,86,49,49,69,35,34,40,32,30,22,23,76,58,30,28,35,43,34,38,26,40,38,37,76,86,69,12,47,57,46,81,66,45,76,50,73,42,84,78,50,56,84,84,42,52,54,48,63,45,56,18,68,85,42,44,39,35,33,71,42,84,55,92,60,30,30,35,38,34,39,40,52,78,93,64,44,41,81,36,69,56,90,56,34,30,56,57,29,44,45,34,47,38,85,55,33,38,34,28,29,23,21,30,30,83,47,39,35,19,21,26,31,31,37,32,28,78,87,58,50,72,45,75,75,47,64,74,77,9,33,38,46,66,45,38,42,77,89,42,43,34,39,37,41,28,30,49,91,39,63,60,74,46,42,25,50,72,82,43,70,58,81,62,45,38,49,77,78,78,89,65,63,49,38,77,46,73,74,45,68,35,68,95,39,48,32,30,34,41,29,26,38,55,84,69,48,78,89,73,45,50,25,41,27,34,37,53,36,46,34,32,64,90,46,73,72,42,53,24,27,29,48,75,42,50,66,56,38,51,49,6,52,70,61,21,34,25,39,31,45,31,14,40,17,16,62,43,46,33,48,64,41,31,52,59,23,60,48,33,73,41,60,44,28,53,48,29,51,51,54,47,53,52,50,49,38,68,77,37,74,58,48,58,28,74,88,33,20,33,28,31,24,48,37,58,4,4,28,49,15,49,48,37,27,39,76,36,50,88,57,26,39,31,22,39,19,26,42,28,64,31,44,53,56,68,34,46,32,71,65,41,17,52,34,40,40,63,56,51,86,36,65,34,37,63,68,44,29,48,41,88,44,26,71,57,40,38,31,47,38,38,38,35,37,22,49,47,12,84,72,60,44,38,26,28,54,45,47,35,49,44,38,16,38,56,53,32,32,75,65,35,32,45,75,30,76,82,19,31,86,63,64,87,48,39,55,46,42,17,25,52,56,50,47,51,51,52,50,51,32,60,44,58,36,44,75,77,84,129,110,73,67,54,61,39,64,59,69,77,70,69,68,86,48,53,49,44,49,34,36,45,12,62,62,41,50,26,9,40,66,36,81,70,45,57,35,89,70,35,34,38,29,29,42,28,45,22,64,44,56,45,18,19,40,33,36,38,41,97,86,40,78,43,83,42,47,46,40,77,75,72,40,69,84,84,59,77,78,54,64,46,70,69,47,52,50,50,31,56,48,64,70,55,81,58,34,54,43,72,58,71,28,47,15,63,64,48,54,33,39,25,26,43,51,60,15,37,46,35,41,27,36,53,88,80,32,51,66,44,76,49,81,69,93,59,50,44,35,81,40,37,40,19,44,82,42,56,36,31,36,31,24,42,94,41,16,24,32,37,29,41,60,83,52,82,48,76,63,41,76,40,44,71,63,91,50,91,49,32,31,24,40,46,44,54,68,57,30,25,66,67,57,72,24,68,63,17,60,45,57,34,62,88,46,59,34,29,41,32,26,38,33,33,39,71,64,20,48,62,32,45,46,42,48,55,60,43,33,68,50,79,61,45,78,42,74,50,36,24,25,64,52,46,58,59,51,67,47,43,27,35,32,34,87,81,33,52,75,29,60,49,54,73,64,51,85,66,31,51,40,73,53,48,74,45,54,50,87,46,48,69,34,33,40,33,28,22,23,76,59,28,28,35,43,34,39,25,42,38,39,77,86,70,13,48,56,47,79,66,46,78,49,71,42,84,77,50,56,83,83,42,54,54,49,62,45,56,18,69,85,42,44,39,35,32,71,41,82,54,92,58,29,29,33,39,33,39,40,52,78,92,64,45,42,81,36,68,57,88,58,33,30,57,57,29,44,47,33,46,39,85,56,33,37,34,28,30,23,20,29,28,83,44,40,37,18,22,26,31,32,37,31,26,78,84,58,50,74,46,76,74,46,62,74,76,9,33,37,45,66,46,39,42,79,90,42,44,35,40,36,41,28,30,49,90,40,61,60,74,47,42,24,50,74,81,43,70,57,81,62,45,40,46,77,77,79,89,68,62,48,39,78,46,73,75,44,66,35,67,95,37,48,33,30,33,41,30,28,39,55,84,68,46,76,89,72,46,48,24,42,27,33,37,52,36,46,35,30,63,89,44,72,69,42,54,24,26,29,48,76,43,50,65,55,38,52,48,5,54,70,61,22,33,22,38,31,44,32,14,40,17,16,61,40,46,31,48,64,40,30,51,59,24,61,48,31,72,40,60,42,28,53,49,29,50,52,51,47,52,52,49,50,37,68,77,36,74,59,49,58,28,73,86,32,20,33,28,31,23,49,36,59,5,4,26,48,15,49,47,38,28,40,75,36,50,87,59,27,38,30,22,37,19,25,41,27,64,30,43,53,55,65,32,45,33,70,65,42,17,52,35,39,39,64,57,51,85,35,65,35,36,62,69,43,28,48,43,89,43,28,70,54,39,38,32,46,39,40,40,35,37,20,48,45,12,82,71,60,43,38,25,27,54,44,46,35,49,43,37,16,39,55,54,33,30,75,65,37,33,47,76,32,76,82,19,30,84,63,64,85,48,38,54,46,42,17,24,51,56,49,48,50,51,52,50,52,32,58,45,56,38,43,76,74,84,130

Foldseek 3Di:
DDDPDPDDLPPPDPCQLLLCLQQVLLCAQDWDPWDAADFKIKTWGDFRRAQFIFIWMQGPVGIDTQGGQPVVDPPPDDQQDDPQQVLLCVLVVNLGAGFRDWEAARRRQKIWGFHSQWIWITGPVVSDIDTADADTRWADWYAANVRQKIWTFDLQFIWMDGRVNPDYIDTQDDDPDSQKHKFADFDCLSNPLVHGTFKAAANVRFKIKGKIWGLVQFDKDWFDFPVDVVDDIDIDGFFFFLGDGIQIWIWIIGNNNDTATADDDCQQFVAFNDWDHDPQDAIWTWTAGLLQQWIWIWGADNVHNYIDTQDIGGHPPHDRNAAAPWDAASNNWTWGWDDDPQAIWIWTHTDPPIDTEDDPQWHFRHWAEDYPFWTWTWTFGQVHLQEIFIWIITPVRDIGTPDDRQFHKDWHYYPVKIWMWTAAQVAADIWIDIVRHTDDGNRDGRDDFQKDKDDQDDAAQAKGKIKIAGNPDDLVVFAFFAEEEDLQAAPDDQRHRHNSSCVLVSVLRSQTHTYMYIHWQLYDRNGNCSNLVLAQHRAPRSLVNSVRSVVVVCVVPPGHYDQLRYEYEYAESSLLNRVSCQLPPVVRHAEYEHHLYQQQSSRARSSPSCNRNNSPCVDPSRVNSHCLVSLLSHPHEYEYEYESRAPHSHCCRVVSSVVSNVVSVHDYHYDYDGPDYSDDSDSVVSSVVSSVVSVVSCVRSVHDRDD/DDDPDPDDLPCPDPLQLLQCLQQVLLCAQDWDPWDAADFKIKTWGDFRRAQFIFIWMQGPVGIDTQGGQPVVDPPPDDQQDDPQQVLLCVLVVNLGAGFRDWEAARRRQKIWGFHSQWIWITGPVVSDIDTADADTRWHDWYAANVRQKIWTFDLQFIWMDGRVNPDYIDTQDDDPDSQKHKFADFDCLSNPLVHGTFKAAANVRFKIKGKIWGLVQFDKDWFDFPVDVVDDIDIDGFFFFLGDDIQIWIWIIGNNNDTATADDDCQQFVAFNDWAHDPQDAIWTWTAGLLQQWIWIWGADNVHNYIDTQDIGGHPPHDRNAAAPWYAASNGWTWGWDDDPQAIWIWTHGDPPIDTEDDPQWHFRHWAEDYPFWTWTWTFGQVHLQEIFIWIITPVRDIGTPDDRQFHKDWHYYPVKIWMWTAAQVAADIWIDIVNHTDDGNRDGRDDFQKDKDDQDDAAQAKGKIKIAGNPDDLVVFAFFAEEEELQAAPDDQRHRHNSSCSLVSVLRSQTHTYMYTHWQLYDRNGNCSNLVLAQHVAPRSLVNSVRSVVVVCVVPPGHYDQLRYEYEYAESSLLRQVSCQLPPVVRHAEYEHHLYQQQSSGARSSPSCNRNNSPCVDPSRVNSHCLVSLLRHPHEYEYEYESRAPHSHCCRVVSSVVSNVVSVHDYHYHYDGPDYSDDSDSVVSSVVSSVVSVVSCVRSVHDRDD

Radius of gyration: 36.79 Å; Cα contacts (8 Å, |Δi|>4): 3769; chains: 2; bounding box: 81×114×94 Å

Sequence (1414 aa):
MSREEVRPVDLTAPDFPRLHARTQGFSLGVPRSLTVAAERTLFLRGEGDRPEQALWCLDGDGERLLADASTLMPADLAEDIPAEELARRERARERGSGIVAYATDTDADIAVFALSGKLMACDVASGLTEQLAVDGPVVDPRPSPDGRMIAYVEHEALWVVRADGTNAPRLLARDASPDVSWGLAEFVAGEEMGRTRGFWWAPDGRSLIAARVDTAPVQQWWIAGPVDPDARPVRIRYPAAGTPNADVTLSVVDLGGNRTDIDWDREALPYVADVVWTPAGPPLLVVQSRDQRRVAVLRVDPATGATDVLVDDVADPWIELVPGSPTRTPDGRLVRVVQVDDTRRIALGTGADERLLGDRGLTVASIVCASDDAVTVTAHVRATPWCTVVATVGTDGTTTILSDPDGVAGATGRPDRLAIVQRHLSDTTTTVTVDGTPLASNAQVAPELPVTVVGPVGGGDTPASLLLHPSGWTPADGPLPVLVDSYGGPHARRVLAAGGAHLTPSWFAANGFAVLVTDGPGAPGQSLAWEAAIHHDLATPPLQGQIDALHRAAEDHPGLLDLDRVGIRGWSFGGYLAALAVLRRPDVFHTAVSGAPVTDWTLYDTHYTERYLGVDATGQPYADSSIIDDAPALTRPLLLIHGLADDNVVAAHTLRLSRALLEAGRPHEVLPLSGVTHFTPNEAVNANLTALQLTFLQRTLGLDAPAMSREEVRPVDLTAPDFPRLHARTQGFSLGVPRSLTVAAERTLFLRGEGDRPEQALWCLDGDGERLLADASTLMPADLAEDIPAEELARRERARERGSGIVAYATDTDADIAVFALSGKLMACDVASGLTEQLAVDGPVVDPRPSPDGRMIAYVEHEALWVVRADGTNAPRLLARDASPDVSWGLAEFVAGEEMGRTRGFWWAPDGRSLIAARVDTAPVQQWWIAGPVDPDARPVRIRYPAAGTPNADVTLSVVDLGGNRTDIDWDREALPYVADVVWTPAGPPLLVVQSRDQRRVAVLRVDPATGATDVLVDDVADPWIELVPGSPTRTPDGRLVRVVQVDDTRRIALGTGADERLLGDRGLTVASIVCASDDAVTVTAHVRATPWCTVVATVGTDGTTTILSDPDGVAGATGRPDRLAIVQRHLSDTTTTVTVDGTPLASNAQVAPELPVTVVGPVGGGDTPASLLLHPSGWTPADGPLPVLVDSYGGPHARRVLAAGGAHLTPSWFAANGFAVLVTDGPGAPGQSLAWEAAIHHDLATPPLQGQIDALHRAAEDHPGLLDLDRVGIRGWSFGGYLAALAVLRRPDVFHTAVSGAPVTDWTLYDTHYTERYLGVDATGQPYADSSIIDDAPALTRPLLLIHGLADDNVVAAHTLRLSRALLEAGRPHEVLPLSGVTHFTPNEAVNANLTALQLTFLQRTLGLDAPA